Protein AF-A0A534A0D8-F1 (afdb_monomer_lite)

Foldseek 3Di:
DVVVVVVVVVVVVPPPDDAPPPPLLQLLLFQLVLLLQLLLLLLVLDDPQFWDPPQDDPVVSVVVNVVSVVLSVVLNVCSVPDPDDDNVSNVVSSLVSLVSSLVSSVVTTPDPDSSVSSLLSSQLSLLLVAFAKDKFWDWAQQPPDNPDDTKIKIKIKFADFLLRQHDQCLCPPDPLLVVDDNSVNVSCVVCVVSSRRHARFLLQLSDFDWHLWIKMFMDIPNHTLAIAIFTAQQFSLVCLQPPPCVLVSLVSSLLHVLSQVVVQLVLCVVVPPPDPQQAFEEEAEEAFAADPVQVCCCVAFHPSSSNSNVSVVSNVVSLVLVQCLLVFQADFDPDPSLCVSQHDPVRSVDRDGSVVVCVSSVNRDPDDDDDDDNRRYHYAYAYAYLDQVCVVDDDVVRLVSNQLRVLSLLLLVLVVLVVLQDDQDDPPDDPDDVSVVVSVVSRVLSVVLNVLSVVLSVVSNVSNPHGCPPCLVVNLVSLVVCVVDPSVVSDDLLRLQLSQLSNQLSQQDDDRFHPDQLSLCRSLSNLLSVSSNSVSSVHHYYYYYNSSAALVLLSVLLNSLQSVLCVSPVHGDHSPDDPSSVVSSLSSSQVSQSSLVSLVSLCSSNPSLRAHAPSVSRDRNPNDDDPVSNVVRNSSVCSSSDDNDDDDDDDPPDHDDDPVVVVVLVVVVVVLLVPPQDADALLVQCQVCQQQEAEPRHGNCVLCVNDRQPALVSVLVSCCVRAVVVPPDPLVSLVVSLVCSRAVGCSHDQPLCQVLVQVLQQVLCVVVQKHFDRWSKHWYWHADPVQRWIKIKIKTFTAWMARNPPRDIDGDPPRHGQKIKIWIKTWHWDDDPPRWTAIDIDTPDIDMDHDPSCCCAAPPPCGSRVVSRVSVVVSSVVVQVVCVVVVPDPDRIGDPVNSVVSCCSRVVPPPDDDDDDDDDDDDDDDDDDDDDD

Radius of gyration: 36.28 Å; chains: 1; bounding box: 72×111×118 Å

pLDDT: mean 77.34, std 19.15, range [25.31, 98.12]

Secondary structure (DSSP, 8-state):
-HHHHHHHHHHHGGGS---S---HHHHHHHHHHHHHHHHHHHHHH--TTTBPTT--SSHHHHHHHHHHHHHHHHHHHHHHH----SHHHHHHHHHHHHHHHHHHHHHHB--S-HHHHHHHHHHHHHHHH----EEEEEEE--SS-TTSPPEEEEEEEEE--HHHHS---TTS--HHHHTS-HHHHHHHHHHHHHHTTSPPPTT--SSSS-TT-EEEEEEETTEEEEEEEE-S-SS-GGGGGSTT-HHHHHHHHHHHHHHHHHHHHHHHHHH-SS----EEEEEEEE----SHHHHHIIIIIS-GGG-HHHHHHHHHHHHHHHHHHHH-TTSB---HHHHHHHS-TTGGGS--BHHHHHHHTTSS--SSS------EEEEEEEE----GGGGS---HHHHHHHHHHHHHHHHHHHHHHGGGPPPPPP-----SHHHHHHHHHHHHHHHHHHHHHHHHHHHHHHHHTS-GGGSHHHHHHHHHHHHHSGGGGGS-HHHHHHHHHHHHHHHSPSS---SSTTTTHHHHHHHHHHHHHHHHTT-EEEEE-SSSSHHHHHHHHHHHHHHHHHHHHSS---TT--HHHHHHHHHHHHHHHHH-HHHHHHHHTSTT--S-S-GGGTS-TTS---HHHHHHHHHHHHTTS------S-S---S----HHHHHHHHHHHHHHHHHS--TT-HHHHHHHTTTTEEETTEEHHHHTTTPPP-SHHHHHHHHHHHTSTT---HHHHHHHHHHHHHH-STTSGGGHHHHHHHHHHHHHHHTTTEEE-PPEEEEEEEEEGGGTEEEEEEEEEE-EEEETTT--EEE-GGG--SEEEEEEEEEEEEEETTTEEEEEEEEEEEEEEE-TTTHHHHHSSS-HHHHHHHHHHHHHHHHHHHHHHTT-SSS--B-HHHHHHHHHHHHS-SSS---------------------

Structure (mmCIF, N/CA/C/O backbone):
data_AF-A0A534A0D8-F1
#
_entry.id   AF-A0A534A0D8-F1
#
loop_
_atom_site.group_PDB
_atom_site.id
_atom_site.type_symbol
_atom_site.label_atom_id
_atom_site.label_alt_id
_atom_site.label_comp_id
_atom_site.label_asym_id
_atom_site.label_entity_id
_atom_site.label_seq_id
_atom_site.pdbx_PDB_ins_code
_atom_site.Cartn_x
_atom_site.Cartn_y
_atom_site.Cartn_z
_atom_site.occupancy
_atom_site.B_iso_or_equiv
_atom_site.auth_seq_id
_atom_site.auth_comp_id
_atom_site.auth_asym_id
_atom_site.auth_atom_id
_atom_site.pdbx_PDB_model_num
ATOM 1 N N . MET A 1 1 ? 26.054 -31.564 26.815 1.00 39.38 1 MET A N 1
ATOM 2 C CA . MET A 1 1 ? 25.093 -30.491 27.161 1.00 39.38 1 MET A CA 1
ATOM 3 C C . MET A 1 1 ? 25.717 -29.103 27.187 1.00 39.38 1 MET A C 1
ATOM 5 O O . MET A 1 1 ? 25.223 -28.270 26.448 1.00 39.38 1 MET A O 1
ATOM 9 N N . SER A 1 2 ? 26.823 -28.852 27.903 1.00 28.25 2 SER A N 1
ATOM 10 C CA . SER A 1 2 ? 27.455 -27.513 27.947 1.00 28.25 2 SER A CA 1
ATOM 11 C C . SER A 1 2 ? 27.821 -26.935 26.561 1.00 28.25 2 SER A C 1
ATOM 13 O O . SER A 1 2 ? 27.462 -25.807 26.255 1.00 28.25 2 SER A O 1
ATOM 15 N N . LYS A 1 3 ? 28.365 -27.749 25.639 1.00 30.78 3 LYS A N 1
ATOM 16 C CA . LYS A 1 3 ? 28.627 -27.336 24.238 1.00 30.78 3 LYS A CA 1
ATOM 17 C C . LYS A 1 3 ? 27.371 -27.070 23.391 1.00 30.78 3 LYS A C 1
ATOM 19 O O . LYS A 1 3 ? 27.446 -26.311 22.436 1.00 30.78 3 LYS A O 1
ATOM 24 N N . ILE A 1 4 ? 26.232 -27.685 23.722 1.00 39.44 4 ILE A N 1
ATOM 25 C CA . ILE A 1 4 ? 24.946 -27.450 23.035 1.00 39.44 4 ILE A CA 1
ATOM 26 C C . ILE A 1 4 ? 24.302 -26.175 23.583 1.00 39.44 4 ILE A C 1
ATOM 28 O O . ILE A 1 4 ? 23.803 -25.371 22.810 1.00 39.44 4 ILE A O 1
ATOM 32 N N . ILE A 1 5 ? 24.403 -25.940 24.893 1.00 36.00 5 ILE A N 1
ATOM 33 C CA . ILE A 1 5 ? 23.991 -24.682 25.526 1.00 36.00 5 ILE A CA 1
ATOM 34 C C . ILE A 1 5 ? 24.848 -23.522 25.006 1.00 36.00 5 ILE A C 1
ATOM 36 O O . ILE A 1 5 ? 24.305 -22.457 24.760 1.00 36.00 5 ILE A O 1
ATOM 40 N N . GLU A 1 6 ? 26.141 -23.730 24.747 1.00 28.91 6 GLU A N 1
ATOM 41 C CA . GLU A 1 6 ? 27.030 -22.723 24.153 1.00 28.91 6 GLU A CA 1
ATOM 42 C C . GLU A 1 6 ? 26.779 -22.494 22.648 1.00 28.91 6 GLU A C 1
ATOM 44 O O . GLU A 1 6 ? 26.949 -21.380 22.164 1.00 28.91 6 GLU A O 1
ATOM 49 N N . LEU A 1 7 ? 26.306 -23.505 21.907 1.00 31.11 7 LEU A N 1
ATOM 50 C CA . LEU A 1 7 ? 25.847 -23.365 20.514 1.00 31.11 7 LEU A CA 1
ATOM 51 C C . LEU A 1 7 ? 24.487 -22.658 20.418 1.00 31.11 7 LEU A C 1
ATOM 53 O O . LEU A 1 7 ? 24.299 -21.819 19.541 1.00 31.11 7 LEU A O 1
ATOM 57 N N . VAL A 1 8 ? 23.571 -22.931 21.352 1.00 36.88 8 VAL A N 1
ATOM 58 C CA . VAL A 1 8 ? 22.296 -22.209 21.476 1.00 36.88 8 VAL A CA 1
ATOM 59 C C . VAL A 1 8 ? 22.546 -20.775 21.950 1.00 36.88 8 VAL A C 1
ATOM 61 O O . VAL A 1 8 ? 21.985 -19.858 21.356 1.00 36.88 8 VAL A O 1
ATOM 64 N N . ARG A 1 9 ? 23.471 -20.550 22.899 1.00 30.42 9 ARG A N 1
ATOM 65 C CA . ARG A 1 9 ? 23.942 -19.207 23.282 1.00 30.42 9 ARG A CA 1
ATOM 66 C C . ARG A 1 9 ? 24.580 -18.477 22.108 1.00 30.42 9 ARG A C 1
ATOM 68 O O . ARG A 1 9 ? 24.180 -17.360 21.848 1.00 30.42 9 ARG A O 1
ATOM 75 N N . LYS A 1 10 ? 25.459 -19.108 21.322 1.00 30.19 10 LYS A N 1
ATOM 76 C CA . LYS A 1 10 ? 26.043 -18.480 20.119 1.00 30.19 10 LYS A CA 1
ATOM 77 C C . LYS A 1 10 ? 25.024 -18.216 19.005 1.00 30.19 10 LYS A C 1
ATOM 79 O O . LYS A 1 10 ? 25.236 -17.297 18.220 1.00 30.19 10 LYS A O 1
ATOM 84 N N . SER A 1 11 ? 23.916 -18.962 18.942 1.00 29.73 11 SER A N 1
ATOM 85 C CA . SER A 1 11 ? 22.801 -18.644 18.035 1.00 29.73 11 SER A CA 1
ATOM 86 C C . SER A 1 11 ? 21.929 -17.492 18.559 1.00 29.73 11 SER A C 1
ATOM 88 O O . SER A 1 11 ? 21.536 -16.627 17.778 1.00 29.73 11 SER A O 1
ATOM 90 N N . ALA A 1 12 ? 21.718 -17.412 19.878 1.00 29.66 12 ALA A N 1
ATOM 91 C CA . ALA A 1 12 ? 20.908 -16.388 20.543 1.00 29.66 12 ALA A CA 1
ATOM 92 C C . ALA A 1 12 ? 21.668 -15.068 20.809 1.00 29.66 12 ALA A C 1
ATOM 94 O O . ALA A 1 12 ? 21.058 -14.007 20.875 1.00 29.66 12 ALA A O 1
ATOM 95 N N . GLU A 1 13 ? 22.999 -15.101 20.896 1.00 26.62 13 GLU A N 1
ATOM 96 C CA . GLU A 1 13 ? 23.883 -13.939 21.093 1.00 26.62 13 GLU A CA 1
ATOM 97 C C . GLU A 1 13 ? 24.261 -13.252 19.762 1.00 26.62 13 GLU A C 1
ATOM 99 O O . GLU A 1 13 ? 25.001 -12.271 19.755 1.00 26.62 13 GLU A O 1
ATOM 104 N N . SER A 1 14 ? 23.720 -13.708 18.623 1.00 30.22 14 SER A N 1
ATOM 105 C CA . SER A 1 14 ? 24.013 -13.137 17.295 1.00 30.22 14 SER A CA 1
ATOM 106 C C . SER A 1 14 ? 23.203 -11.883 16.920 1.00 30.22 14 SER A C 1
ATOM 108 O O . SER A 1 14 ? 23.387 -11.341 15.831 1.00 30.22 14 SER A O 1
ATOM 110 N N . PHE A 1 15 ? 22.366 -11.360 17.821 1.00 37.50 15 PHE A N 1
ATOM 111 C CA . PHE A 1 15 ? 21.657 -10.087 17.626 1.00 37.50 15 PHE A CA 1
ATOM 112 C C . PHE A 1 15 ? 21.764 -9.163 18.848 1.00 37.50 15 PHE A C 1
ATOM 114 O O . PHE A 1 15 ? 20.787 -8.580 19.309 1.00 37.50 15 PHE A O 1
ATOM 121 N N . ILE A 1 16 ? 22.984 -8.968 19.350 1.00 31.53 16 ILE A N 1
ATOM 122 C CA . ILE A 1 16 ? 23.328 -7.722 20.047 1.00 31.53 16 ILE A CA 1
ATOM 123 C C . ILE A 1 16 ? 23.588 -6.677 18.955 1.00 31.53 16 ILE A C 1
ATOM 125 O O . ILE A 1 16 ? 24.410 -6.901 18.069 1.00 31.53 16 ILE A O 1
ATOM 129 N N . MET A 1 17 ? 22.838 -5.570 18.974 1.00 36.62 17 MET A N 1
ATOM 130 C CA . MET A 1 17 ? 22.892 -4.505 17.966 1.00 36.62 17 MET A CA 1
ATOM 131 C C . MET A 1 17 ? 24.333 -4.065 17.652 1.00 36.62 17 MET A C 1
ATOM 133 O O . MET A 1 17 ? 24.947 -3.336 18.432 1.00 36.62 17 MET A O 1
ATOM 137 N N . GLU A 1 18 ? 24.832 -4.396 16.457 1.00 31.52 18 GLU A N 1
ATOM 138 C CA . GLU A 1 18 ? 25.845 -3.554 15.822 1.00 31.52 18 GLU A CA 1
ATOM 139 C C . GLU A 1 18 ? 25.199 -2.188 15.524 1.00 31.52 18 GLU A C 1
ATOM 141 O O . GLU A 1 18 ? 24.084 -2.128 14.987 1.00 31.52 18 GLU A O 1
ATOM 146 N N . PRO A 1 19 ? 25.852 -1.069 15.875 1.00 33.41 19 PRO A N 1
ATOM 147 C CA . PRO A 1 19 ? 25.301 0.255 15.644 1.00 33.41 19 PRO A CA 1
ATOM 148 C C . PRO A 1 19 ? 25.079 0.475 14.146 1.00 33.41 19 PRO A C 1
ATOM 150 O O . PRO A 1 19 ? 26.022 0.409 13.367 1.00 33.41 19 PRO A O 1
ATOM 153 N N . GLN A 1 20 ? 23.814 0.730 13.792 1.00 42.62 20 GLN A N 1
ATOM 154 C CA . GLN A 1 20 ? 23.204 1.457 12.662 1.00 42.62 20 GLN A CA 1
ATOM 155 C C . GLN A 1 20 ? 24.074 2.076 11.529 1.00 42.62 20 GLN A C 1
ATOM 157 O O . GLN A 1 20 ? 23.692 3.077 10.932 1.00 42.62 20 GLN A O 1
ATOM 162 N N . LYS A 1 21 ? 25.179 1.464 11.106 1.00 41.19 21 LYS A N 1
ATOM 163 C CA . LYS A 1 21 ? 25.635 1.536 9.717 1.00 41.19 21 LYS A CA 1
ATOM 164 C C . LYS A 1 21 ? 24.999 0.351 9.023 1.00 41.19 21 LYS A C 1
ATOM 166 O O . LYS A 1 21 ? 25.439 -0.780 9.202 1.00 41.19 21 LYS A O 1
ATOM 171 N N . SER A 1 22 ? 23.948 0.582 8.234 1.00 52.62 22 SER A N 1
ATOM 172 C CA . SER A 1 22 ? 23.516 -0.431 7.273 1.00 52.62 22 SER A CA 1
ATOM 173 C C . SER A 1 22 ? 24.764 -0.885 6.518 1.00 52.62 22 SER A C 1
ATOM 175 O O . SER A 1 22 ? 25.420 -0.052 5.886 1.00 52.62 22 SER A O 1
ATOM 177 N N . ASN A 1 23 ? 25.145 -2.157 6.626 1.00 75.25 23 ASN A N 1
ATOM 178 C CA . ASN A 1 23 ? 26.272 -2.661 5.862 1.00 75.25 23 ASN A CA 1
ATOM 179 C C . ASN A 1 23 ? 25.825 -2.685 4.394 1.00 75.25 23 ASN A C 1
ATOM 181 O O . ASN A 1 23 ? 25.207 -3.645 3.932 1.00 75.25 23 ASN A O 1
ATOM 185 N N . LEU A 1 24 ? 26.061 -1.569 3.699 1.00 84.88 24 LEU A N 1
ATOM 186 C CA . LEU A 1 24 ? 25.725 -1.343 2.297 1.00 84.88 24 LEU A CA 1
ATOM 187 C C . LEU A 1 24 ? 26.158 -2.547 1.453 1.00 84.88 24 LEU A C 1
ATOM 189 O O . LEU A 1 24 ? 25.366 -3.065 0.670 1.00 84.88 24 LEU A O 1
ATOM 193 N N . HIS A 1 25 ? 27.356 -3.080 1.706 1.00 86.81 25 HIS A N 1
ATOM 194 C CA . HIS A 1 25 ? 27.867 -4.263 1.016 1.00 86.81 25 HIS A CA 1
ATOM 195 C C . HIS A 1 25 ? 26.980 -5.490 1.229 1.00 86.81 25 HIS A C 1
ATOM 197 O O . HIS A 1 25 ? 26.666 -6.181 0.261 1.00 86.81 25 HIS A O 1
ATOM 203 N N . LYS A 1 26 ? 26.527 -5.754 2.462 1.00 88.56 26 LYS A N 1
ATOM 204 C CA . LYS A 1 26 ? 25.621 -6.877 2.757 1.00 88.56 26 LYS A CA 1
ATOM 205 C C . LYS A 1 26 ? 24.303 -6.739 1.993 1.00 88.56 26 LYS A C 1
ATOM 207 O O . LYS A 1 26 ? 23.870 -7.695 1.354 1.00 88.56 26 LYS A O 1
ATOM 212 N N . ASN A 1 27 ? 23.702 -5.550 2.006 1.00 91.25 27 ASN A N 1
ATOM 213 C CA . ASN A 1 27 ? 22.439 -5.289 1.310 1.00 91.25 27 ASN A CA 1
ATOM 214 C C . ASN A 1 27 ? 22.569 -5.476 -0.209 1.00 91.25 27 ASN A C 1
ATOM 216 O O . ASN A 1 27 ? 21.775 -6.193 -0.814 1.00 91.25 27 ASN A O 1
ATOM 220 N N . PHE A 1 28 ? 23.601 -4.899 -0.826 1.00 93.00 28 PHE A N 1
ATOM 221 C CA . PHE A 1 28 ? 23.830 -5.044 -2.264 1.00 93.00 28 PHE A CA 1
ATOM 222 C C . PHE A 1 28 ? 24.240 -6.466 -2.665 1.00 93.00 28 PHE A C 1
ATOM 224 O O . PHE A 1 28 ? 23.829 -6.935 -3.724 1.00 93.00 28 PHE A O 1
ATOM 231 N N . THR A 1 29 ? 24.970 -7.189 -1.809 1.00 92.88 29 THR A N 1
ATOM 232 C CA . THR A 1 29 ? 25.296 -8.607 -2.036 1.00 92.88 29 THR A CA 1
ATOM 233 C C . THR A 1 29 ? 24.027 -9.454 -2.093 1.00 92.88 29 THR A C 1
ATOM 235 O O . THR A 1 29 ? 23.842 -10.187 -3.064 1.00 92.88 29 THR A O 1
ATOM 238 N N . LEU A 1 30 ? 23.130 -9.301 -1.109 1.00 93.69 30 LEU A N 1
ATOM 239 C CA . LEU A 1 30 ? 21.838 -9.998 -1.075 1.00 93.69 30 LEU A CA 1
ATOM 240 C C . LEU A 1 30 ? 20.967 -9.637 -2.283 1.00 93.69 30 LEU A C 1
ATOM 242 O O . LEU A 1 30 ? 20.348 -10.515 -2.883 1.00 93.69 30 LEU A O 1
ATOM 246 N N . ARG A 1 31 ? 20.941 -8.355 -2.676 1.00 94.31 31 ARG A N 1
ATOM 247 C CA . ARG A 1 31 ? 20.148 -7.917 -3.830 1.00 94.31 31 ARG A CA 1
ATOM 248 C C . ARG A 1 31 ? 20.688 -8.476 -5.145 1.00 94.31 31 ARG A C 1
ATOM 250 O O . ARG A 1 31 ? 19.906 -8.939 -5.971 1.00 94.31 31 ARG A O 1
ATOM 257 N N . GLY A 1 32 ? 22.007 -8.458 -5.340 1.00 95.44 32 GLY A N 1
ATOM 258 C CA . GLY A 1 32 ? 22.646 -9.043 -6.519 1.00 95.44 32 GLY A CA 1
ATOM 259 C C . GLY A 1 32 ? 22.448 -10.556 -6.605 1.00 95.44 32 GLY A C 1
ATOM 260 O O . GLY A 1 32 ? 22.181 -11.071 -7.688 1.00 95.44 32 GLY A O 1
ATOM 261 N N . GLU A 1 33 ? 22.517 -11.258 -5.470 1.00 96.50 33 GLU A N 1
ATOM 262 C CA . GLU A 1 33 ? 22.271 -12.703 -5.392 1.00 96.50 33 GLU A CA 1
ATOM 263 C C . GLU A 1 33 ? 20.824 -13.044 -5.759 1.00 96.50 33 GLU A C 1
ATOM 265 O O . GLU A 1 33 ? 20.584 -13.887 -6.617 1.00 96.50 33 GLU A O 1
ATOM 270 N N . SER A 1 34 ? 19.867 -12.296 -5.215 1.00 96.19 34 SER A N 1
ATOM 271 C CA . SER A 1 34 ? 18.444 -12.434 -5.530 1.00 96.19 34 SER A CA 1
ATOM 272 C C . SER A 1 34 ? 18.142 -12.252 -7.029 1.00 96.19 34 SER A C 1
ATOM 274 O O . SER A 1 34 ? 17.408 -13.051 -7.613 1.00 96.19 34 SER A O 1
ATOM 276 N N . PHE A 1 35 ? 18.760 -11.270 -7.699 1.00 96.50 35 PHE A N 1
ATOM 277 C CA . PHE A 1 35 ? 18.620 -11.109 -9.154 1.00 96.50 35 PHE A CA 1
ATOM 278 C C . PHE A 1 35 ? 19.354 -12.178 -9.966 1.00 96.50 35 PHE A C 1
ATOM 280 O O . PHE A 1 35 ? 18.884 -12.546 -11.042 1.00 96.50 35 PHE A O 1
ATOM 287 N N . LYS A 1 36 ? 20.498 -12.675 -9.483 1.00 97.38 36 LYS A N 1
ATOM 288 C CA . LYS A 1 36 ? 21.206 -13.806 -10.096 1.00 97.38 36 LYS A CA 1
ATOM 289 C C . LYS A 1 36 ? 20.313 -15.049 -10.081 1.00 97.38 36 LYS A C 1
ATOM 291 O O . LYS A 1 36 ? 20.108 -15.652 -11.132 1.00 97.38 36 LYS A O 1
ATOM 296 N N . ASP A 1 37 ? 19.727 -15.377 -8.933 1.00 96.56 37 ASP A N 1
ATOM 297 C CA . ASP A 1 37 ? 18.821 -16.520 -8.787 1.00 96.56 37 ASP A CA 1
ATOM 298 C C . ASP A 1 37 ? 17.574 -16.360 -9.670 1.00 96.56 37 ASP A C 1
ATOM 300 O O . ASP A 1 37 ? 17.189 -17.295 -10.372 1.00 96.56 37 ASP A O 1
ATOM 304 N N . GLY A 1 38 ? 16.996 -15.153 -9.723 1.00 96.38 38 GLY A N 1
ATOM 305 C CA . GLY A 1 38 ? 15.892 -14.828 -10.630 1.00 96.38 38 GLY A CA 1
ATOM 306 C C . GLY A 1 38 ? 16.247 -15.004 -12.110 1.00 96.38 38 GLY A C 1
ATOM 307 O O . GLY A 1 38 ? 15.472 -15.575 -12.872 1.00 96.38 38 GLY A O 1
ATOM 308 N N . MET A 1 39 ? 17.438 -14.572 -12.528 1.00 96.38 39 MET A N 1
ATOM 309 C CA . MET A 1 39 ? 17.913 -14.729 -13.906 1.00 96.38 39 MET A CA 1
ATOM 310 C C . MET A 1 39 ? 18.114 -16.206 -14.281 1.00 96.38 39 MET A C 1
ATOM 312 O O . MET A 1 39 ? 17.720 -16.628 -15.369 1.00 96.38 39 MET A O 1
ATOM 316 N N . LEU A 1 40 ? 18.689 -17.007 -13.379 1.00 95.81 40 LEU A N 1
ATOM 317 C CA . LEU A 1 40 ? 18.849 -18.452 -13.575 1.00 95.81 40 LEU A CA 1
ATOM 318 C C . LEU A 1 40 ? 17.493 -19.169 -13.637 1.00 95.81 40 LEU A C 1
ATOM 320 O O . LEU A 1 40 ? 17.299 -20.037 -14.490 1.00 95.81 40 LEU A O 1
ATOM 324 N N . LEU A 1 41 ? 16.544 -18.775 -12.781 1.00 95.69 41 LEU A N 1
ATOM 325 C CA . LEU A 1 41 ? 15.168 -19.269 -12.808 1.00 95.69 41 LEU A CA 1
ATOM 326 C C . LEU A 1 41 ? 14.497 -18.941 -14.141 1.00 95.69 41 LEU A C 1
ATOM 328 O O . LEU A 1 41 ? 13.895 -19.831 -14.737 1.00 95.69 41 LEU A O 1
ATOM 332 N N . LEU A 1 42 ? 14.625 -17.704 -14.628 1.00 95.00 42 LEU A N 1
ATOM 333 C CA . LEU A 1 42 ? 14.047 -17.290 -15.904 1.00 95.00 42 LEU A CA 1
ATOM 334 C C . LEU A 1 42 ? 14.592 -18.145 -17.051 1.00 95.00 42 LEU A C 1
ATOM 336 O O . LEU A 1 42 ? 13.810 -18.794 -17.733 1.00 95.00 42 LEU A O 1
ATOM 340 N N . ILE A 1 43 ? 15.921 -18.227 -17.207 1.00 91.44 43 ILE A N 1
ATOM 341 C CA . ILE A 1 43 ? 16.571 -19.023 -18.268 1.00 91.44 43 ILE A CA 1
ATOM 342 C C . ILE A 1 43 ? 16.080 -20.476 -18.270 1.00 91.44 43 ILE A C 1
ATOM 344 O O . ILE A 1 43 ? 15.907 -21.051 -19.342 1.00 91.44 43 ILE A O 1
ATOM 348 N N . LYS A 1 44 ? 15.853 -21.064 -17.088 1.00 90.38 44 LYS A N 1
ATOM 349 C CA . LYS A 1 44 ? 15.395 -22.451 -16.952 1.00 90.38 44 LYS A CA 1
ATOM 350 C C . LYS A 1 44 ? 13.984 -22.682 -17.518 1.00 90.38 44 LYS A C 1
ATOM 352 O O . LYS A 1 44 ? 13.738 -23.773 -18.020 1.00 90.38 44 LYS A O 1
ATOM 357 N N . HIS A 1 45 ? 13.079 -21.705 -17.420 1.00 91.25 45 HIS A N 1
ATOM 358 C CA . HIS A 1 45 ? 11.652 -21.894 -17.734 1.00 91.25 45 HIS A CA 1
ATOM 359 C C . HIS A 1 45 ? 11.191 -21.198 -19.028 1.00 91.25 45 HIS A C 1
ATOM 361 O O . HIS A 1 45 ? 10.006 -21.260 -19.344 1.00 91.25 45 HIS A O 1
ATOM 367 N N . LEU A 1 46 ? 12.082 -20.533 -19.775 1.00 88.31 46 LEU A N 1
ATOM 368 C CA . LEU A 1 46 ? 11.752 -19.989 -21.102 1.00 88.31 46 LEU A CA 1
ATOM 369 C C . LEU A 1 46 ? 11.519 -21.122 -22.110 1.00 88.31 46 LEU A C 1
ATOM 371 O O . LEU A 1 46 ? 12.347 -22.031 -22.224 1.00 88.31 46 LEU A O 1
ATOM 375 N N . ASP A 1 47 ? 10.426 -21.037 -22.867 1.00 80.19 47 ASP A N 1
ATOM 376 C CA . ASP A 1 47 ? 10.078 -22.022 -23.895 1.00 80.19 47 ASP A CA 1
ATOM 377 C C . ASP A 1 47 ? 10.727 -21.710 -25.257 1.00 80.19 47 ASP A C 1
ATOM 379 O O . ASP A 1 47 ? 11.408 -20.700 -25.424 1.00 80.19 47 ASP A O 1
ATOM 383 N N . GLU A 1 48 ? 10.549 -22.581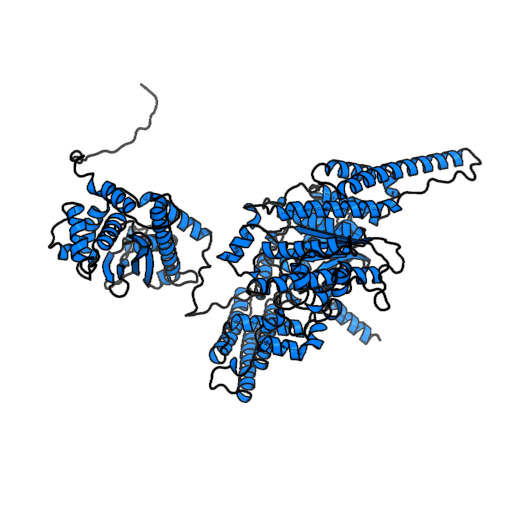 -26.257 1.00 74.25 48 GLU A N 1
ATOM 384 C CA . GLU A 1 48 ? 11.139 -22.385 -27.592 1.00 74.25 48 GLU A CA 1
ATOM 385 C C . GLU A 1 48 ? 10.705 -21.079 -28.283 1.00 74.25 48 GLU A C 1
ATOM 387 O O . GLU A 1 48 ? 11.475 -20.538 -29.077 1.00 74.25 48 GLU A O 1
ATOM 392 N N . GLN A 1 49 ? 9.503 -20.567 -27.996 1.00 77.75 49 GLN A N 1
ATOM 393 C CA . GLN A 1 49 ? 8.952 -19.355 -28.615 1.00 77.75 49 GLN A CA 1
ATOM 394 C C . GLN A 1 49 ? 9.536 -18.084 -27.988 1.00 77.75 49 GLN A C 1
ATOM 396 O O . GLN A 1 49 ? 9.668 -17.055 -28.661 1.00 77.75 49 GLN A O 1
ATOM 401 N N . ASP A 1 50 ? 9.930 -18.173 -26.718 1.00 82.44 50 ASP A N 1
ATOM 402 C CA . ASP A 1 50 ? 10.617 -17.115 -25.986 1.00 82.44 50 ASP A CA 1
ATOM 403 C C . ASP A 1 50 ? 12.081 -16.918 -26.441 1.00 82.44 50 ASP A C 1
ATOM 405 O O . ASP A 1 50 ? 12.697 -15.899 -26.119 1.00 82.44 50 ASP A O 1
ATOM 409 N N . TRP A 1 51 ? 12.671 -17.849 -27.202 1.00 76.81 51 TRP A N 1
ATOM 410 C CA . TRP A 1 51 ? 14.032 -17.723 -27.743 1.00 76.81 51 TRP A CA 1
ATOM 411 C C . TRP A 1 51 ? 14.035 -17.199 -29.187 1.00 76.81 51 TRP A C 1
ATOM 413 O O . TRP A 1 51 ? 13.205 -17.560 -30.017 1.00 76.81 51 TRP A O 1
ATOM 423 N N . LYS A 1 52 ? 15.022 -16.364 -29.545 1.00 76.56 52 LYS A N 1
ATOM 424 C CA . LYS A 1 52 ? 15.202 -15.928 -30.945 1.00 76.56 52 LYS A CA 1
ATOM 425 C C . LYS A 1 52 ? 15.582 -17.118 -31.849 1.00 76.56 52 LYS A C 1
ATOM 427 O O . LYS A 1 52 ? 16.442 -17.923 -31.483 1.00 76.56 52 LYS A O 1
ATOM 432 N N . LEU A 1 53 ? 14.982 -17.198 -33.047 1.00 52.34 53 LEU A N 1
ATOM 433 C CA . LEU A 1 53 ? 15.264 -18.216 -34.077 1.00 52.34 53 LEU A CA 1
ATOM 434 C C . LEU A 1 53 ? 16.782 -18.357 -34.320 1.00 52.34 53 LEU A C 1
ATOM 436 O O . LEU A 1 53 ? 17.464 -17.373 -34.592 1.00 52.34 53 LEU A O 1
ATOM 440 N N . GLY A 1 54 ? 17.311 -19.583 -34.197 1.00 52.06 54 GLY A N 1
ATOM 441 C CA . GLY A 1 54 ? 18.751 -19.889 -34.286 1.00 52.06 54 GLY A CA 1
ATOM 442 C C . GLY A 1 54 ? 19.456 -20.173 -32.946 1.00 52.06 54 GLY A C 1
ATOM 443 O O . GLY A 1 54 ? 20.658 -20.452 -32.944 1.00 52.06 54 GLY A O 1
ATOM 444 N N . ASN A 1 55 ? 18.731 -20.148 -31.815 1.00 51.25 55 ASN A N 1
ATOM 445 C CA . ASN A 1 55 ? 19.248 -20.332 -30.445 1.00 51.25 55 ASN A CA 1
ATOM 446 C C . ASN A 1 55 ? 18.804 -21.627 -29.699 1.00 51.25 55 ASN A C 1
ATOM 448 O O . ASN A 1 55 ? 18.586 -21.575 -28.495 1.00 51.25 55 ASN A O 1
ATOM 452 N N . LYS A 1 56 ? 18.715 -22.807 -30.342 1.00 45.22 56 LYS A N 1
ATOM 453 C CA . LYS A 1 56 ? 18.408 -24.103 -29.659 1.00 45.22 56 LYS A CA 1
ATOM 454 C C . LYS A 1 56 ? 19.497 -24.532 -28.645 1.00 45.22 56 LYS A C 1
ATOM 456 O O . LYS A 1 56 ? 20.677 -24.403 -28.958 1.00 45.22 56 LYS A O 1
ATOM 461 N N . PHE A 1 57 ? 19.260 -25.214 -27.511 1.00 52.12 57 PHE A N 1
ATOM 462 C CA . PHE A 1 57 ? 18.267 -25.085 -26.415 1.00 52.12 57 PHE A CA 1
ATOM 463 C C . PHE A 1 57 ? 18.936 -25.560 -25.086 1.00 52.12 57 PHE A C 1
ATOM 465 O O . PHE A 1 57 ? 18.768 -24.927 -24.054 1.00 52.12 57 PHE A O 1
ATOM 472 N N . SER A 1 58 ? 19.821 -26.576 -25.093 1.00 49.12 58 SER A N 1
ATOM 473 C CA . SER A 1 58 ? 20.493 -27.084 -23.866 1.00 49.12 58 SER A CA 1
ATOM 474 C C . SER A 1 58 ? 21.966 -26.667 -23.687 1.00 49.12 58 SER A C 1
ATOM 476 O O . SER A 1 58 ? 22.382 -26.275 -22.600 1.00 49.12 58 SER A O 1
ATOM 478 N N . ALA A 1 59 ? 22.785 -26.691 -24.745 1.00 47.97 59 ALA A N 1
ATOM 479 C CA . ALA A 1 59 ? 24.200 -26.298 -24.644 1.00 47.97 59 ALA A CA 1
ATOM 480 C C . ALA A 1 59 ? 24.381 -24.785 -24.386 1.00 47.97 59 ALA A C 1
ATOM 482 O O . ALA A 1 59 ? 25.344 -24.363 -23.743 1.00 47.97 59 ALA A O 1
ATOM 483 N N . ARG A 1 60 ? 23.435 -23.960 -24.861 1.00 61.00 60 ARG A N 1
ATOM 484 C CA . ARG A 1 60 ? 23.443 -22.502 -24.667 1.00 61.00 60 ARG A CA 1
ATOM 485 C C . ARG A 1 60 ? 22.851 -22.068 -23.326 1.00 61.00 60 ARG A C 1
ATOM 487 O O . ARG A 1 60 ? 23.364 -21.098 -22.785 1.00 61.00 60 ARG A O 1
ATOM 494 N N . SER A 1 61 ? 21.871 -22.771 -22.748 1.00 68.81 61 SER A N 1
ATOM 495 C CA . SER A 1 61 ? 21.360 -22.437 -21.406 1.00 68.81 61 SER A CA 1
ATOM 496 C C . SER A 1 61 ? 22.458 -22.592 -20.352 1.00 68.81 61 SER A C 1
ATOM 498 O O . SER A 1 61 ? 22.726 -21.643 -19.626 1.00 68.81 61 SER A O 1
ATOM 500 N N . ASN A 1 62 ? 23.214 -23.696 -20.382 1.00 73.88 62 ASN A N 1
ATOM 501 C CA . ASN A 1 62 ? 24.397 -23.892 -19.534 1.00 73.88 62 ASN A CA 1
ATOM 502 C C . ASN A 1 62 ? 25.451 -22.783 -19.719 1.00 73.88 62 ASN A C 1
ATOM 504 O O . ASN A 1 62 ? 26.023 -22.287 -18.746 1.00 73.88 62 ASN A O 1
ATOM 508 N N . LEU A 1 63 ? 25.697 -22.357 -20.965 1.00 77.81 63 LEU A N 1
ATOM 509 C CA . LEU A 1 63 ? 26.616 -21.255 -21.264 1.00 77.81 63 LEU A CA 1
ATOM 510 C C . LEU A 1 63 ? 26.107 -19.915 -20.709 1.00 77.81 63 LEU A C 1
ATOM 512 O O . LEU A 1 63 ? 26.892 -19.156 -20.142 1.00 77.81 63 LEU A O 1
ATOM 516 N N . LEU A 1 64 ? 24.816 -19.614 -20.866 1.00 81.94 64 LEU A N 1
ATOM 517 C CA . LEU A 1 64 ? 24.197 -18.392 -20.352 1.00 81.94 64 LEU A CA 1
ATOM 518 C C . LEU A 1 64 ? 24.171 -18.382 -18.823 1.00 81.94 64 LEU A C 1
ATOM 520 O O . LEU A 1 64 ? 24.558 -17.379 -18.233 1.00 81.94 64 LEU A O 1
ATOM 524 N N . SER A 1 65 ? 23.829 -19.499 -18.181 1.00 87.38 65 SER A N 1
ATOM 525 C CA . SER A 1 65 ? 23.920 -19.656 -16.727 1.00 87.38 65 SER A CA 1
ATOM 526 C C . SER A 1 65 ? 25.347 -19.420 -16.229 1.00 87.38 65 SER A C 1
ATOM 528 O O . SER A 1 65 ? 25.546 -18.681 -15.268 1.00 87.38 65 SER A O 1
ATOM 530 N N . LYS A 1 66 ? 26.364 -19.944 -16.930 1.00 88.81 66 LYS A N 1
ATOM 531 C CA . LYS A 1 66 ? 27.771 -19.664 -16.607 1.00 88.81 66 LYS A CA 1
ATOM 532 C C . LYS A 1 66 ? 28.117 -18.178 -16.762 1.00 88.81 66 LYS A C 1
ATOM 534 O O . LYS A 1 66 ? 28.826 -17.646 -15.916 1.00 88.81 66 LYS A O 1
ATOM 539 N N . LYS A 1 67 ? 27.611 -17.495 -17.799 1.00 88.00 67 LYS A N 1
ATOM 540 C CA . LYS A 1 67 ? 27.795 -16.038 -17.972 1.00 88.00 67 LYS A CA 1
ATOM 541 C C . LYS A 1 67 ? 27.132 -15.230 -16.854 1.00 88.00 67 LYS A C 1
ATOM 543 O O . LYS A 1 67 ? 27.738 -14.283 -16.365 1.00 88.00 67 LYS A O 1
ATOM 548 N N . VAL A 1 68 ? 25.924 -15.610 -16.435 1.00 94.06 68 VAL A N 1
ATOM 549 C CA . VAL A 1 68 ? 25.212 -14.995 -15.302 1.00 94.06 68 VAL A CA 1
ATOM 550 C C . VAL A 1 68 ? 26.045 -15.110 -14.024 1.00 94.06 68 VAL A C 1
ATOM 552 O O . VAL A 1 68 ? 26.296 -14.104 -13.364 1.00 94.06 68 VAL A O 1
ATOM 555 N N . GLU A 1 69 ? 26.560 -16.305 -13.730 1.00 96.62 69 GLU A N 1
ATOM 556 C CA . GLU A 1 69 ? 27.456 -16.543 -12.591 1.00 96.62 69 GLU A CA 1
ATOM 557 C C . GLU A 1 69 ? 28.758 -15.730 -12.680 1.00 96.62 69 GLU A C 1
ATOM 559 O O . GLU A 1 69 ? 29.209 -15.175 -11.678 1.00 96.62 69 GLU A O 1
ATOM 564 N N . THR A 1 70 ? 29.360 -15.614 -13.868 1.00 94.88 70 THR A N 1
ATOM 565 C CA . THR A 1 70 ? 30.550 -14.774 -14.081 1.00 94.88 70 THR A CA 1
ATOM 566 C C . THR A 1 70 ? 30.263 -13.307 -13.765 1.00 94.88 70 THR A C 1
ATOM 568 O O . THR A 1 70 ? 30.985 -12.720 -12.962 1.00 94.88 70 THR A O 1
ATOM 571 N N . HIS A 1 71 ? 29.187 -12.730 -14.309 1.00 95.25 71 HIS A N 1
ATOM 572 C CA . HIS A 1 71 ? 28.830 -11.334 -14.037 1.00 95.25 71 HIS A CA 1
ATOM 573 C C . HIS A 1 71 ? 28.507 -11.085 -12.560 1.00 95.25 71 HIS A C 1
ATOM 575 O O . HIS A 1 71 ? 28.905 -10.060 -12.008 1.00 95.25 71 HIS A O 1
ATOM 581 N N . TYR A 1 72 ? 27.841 -12.028 -11.884 1.00 97.25 72 TYR A N 1
ATOM 582 C CA . TYR A 1 72 ? 27.624 -11.920 -10.441 1.00 97.25 72 TYR A CA 1
ATOM 583 C C . TYR A 1 72 ? 28.939 -11.973 -9.648 1.00 97.25 72 TYR A C 1
ATOM 585 O O . TYR A 1 72 ? 29.119 -11.195 -8.712 1.00 97.25 72 TYR A O 1
ATOM 593 N N . LYS A 1 73 ? 29.884 -12.848 -10.020 1.00 96.06 73 LYS A N 1
ATOM 594 C CA . LYS A 1 73 ? 31.213 -12.909 -9.386 1.00 96.06 73 LYS A CA 1
ATOM 595 C C . LYS A 1 73 ? 32.002 -11.619 -9.592 1.00 96.06 73 LYS A C 1
ATOM 597 O O . LYS A 1 73 ? 32.585 -11.124 -8.633 1.00 96.06 73 LYS A O 1
ATOM 602 N N . GLU A 1 74 ? 31.987 -11.053 -10.797 1.00 93.50 74 GLU A N 1
ATOM 603 C CA . GLU A 1 74 ? 32.589 -9.745 -11.094 1.00 93.50 74 GLU A CA 1
ATOM 604 C C . GLU A 1 74 ? 31.971 -8.647 -10.224 1.00 93.50 74 GLU A C 1
ATOM 606 O O . GLU A 1 74 ? 32.691 -7.907 -9.556 1.00 93.50 74 GLU A O 1
ATOM 611 N N . PHE A 1 75 ? 30.639 -8.590 -10.151 1.00 94.31 75 PHE A N 1
ATOM 612 C CA . PHE A 1 75 ? 29.915 -7.677 -9.269 1.00 94.31 75 PHE A CA 1
ATOM 613 C C . PHE A 1 75 ? 30.327 -7.838 -7.799 1.00 94.31 75 PHE A C 1
ATOM 615 O O . PHE A 1 75 ? 30.657 -6.854 -7.139 1.00 94.31 75 PHE A O 1
ATOM 622 N N . LYS A 1 76 ? 30.354 -9.072 -7.286 1.00 92.38 76 LYS A N 1
ATOM 623 C CA . LYS A 1 76 ? 30.723 -9.364 -5.897 1.00 92.38 76 LYS A CA 1
ATOM 624 C C . LYS A 1 76 ? 32.177 -8.984 -5.603 1.00 92.38 76 LYS A C 1
ATOM 626 O O . LYS A 1 76 ? 32.446 -8.393 -4.562 1.00 92.38 76 LYS A O 1
ATOM 631 N N . ASN A 1 77 ? 33.100 -9.267 -6.520 1.00 89.94 77 ASN A N 1
ATOM 632 C CA . ASN A 1 77 ? 34.505 -8.881 -6.394 1.00 89.94 77 ASN A CA 1
ATOM 633 C C . ASN A 1 77 ? 34.678 -7.357 -6.416 1.00 89.94 77 ASN A C 1
ATOM 635 O O . ASN A 1 77 ? 35.434 -6.829 -5.604 1.00 89.94 77 ASN A O 1
ATOM 639 N N . ASN A 1 78 ? 33.939 -6.654 -7.281 1.00 88.00 78 ASN A N 1
ATOM 640 C CA . ASN A 1 78 ? 33.906 -5.191 -7.313 1.00 88.00 78 ASN A CA 1
ATOM 641 C C . ASN A 1 78 ? 33.373 -4.614 -5.998 1.00 88.00 78 ASN A C 1
ATOM 643 O O . ASN A 1 78 ? 33.939 -3.663 -5.471 1.00 88.00 78 ASN A O 1
ATOM 647 N N . LEU A 1 79 ? 32.325 -5.211 -5.423 1.00 87.00 79 LEU A N 1
ATOM 648 C CA . LEU A 1 79 ? 31.844 -4.804 -4.105 1.00 87.00 79 LEU A CA 1
ATOM 649 C C . LEU A 1 79 ? 32.893 -5.037 -3.012 1.00 87.00 79 LEU A C 1
ATOM 651 O O . LEU A 1 79 ? 33.027 -4.194 -2.139 1.00 87.00 79 LEU A O 1
ATOM 655 N N . ILE A 1 80 ? 33.623 -6.156 -3.021 1.00 83.56 80 ILE A N 1
ATOM 656 C CA . ILE A 1 80 ? 34.642 -6.454 -1.996 1.00 83.56 80 ILE A CA 1
ATOM 657 C C . ILE A 1 80 ? 35.852 -5.516 -2.112 1.00 83.56 80 ILE A C 1
ATOM 659 O O . ILE A 1 80 ? 36.399 -5.095 -1.095 1.00 83.56 80 ILE A O 1
ATOM 663 N N . SER A 1 81 ? 36.278 -5.184 -3.333 1.00 79.31 81 SER A N 1
ATOM 664 C CA . SER A 1 81 ? 37.447 -4.328 -3.573 1.00 79.31 81 SER A CA 1
ATOM 665 C C . SER A 1 81 ? 37.184 -2.845 -3.290 1.00 79.31 81 SER A C 1
ATOM 667 O O . SER A 1 81 ? 38.123 -2.073 -3.081 1.00 79.31 81 SER A O 1
ATOM 669 N N . MET A 1 82 ? 35.916 -2.432 -3.238 1.00 77.94 82 MET A N 1
ATOM 670 C CA . MET A 1 82 ? 35.522 -1.072 -2.898 1.00 77.94 82 MET A CA 1
ATOM 671 C C . MET A 1 82 ? 35.645 -0.799 -1.392 1.00 77.94 82 MET A C 1
ATOM 673 O O . MET A 1 82 ? 34.960 -1.404 -0.575 1.00 77.94 82 MET A O 1
ATOM 677 N N . LYS A 1 83 ? 36.416 0.229 -1.014 1.00 65.38 83 LYS A N 1
ATOM 678 C CA . LYS A 1 83 ? 36.300 0.888 0.303 1.00 65.38 83 LYS A CA 1
ATOM 679 C C . LYS A 1 83 ? 35.100 1.850 0.303 1.00 65.38 83 LYS A C 1
ATOM 681 O O . LYS A 1 83 ? 35.275 3.054 0.483 1.00 65.38 83 LYS A O 1
ATOM 686 N N . ALA A 1 84 ? 33.903 1.367 -0.030 1.00 60.78 84 ALA A N 1
ATOM 687 C CA . ALA A 1 84 ? 32.774 2.252 -0.307 1.00 60.78 84 ALA A CA 1
ATOM 688 C C . ALA A 1 84 ? 32.249 2.945 0.961 1.00 60.78 84 ALA A C 1
ATOM 690 O O . ALA A 1 84 ? 31.969 2.305 1.973 1.00 60.78 84 ALA A O 1
ATOM 691 N N . SER A 1 85 ? 32.074 4.266 0.876 1.00 65.94 85 SER A N 1
ATOM 692 C CA . SER A 1 85 ? 31.514 5.109 1.940 1.00 65.94 85 SER A CA 1
ATOM 693 C C . SER A 1 85 ? 30.111 5.652 1.630 1.00 65.94 85 SER A C 1
ATOM 695 O O . SER A 1 85 ? 29.496 6.227 2.526 1.00 65.94 85 SER A O 1
ATOM 697 N N . SER A 1 86 ? 29.590 5.472 0.405 1.00 82.94 86 SER A N 1
ATOM 698 C CA . SER A 1 86 ? 28.292 6.021 -0.030 1.00 82.94 86 SER A CA 1
ATOM 699 C C . SER A 1 86 ? 27.433 5.015 -0.807 1.00 82.94 86 SER A C 1
ATOM 701 O O . SER A 1 86 ? 27.945 4.048 -1.378 1.00 82.94 86 SER A O 1
ATOM 703 N N . PHE A 1 87 ? 26.117 5.256 -0.835 1.00 86.94 87 PHE A N 1
ATOM 704 C CA . PHE A 1 87 ? 25.139 4.438 -1.558 1.00 86.94 87 PHE A CA 1
ATOM 705 C C . PHE A 1 87 ? 25.382 4.459 -3.074 1.00 86.94 87 PHE A C 1
ATOM 707 O O . PHE A 1 87 ? 25.337 3.418 -3.724 1.00 86.94 87 PHE A O 1
ATOM 714 N N . GLU A 1 88 ? 25.689 5.619 -3.654 1.00 86.50 88 GLU A N 1
ATOM 715 C CA . GLU A 1 88 ? 25.900 5.776 -5.097 1.00 86.50 88 GLU A CA 1
ATOM 716 C C . GLU A 1 88 ? 27.075 4.935 -5.597 1.00 86.50 88 GLU A C 1
ATOM 718 O O . GLU A 1 88 ? 26.989 4.329 -6.668 1.00 86.50 88 GLU A O 1
ATOM 723 N N . ALA A 1 89 ? 28.147 4.866 -4.803 1.00 84.75 89 ALA A N 1
ATOM 724 C CA . ALA A 1 89 ? 29.340 4.102 -5.139 1.00 84.75 89 ALA A CA 1
ATOM 725 C C . ALA A 1 89 ? 29.042 2.599 -5.262 1.00 84.75 89 ALA A C 1
ATOM 727 O O . ALA A 1 89 ? 29.483 1.973 -6.222 1.00 84.75 89 ALA A O 1
ATOM 728 N N . VAL A 1 90 ? 28.258 2.028 -4.338 1.00 87.12 90 VAL A N 1
ATOM 729 C CA . VAL A 1 90 ? 27.865 0.604 -4.377 1.00 87.12 90 VAL A CA 1
ATOM 730 C C . VAL A 1 90 ? 26.700 0.321 -5.330 1.00 87.12 90 VAL A C 1
ATOM 732 O O . VAL A 1 90 ? 26.590 -0.791 -5.848 1.00 87.12 90 VAL A O 1
ATOM 735 N N . ASN A 1 91 ? 25.854 1.316 -5.612 1.00 89.75 91 ASN A N 1
ATOM 736 C CA . ASN A 1 91 ? 24.732 1.166 -6.535 1.00 89.75 91 ASN A CA 1
ATOM 737 C C . ASN A 1 91 ? 25.186 1.061 -7.995 1.00 89.75 91 ASN A C 1
ATOM 739 O O . ASN A 1 91 ? 24.562 0.349 -8.775 1.00 89.75 91 ASN A O 1
ATOM 743 N N . LEU A 1 92 ? 26.285 1.718 -8.373 1.00 88.38 92 LEU A N 1
ATOM 744 C CA . LEU A 1 92 ? 26.794 1.675 -9.745 1.00 88.38 92 LEU A CA 1
ATOM 745 C C . LEU A 1 92 ? 27.175 0.248 -10.211 1.00 88.38 92 LEU A C 1
ATOM 747 O O . LEU A 1 92 ? 26.679 -0.176 -11.258 1.00 88.38 92 LEU A O 1
ATOM 751 N N . PRO A 1 93 ? 27.981 -0.542 -9.468 1.00 90.25 93 PRO A N 1
ATOM 752 C CA . PRO A 1 93 ? 28.220 -1.948 -9.798 1.00 90.25 93 PRO A CA 1
ATOM 753 C C . PRO A 1 93 ? 26.937 -2.777 -9.907 1.00 90.25 93 PRO A C 1
ATOM 755 O O . PRO A 1 93 ? 26.851 -3.668 -10.751 1.00 90.25 93 PRO A O 1
ATOM 758 N N . PHE A 1 94 ? 25.939 -2.491 -9.069 1.00 92.38 94 PHE A N 1
ATOM 759 C CA . PHE A 1 94 ? 24.663 -3.197 -9.096 1.00 92.38 94 PHE A CA 1
ATOM 760 C C . PHE A 1 94 ? 23.843 -2.859 -10.346 1.00 92.38 94 PHE A C 1
ATOM 762 O O . PHE A 1 94 ? 23.374 -3.768 -11.026 1.00 92.38 94 PHE A O 1
ATOM 769 N N . ASP A 1 95 ? 23.740 -1.582 -10.716 1.00 90.88 95 ASP A N 1
ATOM 770 C CA . ASP A 1 95 ? 23.092 -1.165 -11.965 1.00 90.88 95 ASP A CA 1
ATOM 771 C C . ASP A 1 95 ? 23.773 -1.813 -13.186 1.00 90.88 95 ASP A C 1
ATOM 773 O O . ASP A 1 95 ? 23.088 -2.279 -14.099 1.00 90.88 95 ASP A O 1
ATOM 777 N N . ASN A 1 96 ? 25.108 -1.930 -13.173 1.00 91.12 96 ASN A N 1
ATOM 778 C CA . ASN A 1 96 ? 25.873 -2.620 -14.217 1.00 91.12 96 ASN A CA 1
ATOM 779 C C . ASN A 1 96 ? 25.562 -4.127 -14.283 1.00 91.12 96 ASN A C 1
ATOM 781 O O . ASN A 1 96 ? 25.456 -4.682 -15.381 1.00 91.12 96 ASN A O 1
ATOM 785 N N . LEU A 1 97 ? 25.377 -4.791 -13.135 1.00 94.44 97 LEU A N 1
ATOM 786 C CA . LEU A 1 97 ? 24.950 -6.193 -13.081 1.00 94.44 97 LEU A CA 1
ATOM 787 C C . LEU A 1 97 ? 23.580 -6.371 -13.749 1.00 94.44 97 LEU A C 1
ATOM 789 O O . LEU A 1 97 ? 23.427 -7.215 -14.634 1.00 94.44 97 LEU A O 1
ATOM 793 N N . ILE A 1 98 ? 22.594 -5.546 -13.375 1.00 94.12 98 ILE A N 1
ATOM 794 C CA . ILE A 1 98 ? 21.243 -5.627 -13.950 1.00 94.12 98 ILE A CA 1
ATOM 795 C C . ILE A 1 98 ? 21.269 -5.310 -15.451 1.00 94.12 98 ILE A C 1
ATOM 797 O O . ILE A 1 98 ? 20.637 -6.017 -16.237 1.00 94.12 98 ILE A O 1
ATOM 801 N N . ALA A 1 99 ? 22.031 -4.298 -15.878 1.00 89.50 99 ALA A N 1
ATOM 802 C CA . ALA A 1 99 ? 22.206 -3.976 -17.294 1.00 89.50 99 ALA A CA 1
ATOM 803 C C . ALA A 1 99 ? 22.814 -5.148 -18.086 1.00 89.50 99 ALA A C 1
ATOM 805 O O . ALA A 1 99 ? 22.365 -5.440 -19.197 1.00 89.50 99 ALA A O 1
ATOM 806 N N . SER A 1 100 ? 23.778 -5.864 -17.501 1.00 90.88 100 SER A N 1
ATOM 807 C CA . SER A 1 100 ? 24.388 -7.052 -18.113 1.00 90.88 100 SER A CA 1
ATOM 808 C C . SER A 1 100 ? 23.373 -8.187 -18.281 1.00 90.88 100 SER A C 1
ATOM 810 O O . SER A 1 100 ? 23.293 -8.790 -19.352 1.00 90.88 100 SER A O 1
ATOM 812 N N . TYR A 1 101 ? 22.524 -8.436 -17.278 1.00 94.31 101 TYR A N 1
ATOM 813 C CA . TYR A 1 101 ? 21.447 -9.428 -17.385 1.00 94.31 101 TYR A CA 1
ATOM 814 C C . TYR A 1 101 ? 20.406 -9.054 -18.442 1.00 94.31 101 TYR A C 1
ATOM 816 O O . TYR A 1 101 ? 20.026 -9.896 -19.254 1.00 94.31 101 TYR A O 1
ATOM 824 N N . ILE A 1 102 ? 19.989 -7.787 -18.496 1.00 89.75 102 ILE A N 1
ATOM 825 C CA . ILE A 1 102 ? 19.072 -7.299 -19.535 1.00 89.75 102 ILE A CA 1
ATOM 826 C C . ILE A 1 102 ? 19.691 -7.449 -20.927 1.00 89.75 102 ILE A C 1
ATOM 828 O O . ILE A 1 102 ? 19.000 -7.860 -21.854 1.00 89.75 102 ILE A O 1
ATOM 832 N N . SER A 1 103 ? 20.984 -7.149 -21.086 1.00 85.25 103 SER A N 1
ATOM 833 C CA . SER A 1 103 ? 21.706 -7.340 -22.349 1.00 85.25 103 SER A CA 1
ATOM 834 C C . SER A 1 103 ? 21.691 -8.806 -22.792 1.00 85.25 103 SER A C 1
ATOM 836 O O . SER A 1 103 ? 21.388 -9.099 -23.949 1.00 85.25 103 SER A O 1
ATOM 838 N N . ILE A 1 104 ? 21.925 -9.744 -21.865 1.00 84.94 104 ILE A N 1
ATOM 839 C CA . ILE A 1 104 ? 21.802 -11.184 -22.136 1.00 84.94 104 ILE A CA 1
ATOM 840 C C . ILE A 1 104 ? 20.391 -11.519 -22.636 1.00 84.94 104 ILE A C 1
ATOM 842 O O . ILE A 1 104 ? 20.255 -12.143 -23.688 1.00 84.94 104 ILE A O 1
ATOM 846 N N . LEU A 1 105 ? 19.344 -11.085 -21.928 1.00 87.38 105 LEU A N 1
ATOM 847 C CA . LEU A 1 105 ? 17.964 -11.360 -22.334 1.00 87.38 105 LEU A CA 1
ATOM 848 C C . LEU A 1 105 ? 17.661 -10.766 -23.717 1.00 87.38 105 LEU A C 1
ATOM 850 O O . LEU A 1 105 ? 17.267 -11.499 -24.615 1.00 87.38 105 LEU A O 1
ATOM 854 N N . ASN A 1 106 ? 17.957 -9.484 -23.942 1.00 84.44 106 ASN A N 1
ATOM 855 C CA . ASN A 1 106 ? 17.750 -8.812 -25.229 1.00 84.44 106 ASN A CA 1
ATOM 856 C C . ASN A 1 106 ? 18.435 -9.519 -26.403 1.00 84.44 106 ASN A C 1
ATOM 858 O O . ASN A 1 106 ? 17.887 -9.576 -27.504 1.00 84.44 106 ASN A O 1
ATOM 862 N N . ASN A 1 107 ? 19.641 -10.047 -26.202 1.00 80.25 107 ASN A N 1
ATOM 863 C CA . ASN A 1 107 ? 20.397 -10.687 -27.275 1.00 80.25 107 ASN A CA 1
ATOM 864 C C . ASN A 1 107 ? 19.876 -12.086 -27.613 1.00 80.25 107 ASN A C 1
ATOM 866 O O . ASN A 1 107 ? 19.991 -12.513 -28.763 1.00 80.25 107 ASN A O 1
ATOM 870 N N . HIS A 1 108 ? 19.288 -12.791 -26.646 1.00 80.38 108 HIS A N 1
ATOM 871 C CA . HIS A 1 108 ? 18.966 -14.207 -26.800 1.00 80.38 108 HIS A CA 1
ATOM 872 C C . HIS A 1 108 ? 17.462 -14.518 -26.858 1.00 80.38 108 HIS A C 1
ATOM 874 O O . HIS A 1 108 ? 17.093 -15.509 -27.494 1.00 80.38 108 HIS A O 1
ATOM 880 N N . THR A 1 109 ? 16.600 -13.677 -26.284 1.00 82.94 109 THR A N 1
ATOM 881 C CA . THR A 1 109 ? 15.159 -13.936 -26.124 1.00 82.94 109 THR A CA 1
ATOM 882 C C . THR A 1 109 ? 14.287 -12.982 -26.947 1.00 82.94 109 THR A C 1
ATOM 884 O O . THR A 1 109 ? 14.749 -11.958 -27.451 1.00 82.94 109 THR A O 1
ATOM 887 N N . THR A 1 110 ? 13.013 -13.330 -27.114 1.00 83.12 110 THR A N 1
ATOM 888 C CA . THR A 1 110 ? 11.949 -12.530 -27.746 1.00 83.12 110 THR A CA 1
ATOM 889 C C . THR A 1 110 ? 11.052 -11.847 -26.702 1.00 83.12 110 THR A C 1
ATOM 891 O O . THR A 1 110 ? 9.991 -11.318 -27.042 1.00 83.12 110 THR A O 1
ATOM 894 N N . LEU A 1 111 ? 11.478 -11.828 -25.429 1.00 83.38 111 LEU A N 1
ATOM 895 C CA . LEU A 1 111 ? 10.726 -11.237 -24.323 1.00 83.38 111 LEU A CA 1
ATOM 896 C C . LEU A 1 111 ? 10.400 -9.769 -24.609 1.00 83.38 111 LEU A C 1
ATOM 898 O O . LEU A 1 111 ? 11.283 -8.952 -24.858 1.00 83.38 111 LEU A O 1
ATOM 902 N N . LYS A 1 112 ? 9.114 -9.424 -24.510 1.00 84.50 112 LYS A N 1
ATOM 903 C CA . LYS A 1 112 ? 8.617 -8.071 -24.795 1.00 84.50 112 LYS A CA 1
ATOM 904 C C . LYS A 1 112 ? 9.166 -7.002 -23.844 1.00 84.50 112 LYS A C 1
ATOM 906 O O . LYS A 1 112 ? 9.323 -5.859 -24.250 1.00 84.50 112 LYS A O 1
ATOM 911 N N . ASP A 1 113 ? 9.382 -7.365 -22.582 1.00 87.94 113 ASP A N 1
ATOM 912 C CA . ASP A 1 113 ? 9.959 -6.496 -21.551 1.00 87.94 113 ASP A CA 1
ATOM 913 C C . ASP A 1 113 ? 10.921 -7.331 -20.687 1.00 87.94 113 ASP A C 1
ATOM 915 O O . ASP A 1 113 ? 10.499 -7.983 -19.720 1.00 87.94 113 ASP A O 1
ATOM 919 N N . PRO A 1 114 ? 12.212 -7.389 -21.060 1.00 89.56 114 PRO A N 1
ATOM 920 C CA . PRO A 1 114 ? 13.205 -8.183 -20.343 1.00 89.56 114 PRO A CA 1
ATOM 921 C C . PRO A 1 114 ? 13.428 -7.739 -18.899 1.00 89.56 114 PRO A C 1
ATOM 923 O O . PRO A 1 114 ? 13.654 -8.581 -18.033 1.00 89.56 114 PRO A O 1
ATOM 926 N N . LEU A 1 115 ? 13.336 -6.436 -18.612 1.00 90.38 115 LEU A N 1
ATOM 927 C CA . LEU A 1 115 ? 13.505 -5.918 -17.254 1.00 90.38 115 LEU A CA 1
ATOM 928 C C . LEU A 1 115 ? 12.344 -6.345 -16.359 1.00 90.38 115 LEU A C 1
ATOM 930 O O . LEU A 1 115 ? 12.570 -6.780 -15.228 1.00 90.38 115 LEU A O 1
ATOM 934 N N . GLN A 1 116 ? 11.107 -6.230 -16.844 1.00 89.00 116 GLN A N 1
ATOM 935 C CA . GLN A 1 116 ? 9.950 -6.691 -16.085 1.00 89.00 116 GLN A CA 1
ATOM 936 C C . GLN A 1 116 ? 9.975 -8.213 -15.908 1.00 89.00 116 GLN A C 1
ATOM 938 O O . GLN A 1 116 ? 9.753 -8.683 -14.797 1.00 89.00 116 GLN A O 1
ATOM 943 N N . SER A 1 117 ? 10.347 -8.968 -16.946 1.00 92.56 117 SER A N 1
ATOM 944 C CA . SER A 1 117 ? 10.480 -10.431 -16.858 1.00 92.56 117 SER A CA 1
ATOM 945 C C . SER A 1 117 ? 11.533 -10.849 -15.826 1.00 92.56 117 SER A C 1
ATOM 947 O O . SER A 1 117 ? 11.283 -11.740 -15.019 1.00 92.56 117 SER A O 1
ATOM 949 N N . LEU A 1 118 ? 12.683 -10.164 -15.789 1.00 94.44 118 LEU A N 1
ATOM 950 C CA . LEU A 1 118 ? 13.731 -10.395 -14.791 1.00 94.44 118 LEU A CA 1
ATOM 951 C C . LEU A 1 118 ? 13.253 -10.084 -13.364 1.00 94.44 118 LEU A C 1
ATOM 953 O O . LEU A 1 118 ? 13.531 -10.850 -12.445 1.00 94.44 118 LEU A O 1
ATOM 957 N N . ARG A 1 119 ? 12.525 -8.978 -13.162 1.00 92.50 119 ARG A N 1
ATOM 958 C CA . ARG A 1 119 ? 11.949 -8.630 -11.849 1.00 92.50 119 ARG A CA 1
ATOM 959 C C . ARG A 1 119 ? 10.926 -9.657 -11.388 1.00 92.50 119 ARG A C 1
ATOM 961 O O . ARG A 1 119 ? 10.934 -10.038 -10.222 1.00 92.50 119 ARG A O 1
ATOM 968 N N . ASP A 1 120 ? 10.059 -10.105 -12.288 1.00 92.69 120 ASP A N 1
ATOM 969 C CA . ASP A 1 120 ? 9.063 -11.108 -11.939 1.00 92.69 120 ASP A CA 1
ATOM 970 C C . ASP A 1 120 ? 9.722 -12.461 -11.627 1.00 92.69 120 ASP A C 1
ATOM 972 O O . ASP A 1 120 ? 9.276 -13.169 -10.727 1.00 92.69 120 ASP A O 1
ATOM 976 N N . ALA A 1 121 ? 10.804 -12.814 -12.327 1.00 95.44 121 ALA A N 1
ATOM 977 C CA . ALA A 1 121 ? 11.556 -14.038 -12.064 1.00 95.44 121 ALA A CA 1
ATOM 978 C C . ALA A 1 121 ? 12.315 -13.975 -10.730 1.00 95.44 121 ALA A C 1
ATOM 980 O O . ALA A 1 121 ? 12.335 -14.955 -9.988 1.00 95.44 121 ALA A O 1
ATOM 981 N N . GLU A 1 122 ? 12.875 -12.814 -10.379 1.00 96.00 122 GLU A N 1
ATOM 982 C CA . GLU A 1 122 ? 13.422 -12.563 -9.041 1.00 96.00 122 GLU A CA 1
ATOM 983 C C . GLU A 1 122 ? 12.349 -12.744 -7.962 1.00 96.00 122 GLU A C 1
ATOM 985 O O . GLU A 1 122 ? 12.569 -13.463 -6.990 1.00 96.00 122 GLU A O 1
ATOM 990 N N . CYS A 1 123 ? 11.153 -12.193 -8.173 1.00 94.25 123 CYS A N 1
ATOM 991 C CA . CYS A 1 123 ? 10.019 -12.383 -7.272 1.00 94.25 123 CYS A CA 1
ATOM 992 C C . CYS A 1 123 ? 9.605 -13.859 -7.131 1.00 94.25 123 CYS A C 1
ATOM 994 O O . CYS A 1 123 ? 9.320 -14.306 -6.020 1.00 94.25 123 CYS A O 1
ATOM 996 N N . CYS A 1 124 ? 9.611 -14.627 -8.227 1.00 95.25 124 CYS A N 1
ATOM 997 C CA . CYS A 1 124 ? 9.371 -16.074 -8.207 1.00 95.25 124 CYS A CA 1
ATOM 998 C C . CYS A 1 124 ? 10.436 -16.814 -7.382 1.00 95.25 124 CYS A C 1
ATOM 1000 O O . CYS A 1 124 ? 10.101 -17.698 -6.594 1.00 95.25 124 CYS A O 1
ATOM 1002 N N . GLY A 1 125 ? 11.708 -16.425 -7.516 1.00 95.25 125 GLY A N 1
ATOM 1003 C CA . GLY A 1 125 ? 12.807 -16.973 -6.718 1.00 95.25 125 GLY A CA 1
ATOM 1004 C C . GLY A 1 125 ? 12.648 -16.679 -5.224 1.00 95.25 125 GLY A C 1
ATOM 1005 O O . GLY A 1 125 ? 12.791 -17.581 -4.397 1.00 95.25 125 GLY A O 1
ATOM 1006 N N . VAL A 1 126 ? 12.273 -15.445 -4.872 1.00 95.00 126 VAL A N 1
ATOM 1007 C CA . VAL A 1 126 ? 11.982 -15.056 -3.480 1.00 95.00 126 VAL A CA 1
ATOM 1008 C C . VAL A 1 126 ? 10.781 -15.825 -2.930 1.00 95.00 126 VAL A C 1
ATOM 1010 O O . VAL A 1 126 ? 10.845 -16.315 -1.805 1.00 95.00 126 VAL A O 1
ATOM 1013 N N . TRP A 1 127 ? 9.712 -15.994 -3.713 1.00 94.25 127 TRP A N 1
ATOM 1014 C CA . TRP A 1 127 ? 8.555 -16.790 -3.297 1.00 94.25 127 TRP A CA 1
ATOM 1015 C C . TRP A 1 127 ? 8.936 -18.249 -3.042 1.00 94.25 127 TRP A C 1
ATOM 1017 O O . TRP A 1 127 ? 8.594 -18.786 -1.994 1.00 94.25 127 TRP A O 1
ATOM 1027 N N . LYS A 1 128 ? 9.719 -18.865 -3.935 1.00 94.00 128 LYS A N 1
ATOM 1028 C CA . LYS A 1 128 ? 10.209 -20.236 -3.749 1.00 94.00 128 LYS A CA 1
ATOM 1029 C C . LYS A 1 128 ? 11.033 -20.395 -2.469 1.00 94.00 128 LYS A C 1
ATOM 1031 O O . LYS A 1 128 ? 10.884 -21.386 -1.756 1.00 94.00 128 LYS A O 1
ATOM 1036 N N . LYS A 1 129 ? 11.877 -19.411 -2.147 1.00 93.31 129 LYS A N 1
ATOM 1037 C CA . LYS A 1 129 ? 12.633 -19.401 -0.888 1.00 93.31 129 LYS A CA 1
ATOM 1038 C C . LYS A 1 129 ? 11.693 -19.304 0.322 1.00 93.31 129 LYS A C 1
ATOM 1040 O O . LYS A 1 129 ? 11.818 -20.089 1.265 1.00 93.31 129 LYS A O 1
ATOM 1045 N N . GLY A 1 130 ? 10.709 -18.410 0.241 1.00 91.94 130 GLY A N 1
ATOM 1046 C CA . GLY A 1 130 ? 9.820 -18.043 1.338 1.00 91.94 130 GLY A CA 1
ATOM 1047 C C . GLY A 1 130 ? 10.464 -17.036 2.293 1.00 91.94 130 GLY A C 1
ATOM 1048 O O . GLY A 1 130 ? 11.591 -16.589 2.087 1.00 91.94 130 GLY A O 1
ATOM 1049 N N . ARG A 1 131 ? 9.717 -16.683 3.341 1.00 92.88 131 ARG A N 1
ATOM 1050 C CA . ARG A 1 131 ? 10.171 -15.834 4.452 1.00 92.88 131 ARG A CA 1
ATOM 1051 C C . ARG A 1 131 ? 10.189 -16.660 5.724 1.00 92.88 131 ARG A C 1
ATOM 1053 O O . ARG A 1 131 ? 9.339 -17.540 5.873 1.00 92.88 131 ARG A O 1
ATOM 1060 N N . GLU A 1 132 ? 11.104 -16.341 6.624 1.00 90.31 132 GLU A N 1
ATOM 1061 C CA . GLU A 1 132 ? 11.255 -17.043 7.898 1.00 90.31 132 GLU A CA 1
ATOM 1062 C C . GLU A 1 132 ? 10.715 -16.206 9.060 1.00 90.31 132 GLU A C 1
ATOM 1064 O O . GLU A 1 132 ? 10.562 -14.985 8.961 1.00 90.31 132 GLU A O 1
ATOM 1069 N N . HIS A 1 133 ? 10.388 -16.884 10.160 1.00 95.00 133 HIS A N 1
ATOM 1070 C CA . HIS A 1 133 ? 10.098 -16.214 11.420 1.00 95.00 133 HIS A CA 1
ATOM 1071 C C . HIS A 1 133 ? 11.370 -15.551 11.959 1.00 95.00 133 HIS A C 1
ATOM 1073 O O . HIS A 1 133 ? 12.458 -16.120 11.858 1.00 95.00 133 HIS A O 1
ATOM 1079 N N . PHE A 1 134 ? 11.236 -14.365 12.549 1.00 96.12 134 PHE A N 1
ATOM 1080 C CA . PHE A 1 134 ? 12.349 -13.701 13.217 1.00 96.12 134 PHE A CA 1
ATOM 1081 C C . PHE A 1 134 ? 11.881 -12.829 14.382 1.00 96.12 134 PHE A C 1
ATOM 1083 O O . PHE A 1 134 ? 10.787 -12.259 14.354 1.00 96.12 134 PHE A O 1
ATOM 1090 N N . ASP A 1 135 ? 12.788 -12.663 15.344 1.00 96.19 135 ASP A N 1
ATOM 1091 C CA . ASP A 1 135 ? 12.619 -11.802 16.506 1.00 96.19 135 ASP A CA 1
ATOM 1092 C C . ASP A 1 135 ? 13.592 -10.620 16.470 1.00 96.19 135 ASP A C 1
ATOM 1094 O O . ASP A 1 135 ? 14.691 -10.680 15.915 1.00 96.19 135 ASP A O 1
ATOM 1098 N N . THR A 1 136 ? 13.205 -9.512 17.090 1.00 96.62 136 THR A N 1
ATOM 1099 C CA . THR A 1 136 ? 14.086 -8.374 17.363 1.00 96.62 136 THR A CA 1
ATOM 1100 C C . THR A 1 136 ? 13.942 -7.979 18.820 1.00 96.62 136 THR A C 1
ATOM 1102 O O . THR A 1 136 ? 12.845 -7.643 19.262 1.00 96.62 136 THR A O 1
ATOM 1105 N N . GLN A 1 137 ? 15.051 -8.014 19.557 1.00 95.62 137 GLN A N 1
ATOM 1106 C CA . GLN A 1 137 ? 15.082 -7.710 20.985 1.00 95.62 137 GLN A CA 1
ATOM 1107 C C . GLN A 1 137 ? 15.854 -6.419 21.249 1.00 95.62 137 GLN A C 1
ATOM 1109 O O . GLN A 1 137 ? 16.916 -6.198 20.666 1.00 95.62 137 GLN A O 1
ATOM 1114 N N . PHE A 1 138 ? 15.323 -5.559 22.116 1.00 94.19 138 PHE A N 1
ATOM 1115 C CA . PHE A 1 138 ? 15.990 -4.327 22.548 1.00 94.19 138 PHE A CA 1
ATOM 1116 C C . PHE A 1 138 ? 15.414 -3.822 23.880 1.00 94.19 138 PHE A C 1
ATOM 1118 O O . PHE A 1 138 ? 14.386 -4.307 24.350 1.00 94.19 138 PHE A O 1
ATOM 1125 N N . LEU A 1 139 ? 16.086 -2.844 24.495 1.00 92.94 139 LEU A N 1
ATOM 1126 C CA . LEU A 1 139 ? 15.700 -2.265 25.786 1.00 92.94 139 LEU A CA 1
ATOM 1127 C C . LEU A 1 139 ? 15.109 -0.856 25.631 1.00 92.94 139 LEU A C 1
ATOM 1129 O O . LEU A 1 139 ? 15.635 -0.011 24.892 1.00 92.94 139 LEU A O 1
ATOM 1133 N N . VAL A 1 140 ? 14.041 -0.579 26.376 1.00 89.62 140 VAL A N 1
ATOM 1134 C CA . VAL A 1 140 ? 13.434 0.755 26.513 1.00 89.62 140 VAL A CA 1
ATOM 1135 C C . VAL A 1 140 ? 13.637 1.241 27.948 1.00 89.62 140 VAL A C 1
ATOM 1137 O O . VAL A 1 140 ? 13.431 0.485 28.889 1.00 89.62 140 VAL A O 1
ATOM 1140 N N . ASP A 1 141 ? 14.082 2.490 28.116 1.00 85.06 141 ASP A N 1
ATOM 1141 C CA . ASP A 1 141 ? 14.412 3.006 29.453 1.00 85.06 141 ASP A CA 1
ATOM 1142 C C . ASP A 1 141 ? 13.123 3.489 30.115 1.00 85.06 141 ASP A C 1
ATOM 1144 O O . ASP A 1 141 ? 12.297 4.108 29.438 1.00 85.06 141 ASP A O 1
ATOM 1148 N N . ASN A 1 142 ? 12.975 3.270 31.422 1.00 72.06 142 ASN A N 1
ATOM 1149 C CA . ASN A 1 142 ? 11.845 3.814 32.164 1.00 72.06 142 ASN A CA 1
ATOM 1150 C C . ASN A 1 142 ? 11.992 5.334 32.312 1.00 72.06 142 ASN A C 1
ATOM 1152 O O . ASN A 1 142 ? 12.940 5.845 32.906 1.00 72.06 142 ASN A O 1
ATOM 1156 N N . SER A 1 143 ? 11.040 6.068 31.747 1.00 62.53 143 SER A N 1
ATOM 1157 C CA . SER A 1 143 ? 11.037 7.534 31.710 1.00 62.53 143 SER A CA 1
ATOM 1158 C C . SER A 1 143 ? 10.706 8.189 33.046 1.00 62.53 143 SER A C 1
ATOM 1160 O O . SER A 1 143 ? 11.124 9.324 33.278 1.00 62.53 143 SER A O 1
ATOM 1162 N N . ASN A 1 144 ? 9.998 7.469 33.922 1.00 57.75 144 ASN A N 1
ATOM 1163 C CA . ASN A 1 144 ? 9.459 8.004 35.172 1.00 57.75 144 ASN A CA 1
ATOM 1164 C C . ASN A 1 144 ? 10.344 7.735 36.399 1.00 57.75 144 ASN A C 1
ATOM 1166 O O . ASN A 1 144 ? 10.178 8.419 37.405 1.00 57.75 144 ASN A O 1
ATOM 1170 N N . ASP A 1 145 ? 11.297 6.799 36.329 1.00 58.66 145 ASP A N 1
ATOM 1171 C CA . ASP A 1 145 ? 12.248 6.541 37.416 1.00 58.66 145 ASP A CA 1
ATOM 1172 C C . ASP A 1 145 ? 13.522 5.868 36.882 1.00 58.66 145 ASP A C 1
ATOM 1174 O O . ASP A 1 145 ? 13.474 4.770 36.327 1.00 58.66 145 ASP A O 1
ATOM 1178 N N . ARG A 1 146 ? 14.681 6.516 37.069 1.00 59.41 146 ARG A N 1
ATOM 1179 C CA . ARG A 1 146 ? 15.989 5.971 36.658 1.00 59.41 146 ARG A CA 1
ATOM 1180 C C . ARG A 1 146 ? 16.413 4.752 37.486 1.00 59.41 146 ARG A C 1
ATOM 1182 O O . ARG A 1 146 ? 17.395 4.111 37.124 1.00 59.41 146 ARG A O 1
ATOM 1189 N N . ASN A 1 147 ? 15.707 4.456 38.578 1.00 60.47 147 ASN A N 1
ATOM 1190 C CA . ASN A 1 147 ? 15.979 3.317 39.451 1.00 60.47 147 ASN A CA 1
ATOM 1191 C C . ASN A 1 147 ? 15.212 2.043 39.054 1.00 60.47 147 ASN A C 1
ATOM 1193 O O . ASN A 1 147 ? 15.475 0.988 39.626 1.00 60.47 147 ASN A O 1
ATOM 1197 N N . LEU A 1 148 ? 14.273 2.115 38.100 1.00 72.19 148 LEU A N 1
ATOM 1198 C CA . LEU A 1 148 ? 13.555 0.942 37.595 1.00 72.19 148 LEU A CA 1
ATOM 1199 C C . LEU A 1 148 ? 14.319 0.285 36.439 1.00 72.19 148 LEU A C 1
ATOM 1201 O O . LEU A 1 148 ? 14.828 0.973 35.552 1.00 72.19 148 LEU A O 1
ATOM 1205 N N . GLU A 1 149 ? 14.349 -1.050 36.414 1.00 81.00 149 GLU A N 1
ATOM 1206 C CA . GLU A 1 149 ? 14.996 -1.807 35.336 1.00 81.00 149 GLU A CA 1
ATOM 1207 C C . GLU A 1 149 ? 14.381 -1.480 33.960 1.00 81.00 149 GLU A C 1
ATOM 1209 O O . GLU A 1 149 ? 13.158 -1.338 33.859 1.00 81.00 149 GLU A O 1
ATOM 1214 N N . PRO A 1 150 ? 15.188 -1.357 32.887 1.00 87.69 150 PRO A N 1
ATOM 1215 C CA . PRO A 1 150 ? 14.680 -1.142 31.534 1.00 87.69 150 PRO A CA 1
ATOM 1216 C C . PRO A 1 150 ? 13.702 -2.237 31.093 1.00 87.69 150 PRO A C 1
ATOM 1218 O O . PRO A 1 150 ? 13.901 -3.418 31.372 1.00 87.69 150 PRO A O 1
ATOM 1221 N N . LEU A 1 151 ? 12.679 -1.856 30.327 1.00 91.19 151 LEU A N 1
ATOM 1222 C CA . LEU A 1 151 ? 11.731 -2.803 29.747 1.00 91.19 151 LEU A CA 1
ATOM 1223 C C . LEU A 1 151 ? 12.402 -3.601 28.624 1.00 91.19 151 LEU A C 1
ATOM 1225 O O . LEU A 1 151 ? 12.946 -3.021 27.676 1.00 91.19 151 LEU A O 1
ATOM 1229 N N . LYS A 1 152 ? 12.320 -4.933 28.701 1.00 95.12 152 LYS A N 1
ATOM 1230 C CA . LYS A 1 152 ? 12.750 -5.845 27.638 1.00 95.12 152 LYS A CA 1
ATOM 1231 C C . LYS A 1 152 ? 11.659 -5.938 26.583 1.00 95.12 152 LYS A C 1
ATOM 1233 O O . LYS A 1 152 ? 10.573 -6.440 26.862 1.00 95.12 152 LYS A O 1
ATOM 1238 N N . ILE A 1 153 ? 11.958 -5.494 25.369 1.00 97.12 153 ILE A N 1
ATOM 1239 C CA . ILE A 1 153 ? 11.028 -5.552 24.243 1.00 97.12 153 ILE A CA 1
ATOM 1240 C C . ILE A 1 153 ? 11.432 -6.684 23.308 1.00 97.12 153 ILE A C 1
ATOM 1242 O O . ILE A 1 153 ? 12.603 -6.785 22.936 1.00 97.12 153 ILE A O 1
ATOM 1246 N N . VAL A 1 154 ? 10.460 -7.501 22.904 1.00 97.94 154 VAL A N 1
ATOM 1247 C CA . VAL A 1 154 ? 10.612 -8.502 21.841 1.00 97.94 154 VAL A CA 1
ATOM 1248 C C . VAL A 1 154 ? 9.544 -8.250 20.785 1.00 97.94 154 VAL A C 1
ATOM 1250 O O . VAL A 1 154 ? 8.354 -8.264 21.090 1.00 97.94 154 VAL A O 1
ATOM 1253 N N . LEU A 1 155 ? 9.975 -7.998 19.552 1.00 98.12 155 LEU A N 1
ATOM 1254 C CA . LEU A 1 155 ? 9.103 -7.926 18.383 1.00 98.12 155 LEU A CA 1
ATOM 1255 C C . LEU A 1 155 ? 9.282 -9.187 17.551 1.00 98.12 155 LEU A C 1
ATOM 1257 O O . LEU A 1 155 ? 10.401 -9.467 17.119 1.00 98.12 155 LEU A O 1
ATOM 1261 N N . SER A 1 156 ? 8.191 -9.891 17.294 1.00 97.56 156 SER A N 1
ATOM 1262 C CA . SER A 1 156 ? 8.175 -11.160 16.573 1.00 97.56 156 SER A CA 1
ATOM 1263 C C . SER A 1 156 ? 7.369 -11.026 15.289 1.00 97.56 156 SER A C 1
ATOM 1265 O O . SER A 1 156 ? 6.275 -10.464 15.285 1.00 97.56 156 SER A O 1
ATOM 1267 N N . GLU A 1 157 ? 7.883 -11.570 14.188 1.00 96.69 157 GLU A N 1
ATOM 1268 C CA . GLU A 1 157 ? 7.196 -11.573 12.896 1.00 96.69 157 GLU A CA 1
ATOM 1269 C C . GLU A 1 157 ? 7.113 -13.007 12.366 1.00 96.69 157 GLU A C 1
ATOM 1271 O O . GLU A 1 157 ? 8.131 -13.656 12.135 1.00 96.69 157 GLU A O 1
ATOM 1276 N N . THR A 1 158 ? 5.894 -13.510 12.162 1.00 95.69 158 THR A N 1
ATOM 1277 C CA . THR A 1 158 ? 5.636 -14.891 11.725 1.00 95.69 158 THR A CA 1
ATOM 1278 C C . THR A 1 158 ? 4.900 -14.895 10.383 1.00 95.69 158 THR A C 1
ATOM 1280 O O . THR A 1 158 ? 3.705 -14.592 10.342 1.00 95.69 158 THR A O 1
ATOM 1283 N N . PRO A 1 159 ? 5.581 -15.192 9.260 1.00 94.88 159 PRO A N 1
ATOM 1284 C CA . PRO A 1 159 ? 4.951 -15.279 7.944 1.00 94.88 159 PRO A CA 1
ATOM 1285 C C . PRO A 1 159 ? 3.907 -16.394 7.864 1.00 94.88 159 PRO A C 1
ATOM 1287 O O . PRO A 1 159 ? 4.126 -17.478 8.390 1.00 94.88 159 PRO A O 1
ATOM 1290 N N . TYR A 1 160 ? 2.815 -16.142 7.139 1.00 92.31 160 TYR A N 1
ATOM 1291 C CA . TYR A 1 160 ? 1.842 -17.175 6.770 1.00 92.31 160 TYR A CA 1
ATOM 1292 C C . TYR A 1 160 ? 1.969 -17.533 5.284 1.00 92.31 160 TYR A C 1
ATOM 1294 O O . TYR A 1 160 ? 2.424 -16.726 4.463 1.00 92.31 160 TYR A O 1
ATOM 1302 N N . THR A 1 161 ? 1.568 -18.752 4.946 1.00 89.12 161 THR A N 1
ATOM 1303 C CA . THR A 1 161 ? 1.613 -19.340 3.602 1.00 89.12 161 THR A CA 1
ATOM 1304 C C . THR A 1 161 ? 0.205 -19.549 3.061 1.00 89.12 161 THR A C 1
ATOM 1306 O O . THR A 1 161 ? -0.766 -19.537 3.812 1.00 89.12 161 THR A O 1
ATOM 1309 N N . ASP A 1 162 ? 0.049 -19.783 1.760 1.00 81.06 162 ASP A N 1
ATOM 1310 C CA . ASP A 1 162 ? -1.290 -20.055 1.226 1.00 81.06 162 ASP A CA 1
ATOM 1311 C C . ASP A 1 162 ? -1.881 -21.355 1.773 1.00 81.06 162 ASP A C 1
ATOM 1313 O O . ASP A 1 162 ? -3.092 -21.445 1.907 1.00 81.06 162 ASP A O 1
ATOM 1317 N N . SER A 1 163 ? -1.057 -22.334 2.154 1.00 82.12 163 SER A N 1
ATOM 1318 C CA . SER A 1 163 ? -1.535 -23.558 2.813 1.00 82.12 163 SER A CA 1
ATOM 1319 C C . SER A 1 163 ? -2.134 -23.269 4.191 1.00 82.12 163 SER A C 1
ATOM 1321 O O . SER A 1 163 ? -3.045 -23.977 4.612 1.00 82.12 163 SER A O 1
ATOM 1323 N N . ASP A 1 164 ? -1.670 -22.212 4.863 1.00 74.88 164 ASP A N 1
ATOM 1324 C CA . ASP A 1 164 ? -2.216 -21.784 6.154 1.00 74.88 164 ASP A CA 1
ATOM 1325 C C . ASP A 1 164 ? -3.514 -20.973 5.993 1.00 74.88 164 ASP A C 1
ATOM 1327 O O . ASP A 1 164 ? -4.303 -20.865 6.926 1.00 74.88 164 ASP A O 1
ATOM 1331 N N . ILE A 1 165 ? -3.737 -20.360 4.823 1.00 73.25 165 ILE A N 1
ATOM 1332 C CA . ILE A 1 165 ? -4.721 -19.277 4.655 1.00 73.25 165 ILE A CA 1
ATOM 1333 C C . ILE A 1 165 ? -5.815 -19.598 3.623 1.00 73.25 165 ILE A C 1
ATOM 1335 O O . ILE A 1 165 ? -6.911 -19.021 3.661 1.00 73.25 165 ILE A O 1
ATOM 1339 N N . LEU A 1 166 ? -5.536 -20.466 2.652 1.00 67.06 166 LEU A N 1
ATOM 1340 C CA . LEU A 1 166 ? -6.284 -20.643 1.404 1.00 67.06 166 LEU A CA 1
ATOM 1341 C C . LEU A 1 166 ? -6.446 -22.124 1.037 1.00 67.06 166 LEU A C 1
ATOM 1343 O O . LEU A 1 166 ? -5.706 -22.996 1.476 1.00 67.06 166 LEU A O 1
ATOM 1347 N N . GLN A 1 167 ? -7.405 -22.401 0.148 1.00 64.00 167 GLN A N 1
ATOM 1348 C CA . GLN A 1 167 ? -7.254 -23.534 -0.763 1.00 64.00 167 GLN A CA 1
ATOM 1349 C C . GLN A 1 167 ? -6.366 -23.054 -1.915 1.00 64.00 167 GLN A C 1
ATOM 1351 O O . GLN A 1 167 ? -6.787 -22.131 -2.616 1.00 64.00 167 GLN A O 1
ATOM 1356 N N . PRO A 1 168 ? -5.158 -23.602 -2.110 1.00 63.41 168 PRO A N 1
ATOM 1357 C CA . PRO A 1 168 ? -4.283 -23.146 -3.180 1.00 63.41 168 PRO A CA 1
ATOM 1358 C C . PRO A 1 168 ? -4.965 -23.326 -4.545 1.00 63.41 168 PRO A C 1
ATOM 1360 O O . PRO A 1 168 ? -5.328 -24.434 -4.926 1.00 63.41 168 PRO A O 1
ATOM 1363 N N . GLU A 1 169 ? -5.130 -22.231 -5.295 1.00 70.19 169 GLU A N 1
ATOM 1364 C CA . GLU A 1 169 ? -5.723 -22.243 -6.647 1.00 70.19 169 GLU A CA 1
ATOM 1365 C C . GLU A 1 169 ? -4.689 -22.562 -7.745 1.00 70.19 169 GLU A C 1
ATOM 1367 O O . GLU A 1 169 ? -4.998 -22.506 -8.932 1.00 70.19 169 GLU A O 1
ATOM 1372 N N . TYR A 1 170 ? -3.454 -22.902 -7.366 1.00 70.50 170 TYR A N 1
ATOM 1373 C CA . TYR A 1 170 ? -2.318 -23.086 -8.280 1.00 70.50 170 TYR A CA 1
ATOM 1374 C C . TYR A 1 170 ? -2.448 -24.282 -9.227 1.00 70.50 170 TYR A C 1
ATOM 1376 O O . TYR A 1 170 ? -1.700 -24.386 -10.197 1.00 70.50 170 TYR A O 1
ATOM 1384 N N . THR A 1 171 ? -3.398 -25.176 -8.963 1.00 59.62 171 THR A N 1
ATOM 1385 C CA . THR A 1 171 ? -3.652 -26.384 -9.754 1.00 59.62 171 THR A CA 1
ATOM 1386 C C . THR A 1 171 ? -4.800 -26.221 -10.755 1.00 59.62 171 THR A C 1
ATOM 1388 O O . THR A 1 171 ? -4.978 -27.082 -11.615 1.00 59.62 171 THR A O 1
ATOM 1391 N N . VAL A 1 172 ? -5.564 -25.122 -10.689 1.00 66.00 172 VAL A N 1
ATOM 1392 C CA . VAL A 1 172 ? -6.753 -24.888 -11.524 1.00 66.00 172 VAL A CA 1
ATOM 1393 C C . VAL A 1 172 ? -6.467 -23.807 -12.571 1.00 66.00 172 VAL A C 1
ATOM 1395 O O . VAL A 1 172 ? -5.896 -22.762 -12.277 1.00 66.00 172 VAL A O 1
ATOM 1398 N N . LEU A 1 173 ? -6.896 -24.037 -13.817 1.00 70.62 173 LEU A N 1
ATOM 1399 C CA . LEU A 1 173 ? -6.762 -23.102 -14.947 1.00 70.62 173 LEU A CA 1
ATOM 1400 C C . LEU A 1 173 ? -7.724 -21.899 -14.826 1.00 70.62 173 LEU A C 1
ATOM 1402 O O . LEU A 1 173 ? -8.675 -21.755 -15.599 1.00 70.62 173 LEU A O 1
ATOM 1406 N N . THR A 1 174 ? -7.460 -21.019 -13.864 1.00 81.69 174 THR A N 1
ATOM 1407 C CA . THR A 1 174 ? -8.219 -19.786 -13.604 1.00 81.69 174 THR A CA 1
ATOM 1408 C C . THR A 1 174 ? -7.863 -18.653 -14.575 1.00 81.69 174 THR A C 1
ATOM 1410 O O . THR A 1 174 ? -6.860 -18.689 -15.297 1.00 81.69 174 THR A O 1
ATOM 1413 N N . THR A 1 175 ? -8.692 -17.607 -14.593 1.00 86.12 175 THR A N 1
ATOM 1414 C CA . THR A 1 175 ? -8.494 -16.423 -15.442 1.00 86.12 175 THR A CA 1
ATOM 1415 C C . THR A 1 175 ? -7.217 -15.665 -15.079 1.00 86.12 175 THR A C 1
ATOM 1417 O O . THR A 1 175 ? -6.484 -15.247 -15.978 1.00 86.12 175 THR A O 1
ATOM 1420 N N . TRP A 1 176 ? -6.906 -15.520 -13.783 1.00 87.94 176 TRP A N 1
ATOM 1421 C CA . TRP A 1 176 ? -5.668 -14.858 -13.359 1.00 87.94 176 TRP A CA 1
ATOM 1422 C C . TRP A 1 176 ? -4.431 -15.622 -13.838 1.00 87.94 176 TRP A C 1
ATOM 1424 O O . TRP A 1 176 ? -3.507 -15.009 -14.374 1.00 87.94 176 TRP A O 1
ATOM 1434 N N . PHE A 1 177 ? -4.444 -16.954 -13.735 1.00 89.50 177 PHE A N 1
ATOM 1435 C CA . PHE A 1 177 ? -3.318 -17.804 -14.106 1.00 89.50 177 PHE A CA 1
ATOM 1436 C C . PHE A 1 177 ? -3.030 -17.731 -15.610 1.00 89.50 177 PHE A C 1
ATOM 1438 O O . PHE A 1 177 ? -1.890 -17.528 -16.025 1.00 89.50 177 PHE A O 1
ATOM 1445 N N . LYS A 1 178 ? -4.084 -17.767 -16.439 1.00 88.88 178 LYS A N 1
ATOM 1446 C CA . LYS A 1 178 ? -3.988 -17.593 -17.901 1.00 88.88 178 LYS A CA 1
ATOM 1447 C C . LYS A 1 178 ? -3.456 -16.216 -18.320 1.00 88.88 178 LYS A C 1
ATOM 1449 O O . LYS A 1 178 ? -3.003 -16.057 -19.450 1.00 88.88 178 LYS A O 1
ATOM 1454 N N . SER A 1 179 ? -3.516 -15.215 -17.439 1.00 87.19 179 SER A N 1
ATOM 1455 C CA . SER A 1 179 ? -3.040 -13.854 -17.724 1.00 87.19 179 SER A CA 1
ATOM 1456 C C . SER A 1 179 ? -1.520 -13.672 -17.571 1.00 87.19 179 SER A C 1
ATOM 1458 O O . SER A 1 179 ? -0.985 -12.615 -17.952 1.00 87.19 179 SER A O 1
ATOM 1460 N N . LEU A 1 180 ? -0.836 -14.675 -17.008 1.00 88.75 180 LEU A N 1
ATOM 1461 C CA . LEU A 1 180 ? 0.611 -14.698 -16.800 1.00 88.75 180 LEU A CA 1
ATOM 1462 C C . LEU A 1 180 ? 1.360 -15.159 -18.067 1.00 88.75 180 LEU A C 1
ATOM 1464 O O . LEU A 1 180 ? 0.834 -15.981 -18.816 1.00 88.75 180 LEU A O 1
ATOM 1468 N N . PRO A 1 181 ? 2.588 -14.671 -18.321 1.00 89.50 181 PRO A N 1
ATOM 1469 C CA . PRO A 1 181 ? 3.525 -15.272 -19.269 1.00 89.50 181 PRO A CA 1
ATOM 1470 C C . PRO A 1 181 ? 3.654 -16.793 -19.134 1.00 89.50 181 PRO A C 1
ATOM 1472 O O . PRO A 1 181 ? 3.595 -17.338 -18.032 1.00 89.50 181 PRO A O 1
ATOM 1475 N N . LYS A 1 182 ? 3.890 -17.474 -20.259 1.00 90.00 182 LYS A N 1
ATOM 1476 C CA . LYS A 1 182 ? 3.962 -18.938 -20.328 1.00 90.00 182 LYS A CA 1
ATOM 1477 C C . LYS A 1 182 ? 5.018 -19.526 -19.382 1.00 90.00 182 LYS A C 1
ATOM 1479 O O . LYS A 1 182 ? 4.675 -20.391 -18.580 1.00 90.00 182 LYS A O 1
ATOM 1484 N N . TRP A 1 183 ? 6.228 -18.963 -19.360 1.00 91.81 183 TRP A N 1
ATOM 1485 C CA . TRP A 1 183 ? 7.292 -19.380 -18.437 1.00 91.81 183 TRP A CA 1
ATOM 1486 C C . TRP A 1 183 ? 6.893 -19.280 -16.949 1.00 91.81 183 TRP A C 1
ATOM 1488 O O . TRP A 1 183 ? 7.283 -20.124 -16.145 1.00 91.81 183 TRP A O 1
ATOM 1498 N N . GLN A 1 184 ? 6.083 -18.282 -16.561 1.00 92.62 184 GLN A N 1
ATOM 1499 C CA . GLN A 1 184 ? 5.579 -18.158 -15.183 1.00 92.62 184 GLN A CA 1
ATOM 1500 C C . GLN A 1 184 ? 4.539 -19.223 -14.875 1.00 92.62 184 GLN A C 1
ATOM 1502 O O . GLN A 1 184 ? 4.554 -19.796 -13.788 1.00 92.62 184 GLN A O 1
ATOM 1507 N N . GLN A 1 185 ? 3.634 -19.486 -15.822 1.00 91.75 185 GLN A N 1
ATOM 1508 C CA . GLN A 1 185 ? 2.650 -20.554 -15.673 1.00 91.75 185 GLN A CA 1
ATOM 1509 C C . GLN A 1 185 ? 3.347 -21.903 -15.482 1.00 91.75 185 GLN A C 1
ATOM 1511 O O . GLN A 1 185 ? 2.936 -22.686 -14.630 1.00 91.75 185 GLN A O 1
ATOM 1516 N N . ASP A 1 186 ? 4.405 -22.167 -16.248 1.00 90.56 186 ASP A N 1
ATOM 1517 C CA . ASP A 1 186 ? 5.144 -23.424 -16.169 1.00 90.56 186 ASP A CA 1
ATOM 1518 C C . ASP A 1 186 ? 5.927 -23.531 -14.852 1.00 90.56 186 ASP A C 1
ATOM 1520 O O . ASP A 1 186 ? 5.787 -24.537 -14.158 1.00 90.56 186 ASP A O 1
ATOM 1524 N N . PHE A 1 187 ? 6.599 -22.459 -14.409 1.00 93.25 187 PHE A N 1
ATOM 1525 C CA . PHE A 1 187 ? 7.205 -22.399 -13.073 1.00 93.25 187 PHE A CA 1
ATOM 1526 C C . PHE A 1 187 ? 6.191 -22.684 -11.951 1.00 93.25 187 PHE A C 1
ATOM 1528 O O . PHE A 1 187 ? 6.444 -23.523 -11.086 1.00 93.25 187 PHE A O 1
ATOM 1535 N N . ILE A 1 188 ? 5.033 -22.015 -11.955 1.00 92.19 188 ILE A N 1
ATOM 1536 C CA . ILE A 1 188 ? 4.012 -22.205 -10.915 1.00 92.19 188 ILE A CA 1
ATOM 1537 C C . ILE A 1 188 ? 3.441 -23.626 -10.971 1.00 92.19 188 ILE A C 1
ATOM 1539 O O . ILE A 1 188 ? 3.246 -24.233 -9.923 1.00 92.19 188 ILE A O 1
ATOM 1543 N N . ARG A 1 189 ? 3.212 -24.191 -12.164 1.00 89.88 189 ARG A N 1
ATOM 1544 C CA . ARG A 1 189 ? 2.696 -25.561 -12.313 1.00 89.88 189 ARG A CA 1
ATOM 1545 C C . ARG A 1 189 ? 3.685 -26.600 -11.785 1.00 89.88 189 ARG A C 1
ATOM 1547 O O . ARG A 1 189 ? 3.269 -27.522 -11.094 1.00 89.88 189 ARG A O 1
ATOM 1554 N N . GLU A 1 190 ? 4.973 -26.441 -12.081 1.00 91.38 190 GLU A N 1
ATOM 1555 C CA . GLU A 1 190 ? 6.030 -27.350 -11.617 1.00 91.38 190 GLU A CA 1
ATOM 1556 C C . GLU A 1 190 ? 6.257 -27.285 -10.102 1.00 91.38 190 GLU A C 1
ATOM 1558 O O . GLU A 1 190 ? 6.663 -28.276 -9.503 1.00 91.38 190 GLU A O 1
ATOM 1563 N N . ASN A 1 191 ? 6.013 -26.127 -9.479 1.00 91.31 191 ASN A N 1
ATOM 1564 C CA . ASN A 1 191 ? 6.358 -25.882 -8.076 1.00 91.31 191 ASN A CA 1
ATOM 1565 C C . ASN A 1 191 ? 5.125 -25.646 -7.182 1.00 91.31 191 ASN A C 1
ATOM 1567 O O . ASN A 1 191 ? 5.287 -25.277 -6.026 1.00 91.31 191 ASN A O 1
ATOM 1571 N N . GLY A 1 192 ? 3.897 -25.841 -7.674 1.00 88.44 192 GLY A N 1
ATOM 1572 C CA . GLY A 1 192 ? 2.671 -25.368 -7.012 1.00 88.44 192 GLY A CA 1
ATOM 1573 C C . GLY A 1 192 ? 2.479 -25.855 -5.570 1.00 88.44 192 GLY A C 1
ATOM 1574 O O . GLY A 1 192 ? 2.083 -25.069 -4.713 1.00 88.44 192 GLY A O 1
ATOM 1575 N N . GLU A 1 193 ? 2.809 -27.119 -5.284 1.00 87.56 193 GLU A N 1
ATOM 1576 C CA . GLU A 1 193 ? 2.730 -27.687 -3.926 1.00 87.56 193 GLU A CA 1
ATOM 1577 C C . GLU A 1 193 ? 3.815 -27.134 -2.985 1.00 87.56 193 GLU A C 1
ATOM 1579 O O . GLU A 1 193 ? 3.586 -26.950 -1.791 1.00 87.56 193 GLU A O 1
ATOM 1584 N N . GLU A 1 194 ? 5.013 -26.859 -3.509 1.00 90.69 194 GLU A N 1
ATOM 1585 C CA . GLU A 1 194 ? 6.085 -26.224 -2.739 1.00 90.69 194 GLU A CA 1
ATOM 1586 C C . GLU A 1 194 ? 5.716 -24.764 -2.454 1.00 90.69 194 GLU A C 1
ATOM 1588 O O . GLU A 1 194 ? 5.774 -24.320 -1.311 1.00 90.69 194 GLU A O 1
ATOM 1593 N N . LEU A 1 195 ? 5.269 -24.040 -3.483 1.00 91.25 195 LEU A N 1
ATOM 1594 C CA . LEU A 1 195 ? 4.905 -22.627 -3.418 1.00 91.25 195 LEU A CA 1
ATOM 1595 C C . LEU A 1 195 ? 3.738 -22.364 -2.466 1.00 91.25 195 LEU A C 1
ATOM 1597 O O . LEU A 1 195 ? 3.761 -21.359 -1.759 1.00 91.25 195 LEU A O 1
ATOM 1601 N N . SER A 1 196 ? 2.760 -23.273 -2.369 1.00 89.19 196 SER A N 1
ATOM 1602 C CA . SER A 1 196 ? 1.665 -23.121 -1.405 1.00 89.19 196 SER A CA 1
ATOM 1603 C C . SER A 1 196 ? 2.147 -23.161 0.046 1.00 89.19 196 SER A C 1
ATOM 1605 O O . SER A 1 196 ? 1.461 -22.648 0.925 1.00 89.19 196 SER A O 1
ATOM 1607 N N . LYS A 1 197 ? 3.312 -23.758 0.323 1.00 91.19 197 LYS A N 1
ATOM 1608 C CA . LYS A 1 197 ? 3.947 -23.823 1.652 1.00 91.19 197 LYS A CA 1
ATOM 1609 C C . LYS A 1 197 ? 4.950 -22.683 1.863 1.00 91.19 197 LYS A C 1
ATOM 1611 O O . LYS A 1 197 ? 5.761 -22.727 2.787 1.00 91.19 197 LYS A O 1
ATOM 1616 N N . LYS A 1 198 ? 4.939 -21.668 0.994 1.00 92.81 198 LYS A N 1
ATOM 1617 C CA . LYS A 1 198 ? 5.821 -20.502 1.058 1.00 92.81 198 LYS A CA 1
ATOM 1618 C C . LYS A 1 198 ? 5.003 -19.221 1.054 1.00 92.81 198 LYS A C 1
ATOM 1620 O O . LYS A 1 198 ? 3.946 -19.133 0.438 1.00 92.81 198 LYS A O 1
ATOM 1625 N N . SER A 1 199 ? 5.500 -18.203 1.748 1.00 92.25 199 SER A N 1
ATOM 1626 C CA . SER A 1 199 ? 4.814 -16.915 1.795 1.00 92.25 199 SER A CA 1
ATOM 1627 C C . SER A 1 199 ? 5.086 -16.092 0.532 1.00 92.25 199 SER A C 1
ATOM 1629 O O . SER A 1 199 ? 6.224 -15.984 0.072 1.00 92.25 199 SER A O 1
ATOM 1631 N N . ILE A 1 200 ? 4.036 -15.485 -0.025 1.00 92.62 200 ILE A N 1
ATOM 1632 C CA . ILE A 1 200 ? 4.135 -14.667 -1.240 1.00 92.62 200 ILE A CA 1
ATOM 1633 C C . ILE A 1 200 ? 4.807 -13.320 -0.901 1.00 92.62 200 ILE A C 1
ATOM 1635 O O . ILE A 1 200 ? 4.347 -12.624 0.015 1.00 92.62 200 ILE A O 1
ATOM 1639 N N . PRO A 1 201 ? 5.856 -12.883 -1.623 1.00 92.94 201 PRO A N 1
ATOM 1640 C CA . PRO A 1 201 ? 6.490 -11.590 -1.381 1.00 92.94 201 PRO A CA 1
ATOM 1641 C C . PRO A 1 201 ? 5.621 -10.421 -1.872 1.00 92.94 201 PRO A C 1
ATOM 1643 O O . PRO A 1 201 ? 4.975 -10.480 -2.913 1.00 92.94 201 PRO A O 1
ATOM 1646 N N . SER A 1 202 ? 5.654 -9.289 -1.161 1.00 91.12 202 SER A N 1
ATOM 1647 C CA . SER A 1 202 ? 4.906 -8.054 -1.501 1.00 91.12 202 SER A CA 1
ATOM 1648 C C . SER A 1 202 ? 5.152 -7.490 -2.904 1.00 91.12 202 SER A C 1
ATOM 1650 O O . SER A 1 202 ? 4.374 -6.652 -3.369 1.00 91.12 202 SER A O 1
ATOM 1652 N N . SER A 1 203 ? 6.265 -7.840 -3.546 1.00 84.44 203 SER A N 1
ATOM 1653 C CA . SER A 1 203 ? 6.593 -7.433 -4.913 1.00 84.44 203 SER A CA 1
ATOM 1654 C C . SER A 1 203 ? 5.849 -8.257 -5.966 1.00 84.44 203 SER A C 1
ATOM 1656 O O . SER A 1 203 ? 5.670 -7.747 -7.069 1.00 84.44 203 SER A O 1
ATOM 1658 N N . PHE A 1 204 ? 5.352 -9.449 -5.620 1.00 87.00 204 PHE A N 1
ATOM 1659 C CA . PHE A 1 204 ? 4.686 -10.375 -6.533 1.00 87.00 204 PHE A CA 1
ATOM 1660 C C . PHE A 1 204 ? 3.165 -10.345 -6.359 1.00 87.00 204 PHE A C 1
ATOM 1662 O O . PHE A 1 204 ? 2.579 -11.180 -5.678 1.00 87.00 204 PHE A O 1
ATOM 1669 N N . ARG A 1 205 ? 2.499 -9.343 -6.949 1.00 83.81 205 ARG A N 1
ATOM 1670 C CA . ARG A 1 205 ? 1.047 -9.118 -6.777 1.00 83.81 205 ARG A CA 1
ATOM 1671 C C . ARG A 1 205 ? 0.267 -9.319 -8.074 1.00 83.81 205 ARG A C 1
ATOM 1673 O O . ARG A 1 205 ? -0.723 -8.630 -8.320 1.00 83.81 205 ARG A O 1
ATOM 1680 N N . GLY A 1 206 ? 0.729 -10.264 -8.890 1.00 86.00 206 GLY A N 1
ATOM 1681 C CA . GLY A 1 206 ? 0.029 -10.787 -10.067 1.00 86.00 206 GLY A CA 1
ATOM 1682 C C . GLY A 1 206 ? -0.570 -12.183 -9.862 1.00 86.00 206 GLY A C 1
ATOM 1683 O O . GLY A 1 206 ? -1.200 -12.699 -10.779 1.00 86.00 206 GLY A O 1
ATOM 1684 N N . VAL A 1 207 ? -0.374 -12.789 -8.686 1.00 87.94 207 VAL A N 1
ATOM 1685 C CA . VAL A 1 207 ? -0.847 -14.141 -8.351 1.00 87.94 207 VAL A CA 1
ATOM 1686 C C . VAL A 1 207 ? -2.011 -14.103 -7.363 1.00 87.94 207 VAL A C 1
ATOM 1688 O O . VAL A 1 207 ? -2.212 -13.100 -6.672 1.00 87.94 207 VAL A O 1
ATOM 1691 N N . ALA A 1 208 ? -2.790 -15.185 -7.311 1.00 87.69 208 ALA A N 1
ATOM 1692 C CA . ALA A 1 208 ? -3.782 -15.372 -6.257 1.00 87.69 208 ALA A CA 1
ATOM 1693 C C . ALA A 1 208 ? -3.100 -15.553 -4.897 1.00 87.69 208 ALA A C 1
ATOM 1695 O O . ALA A 1 208 ? -2.034 -16.150 -4.818 1.00 87.69 208 ALA A O 1
ATOM 1696 N N . GLY A 1 209 ? -3.740 -15.047 -3.844 1.00 86.56 209 GLY A N 1
ATOM 1697 C CA . GLY A 1 209 ? -3.260 -15.144 -2.470 1.00 86.56 209 GLY A CA 1
ATOM 1698 C C . GLY A 1 209 ? -2.925 -13.799 -1.832 1.00 86.56 209 GLY A C 1
ATOM 1699 O O . GLY A 1 209 ? -2.908 -12.747 -2.488 1.00 86.56 209 GLY A O 1
ATOM 1700 N N . LEU A 1 210 ? -2.716 -13.820 -0.514 1.00 89.06 210 LEU A N 1
ATOM 1701 C CA . LEU A 1 210 ? -2.474 -12.618 0.278 1.00 89.06 210 LEU A CA 1
ATOM 1702 C C . LEU A 1 210 ? -0.968 -12.391 0.436 1.00 89.06 210 LEU A C 1
ATOM 1704 O O . LEU A 1 210 ? -0.308 -12.983 1.286 1.00 89.06 210 LEU A O 1
ATOM 1708 N N . ALA A 1 211 ? -0.412 -11.502 -0.386 1.00 93.12 211 ALA A N 1
ATOM 1709 C CA . ALA A 1 211 ? 1.016 -11.211 -0.356 1.00 93.12 211 ALA A CA 1
ATOM 1710 C C . ALA A 1 211 ? 1.459 -10.533 0.949 1.00 93.12 211 ALA A C 1
ATOM 1712 O O . ALA A 1 211 ? 0.736 -9.724 1.534 1.00 93.12 211 ALA A O 1
ATOM 1713 N N . ASN A 1 212 ? 2.699 -10.806 1.362 1.00 94.75 212 ASN A N 1
ATOM 1714 C CA . ASN A 1 212 ? 3.355 -10.220 2.532 1.00 94.75 212 ASN A CA 1
ATOM 1715 C C . ASN A 1 212 ? 2.584 -10.408 3.849 1.00 94.75 212 ASN A C 1
ATOM 1717 O O . ASN A 1 212 ? 2.709 -9.597 4.761 1.00 94.75 212 ASN A O 1
ATOM 1721 N N . VAL A 1 213 ? 1.776 -11.461 3.937 1.00 94.69 213 VAL A N 1
ATOM 1722 C CA . VAL A 1 213 ? 0.993 -11.770 5.129 1.00 94.69 213 VAL A CA 1
ATOM 1723 C C . VAL A 1 213 ? 1.877 -12.308 6.252 1.00 94.69 213 VAL A C 1
ATOM 1725 O O . VAL A 1 213 ? 2.720 -13.184 6.032 1.00 94.69 213 VAL A O 1
ATOM 1728 N N . SER A 1 214 ? 1.724 -11.761 7.447 1.00 95.38 214 SER A N 1
ATOM 1729 C CA . SER A 1 214 ? 2.415 -12.224 8.646 1.00 95.38 214 SER A CA 1
ATOM 1730 C C . SER A 1 214 ? 1.657 -11.807 9.904 1.00 95.38 214 SER A C 1
ATOM 1732 O O . SER A 1 214 ? 0.923 -10.818 9.893 1.00 95.38 214 SER A O 1
ATOM 1734 N N . HIS A 1 215 ? 1.811 -12.588 10.970 1.00 96.00 215 HIS A N 1
ATOM 1735 C CA . HIS A 1 215 ? 1.373 -12.230 12.314 1.00 96.00 215 HIS A CA 1
ATOM 1736 C C . HIS A 1 215 ? 2.529 -11.563 13.048 1.00 96.00 215 HIS A C 1
ATOM 1738 O O . HIS A 1 215 ? 3.616 -12.138 13.155 1.00 96.00 215 HIS A O 1
ATOM 1744 N N . HIS A 1 216 ? 2.274 -10.355 13.523 1.00 97.62 216 HIS A N 1
ATOM 1745 C CA . HIS A 1 216 ? 3.189 -9.559 14.310 1.00 97.62 216 HIS A CA 1
ATOM 1746 C C . HIS A 1 216 ? 2.760 -9.593 15.778 1.00 97.62 216 HIS A C 1
ATOM 1748 O O . HIS A 1 216 ? 1.576 -9.442 16.087 1.00 97.62 216 HIS A O 1
ATOM 1754 N N . GLU A 1 217 ? 3.725 -9.761 16.676 1.00 97.25 217 GLU A N 1
ATOM 1755 C CA . GLU A 1 217 ? 3.514 -9.788 18.122 1.00 97.25 217 GLU A CA 1
ATOM 1756 C C . GLU A 1 217 ? 4.562 -8.913 18.820 1.00 97.25 217 GLU A C 1
ATOM 1758 O O . GLU A 1 217 ? 5.756 -9.005 18.532 1.00 97.25 217 GLU A O 1
ATOM 1763 N N . CYS A 1 218 ? 4.112 -8.083 19.760 1.00 98.00 218 CYS A N 1
ATOM 1764 C CA . CYS A 1 218 ? 4.968 -7.283 20.626 1.00 98.00 218 CYS A CA 1
ATOM 1765 C C . CYS A 1 218 ? 4.859 -7.799 22.065 1.00 98.00 218 CYS A C 1
ATOM 1767 O O . CYS A 1 218 ? 3.758 -7.894 22.621 1.00 98.00 218 CYS A O 1
ATOM 1769 N N . LYS A 1 219 ? 6.009 -8.108 22.677 1.00 98.00 219 LYS A N 1
ATOM 1770 C CA . LYS A 1 219 ? 6.122 -8.505 24.084 1.00 98.00 219 LYS A CA 1
ATOM 1771 C C . LYS A 1 219 ? 6.907 -7.481 24.881 1.00 98.00 219 LYS A C 1
ATOM 1773 O O . LYS A 1 219 ? 7.953 -7.009 24.433 1.00 98.00 219 LYS A O 1
ATOM 1778 N N . VAL A 1 220 ? 6.433 -7.217 26.093 1.00 95.81 220 VAL A N 1
ATOM 1779 C CA . VAL A 1 220 ? 7.134 -6.437 27.115 1.00 95.81 220 VAL A CA 1
ATOM 1780 C C . VAL A 1 220 ? 7.424 -7.376 28.276 1.00 95.81 220 VAL A C 1
ATOM 1782 O O . VAL A 1 220 ? 6.507 -7.979 28.821 1.00 95.81 220 VAL A O 1
ATOM 1785 N N . ASN A 1 221 ? 8.699 -7.532 28.632 1.00 94.69 221 ASN A N 1
ATOM 1786 C CA . ASN A 1 221 ? 9.159 -8.463 29.667 1.00 94.69 221 ASN A CA 1
ATOM 1787 C C . ASN A 1 221 ? 8.602 -9.885 29.462 1.00 94.69 221 ASN A C 1
ATOM 1789 O O . ASN A 1 221 ? 8.101 -10.512 30.388 1.00 94.69 221 ASN A O 1
ATOM 1793 N N . ASP A 1 222 ? 8.665 -10.360 28.212 1.00 93.44 222 ASP A N 1
ATOM 1794 C CA . ASP A 1 222 ? 8.177 -11.671 27.757 1.00 93.44 222 ASP A CA 1
ATOM 1795 C C . ASP A 1 222 ? 6.645 -11.880 27.847 1.00 93.44 222 ASP A C 1
ATOM 1797 O O . ASP A 1 222 ? 6.150 -12.955 27.506 1.00 93.44 222 ASP A O 1
ATOM 1801 N N . VAL A 1 223 ? 5.877 -10.840 28.195 1.00 94.19 223 VAL A N 1
ATOM 1802 C CA . VAL A 1 223 ? 4.406 -10.847 28.190 1.00 94.19 223 VAL A CA 1
ATOM 1803 C C . VAL A 1 223 ? 3.880 -10.241 26.882 1.00 94.19 223 VAL A C 1
ATOM 1805 O O . VAL A 1 223 ? 4.257 -9.111 26.563 1.00 94.19 223 VAL A O 1
ATOM 1808 N N . PRO A 1 224 ? 3.015 -10.933 26.113 1.00 93.25 224 PRO A N 1
ATOM 1809 C CA . PRO A 1 224 ? 2.349 -10.355 24.945 1.00 93.25 224 PRO A CA 1
ATOM 1810 C C . PRO A 1 224 ? 1.457 -9.176 25.337 1.00 93.25 224 PRO A C 1
ATOM 1812 O O . PRO A 1 224 ? 0.564 -9.316 26.170 1.00 93.25 224 PRO A O 1
ATOM 1815 N N . VAL A 1 225 ? 1.686 -8.014 24.724 1.00 94.62 225 VAL A N 1
ATOM 1816 C CA . VAL A 1 225 ? 0.922 -6.782 25.012 1.00 94.62 225 VAL A CA 1
ATOM 1817 C C . VAL A 1 225 ? 0.084 -6.305 23.831 1.00 94.62 225 VAL A C 1
ATOM 1819 O O . VAL A 1 225 ? -0.785 -5.439 24.001 1.00 94.62 225 VAL A O 1
ATOM 1822 N N . LEU A 1 226 ? 0.381 -6.832 22.641 1.00 95.56 226 LEU A N 1
ATOM 1823 C CA . LEU A 1 226 ? -0.210 -6.448 21.368 1.00 95.56 226 LEU A CA 1
ATOM 1824 C C . LEU A 1 226 ? 0.083 -7.515 20.306 1.00 95.56 226 LEU A C 1
ATOM 1826 O O . LEU A 1 226 ? 1.228 -7.952 20.165 1.00 95.56 226 LEU A O 1
ATOM 1830 N N . SER A 1 227 ? -0.920 -7.844 19.495 1.00 95.75 227 SER A N 1
ATOM 1831 C CA . SER A 1 227 ? -0.732 -8.600 18.258 1.00 95.75 227 SER A CA 1
ATOM 1832 C C . SER A 1 227 ? -1.628 -8.092 17.125 1.00 95.75 227 SER A C 1
ATOM 1834 O O . SER A 1 227 ? -2.661 -7.444 17.334 1.00 95.75 227 SER A O 1
ATOM 1836 N N . TYR A 1 228 ? -1.189 -8.312 15.886 1.00 97.06 228 TYR A N 1
ATOM 1837 C CA . TYR A 1 228 ? -1.951 -7.989 14.679 1.00 97.06 228 TYR A CA 1
ATOM 1838 C C . TYR A 1 228 ? -1.384 -8.707 13.455 1.00 97.06 228 TYR A C 1
ATOM 1840 O O . TYR A 1 228 ? -0.216 -9.077 13.391 1.00 97.06 228 TYR A O 1
ATOM 1848 N N . PHE A 1 229 ? -2.206 -8.850 12.424 1.00 96.88 229 PHE A N 1
ATOM 1849 C CA . PHE A 1 229 ? -1.771 -9.306 11.114 1.00 96.88 229 PHE A CA 1
ATOM 1850 C C . PHE A 1 229 ? -1.375 -8.118 10.244 1.00 96.88 229 PHE A C 1
ATOM 1852 O O . PHE A 1 229 ? -2.093 -7.121 10.149 1.00 96.88 229 PHE A O 1
ATOM 1859 N N . ARG A 1 230 ? -0.272 -8.240 9.516 1.00 95.12 230 ARG A N 1
ATOM 1860 C CA . ARG A 1 230 ? 0.115 -7.292 8.468 1.00 95.12 230 ARG A CA 1
ATOM 1861 C C . ARG A 1 230 ? 0.138 -7.986 7.119 1.00 95.12 230 ARG A C 1
ATOM 1863 O O . ARG A 1 230 ? 0.408 -9.178 7.038 1.00 95.12 230 ARG A O 1
ATOM 1870 N N . HIS A 1 231 ? -0.166 -7.247 6.058 1.00 95.50 231 HIS A N 1
ATOM 1871 C CA . HIS A 1 231 ? -0.218 -7.796 4.703 1.00 95.50 231 HIS A CA 1
ATOM 1872 C C . HIS A 1 231 ? -0.083 -6.704 3.630 1.00 95.50 231 HIS A C 1
ATOM 1874 O O . HIS A 1 231 ? -0.189 -5.507 3.909 1.00 95.50 231 HIS A O 1
ATOM 1880 N N . ALA A 1 232 ? 0.158 -7.094 2.376 1.00 94.50 232 ALA A N 1
ATOM 1881 C CA . ALA A 1 232 ? -0.087 -6.230 1.223 1.00 94.50 232 ALA A CA 1
ATOM 1882 C C . ALA A 1 232 ? -1.593 -6.147 0.946 1.00 94.50 232 ALA A C 1
ATOM 1884 O O . ALA A 1 232 ? -2.340 -7.046 1.315 1.00 94.50 232 ALA A O 1
ATOM 1885 N N . THR A 1 233 ? -2.056 -5.078 0.295 1.00 93.94 233 THR A N 1
ATOM 1886 C CA . THR A 1 233 ? -3.492 -4.906 0.011 1.00 93.94 233 THR A CA 1
ATOM 1887 C C . THR A 1 233 ? -4.127 -6.150 -0.629 1.00 93.94 233 THR A C 1
ATOM 1889 O O . THR A 1 233 ? -3.492 -6.833 -1.427 1.00 93.94 233 THR A O 1
ATOM 1892 N N . GLN A 1 234 ? -5.383 -6.432 -0.271 1.00 92.88 234 GLN A N 1
ATOM 1893 C CA . GLN A 1 234 ? -6.102 -7.651 -0.652 1.00 92.88 234 GLN A CA 1
ATOM 1894 C C . GLN A 1 234 ? -6.294 -7.804 -2.161 1.00 92.88 234 GLN A C 1
ATOM 1896 O O . GLN A 1 234 ? -6.531 -8.909 -2.632 1.00 92.88 234 GLN A O 1
ATOM 1901 N N . LEU A 1 235 ? -6.194 -6.718 -2.923 1.00 92.19 235 LEU A N 1
ATOM 1902 C CA . LEU A 1 235 ? -6.204 -6.774 -4.376 1.00 92.19 235 LEU A CA 1
ATOM 1903 C C . LEU A 1 235 ? -4.803 -7.133 -4.906 1.00 92.19 235 LEU A C 1
ATOM 1905 O O . LEU A 1 235 ? -3.861 -6.378 -4.641 1.00 92.19 235 LEU A O 1
ATOM 1909 N N . PRO A 1 236 ? -4.650 -8.177 -5.743 1.00 90.00 236 PRO A N 1
ATOM 1910 C CA . PRO A 1 236 ? -3.436 -8.389 -6.531 1.00 90.00 236 PRO A CA 1
ATOM 1911 C C . PRO A 1 236 ? -3.260 -7.251 -7.550 1.00 90.00 236 PRO A C 1
ATOM 1913 O O . PRO A 1 236 ? -3.778 -7.274 -8.666 1.00 90.00 236 PRO A O 1
ATOM 1916 N N . ILE A 1 237 ? -2.590 -6.177 -7.129 1.00 88.62 237 ILE A N 1
ATOM 1917 C CA . ILE A 1 237 ? -2.633 -4.889 -7.834 1.00 88.62 237 ILE A CA 1
ATOM 1918 C C . ILE A 1 237 ? -2.028 -4.919 -9.238 1.00 88.62 237 ILE A C 1
ATOM 1920 O O . ILE A 1 237 ? -2.333 -4.030 -10.032 1.00 88.62 237 ILE A O 1
ATOM 1924 N N . ASP A 1 238 ? -1.178 -5.895 -9.563 1.00 87.25 238 ASP A N 1
ATOM 1925 C CA . ASP A 1 238 ? -0.576 -5.987 -10.895 1.00 87.25 238 ASP A CA 1
ATOM 1926 C C . ASP A 1 238 ? -1.613 -6.456 -11.938 1.00 87.25 238 ASP A C 1
ATOM 1928 O O . ASP A 1 238 ? -1.474 -6.173 -13.131 1.00 87.25 238 ASP A O 1
ATOM 1932 N N . LEU A 1 239 ? -2.734 -7.036 -11.484 1.00 86.62 239 LEU A N 1
ATOM 1933 C CA . LEU A 1 239 ? -3.893 -7.356 -12.318 1.00 86.62 239 LEU A CA 1
ATOM 1934 C C . LEU A 1 239 ? -4.697 -6.118 -12.745 1.00 86.62 239 LEU A C 1
ATOM 1936 O O . LEU A 1 239 ? -5.405 -6.189 -13.747 1.00 86.62 239 LEU A O 1
ATOM 1940 N N . LEU A 1 240 ? -4.558 -4.963 -12.074 1.00 85.19 240 LEU A N 1
ATOM 1941 C CA . LEU A 1 240 ? -5.265 -3.723 -12.453 1.00 85.19 240 LEU A CA 1
ATOM 1942 C C . LEU A 1 240 ? -4.901 -3.219 -13.857 1.00 85.19 240 LEU A C 1
ATOM 1944 O O . LEU A 1 240 ? -5.670 -2.475 -14.463 1.00 85.19 240 LEU A O 1
ATOM 1948 N N . GLY A 1 241 ? -3.720 -3.582 -14.366 1.00 73.94 241 GLY A N 1
ATOM 1949 C CA . GLY A 1 241 ? -3.264 -3.205 -15.707 1.00 73.94 241 GLY A CA 1
ATOM 1950 C C . GLY A 1 241 ? -3.779 -4.105 -16.832 1.00 73.94 241 GLY A C 1
ATOM 1951 O O . GLY A 1 241 ? -3.537 -3.804 -18.002 1.00 73.94 241 GLY A O 1
ATOM 1952 N N . LYS A 1 242 ? -4.456 -5.209 -16.505 1.00 81.06 242 LYS A N 1
ATOM 1953 C CA . LYS A 1 242 ? -4.919 -6.214 -17.465 1.00 81.06 242 LYS A CA 1
ATOM 1954 C C . LYS A 1 242 ? -6.391 -5.953 -17.802 1.00 81.06 242 LYS A C 1
ATOM 1956 O O . LYS A 1 242 ? -7.209 -5.748 -16.911 1.00 81.06 242 LYS A O 1
ATOM 1961 N N . LYS A 1 243 ? -6.718 -5.941 -19.096 1.00 78.44 243 LYS A N 1
ATOM 1962 C CA . LYS A 1 243 ? -8.092 -5.744 -19.586 1.00 78.44 243 LYS A CA 1
ATOM 1963 C C . LYS A 1 243 ? -8.873 -7.057 -19.531 1.00 78.44 243 LYS A C 1
ATOM 1965 O O . LYS A 1 243 ? -8.296 -8.094 -19.848 1.00 78.44 243 LYS A O 1
ATOM 1970 N N . GLY A 1 244 ? -10.168 -6.993 -19.218 1.00 82.44 244 GLY A N 1
ATOM 1971 C CA . GLY A 1 244 ? -11.073 -8.145 -19.305 1.00 82.44 244 GLY A CA 1
ATOM 1972 C C . GLY A 1 244 ? -10.943 -9.141 -18.152 1.00 82.44 244 GLY A C 1
ATOM 1973 O O . GLY A 1 244 ? -11.361 -10.286 -18.291 1.00 82.44 244 GLY A O 1
ATOM 1974 N N . ILE A 1 245 ? -10.338 -8.727 -17.035 1.00 86.88 245 ILE A N 1
ATOM 1975 C CA . ILE A 1 245 ? -10.206 -9.544 -15.819 1.00 86.88 245 ILE A CA 1
ATOM 1976 C C . ILE A 1 245 ? -10.747 -8.820 -14.576 1.00 86.88 245 ILE A C 1
ATOM 1978 O O . ILE A 1 245 ? -10.351 -9.111 -13.453 1.00 86.88 245 ILE A O 1
ATOM 1982 N N . GLU A 1 246 ? -11.637 -7.845 -14.757 1.00 89.62 246 GLU A N 1
ATOM 1983 C CA . GLU A 1 246 ? -12.211 -7.034 -13.678 1.00 89.62 246 GLU A CA 1
ATOM 1984 C C . GLU A 1 246 ? -13.016 -7.879 -12.680 1.00 89.62 246 GLU A C 1
ATOM 1986 O O . GLU A 1 246 ? -12.919 -7.669 -11.471 1.00 89.62 246 GLU A O 1
ATOM 1991 N N . ASP A 1 247 ? -13.770 -8.860 -13.175 1.00 91.75 247 ASP A N 1
ATOM 1992 C CA . ASP A 1 247 ? -14.515 -9.798 -12.331 1.00 91.75 247 ASP A CA 1
ATOM 1993 C C . ASP A 1 247 ? -13.553 -10.700 -11.533 1.00 91.75 247 ASP A C 1
ATOM 1995 O O . ASP A 1 247 ? -13.771 -10.949 -10.348 1.00 91.75 247 ASP A O 1
ATOM 1999 N N . GLU A 1 248 ? -12.419 -11.085 -12.127 1.00 91.19 248 GLU A N 1
ATOM 2000 C CA . GLU A 1 248 ? -11.371 -11.857 -11.449 1.00 91.19 248 GLU A CA 1
ATOM 2001 C C . GLU A 1 248 ? -10.638 -11.032 -10.380 1.00 91.19 248 GLU A C 1
ATOM 2003 O O . GLU A 1 248 ? -10.343 -11.538 -9.299 1.00 91.19 248 GLU A O 1
ATOM 2008 N N . GLN A 1 249 ? -10.392 -9.739 -10.630 1.00 92.75 249 GLN A N 1
ATOM 2009 C CA . GLN A 1 249 ? -9.848 -8.815 -9.624 1.00 92.75 249 GLN A CA 1
ATOM 2010 C C . GLN A 1 249 ? -10.751 -8.770 -8.382 1.00 92.75 249 GLN A C 1
ATOM 2012 O O . GLN A 1 249 ? -10.261 -8.825 -7.249 1.00 92.75 249 GLN A O 1
ATOM 2017 N N . PHE A 1 250 ? -12.069 -8.686 -8.590 1.00 94.56 250 PHE A N 1
ATOM 2018 C CA . PHE A 1 250 ? -13.038 -8.685 -7.499 1.00 94.56 250 PHE A CA 1
ATOM 2019 C C . PHE A 1 250 ? -13.083 -10.042 -6.785 1.00 94.56 250 PHE A C 1
ATOM 2021 O O . PHE A 1 250 ? -12.974 -10.085 -5.560 1.00 94.56 250 PHE A O 1
ATOM 2028 N N . ARG A 1 251 ? -13.128 -11.150 -7.538 1.00 93.25 251 ARG A N 1
ATOM 2029 C CA . ARG A 1 251 ? -13.126 -12.514 -6.991 1.00 93.25 251 ARG A CA 1
ATOM 2030 C C . ARG A 1 251 ? -11.911 -12.784 -6.103 1.00 93.25 251 ARG A C 1
ATOM 2032 O O . ARG A 1 251 ? -12.073 -13.280 -4.991 1.00 93.25 251 ARG A O 1
ATOM 2039 N N . LEU A 1 252 ? -10.711 -12.418 -6.557 1.00 91.94 252 LEU A N 1
ATOM 2040 C CA . LEU A 1 252 ? -9.473 -12.582 -5.786 1.00 91.94 252 LEU A CA 1
ATOM 2041 C C . LEU A 1 252 ? -9.413 -11.663 -4.562 1.00 91.94 252 LEU A C 1
ATOM 2043 O O . LEU A 1 252 ? -8.896 -12.058 -3.520 1.00 91.94 252 LEU A O 1
ATOM 2047 N N . THR A 1 253 ? -9.990 -10.462 -4.648 1.00 94.62 253 THR A N 1
ATOM 2048 C CA . THR A 1 253 ? -10.148 -9.602 -3.467 1.00 94.62 253 THR A CA 1
ATOM 2049 C C . THR A 1 253 ? -11.057 -10.279 -2.436 1.00 94.62 253 THR A C 1
ATOM 2051 O O . THR A 1 253 ? -10.722 -10.299 -1.253 1.00 94.62 253 THR A O 1
ATOM 2054 N N . CYS A 1 254 ? -12.162 -10.901 -2.865 1.00 94.50 254 CYS A N 1
ATOM 2055 C CA . CYS A 1 254 ? -13.033 -11.675 -1.980 1.00 94.50 254 CYS A CA 1
ATOM 2056 C C . CYS A 1 254 ? -12.336 -12.907 -1.385 1.00 94.50 254 CYS A C 1
ATOM 2058 O O . CYS A 1 254 ? -12.469 -13.140 -0.186 1.00 94.50 254 CYS A O 1
ATOM 2060 N N . LEU A 1 255 ? -11.555 -13.645 -2.181 1.00 91.50 255 LEU A N 1
ATOM 2061 C CA . LEU A 1 255 ? -10.730 -14.763 -1.709 1.00 91.50 255 LEU A CA 1
ATOM 2062 C C . LEU A 1 255 ? -9.809 -14.319 -0.562 1.00 91.50 255 LEU A C 1
ATOM 2064 O O . LEU A 1 255 ? -9.788 -14.940 0.501 1.00 91.50 255 LEU A O 1
ATOM 2068 N N . ASN A 1 256 ? -9.113 -13.198 -0.757 1.00 92.56 256 ASN A N 1
ATOM 2069 C CA . ASN A 1 256 ? -8.185 -12.642 0.219 1.00 92.56 256 ASN A CA 1
ATOM 2070 C C . ASN A 1 256 ? -8.887 -12.100 1.476 1.00 92.56 256 ASN A C 1
ATOM 2072 O O . ASN A 1 256 ? -8.345 -12.235 2.568 1.00 92.56 256 ASN A O 1
ATOM 2076 N N . ILE A 1 257 ? -10.099 -11.542 1.372 1.00 94.44 257 ILE A N 1
ATOM 2077 C CA . ILE A 1 257 ? -10.900 -11.154 2.548 1.00 94.44 257 ILE A CA 1
ATOM 2078 C C . ILE A 1 257 ? -11.410 -12.386 3.306 1.00 94.44 257 ILE A C 1
ATOM 2080 O O . ILE A 1 257 ? -11.303 -12.432 4.529 1.00 94.44 257 ILE A O 1
ATOM 2084 N N . ALA A 1 258 ? -11.898 -13.415 2.611 1.00 91.94 258 ALA A N 1
ATOM 2085 C CA . ALA A 1 258 ? -12.310 -14.665 3.250 1.00 91.94 258 ALA A CA 1
ATOM 2086 C C . ALA A 1 258 ? -11.161 -15.321 4.026 1.00 91.94 258 ALA A C 1
ATOM 2088 O O . ALA A 1 258 ? -11.355 -15.836 5.124 1.00 91.94 258 ALA A O 1
ATOM 2089 N N . SER A 1 259 ? -9.956 -15.259 3.470 1.00 89.88 259 SER A N 1
ATOM 2090 C CA . SER A 1 259 ? -8.719 -15.660 4.130 1.00 89.88 259 SER A CA 1
ATOM 2091 C C . SER A 1 259 ? -8.447 -14.926 5.438 1.00 89.88 259 SER A C 1
ATOM 2093 O O . SER A 1 259 ? -8.086 -15.569 6.421 1.00 89.88 259 SER A O 1
ATOM 2095 N N . GLN A 1 260 ? -8.672 -13.608 5.480 1.00 92.94 260 GLN A N 1
ATOM 2096 C CA . GLN A 1 260 ? -8.558 -12.840 6.724 1.00 92.94 260 GLN A CA 1
ATOM 2097 C C . GLN A 1 260 ? -9.556 -13.330 7.770 1.00 92.94 260 GLN A C 1
ATOM 2099 O O . GLN A 1 260 ? -9.202 -13.488 8.937 1.00 92.94 260 GLN A O 1
ATOM 2104 N N . ILE A 1 261 ? -10.793 -13.612 7.353 1.00 91.56 261 ILE A N 1
ATOM 2105 C CA . ILE A 1 261 ? -11.838 -14.109 8.252 1.00 91.56 261 ILE A CA 1
ATOM 2106 C C . ILE A 1 261 ? -11.450 -15.476 8.828 1.00 91.56 261 ILE A C 1
ATOM 2108 O O . ILE A 1 261 ? -11.501 -15.644 10.043 1.00 91.56 261 ILE A O 1
ATOM 2112 N N . ARG A 1 262 ? -11.006 -16.421 7.988 1.00 87.94 262 ARG A N 1
ATOM 2113 C CA . ARG A 1 262 ? -10.579 -17.763 8.430 1.00 87.94 262 ARG A CA 1
ATOM 2114 C C . ARG A 1 262 ? -9.423 -17.703 9.422 1.00 87.94 262 ARG A C 1
ATOM 2116 O O . ARG A 1 262 ? -9.559 -18.217 10.524 1.00 87.94 262 ARG A O 1
ATOM 2123 N N . LEU A 1 263 ? -8.342 -16.999 9.081 1.00 88.19 263 LEU A N 1
ATOM 2124 C CA . LEU A 1 263 ? -7.204 -16.864 9.993 1.00 88.19 263 LEU A CA 1
ATOM 2125 C C . LEU A 1 263 ? -7.589 -16.194 11.317 1.00 88.19 263 LEU A C 1
ATOM 2127 O O . LEU A 1 263 ? -7.103 -16.597 12.367 1.00 88.19 263 LEU A O 1
ATOM 2131 N N . SER A 1 264 ? -8.479 -15.198 11.287 1.00 90.38 264 SER A N 1
ATOM 2132 C CA . SER A 1 264 ? -8.958 -14.540 12.511 1.00 90.38 264 SER A CA 1
ATOM 2133 C C . SER A 1 264 ? -9.754 -15.496 13.403 1.00 90.38 264 SER A C 1
ATOM 2135 O O . SER A 1 264 ? -9.654 -15.438 14.627 1.00 90.38 264 SER A O 1
ATOM 2137 N N . LEU A 1 265 ? -10.560 -16.370 12.797 1.00 85.25 265 LEU A N 1
ATOM 2138 C CA . LEU A 1 265 ? -11.314 -17.389 13.518 1.00 85.25 265 LEU A CA 1
ATOM 2139 C C . LEU A 1 265 ? -10.392 -18.461 14.113 1.00 85.25 265 LEU A C 1
ATOM 2141 O O . LEU A 1 265 ? -10.569 -18.831 15.272 1.00 85.25 265 LEU A O 1
ATOM 2145 N N . ASP A 1 266 ? -9.401 -18.926 13.352 1.00 81.19 266 ASP A N 1
ATOM 2146 C CA . ASP A 1 266 ? -8.421 -19.914 13.816 1.00 81.19 266 ASP A CA 1
ATOM 2147 C C . ASP A 1 266 ? -7.571 -19.354 14.964 1.00 81.19 266 ASP A C 1
ATOM 2149 O O . ASP A 1 266 ? -7.332 -20.036 15.963 1.00 81.19 266 ASP A O 1
ATOM 2153 N N . GLU A 1 267 ? -7.187 -18.079 14.876 1.00 80.88 267 GLU A N 1
ATOM 2154 C CA . GLU A 1 267 ? -6.485 -17.383 15.949 1.00 80.88 267 GLU A CA 1
ATOM 2155 C C . GLU A 1 267 ? -7.325 -17.285 17.219 1.00 80.88 267 GLU A C 1
ATOM 2157 O O . GLU A 1 267 ? -6.835 -17.604 18.308 1.00 80.88 267 GLU A O 1
ATOM 2162 N N . LYS A 1 268 ? -8.613 -16.937 17.080 1.00 78.44 268 LYS A N 1
ATOM 2163 C CA . LYS A 1 268 ? -9.550 -16.941 18.204 1.00 78.44 268 LYS A CA 1
ATOM 2164 C C . LYS A 1 268 ? -9.608 -18.326 18.844 1.00 78.44 268 LYS A C 1
ATOM 2166 O O . LYS A 1 268 ? -9.467 -18.418 20.060 1.00 78.44 268 LYS A O 1
ATOM 2171 N N . LEU A 1 269 ? -9.761 -19.400 18.065 1.00 72.25 269 LEU A N 1
ATOM 2172 C CA . LEU A 1 269 ? -9.838 -20.769 18.596 1.00 72.25 269 LEU A CA 1
ATOM 2173 C C . LEU A 1 269 ? -8.581 -21.181 19.376 1.00 72.25 269 LEU A C 1
ATOM 2175 O O . LEU A 1 269 ? -8.709 -21.803 20.429 1.00 72.25 269 LEU A O 1
ATOM 2179 N N . ARG A 1 270 ? -7.384 -20.801 18.908 1.00 68.88 270 ARG A N 1
ATOM 2180 C CA . ARG A 1 270 ? -6.119 -21.084 19.614 1.00 68.88 270 ARG A CA 1
ATOM 2181 C C . ARG A 1 270 ? -6.030 -20.392 20.978 1.00 68.88 270 ARG A C 1
ATOM 2183 O O . ARG A 1 270 ? -5.480 -20.971 21.909 1.00 68.88 270 ARG A O 1
ATOM 2190 N N . HIS A 1 271 ? -6.602 -19.195 21.107 1.00 65.38 271 HIS A N 1
ATOM 2191 C CA . HIS A 1 271 ? -6.519 -18.375 22.323 1.00 65.38 271 HIS A CA 1
ATOM 2192 C C . HIS A 1 271 ? -7.713 -18.539 23.280 1.00 65.38 271 HIS A C 1
ATOM 2194 O O . HIS A 1 271 ? -7.619 -18.162 24.445 1.00 65.38 271 HIS A O 1
ATOM 2200 N N . SER A 1 272 ? -8.840 -19.101 22.826 1.00 57.72 272 SER A N 1
ATOM 2201 C CA . SER A 1 272 ? -10.099 -19.163 23.591 1.00 57.72 272 SER A CA 1
ATOM 2202 C C . SER A 1 272 ? -10.541 -20.583 23.963 1.00 57.72 272 SER A C 1
ATOM 2204 O O . SER A 1 272 ? -11.721 -20.920 23.893 1.00 57.72 272 SER A O 1
ATOM 2206 N N . ALA A 1 273 ? -9.618 -21.402 24.480 1.00 44.50 273 ALA A N 1
ATOM 2207 C CA . ALA A 1 273 ? -9.975 -22.659 25.152 1.00 44.50 273 ALA A CA 1
ATOM 2208 C C . ALA A 1 273 ? -10.889 -22.453 26.389 1.00 44.50 273 ALA A C 1
ATOM 2210 O O . ALA A 1 273 ? -11.474 -23.416 26.882 1.00 44.50 273 ALA A O 1
ATOM 2211 N N . SER A 1 274 ? -11.045 -21.213 26.880 1.00 43.88 274 SER A N 1
ATOM 2212 C CA . SER A 1 274 ? -11.774 -20.893 28.117 1.00 43.88 274 SER A CA 1
ATOM 2213 C C . SER A 1 274 ? -12.729 -19.685 28.070 1.00 43.88 274 SER A C 1
ATOM 2215 O O . SER A 1 274 ? -13.388 -19.437 29.078 1.00 43.88 274 SER A O 1
ATOM 2217 N N . SER A 1 275 ? -12.869 -18.936 26.961 1.00 47.00 275 SER A N 1
ATOM 2218 C CA . SER A 1 275 ? -13.694 -17.707 26.949 1.00 47.00 275 SER A CA 1
ATOM 2219 C C . SER A 1 275 ? -15.019 -17.852 26.186 1.00 47.00 275 SER A C 1
ATOM 2221 O O . SER A 1 275 ? -15.081 -18.251 25.024 1.00 47.00 275 SER A O 1
ATOM 2223 N N . SER A 1 276 ? -16.116 -17.488 26.852 1.00 52.00 276 SER A N 1
ATOM 2224 C CA . SER A 1 276 ? -17.495 -17.455 26.346 1.00 52.00 276 SER A CA 1
ATOM 2225 C C . SER A 1 276 ? -17.784 -16.261 25.419 1.00 52.00 276 SER A C 1
ATOM 2227 O O . SER A 1 276 ? -18.909 -15.768 25.382 1.00 52.00 276 SER A O 1
ATOM 2229 N N . GLN A 1 277 ? -16.790 -15.744 24.684 1.00 60.59 277 GLN A N 1
ATOM 2230 C CA . GLN A 1 277 ? -16.986 -14.552 23.851 1.00 60.59 277 GLN A CA 1
ATOM 2231 C C . GLN A 1 277 ? -17.891 -14.838 22.643 1.00 60.59 277 GLN A C 1
ATOM 2233 O O . GLN A 1 277 ? -17.465 -15.447 21.655 1.00 60.59 277 GLN A O 1
ATOM 2238 N N . GLU A 1 278 ? -19.113 -14.308 22.707 1.00 72.44 278 GLU A N 1
ATOM 2239 C CA . GLU A 1 278 ? -20.171 -14.453 21.698 1.00 72.44 278 GLU A CA 1
ATOM 2240 C C . GLU A 1 278 ? -19.868 -13.743 20.365 1.00 72.44 278 GLU A C 1
ATOM 2242 O O . GLU A 1 278 ? -20.442 -14.104 19.340 1.00 72.44 278 GLU A O 1
ATOM 2247 N N . GLU A 1 279 ? -18.949 -12.768 20.336 1.00 84.88 279 GLU A N 1
ATOM 2248 C CA . GLU A 1 279 ? -18.608 -11.977 19.143 1.00 84.88 279 GLU A CA 1
ATOM 2249 C C . GLU A 1 279 ? -17.096 -12.005 18.848 1.00 84.88 279 GLU A C 1
ATOM 2251 O O . GLU A 1 279 ? -16.267 -12.085 19.755 1.00 84.88 279 GLU A O 1
ATOM 2256 N N . LEU A 1 280 ? -16.721 -11.987 17.568 1.00 89.75 280 LEU A N 1
ATOM 2257 C CA . LEU A 1 280 ? -15.363 -11.730 17.084 1.00 89.75 280 LEU A CA 1
ATOM 2258 C C . LEU A 1 280 ? -15.405 -10.506 16.167 1.00 89.75 280 LEU A C 1
ATOM 2260 O O . LEU A 1 280 ? -16.080 -10.507 15.134 1.00 89.75 280 LEU A O 1
ATOM 2264 N N . VAL A 1 281 ? -14.662 -9.467 16.544 1.00 93.19 281 VAL A N 1
ATOM 2265 C CA . VAL A 1 281 ? -14.518 -8.248 15.745 1.00 93.19 281 VAL A CA 1
ATOM 2266 C C . VAL A 1 281 ? -13.246 -8.353 14.913 1.00 93.19 281 VAL A C 1
ATOM 2268 O O . VAL A 1 281 ? -12.166 -8.584 15.456 1.00 93.19 281 VAL A O 1
ATOM 2271 N N . ILE A 1 282 ? -13.370 -8.183 13.598 1.00 96.19 282 ILE A N 1
ATOM 2272 C CA . ILE A 1 282 ? -12.252 -8.247 12.653 1.00 96.19 282 ILE A CA 1
ATOM 2273 C C . ILE A 1 282 ? -12.092 -6.876 12.003 1.00 96.19 282 ILE A C 1
ATOM 2275 O O . ILE A 1 282 ? -12.968 -6.423 11.264 1.00 96.19 282 ILE A O 1
ATOM 2279 N N . LEU A 1 283 ? -10.964 -6.219 12.263 1.00 97.62 283 LEU A N 1
ATOM 2280 C CA . LEU A 1 283 ? -10.608 -4.935 11.669 1.00 97.62 283 LEU A CA 1
ATOM 2281 C C . LEU A 1 283 ? -9.736 -5.146 10.430 1.00 97.62 283 LEU A C 1
ATOM 2283 O O . LEU A 1 283 ? -8.632 -5.660 10.542 1.00 97.62 283 LEU A O 1
ATOM 2287 N N . SER A 1 284 ? -10.192 -4.680 9.267 1.00 97.00 284 SER A N 1
ATOM 2288 C CA . SER A 1 284 ? -9.431 -4.621 8.015 1.00 97.00 284 SER A CA 1
ATOM 2289 C C . SER A 1 284 ? -9.035 -3.178 7.693 1.00 97.00 284 SER A C 1
ATOM 2291 O O . SER A 1 284 ? -9.741 -2.432 7.001 1.00 97.00 284 SER A O 1
ATOM 2293 N N . GLN A 1 285 ? -7.892 -2.761 8.230 1.00 95.69 285 GLN A N 1
ATOM 2294 C CA . GLN A 1 285 ? -7.398 -1.395 8.147 1.00 95.69 285 GLN A CA 1
ATOM 2295 C C . GLN A 1 285 ? -6.478 -1.193 6.938 1.00 95.69 285 GLN A C 1
ATOM 2297 O O . GLN A 1 285 ? -5.527 -1.939 6.696 1.00 95.69 285 GLN A O 1
ATOM 2302 N N . SER A 1 286 ? -6.734 -0.131 6.173 1.00 94.62 286 SER A N 1
ATOM 2303 C CA . SER A 1 286 ? -5.931 0.241 5.007 1.00 94.62 286 SER A CA 1
ATOM 2304 C C . SER A 1 286 ? -5.214 1.579 5.165 1.00 94.62 286 SER A C 1
ATOM 2306 O O . SER A 1 286 ? -5.704 2.500 5.807 1.00 94.62 286 SER A O 1
ATOM 2308 N N . ILE A 1 287 ? -4.051 1.706 4.530 1.00 91.06 287 ILE A N 1
ATOM 2309 C CA . ILE A 1 287 ? -3.231 2.928 4.530 1.00 91.06 287 ILE A CA 1
ATOM 2310 C C . ILE A 1 287 ? -2.966 3.377 3.085 1.00 91.06 287 ILE A C 1
ATOM 2312 O O . ILE A 1 287 ? -1.829 3.614 2.645 1.00 91.06 287 ILE A O 1
ATOM 2316 N N . VAL A 1 288 ? -4.044 3.442 2.300 1.00 89.06 288 VAL A N 1
ATOM 2317 C CA . VAL A 1 288 ? -4.041 3.903 0.904 1.00 89.06 288 VAL A CA 1
ATOM 2318 C C . VAL A 1 288 ? -4.646 5.298 0.793 1.00 89.06 288 VAL A C 1
ATOM 2320 O O . VAL A 1 288 ? -5.294 5.800 1.712 1.00 89.06 288 VAL A O 1
ATOM 2323 N N . SER A 1 289 ? -4.385 5.979 -0.318 1.00 85.25 289 SER A N 1
ATOM 2324 C CA . SER A 1 289 ? -4.770 7.379 -0.517 1.00 85.25 289 SER A CA 1
ATOM 2325 C C . SER A 1 289 ? -5.730 7.536 -1.695 1.00 85.25 289 SER A C 1
ATOM 2327 O O . SER A 1 289 ? -5.334 8.110 -2.709 1.00 85.25 289 SER A O 1
ATOM 2329 N N . PRO A 1 290 ? -6.981 7.046 -1.577 1.00 85.31 290 PRO A N 1
ATOM 2330 C CA . PRO A 1 290 ? -7.971 7.170 -2.639 1.00 85.31 290 PRO A CA 1
ATOM 2331 C C . PRO A 1 290 ? -8.326 8.643 -2.878 1.00 85.31 290 PRO A C 1
ATOM 2333 O O . PRO A 1 290 ? -8.174 9.475 -1.977 1.00 85.31 290 PRO A O 1
ATOM 2336 N N . GLY A 1 291 ? -8.782 8.962 -4.084 1.00 78.06 291 GLY A N 1
ATOM 2337 C CA . GLY A 1 291 ? -9.166 10.307 -4.508 1.00 78.06 291 GLY A CA 1
ATOM 2338 C C . GLY A 1 291 ? -8.909 10.562 -5.993 1.00 78.06 291 GLY A C 1
ATOM 2339 O O . GLY A 1 291 ? -8.317 9.738 -6.697 1.00 78.06 291 GLY A O 1
ATOM 2340 N N . VAL A 1 292 ? -9.318 11.740 -6.471 1.00 66.38 292 VAL A N 1
ATOM 2341 C CA . VAL A 1 292 ? -9.129 12.156 -7.872 1.00 66.38 292 VAL A CA 1
ATOM 2342 C C . VAL A 1 292 ? -7.657 12.074 -8.275 1.00 66.38 292 VAL A C 1
ATOM 2344 O O . VAL A 1 292 ? -7.334 11.550 -9.338 1.00 66.38 292 VAL A O 1
ATOM 2347 N N . ILE A 1 293 ? -6.742 12.472 -7.389 1.00 64.00 293 ILE A N 1
ATOM 2348 C CA . ILE A 1 293 ? -5.305 12.424 -7.674 1.00 64.00 293 ILE A CA 1
ATOM 2349 C C . ILE A 1 293 ? -4.775 11.009 -7.838 1.00 64.00 293 ILE A C 1
ATOM 2351 O O . ILE A 1 293 ? -3.900 10.802 -8.669 1.00 64.00 293 ILE A O 1
ATOM 2355 N N . ALA A 1 294 ? -5.284 10.020 -7.106 1.00 69.81 294 ALA A N 1
ATOM 2356 C CA . ALA A 1 294 ? -4.856 8.640 -7.318 1.00 69.81 294 ALA A CA 1
ATOM 2357 C C . ALA A 1 294 ? -5.275 8.137 -8.711 1.00 69.81 294 ALA A C 1
ATOM 2359 O O . ALA A 1 294 ? -4.476 7.496 -9.396 1.00 69.81 294 ALA A O 1
ATOM 2360 N N . ASN A 1 295 ? -6.472 8.518 -9.175 1.00 69.50 295 ASN A N 1
ATOM 2361 C CA . ASN A 1 295 ? -6.936 8.228 -10.534 1.00 69.50 295 ASN A CA 1
ATOM 2362 C C . ASN A 1 295 ? -6.088 8.947 -11.592 1.00 69.50 295 ASN A C 1
ATOM 2364 O O . ASN A 1 295 ? -5.648 8.328 -12.559 1.00 69.50 295 ASN A O 1
ATOM 2368 N N . VAL A 1 296 ? -5.814 10.240 -11.394 1.00 60.00 296 VAL A N 1
ATOM 2369 C CA . VAL A 1 296 ? -4.958 11.045 -12.282 1.00 60.00 296 VAL A CA 1
ATOM 2370 C C . VAL A 1 296 ? -3.543 10.474 -12.321 1.00 60.00 296 VAL A C 1
ATOM 2372 O O . VAL A 1 296 ? -2.997 10.262 -13.402 1.00 60.00 296 VAL A O 1
ATOM 2375 N N . LYS A 1 297 ? -2.966 10.145 -11.162 1.00 56.34 297 LYS A N 1
ATOM 2376 C CA . LYS A 1 297 ? -1.639 9.542 -11.048 1.00 56.34 297 LYS A CA 1
ATOM 2377 C C . LYS A 1 297 ? -1.578 8.233 -11.829 1.00 56.34 297 LYS A C 1
ATOM 2379 O O . LYS A 1 297 ? -0.708 8.099 -12.677 1.00 56.34 297 LYS A O 1
ATOM 2384 N N . ALA A 1 298 ? -2.521 7.317 -11.631 1.00 61.06 298 ALA A N 1
ATOM 2385 C CA . ALA A 1 298 ? -2.541 6.045 -12.353 1.00 61.06 298 ALA A CA 1
ATOM 2386 C C . ALA A 1 298 ? -2.796 6.202 -13.865 1.00 61.06 298 ALA A C 1
ATOM 2388 O O . ALA A 1 298 ? -2.270 5.438 -14.671 1.00 61.06 298 ALA A O 1
ATOM 2389 N N . ARG A 1 299 ? -3.597 7.193 -14.272 1.00 57.81 299 ARG A N 1
ATOM 2390 C CA . ARG A 1 299 ? -3.925 7.425 -15.686 1.00 57.81 299 ARG A CA 1
ATOM 2391 C C . ARG A 1 299 ? -2.786 8.111 -16.437 1.00 57.81 299 ARG A C 1
ATOM 2393 O O . ARG A 1 299 ? -2.474 7.735 -17.565 1.00 57.81 299 ARG A O 1
ATOM 2400 N N . PHE A 1 300 ? -2.150 9.098 -15.819 1.00 44.59 300 PHE A N 1
ATOM 2401 C CA . PHE A 1 300 ? -1.251 10.019 -16.512 1.00 44.59 300 PHE A CA 1
ATOM 2402 C C . PHE A 1 300 ? 0.205 9.928 -16.047 1.00 44.59 300 PHE A C 1
ATOM 2404 O O . PHE A 1 300 ? 1.094 10.079 -16.879 1.00 44.59 300 PHE A O 1
ATOM 2411 N N . ILE A 1 301 ? 0.474 9.597 -14.780 1.00 41.28 301 ILE A N 1
ATOM 2412 C CA . ILE A 1 301 ? 1.812 9.711 -14.161 1.00 41.28 301 ILE A CA 1
ATOM 2413 C C . ILE A 1 301 ? 2.492 8.346 -13.962 1.00 41.28 301 ILE A C 1
ATOM 2415 O O . ILE A 1 301 ? 3.705 8.228 -14.105 1.00 41.28 301 ILE A O 1
ATOM 2419 N N . SER A 1 302 ? 1.740 7.292 -13.652 1.00 55.50 302 SER A N 1
ATOM 2420 C CA . SER A 1 302 ? 2.274 5.962 -13.347 1.00 55.50 302 SER A CA 1
ATOM 2421 C C . SER A 1 302 ? 1.381 4.830 -13.872 1.00 55.50 302 SER A C 1
ATOM 2423 O O . SER A 1 302 ? 0.577 5.028 -14.779 1.00 55.50 302 SER A O 1
ATOM 2425 N N . VAL A 1 303 ? 1.619 3.589 -13.453 1.00 66.50 303 VAL A N 1
ATOM 2426 C CA . VAL A 1 303 ? 0.914 2.404 -13.975 1.00 66.50 303 VAL A CA 1
ATOM 2427 C C . VAL A 1 303 ? -0.435 2.196 -13.280 1.00 66.50 303 VAL A C 1
ATOM 2429 O O . VAL A 1 303 ? -0.679 2.747 -12.212 1.00 66.50 303 VAL A O 1
ATOM 2432 N N . ALA A 1 304 ? -1.315 1.373 -13.856 1.00 60.19 304 ALA A N 1
ATOM 2433 C CA . ALA A 1 304 ? -2.644 1.108 -13.292 1.00 60.19 304 ALA A CA 1
ATOM 2434 C C . ALA A 1 304 ? -2.604 0.592 -11.838 1.00 60.19 304 ALA A C 1
ATOM 2436 O O . ALA A 1 304 ? -3.485 0.928 -11.047 1.00 60.19 304 ALA A O 1
ATOM 2437 N N . SER A 1 305 ? -1.547 -0.138 -11.457 1.00 69.69 305 SER A N 1
ATOM 2438 C CA . SER A 1 305 ? -1.326 -0.622 -10.086 1.00 69.69 305 SER A CA 1
ATOM 2439 C C . SER A 1 305 ? -1.074 0.493 -9.061 1.00 69.69 305 SER A C 1
ATOM 2441 O O . SER A 1 305 ? -1.041 0.243 -7.855 1.00 69.69 305 SER A O 1
ATOM 2443 N N . ASP A 1 306 ? -0.946 1.746 -9.507 1.00 73.31 306 ASP A N 1
ATOM 2444 C CA . ASP A 1 306 ? -0.861 2.909 -8.635 1.00 73.31 306 ASP A CA 1
ATOM 2445 C C . ASP A 1 306 ? -2.204 3.544 -8.258 1.00 73.31 306 ASP A C 1
ATOM 2447 O O . ASP A 1 306 ? -2.215 4.511 -7.490 1.00 73.31 306 ASP A O 1
ATOM 2451 N N . ASN A 1 307 ? -3.320 2.988 -8.737 1.00 83.38 307 ASN A N 1
ATOM 2452 C CA . ASN A 1 307 ? -4.651 3.504 -8.454 1.00 83.38 307 ASN A CA 1
ATOM 2453 C C . ASN A 1 307 ? -5.149 3.113 -7.047 1.00 83.38 307 ASN A C 1
ATOM 2455 O O . ASN A 1 307 ? -5.913 2.164 -6.878 1.00 83.38 307 ASN A O 1
ATOM 2459 N N . ASP A 1 308 ? -4.749 3.891 -6.038 1.00 87.62 308 ASP A N 1
ATOM 2460 C CA . ASP A 1 308 ? -5.214 3.742 -4.650 1.00 87.62 308 ASP A CA 1
ATOM 2461 C C . ASP A 1 308 ? -6.746 3.854 -4.508 1.00 87.62 308 ASP A C 1
ATOM 2463 O O . ASP A 1 308 ? -7.303 3.279 -3.575 1.00 87.62 308 ASP A O 1
ATOM 2467 N N . THR A 1 309 ? -7.436 4.550 -5.424 1.00 89.50 309 THR A N 1
ATOM 2468 C CA . THR A 1 309 ? -8.906 4.640 -5.430 1.00 89.50 309 THR A CA 1
ATOM 2469 C C . THR A 1 309 ? -9.533 3.297 -5.752 1.00 89.50 309 THR A C 1
ATOM 2471 O O . THR A 1 309 ? -10.354 2.814 -4.980 1.00 89.50 309 THR A O 1
ATOM 2474 N N . LYS A 1 310 ? -9.092 2.644 -6.830 1.00 90.94 310 LYS A N 1
ATOM 2475 C CA . LYS A 1 310 ? -9.657 1.351 -7.228 1.00 90.94 310 LYS A CA 1
ATOM 2476 C C . LYS A 1 310 ? -9.312 0.230 -6.244 1.00 90.94 310 LYS A C 1
ATOM 2478 O O . LYS A 1 310 ? -10.143 -0.636 -5.994 1.00 90.94 310 LYS A O 1
ATOM 2483 N N . ILE A 1 311 ? -8.117 0.281 -5.645 1.00 93.06 311 ILE A N 1
ATOM 2484 C CA . ILE A 1 311 ? -7.726 -0.617 -4.546 1.00 93.06 311 ILE A CA 1
ATOM 2485 C C . ILE A 1 311 ? -8.701 -0.476 -3.368 1.00 93.06 311 ILE A C 1
ATOM 2487 O O . ILE A 1 311 ? -9.206 -1.473 -2.857 1.00 93.06 311 ILE A O 1
ATOM 2491 N N . TYR A 1 312 ? -8.978 0.764 -2.954 1.00 94.44 312 TYR A N 1
ATOM 2492 C CA . TYR A 1 312 ? -9.907 1.052 -1.866 1.00 94.44 312 TYR A CA 1
ATOM 2493 C C . TYR A 1 312 ? -11.334 0.585 -2.193 1.00 94.44 312 TYR A C 1
ATOM 2495 O O . TYR A 1 312 ? -11.927 -0.148 -1.409 1.00 94.44 312 TYR A O 1
ATOM 2503 N N . GLU A 1 313 ? -11.865 0.960 -3.359 1.00 94.56 313 GLU A N 1
ATOM 2504 C CA . GLU A 1 313 ? -13.236 0.634 -3.774 1.00 94.56 313 GLU A CA 1
ATOM 2505 C C . GLU A 1 313 ? -13.488 -0.879 -3.825 1.00 94.56 313 GLU A C 1
ATOM 2507 O O . GLU A 1 313 ? -14.493 -1.339 -3.288 1.00 94.56 313 GLU A O 1
ATOM 2512 N N . LEU A 1 314 ? -12.568 -1.665 -4.397 1.00 95.06 314 LEU A N 1
ATOM 2513 C CA . LEU A 1 314 ? -12.710 -3.125 -4.472 1.00 95.06 314 LEU A CA 1
ATOM 2514 C C . LEU A 1 314 ? -12.678 -3.787 -3.088 1.00 95.06 314 LEU A C 1
ATOM 2516 O O . LEU A 1 314 ? -13.467 -4.696 -2.828 1.00 95.06 314 LEU A O 1
ATOM 2520 N N . LYS A 1 315 ? -11.814 -3.309 -2.180 1.00 95.94 315 LYS A N 1
ATOM 2521 C CA . LYS A 1 315 ? -11.787 -3.788 -0.790 1.00 95.94 315 LYS A CA 1
ATOM 2522 C C . LYS A 1 315 ? -13.123 -3.524 -0.095 1.00 95.94 315 LYS A C 1
ATOM 2524 O O . LYS A 1 315 ? -13.683 -4.429 0.517 1.00 95.94 315 LYS A O 1
ATOM 2529 N N . GLU A 1 316 ? -13.637 -2.298 -0.188 1.00 96.19 316 GLU A N 1
ATOM 2530 C CA . GLU A 1 316 ? -14.901 -1.933 0.462 1.00 96.19 316 GLU A CA 1
ATOM 2531 C C . GLU A 1 316 ? -16.091 -2.703 -0.119 1.00 96.19 316 GLU A C 1
ATOM 2533 O O . GLU A 1 316 ? -16.943 -3.150 0.644 1.00 96.19 316 GLU A O 1
ATOM 2538 N N . GLN A 1 317 ? -16.131 -2.922 -1.437 1.00 95.94 317 GLN A N 1
ATOM 2539 C CA . GLN A 1 317 ? -17.152 -3.763 -2.074 1.00 95.94 317 GLN A CA 1
ATOM 2540 C C . GLN A 1 317 ? -17.117 -5.200 -1.535 1.00 95.94 317 GLN A C 1
ATOM 2542 O O . GLN A 1 317 ? -18.161 -5.755 -1.196 1.00 95.94 317 GLN A O 1
ATOM 2547 N N . ALA A 1 318 ? -15.925 -5.793 -1.404 1.00 96.62 318 ALA A N 1
ATOM 2548 C CA . ALA A 1 318 ? -15.776 -7.141 -0.864 1.00 96.62 318 ALA A CA 1
ATOM 2549 C C . ALA A 1 318 ? -16.206 -7.217 0.613 1.00 96.62 318 ALA A C 1
ATOM 2551 O O . ALA A 1 318 ? -16.963 -8.114 0.981 1.00 96.62 318 ALA A O 1
ATOM 2552 N N . ILE A 1 319 ? -15.785 -6.260 1.452 1.00 95.69 319 ILE A N 1
ATOM 2553 C CA . ILE A 1 319 ? -16.198 -6.187 2.864 1.00 95.69 319 ILE A CA 1
ATOM 2554 C C . ILE A 1 319 ? -17.720 -6.065 2.986 1.00 95.69 319 ILE A C 1
ATOM 2556 O O . ILE A 1 319 ? -18.318 -6.779 3.786 1.00 95.69 319 ILE A O 1
ATOM 2560 N N . GLN A 1 320 ? -18.354 -5.200 2.190 1.00 94.50 320 GLN A N 1
ATOM 2561 C CA . GLN A 1 320 ? -19.808 -5.021 2.214 1.00 94.50 320 GLN A CA 1
ATOM 2562 C C . GLN A 1 320 ? -20.550 -6.308 1.847 1.00 94.50 320 GLN A C 1
ATOM 2564 O O . GLN A 1 320 ? -21.521 -6.655 2.519 1.00 94.50 320 GLN A O 1
ATOM 2569 N N . LEU A 1 321 ? -20.066 -7.039 0.836 1.00 95.75 321 LEU A N 1
ATOM 2570 C CA . LEU A 1 321 ? -20.625 -8.331 0.444 1.00 95.75 321 LEU A CA 1
ATOM 2571 C C . LEU A 1 321 ? -20.533 -9.355 1.583 1.00 95.75 321 LEU A C 1
ATOM 2573 O O . LEU A 1 321 ? -21.543 -9.960 1.935 1.00 95.75 321 LEU A O 1
ATOM 2577 N N . PHE A 1 322 ? -19.357 -9.520 2.200 1.00 94.62 322 PHE A N 1
ATOM 2578 C CA . PHE A 1 322 ? -19.196 -10.444 3.329 1.00 94.62 322 PHE A CA 1
ATOM 2579 C C . PHE A 1 322 ? -20.025 -10.029 4.540 1.00 94.62 322 PHE A C 1
ATOM 2581 O O . PHE A 1 322 ? -20.661 -10.875 5.159 1.00 94.62 322 PHE A O 1
ATOM 2588 N N . GLN A 1 323 ? -20.060 -8.739 4.870 1.00 90.56 323 GLN A N 1
ATOM 2589 C CA . GLN A 1 323 ? -20.827 -8.243 6.006 1.00 90.56 323 GLN A CA 1
ATOM 2590 C C . GLN A 1 323 ? -22.333 -8.464 5.813 1.00 90.56 323 GLN A C 1
ATOM 2592 O O . GLN A 1 323 ? -23.013 -8.874 6.751 1.00 90.56 323 GLN A O 1
ATOM 2597 N N . HIS A 1 324 ? -22.850 -8.250 4.599 1.00 91.19 324 HIS A N 1
ATOM 2598 C CA . HIS A 1 324 ? -24.242 -8.549 4.276 1.00 91.19 324 HIS A CA 1
ATOM 2599 C C . HIS A 1 324 ? -24.533 -10.054 4.327 1.00 91.19 324 HIS A C 1
ATOM 2601 O O . HIS A 1 324 ? -25.526 -10.453 4.933 1.00 91.19 324 HIS A O 1
ATOM 2607 N N . ALA A 1 325 ? -23.649 -10.878 3.752 1.00 90.75 325 ALA A N 1
ATOM 2608 C CA . ALA A 1 325 ? -23.802 -12.330 3.721 1.00 90.75 325 ALA A CA 1
ATOM 2609 C C . ALA A 1 325 ? -23.777 -12.957 5.125 1.00 90.75 325 ALA A C 1
ATOM 2611 O O . ALA A 1 325 ? -24.578 -13.839 5.418 1.00 90.75 325 ALA A O 1
ATOM 2612 N N . LEU A 1 326 ? -22.887 -12.481 6.004 1.00 87.44 326 LEU A N 1
ATOM 2613 C CA . LEU A 1 326 ? -22.792 -12.923 7.399 1.00 87.44 326 LEU A CA 1
ATOM 2614 C C . LEU A 1 326 ? -24.018 -12.513 8.224 1.00 87.44 326 LEU A C 1
ATOM 2616 O O . LEU A 1 326 ? -24.445 -13.266 9.093 1.00 87.44 326 LEU A O 1
ATOM 2620 N N . ALA A 1 327 ? -24.586 -11.334 7.957 1.00 84.69 327 ALA A N 1
ATOM 2621 C CA . ALA A 1 327 ? -25.771 -10.852 8.662 1.00 84.69 327 ALA A CA 1
ATOM 2622 C C . ALA A 1 327 ? -27.075 -11.508 8.172 1.00 84.69 327 ALA A C 1
ATOM 2624 O O . ALA A 1 327 ? -28.015 -11.628 8.954 1.00 84.69 327 ALA A O 1
ATOM 2625 N N . ASN A 1 328 ? -27.142 -11.926 6.901 1.00 87.69 328 ASN A N 1
ATOM 2626 C CA . ASN A 1 328 ? -28.362 -12.431 6.261 1.00 87.69 328 ASN A CA 1
ATOM 2627 C C . ASN A 1 328 ? -28.119 -13.755 5.502 1.00 87.69 328 ASN A C 1
ATOM 2629 O O . ASN A 1 328 ? -28.371 -13.820 4.298 1.00 87.69 328 ASN A O 1
ATOM 2633 N N . PRO A 1 329 ? -27.643 -14.828 6.162 1.00 88.56 329 PRO A N 1
ATOM 2634 C CA . PRO A 1 329 ? -27.253 -16.067 5.479 1.00 88.56 329 PRO A CA 1
ATOM 2635 C C . PRO A 1 329 ? -28.412 -16.758 4.738 1.00 88.56 329 PRO A C 1
ATOM 2637 O O . PRO A 1 329 ? -28.187 -17.424 3.730 1.00 88.56 329 PRO A O 1
ATOM 2640 N N . GLU A 1 330 ? -29.647 -16.582 5.210 1.00 89.88 330 GLU A N 1
ATOM 2641 C CA . GLU A 1 330 ? -30.853 -17.179 4.618 1.00 89.88 330 GLU A CA 1
ATOM 2642 C C . GLU A 1 330 ? -31.513 -16.297 3.542 1.00 89.88 330 GLU A C 1
ATOM 2644 O O . GLU A 1 330 ? -32.516 -16.695 2.954 1.00 89.88 330 GLU A O 1
ATOM 2649 N N . ALA A 1 331 ? -30.979 -15.101 3.265 1.00 91.88 331 ALA A N 1
ATOM 2650 C CA . ALA A 1 331 ? -31.505 -14.241 2.208 1.00 91.88 331 ALA A CA 1
ATOM 2651 C C . ALA A 1 331 ? -31.071 -14.732 0.816 1.00 91.88 331 ALA A C 1
ATOM 2653 O O . ALA A 1 331 ? -29.954 -15.234 0.638 1.00 91.88 331 ALA A O 1
ATOM 2654 N N . LYS A 1 332 ? -31.959 -14.559 -0.172 1.00 94.06 332 LYS A N 1
ATOM 2655 C CA . LYS A 1 332 ? -31.683 -14.853 -1.583 1.00 94.06 332 LYS A CA 1
ATOM 2656 C C . LYS A 1 332 ? -30.625 -13.905 -2.143 1.00 94.06 332 LYS A C 1
ATOM 2658 O O . LYS A 1 332 ? -30.593 -12.722 -1.809 1.00 94.06 332 LYS A O 1
ATOM 2663 N N . ILE A 1 333 ? -29.759 -14.436 -3.002 1.00 93.50 333 ILE A N 1
ATOM 2664 C CA . ILE A 1 333 ? -28.837 -13.629 -3.799 1.00 93.50 333 ILE A CA 1
ATOM 2665 C C . ILE A 1 333 ? -29.608 -13.161 -5.035 1.00 93.50 333 ILE A C 1
ATOM 2667 O O . ILE A 1 333 ? -29.870 -13.960 -5.929 1.00 93.50 333 ILE A O 1
ATOM 2671 N N . ASP A 1 334 ? -29.949 -11.877 -5.111 1.00 90.12 334 ASP A N 1
ATOM 2672 C CA . ASP A 1 334 ? -30.640 -11.302 -6.281 1.00 90.12 334 ASP A CA 1
ATOM 2673 C C . ASP A 1 334 ? -29.673 -10.653 -7.288 1.00 90.12 334 ASP A C 1
ATOM 2675 O O . ASP A 1 334 ? -30.047 -10.355 -8.417 1.00 90.12 334 ASP A O 1
ATOM 2679 N N . ASP A 1 335 ? -28.408 -10.457 -6.906 1.00 90.81 335 ASP A N 1
ATOM 2680 C CA . ASP A 1 335 ? -27.393 -9.850 -7.768 1.00 90.81 335 ASP A CA 1
ATOM 2681 C C . ASP A 1 335 ? -26.819 -10.875 -8.769 1.00 90.81 335 ASP A C 1
ATOM 2683 O O . ASP A 1 335 ? -25.990 -11.728 -8.425 1.00 90.81 335 ASP A O 1
ATOM 2687 N N . ASP A 1 336 ? -27.234 -10.761 -10.033 1.00 89.38 336 ASP A N 1
ATOM 2688 C CA . ASP A 1 336 ? -26.776 -11.608 -11.143 1.00 89.38 336 ASP A CA 1
ATOM 2689 C C . ASP A 1 336 ? -25.259 -11.561 -11.360 1.00 89.38 336 ASP A C 1
ATOM 2691 O O . ASP A 1 336 ? -24.650 -12.543 -11.798 1.00 89.38 336 ASP A O 1
ATOM 2695 N N . LYS A 1 337 ? -24.607 -10.438 -11.037 1.00 91.00 337 LYS A N 1
ATOM 2696 C CA . LYS A 1 337 ? -23.151 -10.330 -11.139 1.00 91.00 337 LYS A CA 1
ATOM 2697 C C . LYS A 1 337 ? -22.480 -11.193 -10.075 1.00 91.00 337 LYS A C 1
ATOM 2699 O O . LYS A 1 337 ? -21.513 -11.883 -10.389 1.00 91.00 337 LYS A O 1
ATOM 2704 N N . ILE A 1 338 ? -22.987 -11.194 -8.842 1.00 91.81 338 ILE A N 1
ATOM 2705 C CA . ILE A 1 338 ? -22.475 -12.062 -7.769 1.00 91.81 338 ILE A CA 1
ATOM 2706 C C . ILE A 1 338 ? -22.655 -13.535 -8.147 1.00 91.81 338 ILE A C 1
ATOM 2708 O O . ILE A 1 338 ? -21.700 -14.306 -8.041 1.00 91.81 338 ILE A O 1
ATOM 2712 N N . LYS A 1 339 ? -23.832 -13.910 -8.663 1.00 91.56 339 LYS A N 1
ATOM 2713 C CA . LYS A 1 339 ? -24.096 -15.264 -9.178 1.00 91.56 339 LYS A CA 1
ATOM 2714 C C . LYS A 1 339 ? -23.065 -15.689 -10.222 1.00 91.56 339 LYS A C 1
ATOM 2716 O O . LYS A 1 339 ? -22.371 -16.684 -10.041 1.00 91.56 339 LYS A O 1
ATOM 2721 N N . ARG A 1 340 ? -22.880 -14.874 -11.266 1.00 90.69 340 ARG A N 1
ATOM 2722 C CA . ARG A 1 340 ? -21.938 -15.151 -12.362 1.00 90.69 340 ARG A CA 1
ATOM 2723 C C . ARG A 1 340 ? -20.481 -15.276 -11.906 1.00 90.69 340 ARG A C 1
ATOM 2725 O O . ARG A 1 340 ? -19.734 -16.055 -12.484 1.00 90.69 340 ARG A O 1
ATOM 2732 N N . ILE A 1 341 ? -20.052 -14.483 -10.923 1.00 91.25 341 ILE A N 1
ATOM 2733 C CA . ILE A 1 341 ? -18.646 -14.460 -10.488 1.00 91.25 341 ILE A CA 1
ATOM 2734 C C . ILE A 1 341 ? -18.293 -15.672 -9.618 1.00 91.25 341 ILE A C 1
ATOM 2736 O O . ILE A 1 341 ? -17.171 -16.174 -9.706 1.00 91.25 341 ILE A O 1
ATOM 2740 N N . PHE A 1 342 ? -19.206 -16.116 -8.750 1.00 90.81 342 PHE A N 1
ATOM 2741 C CA . PHE A 1 342 ? -18.882 -17.082 -7.690 1.00 90.81 342 PHE A CA 1
ATOM 2742 C C . PHE A 1 342 ? -19.502 -18.470 -7.870 1.00 90.81 342 PHE A C 1
ATOM 2744 O O . PHE A 1 342 ? -19.110 -19.398 -7.156 1.00 90.81 342 PHE A O 1
ATOM 2751 N N . PHE A 1 343 ? -20.439 -18.632 -8.802 1.00 90.56 343 PHE A N 1
ATOM 2752 C CA . PHE A 1 343 ? -21.171 -19.876 -9.014 1.00 90.56 343 PHE A CA 1
ATOM 2753 C C . PHE A 1 343 ? -21.115 -20.307 -10.480 1.00 90.56 343 PHE A C 1
ATOM 2755 O O . PHE A 1 343 ? -21.079 -19.481 -11.393 1.00 90.56 343 PHE A O 1
ATOM 2762 N N . LEU A 1 344 ? -21.091 -21.622 -10.695 1.00 86.94 344 LEU A N 1
ATOM 2763 C CA . LEU A 1 344 ? -21.155 -22.226 -12.023 1.00 86.94 344 LEU A CA 1
ATOM 2764 C C . LEU A 1 344 ? -22.549 -22.019 -12.636 1.00 86.94 344 LEU A C 1
ATOM 2766 O O . LEU A 1 344 ? -23.535 -21.865 -11.916 1.00 86.94 344 LEU A O 1
ATOM 2770 N N . GLU A 1 345 ? -22.655 -22.069 -13.966 1.00 82.31 345 GLU A N 1
ATOM 2771 C CA . GLU A 1 345 ? -23.945 -21.921 -14.665 1.00 82.31 345 GLU A CA 1
ATOM 2772 C C . GLU A 1 345 ? -24.995 -22.939 -14.190 1.00 82.31 345 GLU A C 1
ATOM 2774 O O . GLU A 1 345 ? -26.159 -22.589 -14.015 1.00 82.31 345 GLU A O 1
ATOM 2779 N N . GLU A 1 346 ? -24.573 -24.169 -13.891 1.00 85.19 346 GLU A N 1
ATOM 2780 C CA . GLU A 1 346 ? -25.424 -25.236 -13.345 1.00 85.19 346 GLU A CA 1
ATOM 2781 C C . GLU A 1 346 ? -25.945 -24.918 -11.931 1.00 85.19 346 GLU A C 1
ATOM 2783 O O . GLU A 1 346 ? -27.062 -25.283 -11.568 1.00 85.19 346 GLU A O 1
ATOM 2788 N N . GLU A 1 347 ? -25.151 -24.215 -11.117 1.00 84.44 347 GLU A N 1
ATOM 2789 C CA . GLU A 1 347 ? -25.542 -23.804 -9.763 1.00 84.44 347 GLU A CA 1
ATOM 2790 C C . GLU A 1 347 ? -26.529 -22.632 -9.796 1.00 84.44 347 GLU A C 1
ATOM 2792 O O . GLU A 1 347 ? -27.417 -22.554 -8.948 1.00 84.44 347 GLU A O 1
ATOM 2797 N N . ASN A 1 348 ? -26.422 -21.764 -10.808 1.00 79.50 348 ASN A N 1
ATOM 2798 C CA . ASN A 1 348 ? -27.291 -20.599 -10.997 1.00 79.50 348 ASN A CA 1
ATOM 2799 C C . ASN A 1 348 ? -28.741 -20.957 -11.356 1.00 79.50 348 ASN A C 1
ATOM 2801 O O . ASN A 1 348 ? -29.609 -20.090 -11.307 1.00 79.50 348 ASN A O 1
ATOM 2805 N N . GLN A 1 349 ? -29.021 -22.222 -11.681 1.00 71.44 349 GLN A N 1
ATOM 2806 C CA . GLN A 1 349 ? -30.381 -22.722 -11.909 1.00 71.44 349 GLN A CA 1
ATOM 2807 C C . GLN A 1 349 ? -31.164 -22.953 -10.602 1.00 71.44 349 GLN A C 1
ATOM 2809 O O . GLN A 1 349 ? -32.357 -23.250 -10.644 1.00 71.44 349 GLN A O 1
ATOM 2814 N N . LYS A 1 350 ? -30.510 -22.834 -9.438 1.00 80.12 350 LYS A N 1
ATOM 2815 C CA . LYS A 1 350 ? -31.121 -22.981 -8.111 1.00 80.12 350 LYS A CA 1
ATOM 2816 C C . LYS A 1 350 ? -31.349 -21.618 -7.454 1.00 80.12 350 LYS A C 1
ATOM 2818 O O . LYS A 1 350 ? -30.661 -20.643 -7.750 1.00 80.12 350 LYS A O 1
ATOM 2823 N N . ASP A 1 351 ? -32.277 -21.574 -6.500 1.00 86.56 351 ASP A N 1
ATOM 2824 C CA . ASP A 1 351 ? -32.426 -20.444 -5.576 1.00 86.56 351 ASP A CA 1
ATOM 2825 C C . ASP A 1 351 ? -31.182 -20.354 -4.667 1.00 86.56 351 ASP A C 1
ATOM 2827 O O . ASP A 1 351 ? -31.108 -21.015 -3.632 1.00 86.56 351 ASP A O 1
ATOM 2831 N N . LEU A 1 352 ? -30.182 -19.566 -5.077 1.00 91.94 352 LEU A N 1
ATOM 2832 C CA . LEU A 1 352 ? -28.938 -19.370 -4.326 1.00 91.94 352 LEU A CA 1
ATOM 2833 C C . LEU A 1 352 ? -29.141 -18.409 -3.147 1.00 91.94 352 LEU A C 1
ATOM 2835 O O . LEU A 1 352 ? -29.658 -17.301 -3.315 1.00 91.94 352 LEU A O 1
ATOM 2839 N N . LEU A 1 353 ? -28.677 -18.814 -1.964 1.00 92.56 353 LEU A N 1
ATOM 2840 C CA . LEU A 1 353 ? -28.729 -18.036 -0.725 1.00 92.56 353 LEU A CA 1
ATOM 2841 C C . LEU A 1 353 ? -27.329 -17.547 -0.324 1.00 92.56 353 LEU A C 1
ATOM 2843 O O . LEU A 1 353 ? -26.307 -18.120 -0.712 1.00 92.56 353 LEU A O 1
ATOM 2847 N N . TYR A 1 354 ? -27.237 -16.507 0.508 1.00 91.06 354 TYR A N 1
ATOM 2848 C CA . TYR A 1 354 ? -25.933 -15.998 0.961 1.00 91.06 354 TYR A CA 1
ATOM 2849 C C . TYR A 1 354 ? -25.113 -17.018 1.767 1.00 91.06 354 TYR A C 1
ATOM 2851 O O . TYR A 1 354 ? -23.879 -16.976 1.736 1.00 91.06 354 TYR A O 1
ATOM 2859 N N . LYS A 1 355 ? -25.750 -17.994 2.424 1.00 89.00 355 LYS A N 1
ATOM 2860 C CA . LYS A 1 355 ? -25.050 -19.135 3.030 1.00 89.00 355 LYS A CA 1
ATOM 2861 C C . LYS A 1 355 ? -24.284 -19.981 2.012 1.00 89.00 355 LYS A C 1
ATOM 2863 O O . LYS A 1 355 ? -23.216 -20.486 2.356 1.00 89.00 355 LYS A O 1
ATOM 2868 N N . ASP A 1 356 ? -24.767 -20.086 0.773 1.00 90.44 356 ASP A N 1
ATOM 2869 C CA . ASP A 1 356 ? -24.081 -20.809 -0.302 1.00 90.44 356 ASP A CA 1
ATOM 2870 C C . ASP A 1 356 ? -22.829 -20.047 -0.749 1.00 90.44 356 ASP A C 1
ATOM 2872 O O . ASP A 1 356 ? -21.772 -20.649 -0.951 1.00 90.44 356 ASP A O 1
ATOM 2876 N N . PHE A 1 357 ? -22.900 -18.711 -0.795 1.00 91.38 357 PHE A N 1
ATOM 2877 C CA . PHE A 1 357 ? -21.727 -17.861 -1.020 1.00 91.38 357 PHE A CA 1
ATOM 2878 C C . PHE A 1 357 ? -20.690 -18.040 0.096 1.00 91.38 357 PHE A C 1
ATOM 2880 O O . PHE A 1 357 ? -19.519 -18.284 -0.185 1.00 91.38 357 PHE A O 1
ATOM 2887 N N . LEU A 1 358 ? -21.098 -17.998 1.369 1.00 89.38 358 LEU A N 1
ATOM 2888 C CA . LEU A 1 358 ? -20.187 -18.239 2.498 1.00 89.38 358 LEU A CA 1
ATOM 2889 C C . LEU A 1 358 ? -19.563 -19.645 2.447 1.00 89.38 358 LEU A C 1
ATOM 2891 O O . LEU A 1 358 ? -18.387 -19.818 2.781 1.00 89.38 358 LEU A O 1
ATOM 2895 N N . LYS A 1 359 ? -20.316 -20.646 1.977 1.00 86.25 359 LYS A N 1
ATOM 2896 C CA . LYS A 1 359 ? -19.838 -22.022 1.798 1.00 86.25 359 LYS A CA 1
ATOM 2897 C C . LYS A 1 359 ? -18.734 -22.131 0.744 1.00 86.25 359 LYS A C 1
ATOM 2899 O O . LYS A 1 359 ? -17.779 -22.870 0.986 1.00 86.25 359 LYS A O 1
ATOM 2904 N N . LYS A 1 360 ? -18.780 -21.358 -0.355 1.00 85.81 360 LYS A N 1
ATOM 2905 C CA . LYS A 1 360 ? -17.672 -21.285 -1.343 1.00 85.81 360 LYS A CA 1
ATOM 2906 C C . LYS A 1 360 ? -16.336 -20.936 -0.688 1.00 85.81 360 LYS A C 1
ATOM 2908 O O . LYS A 1 360 ? -15.285 -21.407 -1.111 1.00 85.81 360 LYS A O 1
ATOM 2913 N N . TRP A 1 361 ? -16.392 -20.171 0.396 1.00 85.69 361 TRP A N 1
ATOM 2914 C CA . TRP A 1 361 ? -15.229 -19.720 1.151 1.00 85.69 361 TRP A CA 1
ATOM 2915 C C . TRP A 1 361 ? -14.936 -20.538 2.411 1.00 85.69 361 TRP A C 1
ATOM 2917 O O . TRP A 1 361 ? -14.042 -20.163 3.171 1.00 85.69 361 TRP A O 1
ATOM 2927 N N . ARG A 1 362 ? -15.662 -21.639 2.647 1.00 80.31 362 ARG A N 1
ATOM 2928 C CA . ARG A 1 362 ? -15.597 -22.442 3.883 1.00 80.31 362 ARG A CA 1
ATOM 2929 C C . ARG A 1 362 ? -15.879 -21.633 5.159 1.00 80.31 362 ARG A C 1
ATOM 2931 O O . ARG A 1 362 ? -15.346 -21.944 6.215 1.00 80.31 362 ARG A O 1
ATOM 2938 N N . LEU A 1 363 ? -16.722 -20.605 5.067 1.00 78.38 363 LEU A N 1
ATOM 2939 C CA . LEU A 1 363 ? -17.125 -19.776 6.211 1.00 78.38 363 LEU A CA 1
ATOM 2940 C C . LEU A 1 363 ? -18.452 -20.232 6.846 1.00 78.38 363 LEU A C 1
ATOM 2942 O O . LEU A 1 363 ? -18.888 -19.637 7.823 1.00 78.38 363 LEU A O 1
ATOM 2946 N N . ASN A 1 364 ? -19.105 -21.268 6.297 1.00 61.34 364 ASN A N 1
ATOM 2947 C CA . ASN A 1 364 ? -20.388 -21.785 6.788 1.00 61.34 364 ASN A CA 1
ATOM 2948 C C . ASN A 1 364 ? -20.571 -23.294 6.505 1.00 61.34 364 ASN A C 1
ATOM 2950 O O . ASN A 1 364 ? -21.420 -23.683 5.701 1.00 61.34 364 ASN A O 1
ATOM 2954 N N . VAL A 1 365 ? -19.731 -24.158 7.091 1.00 48.19 365 VAL A N 1
ATOM 2955 C CA . VAL A 1 365 ? -19.840 -25.621 6.917 1.00 48.19 365 VAL A CA 1
ATOM 2956 C C . VAL A 1 365 ? -20.216 -26.285 8.246 1.00 48.19 365 VAL A C 1
ATOM 2958 O O . VAL A 1 365 ? -19.380 -26.333 9.147 1.00 48.19 365 VAL A O 1
ATOM 2961 N N . PRO A 1 366 ? -21.436 -26.836 8.386 1.00 42.22 366 PRO A N 1
ATOM 2962 C CA . PRO A 1 366 ? -21.721 -27.801 9.432 1.00 42.22 366 PRO A CA 1
ATOM 2963 C C . PRO A 1 366 ? -21.098 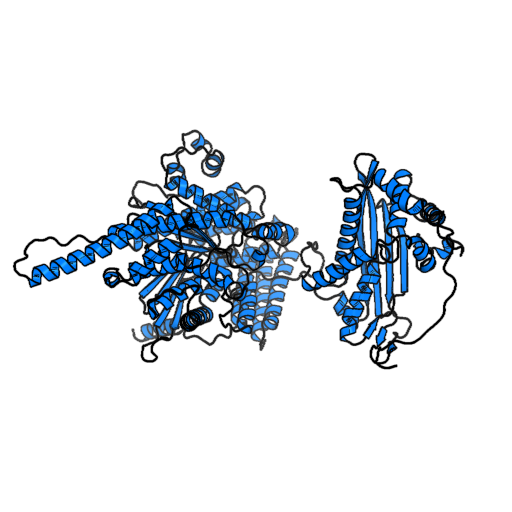-29.156 9.053 1.00 42.22 366 PRO A C 1
ATOM 2965 O O . PRO A 1 366 ? -21.315 -29.646 7.947 1.00 42.22 366 PRO A O 1
ATOM 2968 N N . HIS A 1 367 ? -20.360 -29.738 10.006 1.00 36.69 367 HIS A N 1
ATOM 2969 C CA . HIS A 1 367 ? -19.740 -31.076 10.061 1.00 36.69 367 HIS A CA 1
ATOM 2970 C C . HIS A 1 367 ? -18.203 -31.197 9.916 1.00 36.69 367 HIS A C 1
ATOM 2972 O O . HIS A 1 367 ? -17.595 -30.994 8.871 1.00 36.69 367 HIS A O 1
ATOM 2978 N N . ASN A 1 368 ? -17.633 -31.647 11.041 1.00 36.19 368 ASN A N 1
ATOM 2979 C CA . ASN A 1 368 ? -16.484 -32.532 11.271 1.00 36.19 368 ASN A CA 1
ATOM 2980 C C . ASN A 1 368 ? -15.036 -32.110 10.974 1.00 36.19 368 ASN A C 1
ATOM 2982 O O . ASN A 1 368 ? -14.153 -32.869 11.362 1.00 36.19 368 ASN A O 1
ATOM 2986 N N . THR A 1 369 ? -14.741 -30.921 10.439 1.00 38.72 369 THR A N 1
ATOM 2987 C CA . THR A 1 369 ? -13.326 -30.461 10.361 1.00 38.72 369 THR A CA 1
ATOM 2988 C C . THR A 1 369 ? -13.035 -29.060 10.900 1.00 38.72 369 THR A C 1
ATOM 2990 O O . THR A 1 369 ? -11.899 -28.811 11.281 1.00 38.72 369 THR A O 1
ATOM 2993 N N . TYR A 1 370 ? -14.028 -28.172 11.020 1.00 41.34 370 TYR A N 1
ATOM 2994 C CA . TYR A 1 370 ? -13.856 -26.843 11.631 1.00 41.34 370 TYR A CA 1
ATOM 2995 C C . TYR A 1 370 ? -15.088 -26.505 12.483 1.00 41.34 370 TYR A C 1
ATOM 2997 O O . TYR A 1 370 ? -16.102 -26.034 11.975 1.00 41.34 370 TYR A O 1
ATOM 3005 N N . GLN A 1 371 ? -15.045 -26.815 13.783 1.00 40.88 371 GLN A N 1
ATOM 3006 C CA . GLN A 1 371 ? -16.113 -26.464 14.727 1.00 40.88 371 GLN A CA 1
ATOM 3007 C C . GLN A 1 371 ? -15.986 -24.992 15.146 1.00 40.88 371 GLN A C 1
ATOM 3009 O O . GLN A 1 371 ? -15.457 -24.686 16.213 1.00 40.88 371 GLN A O 1
ATOM 3014 N N . TYR A 1 372 ? -16.500 -24.058 14.348 1.00 50.47 372 TYR A N 1
ATOM 3015 C CA . TYR A 1 372 ? -16.798 -22.729 14.881 1.00 50.47 372 TYR A CA 1
ATOM 3016 C C . TYR A 1 372 ? -18.137 -22.825 15.636 1.00 50.47 372 TYR A C 1
ATOM 3018 O O . TYR A 1 372 ? -19.174 -23.085 15.026 1.00 50.47 372 TYR A O 1
ATOM 3026 N N . LYS A 1 373 ? -18.144 -22.639 16.969 1.00 50.75 373 LYS A N 1
ATOM 3027 C CA . LYS A 1 373 ? -19.386 -22.294 17.700 1.00 50.75 373 LYS A CA 1
ATOM 3028 C C . LYS A 1 373 ? -20.031 -21.079 17.006 1.00 50.75 373 LYS A C 1
ATOM 3030 O O . LYS A 1 373 ? -19.290 -20.329 16.371 1.00 50.75 373 LYS A O 1
ATOM 3035 N N . PRO A 1 374 ? -21.353 -20.843 17.107 1.00 56.47 374 PRO A N 1
ATOM 3036 C CA . PRO A 1 374 ? -21.981 -19.663 16.510 1.00 56.47 374 PRO A CA 1
ATOM 3037 C C . PRO A 1 374 ? -21.436 -18.386 17.171 1.00 56.47 374 PRO A C 1
ATOM 3039 O O . PRO A 1 374 ? -21.981 -17.880 18.143 1.00 56.47 374 PRO A O 1
ATOM 3042 N N . VAL A 1 375 ? -20.304 -17.903 16.665 1.00 70.00 375 VAL A N 1
ATOM 3043 C CA . VAL A 1 375 ? -19.657 -16.654 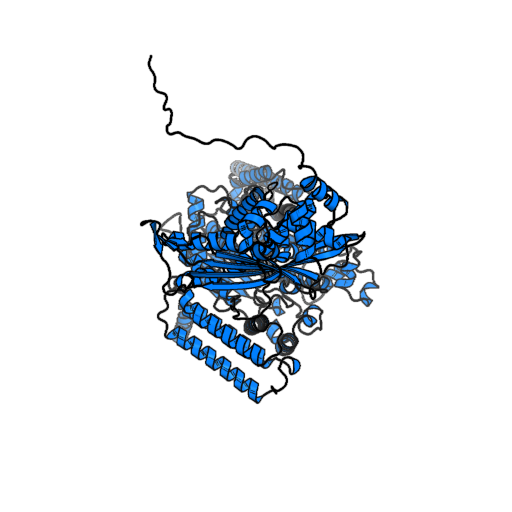17.043 1.00 70.00 375 VAL A CA 1
ATOM 3044 C C . VAL A 1 375 ? -20.175 -15.610 16.071 1.00 70.00 375 VAL A C 1
ATOM 3046 O O . VAL A 1 375 ? -20.001 -15.740 14.859 1.00 70.00 375 VAL A O 1
ATOM 3049 N N . LYS A 1 376 ? -20.803 -14.558 16.591 1.00 82.38 376 LYS A N 1
ATOM 3050 C CA . LYS A 1 376 ? -21.169 -13.391 15.793 1.00 82.38 376 LYS A CA 1
ATOM 3051 C C . LYS A 1 376 ? -19.895 -12.770 15.215 1.00 82.38 376 LYS A C 1
ATOM 3053 O O . LYS A 1 376 ? -18.961 -12.479 15.955 1.00 82.38 376 LYS A O 1
ATOM 3058 N N . LEU A 1 377 ? -19.856 -12.540 13.905 1.00 87.62 377 LEU A N 1
ATOM 3059 C CA . LEU A 1 377 ? -18.726 -11.887 13.242 1.00 87.62 377 LEU A CA 1
ATOM 3060 C C . LEU A 1 377 ? -19.076 -10.444 12.894 1.00 87.62 377 LEU A C 1
ATOM 3062 O O . LEU A 1 377 ? -20.051 -10.195 12.186 1.00 87.62 377 LEU A O 1
ATOM 3066 N N . THR A 1 378 ? -18.245 -9.506 13.342 1.00 89.38 378 THR A N 1
ATOM 3067 C CA . THR A 1 378 ? -18.375 -8.086 12.996 1.00 89.38 378 THR A CA 1
ATOM 3068 C C . THR A 1 378 ? -17.146 -7.637 12.222 1.00 89.38 378 THR A C 1
ATOM 3070 O O . THR A 1 378 ? -16.044 -7.566 12.763 1.00 89.38 378 THR A O 1
ATOM 3073 N N . LEU A 1 379 ? -17.341 -7.330 10.938 1.00 93.81 379 LEU A N 1
ATOM 3074 C CA . LEU A 1 379 ? -16.296 -6.801 10.065 1.00 93.81 379 LEU A CA 1
ATOM 3075 C C . LEU A 1 379 ? -16.273 -5.273 10.150 1.00 93.81 379 LEU A C 1
ATOM 3077 O O . LEU A 1 379 ? -17.296 -4.618 9.941 1.00 93.81 379 LEU A O 1
ATOM 3081 N N . VAL A 1 380 ? -15.098 -4.718 10.430 1.00 94.62 380 VAL A N 1
ATOM 3082 C CA . VAL A 1 380 ? -14.843 -3.277 10.488 1.00 94.62 380 VAL A CA 1
ATOM 3083 C C . VAL A 1 380 ? -13.774 -2.946 9.450 1.00 94.62 380 VAL A C 1
ATOM 3085 O O . VAL A 1 380 ? -12.680 -3.492 9.492 1.00 94.62 380 VAL A O 1
ATOM 3088 N N . SER A 1 381 ? -14.061 -2.050 8.508 1.00 95.62 381 SER A N 1
ATOM 3089 C CA . SER A 1 381 ? -13.103 -1.605 7.487 1.00 95.62 381 SER A CA 1
ATOM 3090 C C . SER A 1 381 ? -12.816 -0.116 7.613 1.00 95.62 381 SER A C 1
ATOM 3092 O O . SER A 1 381 ? -13.691 0.724 7.409 1.00 95.62 381 SER A O 1
ATOM 3094 N N . THR A 1 382 ? -11.572 0.236 7.922 1.00 94.62 382 THR A N 1
ATOM 3095 C CA . THR A 1 382 ? -11.141 1.637 8.009 1.00 94.62 382 THR A CA 1
ATOM 3096 C C . THR A 1 382 ? -10.006 1.906 7.029 1.00 94.62 382 THR A C 1
ATOM 3098 O O . THR A 1 382 ? -9.293 1.003 6.584 1.00 94.62 382 THR A O 1
ATOM 3101 N N . ASN A 1 383 ? -9.852 3.163 6.615 1.00 93.12 383 ASN A N 1
ATOM 3102 C CA . ASN A 1 383 ? -8.707 3.597 5.822 1.00 93.12 383 ASN A CA 1
ATOM 3103 C C . ASN A 1 383 ? -8.139 4.921 6.333 1.00 93.12 383 ASN A C 1
ATOM 3105 O O . ASN A 1 383 ? -8.872 5.907 6.427 1.00 93.12 383 ASN A O 1
ATOM 3109 N N . HIS A 1 384 ? -6.829 4.977 6.558 1.00 88.62 384 HIS A N 1
ATOM 3110 C CA . HIS A 1 384 ? -6.121 6.136 7.105 1.00 88.62 384 HIS A CA 1
ATOM 3111 C C . HIS A 1 384 ? -5.009 6.577 6.141 1.00 88.62 384 HIS A C 1
ATOM 3113 O O . HIS A 1 384 ? -3.965 5.939 6.061 1.00 88.62 384 HIS A O 1
ATOM 3119 N N . PRO A 1 385 ? -5.210 7.634 5.338 1.00 79.38 385 PRO A N 1
ATOM 3120 C CA . PRO A 1 385 ? -4.264 8.016 4.300 1.00 79.38 385 PRO A CA 1
ATOM 3121 C C . PRO A 1 385 ? -3.087 8.791 4.901 1.00 79.38 385 PRO A C 1
ATOM 3123 O O . PRO A 1 385 ? -3.274 9.847 5.492 1.00 79.38 385 PRO A O 1
ATOM 3126 N N . LEU A 1 386 ? -1.865 8.311 4.667 1.00 73.06 386 LEU A N 1
ATOM 3127 C CA . LEU A 1 386 ? -0.619 8.976 5.079 1.00 73.06 386 LEU A CA 1
ATOM 3128 C C . LEU A 1 386 ? 0.109 9.591 3.863 1.00 73.06 386 LEU A C 1
ATOM 3130 O O . LEU A 1 386 ? 1.254 9.245 3.575 1.00 73.06 386 LEU A O 1
ATOM 3134 N N . ASN A 1 387 ? -0.579 10.408 3.052 1.00 62.25 387 ASN A N 1
ATOM 3135 C CA . ASN A 1 387 ? -0.031 10.948 1.796 1.00 62.25 387 ASN A CA 1
ATOM 3136 C C . ASN A 1 387 ? -0.157 12.467 1.692 1.00 62.25 387 ASN A C 1
ATOM 3138 O O . ASN A 1 387 ? -1.236 13.022 1.873 1.00 62.25 387 ASN A O 1
ATOM 3142 N N . THR A 1 388 ? 0.941 13.094 1.276 1.00 47.62 388 THR A N 1
ATOM 3143 C CA . THR A 1 388 ? 1.080 14.526 1.010 1.00 47.62 388 THR A CA 1
ATOM 3144 C C . THR A 1 388 ? 0.126 15.021 -0.082 1.00 47.62 388 THR A C 1
ATOM 3146 O O . THR A 1 388 ? -0.387 16.126 -0.004 1.00 47.62 388 THR A O 1
ATOM 3149 N N . LEU A 1 389 ? -0.205 14.189 -1.074 1.00 44.56 389 LEU A N 1
ATOM 3150 C CA . LEU A 1 389 ? -1.075 14.575 -2.195 1.00 44.56 389 LEU A CA 1
ATOM 3151 C C . LEU A 1 389 ? -2.568 14.721 -1.828 1.00 44.56 389 LEU A C 1
ATOM 3153 O O . LEU A 1 389 ? -3.394 14.948 -2.703 1.00 44.56 389 LEU A O 1
ATOM 3157 N N . ARG A 1 390 ? -2.944 14.586 -0.552 1.00 50.62 390 ARG A N 1
ATOM 3158 C CA . ARG A 1 390 ? -4.315 14.821 -0.061 1.00 50.62 390 ARG A CA 1
ATOM 3159 C C . ARG A 1 390 ? -4.694 16.297 0.068 1.00 50.62 390 ARG A C 1
ATOM 3161 O O . ARG A 1 390 ? -5.871 16.570 0.266 1.00 50.62 390 ARG A O 1
ATOM 3168 N N . HIS A 1 391 ? -3.743 17.224 -0.082 1.00 46.00 391 HIS A N 1
ATOM 3169 C CA . HIS A 1 391 ? -4.005 18.672 -0.045 1.00 46.00 391 HIS A CA 1
ATOM 3170 C C . HIS A 1 391 ? -5.068 19.147 -1.032 1.00 46.00 391 HIS A C 1
ATOM 3172 O O . HIS A 1 391 ? -5.690 20.176 -0.801 1.00 46.00 391 HIS A O 1
ATOM 3178 N N . PHE A 1 392 ? -5.262 18.414 -2.123 1.00 42.94 392 PHE A N 1
ATOM 3179 C CA . PHE A 1 392 ? -6.123 18.863 -3.204 1.00 42.94 392 PHE A CA 1
ATOM 3180 C C . PHE A 1 392 ? -7.589 18.473 -3.003 1.00 42.94 392 PHE A C 1
ATOM 3182 O O . PHE A 1 392 ? -8.460 19.236 -3.397 1.00 42.94 392 PHE A O 1
ATOM 3189 N N . GLU A 1 393 ? -7.881 17.310 -2.400 1.00 57.31 393 GLU A N 1
ATOM 3190 C CA . GLU A 1 393 ? -9.263 16.904 -2.111 1.00 57.31 393 GLU A CA 1
ATOM 3191 C C . GLU A 1 393 ? -9.345 15.691 -1.167 1.00 57.31 393 GLU A C 1
ATOM 3193 O O . GLU A 1 393 ? -8.592 14.717 -1.291 1.00 57.31 393 GLU A O 1
ATOM 3198 N N . ALA A 1 394 ? -10.317 15.706 -0.250 1.00 67.56 394 ALA A N 1
ATOM 3199 C CA . ALA A 1 394 ? -10.657 14.547 0.566 1.00 67.56 394 ALA A CA 1
ATOM 3200 C C . ALA A 1 394 ? -11.644 13.621 -0.164 1.00 67.56 394 ALA A C 1
ATOM 3202 O O . ALA A 1 394 ? -12.669 14.060 -0.680 1.00 67.56 394 ALA A O 1
ATOM 3203 N N . TYR A 1 395 ? -11.383 12.313 -0.152 1.00 82.12 395 TYR A N 1
ATOM 3204 C CA . TYR A 1 395 ? -12.255 11.342 -0.813 1.00 82.12 395 TYR A CA 1
ATOM 3205 C C . TYR A 1 395 ? -13.468 10.992 0.068 1.00 82.12 395 TYR A C 1
ATOM 3207 O O . TYR A 1 395 ? -13.367 10.223 1.027 1.00 82.12 395 TYR A O 1
ATOM 3215 N N . GLN A 1 396 ? -14.623 11.579 -0.257 1.00 84.31 396 GLN A N 1
ATOM 3216 C CA . GLN A 1 396 ? -15.851 11.512 0.549 1.00 84.31 396 GLN A CA 1
ATOM 3217 C C . GLN A 1 396 ? -16.358 10.092 0.868 1.00 84.31 396 GLN A C 1
ATOM 3219 O O . GLN A 1 396 ? -16.733 9.868 2.023 1.00 84.31 396 GLN A O 1
ATOM 3224 N N . PRO A 1 397 ? -16.358 9.113 -0.065 1.00 88.88 397 PRO A N 1
ATOM 3225 C CA . PRO A 1 397 ? -16.806 7.752 0.245 1.00 88.88 397 PRO A CA 1
ATOM 3226 C C . PRO A 1 397 ? -16.027 7.121 1.401 1.00 88.88 397 PRO A C 1
ATOM 3228 O O . PRO A 1 397 ? -16.608 6.500 2.284 1.00 88.88 397 PRO A O 1
ATOM 3231 N N . GLN A 1 398 ? -14.720 7.373 1.461 1.00 89.00 398 GLN A N 1
ATOM 3232 C CA . GLN A 1 398 ? -13.870 6.864 2.529 1.00 89.00 398 GLN A CA 1
ATOM 3233 C C . GLN A 1 398 ? -14.134 7.530 3.880 1.00 89.00 398 GLN A C 1
ATOM 3235 O O . GLN A 1 398 ? -14.100 6.849 4.900 1.00 89.00 398 GLN A O 1
ATOM 3240 N N . ILE A 1 399 ? -14.433 8.832 3.916 1.00 84.81 399 ILE A N 1
ATOM 3241 C CA . ILE A 1 399 ? -14.838 9.495 5.167 1.00 84.81 399 ILE A CA 1
ATOM 3242 C C . ILE A 1 399 ? -16.124 8.858 5.701 1.00 84.81 399 ILE A C 1
ATOM 3244 O O . ILE A 1 399 ? -16.166 8.457 6.862 1.00 84.81 399 ILE A O 1
ATOM 3248 N N . LYS A 1 400 ? -17.140 8.713 4.841 1.00 87.94 400 LYS A N 1
ATOM 3249 C CA . LYS A 1 400 ? -18.434 8.119 5.206 1.00 87.94 400 LYS A CA 1
ATOM 3250 C C . LYS A 1 400 ? -18.281 6.680 5.703 1.00 87.94 400 LYS A C 1
ATOM 3252 O O . LYS A 1 400 ? -18.851 6.326 6.732 1.00 87.94 400 LYS A O 1
ATOM 3257 N N . ASN A 1 401 ? -17.486 5.869 5.006 1.00 90.12 401 ASN A N 1
ATOM 3258 C CA . ASN A 1 401 ? -17.236 4.485 5.400 1.00 90.12 401 ASN A CA 1
ATOM 3259 C C . ASN A 1 401 ? -16.462 4.400 6.718 1.00 90.12 401 ASN A C 1
ATOM 3261 O O . ASN A 1 401 ? -16.842 3.605 7.569 1.00 90.12 401 ASN A O 1
ATOM 3265 N N . ASN A 1 402 ? -15.440 5.232 6.940 1.00 90.19 402 ASN A N 1
ATOM 3266 C CA . ASN A 1 402 ? -14.750 5.266 8.232 1.00 90.19 402 ASN A CA 1
ATOM 3267 C C . ASN A 1 402 ? -15.714 5.625 9.369 1.00 90.19 402 ASN A C 1
ATOM 3269 O O . ASN A 1 402 ? -15.703 4.954 10.391 1.00 90.19 402 ASN A O 1
ATOM 3273 N N . GLU A 1 403 ? -16.571 6.639 9.199 1.00 87.69 403 GLU A N 1
ATOM 3274 C CA . GLU A 1 403 ? -17.564 6.999 10.221 1.00 87.69 403 GLU A CA 1
ATOM 3275 C C . GLU A 1 403 ? -18.534 5.848 10.507 1.00 87.69 403 GLU A C 1
ATOM 3277 O O . GLU A 1 403 ? -18.779 5.540 11.669 1.00 87.69 403 GLU A O 1
ATOM 3282 N N . LYS A 1 404 ? -19.037 5.166 9.473 1.00 89.44 404 LYS A N 1
ATOM 3283 C CA . LYS A 1 404 ? -19.886 3.978 9.643 1.00 89.44 404 LYS A CA 1
ATOM 3284 C C . LYS A 1 404 ? -19.159 2.865 10.409 1.00 89.44 404 LYS A C 1
ATOM 3286 O O . LYS A 1 404 ? -19.725 2.263 11.314 1.00 89.44 404 LYS A O 1
ATOM 3291 N N . ASN A 1 405 ? -17.904 2.599 10.063 1.00 91.50 405 ASN A N 1
ATOM 3292 C CA . ASN A 1 405 ? -17.117 1.526 10.667 1.00 91.50 405 ASN A CA 1
ATOM 3293 C C . ASN A 1 405 ? -16.695 1.841 12.106 1.00 91.50 405 ASN A C 1
ATOM 3295 O O . ASN A 1 405 ? -16.730 0.954 12.954 1.00 91.50 405 ASN A O 1
ATOM 3299 N N . THR A 1 406 ? -16.400 3.103 12.429 1.00 90.31 406 THR A N 1
ATOM 3300 C CA . THR A 1 406 ? -16.238 3.511 13.827 1.00 90.31 406 THR A CA 1
ATOM 3301 C C . THR A 1 406 ? -17.541 3.285 14.605 1.00 90.31 406 THR A C 1
ATOM 3303 O O . THR A 1 406 ? -17.474 2.829 15.735 1.00 90.31 406 THR A O 1
ATOM 3306 N N . ALA A 1 407 ? -18.722 3.530 14.022 1.00 89.94 407 ALA A N 1
ATOM 3307 C CA . ALA A 1 407 ? -20.011 3.328 14.702 1.00 89.94 407 ALA A CA 1
ATOM 3308 C C . ALA A 1 407 ? -20.256 1.849 15.019 1.00 89.94 407 ALA A C 1
ATOM 3310 O O . ALA A 1 407 ? -20.634 1.512 16.140 1.00 89.94 407 ALA A O 1
ATOM 3311 N N . LEU A 1 408 ? -19.965 0.973 14.056 1.00 90.56 408 LEU A N 1
ATOM 3312 C CA . LEU A 1 408 ? -19.997 -0.477 14.250 1.00 90.56 408 LEU A CA 1
ATOM 3313 C C . LEU A 1 408 ? -19.043 -0.923 15.367 1.00 90.56 408 LEU A C 1
ATOM 3315 O O . LEU A 1 408 ? -19.422 -1.733 16.211 1.00 90.56 408 LEU A O 1
ATOM 3319 N N . LEU A 1 409 ? -17.832 -0.354 15.414 1.00 92.81 409 LEU A N 1
ATOM 3320 C CA . LEU A 1 409 ? -16.872 -0.627 16.483 1.00 92.81 409 LEU A CA 1
ATOM 3321 C C . LEU A 1 409 ? -17.404 -0.188 17.857 1.00 92.81 409 LEU A C 1
ATOM 3323 O O . LEU A 1 409 ? -17.278 -0.943 18.816 1.00 92.81 409 LEU A O 1
ATOM 3327 N N . LEU A 1 410 ? -18.047 0.983 17.961 1.00 92.44 410 LEU A N 1
ATOM 3328 C CA . LEU A 1 410 ? -18.674 1.442 19.211 1.00 92.44 410 LEU A CA 1
ATOM 3329 C C . LEU A 1 410 ? -19.773 0.484 19.693 1.00 92.44 410 LEU A C 1
ATOM 3331 O O . LEU A 1 410 ? -19.836 0.187 20.884 1.00 92.44 410 LEU A O 1
ATOM 3335 N N . GLY A 1 411 ? -20.603 -0.032 18.781 1.00 91.38 411 GLY A N 1
ATOM 3336 C CA . GLY A 1 411 ? -21.622 -1.033 19.110 1.00 91.38 411 GLY A CA 1
ATOM 3337 C C . GLY A 1 411 ? -21.021 -2.340 19.635 1.00 91.38 411 GLY A C 1
ATOM 3338 O O . GLY A 1 411 ? -21.521 -2.910 20.606 1.00 91.38 411 GLY A O 1
ATOM 3339 N N . ALA A 1 412 ? -19.907 -2.791 19.048 1.00 91.06 412 ALA A N 1
ATOM 3340 C CA . ALA A 1 412 ? -19.177 -3.959 19.539 1.00 91.06 412 ALA A CA 1
ATOM 3341 C C . ALA A 1 412 ? -18.574 -3.725 20.935 1.00 91.06 412 ALA A C 1
ATOM 3343 O O . ALA A 1 412 ? -18.671 -4.596 21.798 1.00 91.06 412 ALA A O 1
ATOM 3344 N N . VAL A 1 413 ? -18.032 -2.528 21.200 1.00 93.62 413 VAL A N 1
ATOM 3345 C CA . VAL A 1 413 ? -17.576 -2.151 22.548 1.00 93.62 413 VAL A CA 1
ATOM 3346 C C . VAL A 1 413 ? -18.735 -2.180 23.545 1.00 93.62 413 VAL A C 1
ATOM 3348 O O . VAL A 1 413 ? -18.586 -2.739 24.625 1.00 93.62 413 VAL A O 1
ATOM 3351 N N . ALA A 1 414 ? -19.907 -1.649 23.188 1.00 92.25 414 ALA A N 1
ATOM 3352 C CA . ALA A 1 414 ? -21.072 -1.661 24.073 1.00 92.25 414 ALA A CA 1
ATOM 3353 C C . ALA A 1 414 ? -21.467 -3.088 24.493 1.00 92.25 414 ALA A C 1
ATOM 3355 O O . ALA A 1 414 ? -21.691 -3.356 25.674 1.00 92.25 414 ALA A O 1
ATOM 3356 N N . ARG A 1 415 ? -21.478 -4.023 23.534 1.00 89.56 415 ARG A N 1
ATOM 3357 C CA . ARG A 1 415 ? -21.746 -5.444 23.799 1.00 89.56 415 ARG A CA 1
ATOM 3358 C C . ARG A 1 415 ? -20.675 -6.095 24.665 1.00 89.56 415 ARG A C 1
ATOM 3360 O O . ARG A 1 415 ? -21.023 -6.902 25.517 1.00 89.56 415 ARG A O 1
ATOM 3367 N N . HIS A 1 416 ? -19.410 -5.722 24.488 1.00 89.81 416 HIS A N 1
ATOM 3368 C CA . HIS A 1 416 ? -18.311 -6.199 25.328 1.00 89.81 416 HIS A CA 1
ATOM 3369 C C . HIS A 1 416 ? -18.408 -5.698 26.776 1.00 89.81 416 HIS A C 1
ATOM 3371 O O . HIS A 1 416 ? -18.062 -6.426 27.698 1.00 89.81 416 HIS A O 1
ATOM 3377 N N . LEU A 1 417 ? -18.908 -4.479 26.988 1.00 90.56 417 LEU A N 1
ATOM 3378 C CA . LEU A 1 417 ? -19.072 -3.901 28.324 1.00 90.56 417 LEU A CA 1
ATOM 3379 C C . LEU A 1 417 ? -20.281 -4.457 29.086 1.00 90.56 417 LEU A C 1
ATOM 3381 O O . LEU A 1 417 ? -20.284 -4.458 30.313 1.00 90.56 417 LEU A O 1
ATOM 3385 N N . LYS A 1 418 ? -21.318 -4.923 28.385 1.00 89.44 418 LYS A N 1
ATOM 3386 C CA . LYS A 1 418 ? -22.584 -5.356 28.997 1.00 89.44 418 LYS A CA 1
ATOM 3387 C C . LYS A 1 418 ? -22.435 -6.465 30.057 1.00 89.44 418 LYS A C 1
ATOM 3389 O O . LYS A 1 418 ? -23.067 -6.337 31.104 1.00 89.44 418 LYS A O 1
ATOM 3394 N N . PRO A 1 419 ? -21.598 -7.505 29.870 1.00 87.50 419 PRO A N 1
ATOM 3395 C CA . PRO A 1 419 ? -21.356 -8.519 30.898 1.00 87.50 419 PRO A CA 1
ATOM 3396 C C . PRO A 1 419 ? -20.641 -8.009 32.159 1.00 87.50 419 PRO A C 1
ATOM 3398 O O . PRO A 1 419 ? -20.627 -8.725 33.155 1.00 87.50 419 PRO A O 1
ATOM 3401 N N . LEU A 1 420 ? -20.056 -6.804 32.144 1.00 87.00 420 LEU A N 1
ATOM 3402 C CA . LEU A 1 420 ? -19.328 -6.239 33.289 1.00 87.00 420 LEU A CA 1
ATOM 3403 C C . LEU A 1 420 ? -20.249 -5.626 34.356 1.00 87.00 420 LEU A C 1
ATOM 3405 O O . LEU A 1 420 ? -19.768 -5.189 35.401 1.00 87.00 420 LEU A O 1
ATOM 3409 N N . MET A 1 421 ? -21.564 -5.571 34.118 1.00 85.38 421 MET A N 1
ATOM 3410 C CA . MET A 1 421 ? -22.515 -5.098 35.125 1.00 85.38 421 MET A CA 1
ATOM 3411 C C . MET A 1 421 ? -22.461 -5.986 36.375 1.00 85.38 421 MET A C 1
ATOM 3413 O O . MET A 1 421 ? -22.642 -7.202 36.310 1.00 85.38 421 MET A O 1
ATOM 3417 N N . MET A 1 422 ? -22.237 -5.370 37.534 1.00 82.62 422 MET A N 1
ATOM 3418 C CA . MET A 1 422 ? -22.054 -6.088 38.792 1.00 82.62 422 MET A CA 1
ATOM 3419 C C . MET A 1 422 ? -23.397 -6.495 39.402 1.00 82.62 422 MET A C 1
ATOM 3421 O O . MET A 1 422 ? -24.345 -5.705 39.450 1.00 82.62 422 MET A O 1
ATOM 3425 N N . ALA A 1 423 ? -23.464 -7.712 39.945 1.00 79.81 423 ALA A N 1
ATOM 3426 C CA . ALA A 1 423 ? -24.606 -8.138 40.743 1.00 79.81 423 ALA A CA 1
ATOM 3427 C C . ALA A 1 423 ? -24.690 -7.310 42.034 1.00 79.81 423 ALA A C 1
ATOM 3429 O O . ALA A 1 423 ? -23.695 -7.118 42.736 1.00 79.81 423 ALA A O 1
ATOM 3430 N N . LYS A 1 424 ? -25.895 -6.837 42.366 1.00 77.06 424 LYS A N 1
ATOM 3431 C CA . LYS A 1 424 ? -26.132 -6.149 43.639 1.00 77.06 424 LYS A CA 1
ATOM 3432 C C . LYS A 1 424 ? -25.886 -7.119 44.807 1.00 77.06 424 LYS A C 1
ATOM 3434 O O . LYS A 1 424 ? -26.266 -8.290 44.698 1.00 77.06 424 LYS A O 1
ATOM 3439 N N . PRO A 1 425 ? -25.255 -6.667 45.908 1.00 74.44 425 PRO A N 1
ATOM 3440 C CA . PRO A 1 425 ? -25.003 -7.519 47.063 1.00 74.44 425 PRO A CA 1
ATOM 3441 C C . PRO A 1 425 ? -26.335 -8.030 47.628 1.00 74.44 425 PRO A C 1
ATOM 3443 O O . PRO A 1 425 ? -27.314 -7.288 47.688 1.00 74.44 425 PRO A O 1
ATOM 3446 N N . LYS A 1 426 ? -26.386 -9.312 48.005 1.00 74.12 426 LYS A N 1
ATOM 3447 C CA . LYS A 1 426 ? -27.568 -9.913 48.638 1.00 74.12 426 LYS A CA 1
ATOM 3448 C C . LYS A 1 426 ? -27.595 -9.527 50.117 1.00 74.12 426 LYS A C 1
ATOM 3450 O O . LYS A 1 426 ? -26.557 -9.554 50.764 1.00 74.12 426 LYS A O 1
ATOM 3455 N N . ALA A 1 427 ? -28.773 -9.210 50.644 1.00 68.38 427 ALA A N 1
ATOM 3456 C CA . ALA A 1 427 ? -28.964 -8.735 52.018 1.00 68.38 427 ALA A CA 1
ATOM 3457 C C . ALA A 1 427 ? -28.953 -9.849 53.090 1.00 68.38 427 ALA A C 1
ATOM 3459 O O . ALA A 1 427 ? -29.493 -9.655 54.174 1.00 68.38 427 ALA A O 1
ATOM 3460 N N . HIS A 1 428 ? -28.427 -11.039 52.788 1.00 57.56 428 HIS A N 1
ATOM 3461 C CA . HIS A 1 428 ? -28.490 -12.165 53.720 1.00 57.56 428 HIS A CA 1
ATOM 3462 C C . HIS A 1 428 ? -27.369 -12.039 54.761 1.00 57.56 428 HIS A C 1
ATOM 3464 O O . HIS A 1 428 ? -26.205 -12.039 54.377 1.00 57.56 428 HIS A O 1
ATOM 3470 N N . GLU A 1 429 ? -27.770 -11.928 56.036 1.00 53.22 429 GLU A N 1
ATOM 3471 C CA . GLU A 1 429 ? -26.938 -11.796 57.252 1.00 53.22 429 GLU A CA 1
ATOM 3472 C C . GLU A 1 429 ? -26.376 -10.382 57.501 1.00 53.22 429 GLU A C 1
ATOM 3474 O O . GLU A 1 429 ? -25.186 -10.108 57.357 1.00 53.22 429 GLU A O 1
ATOM 3479 N N . ILE A 1 430 ? -27.265 -9.456 57.884 1.00 70.88 430 ILE A N 1
ATOM 3480 C CA . ILE A 1 430 ? -26.900 -8.160 58.475 1.00 70.88 430 ILE A CA 1
ATOM 3481 C C . ILE A 1 430 ? -27.304 -8.210 59.952 1.00 70.88 430 ILE A C 1
ATOM 3483 O O . ILE A 1 430 ? -28.469 -7.982 60.273 1.00 70.88 430 ILE A O 1
ATOM 3487 N N . ASP A 1 431 ? -26.346 -8.481 60.838 1.00 69.19 431 ASP A N 1
ATOM 3488 C CA . ASP A 1 431 ? -26.617 -8.705 62.266 1.00 69.19 431 ASP A CA 1
ATOM 3489 C C . ASP A 1 431 ? -26.160 -7.531 63.154 1.00 69.19 431 ASP A C 1
ATOM 3491 O O . ASP A 1 431 ? -26.492 -7.472 64.339 1.00 69.19 431 ASP A O 1
ATOM 3495 N N . ASN A 1 432 ? -25.403 -6.566 62.610 1.00 81.62 432 ASN A N 1
ATOM 3496 C CA . ASN A 1 432 ? -24.963 -5.370 63.336 1.00 81.62 432 ASN A CA 1
ATOM 3497 C C . ASN A 1 432 ? -24.786 -4.119 62.448 1.00 81.62 432 ASN A C 1
ATOM 3499 O O . ASN A 1 432 ? -24.766 -4.183 61.218 1.00 81.62 432 ASN A O 1
ATOM 3503 N N . TRP A 1 433 ? -24.656 -2.952 63.094 1.00 77.62 433 TRP A N 1
ATOM 3504 C CA . TRP A 1 433 ? -24.546 -1.648 62.424 1.00 77.62 433 TRP A CA 1
ATOM 3505 C C . TRP A 1 433 ? -23.320 -1.514 61.494 1.00 77.62 433 TRP A C 1
ATOM 3507 O O . TRP A 1 433 ? -23.507 -1.086 60.355 1.00 77.62 433 TRP A O 1
ATOM 3517 N N . PRO A 1 434 ? -22.097 -1.941 61.880 1.00 82.75 434 PRO A N 1
ATOM 3518 C CA . PRO A 1 434 ? -20.946 -1.923 60.970 1.00 82.75 434 PRO A CA 1
ATOM 3519 C C . PRO A 1 434 ? -21.141 -2.758 59.693 1.00 82.75 434 PRO A C 1
ATOM 3521 O O . PRO A 1 434 ? -20.702 -2.361 58.613 1.00 82.75 434 PRO A O 1
ATOM 3524 N N . GLN A 1 435 ? -21.818 -3.909 59.787 1.00 79.25 435 GLN A N 1
ATOM 3525 C CA . GLN A 1 435 ? -22.149 -4.734 58.620 1.00 79.25 435 GLN A CA 1
ATOM 3526 C C . GLN A 1 435 ? -23.162 -4.041 57.700 1.00 79.25 435 GLN A C 1
ATOM 3528 O O . GLN A 1 435 ? -22.998 -4.090 56.479 1.00 79.25 435 GLN A O 1
ATOM 3533 N N . LEU A 1 436 ? -24.164 -3.353 58.262 1.00 79.19 436 LEU A N 1
ATOM 3534 C CA . LEU A 1 436 ? -25.128 -2.563 57.491 1.00 79.19 436 LEU A CA 1
ATOM 3535 C C . LEU A 1 436 ? -24.451 -1.395 56.763 1.00 79.19 436 LEU A C 1
ATOM 3537 O O . LEU A 1 436 ? -24.717 -1.176 55.584 1.00 79.19 436 LEU A O 1
ATOM 3541 N N . GLU A 1 437 ? -23.556 -0.668 57.434 1.00 80.81 437 GLU A N 1
ATOM 3542 C CA . GLU A 1 437 ? -22.813 0.449 56.843 1.00 80.81 437 GLU A CA 1
ATOM 3543 C C . GLU A 1 437 ? -21.918 -0.019 55.685 1.00 80.81 437 GLU A C 1
ATOM 3545 O O . GLU A 1 437 ? -21.936 0.564 54.598 1.00 80.81 437 GLU A O 1
ATOM 3550 N N . ASN A 1 438 ? -21.209 -1.138 55.862 1.00 81.38 438 ASN A N 1
ATOM 3551 C CA . ASN A 1 438 ? -20.404 -1.742 54.802 1.00 81.38 438 ASN A CA 1
ATOM 3552 C C . ASN A 1 438 ? -21.273 -2.238 53.626 1.00 81.38 438 ASN A C 1
ATOM 3554 O O . ASN A 1 438 ? -20.937 -2.017 52.460 1.00 81.38 438 ASN A O 1
ATOM 3558 N N . TYR A 1 439 ? -22.427 -2.851 53.914 1.00 83.56 439 TYR A N 1
ATOM 3559 C CA . TYR A 1 439 ? -23.397 -3.256 52.895 1.00 83.56 439 TYR A CA 1
ATOM 3560 C C . TYR A 1 439 ? -23.929 -2.054 52.100 1.00 83.56 439 TYR A C 1
ATOM 3562 O O . TYR A 1 439 ? -23.914 -2.094 50.869 1.00 83.56 439 TYR A O 1
ATOM 3570 N N . LEU A 1 440 ? -24.361 -0.981 52.773 1.00 83.88 440 LEU A N 1
ATOM 3571 C CA . LEU A 1 440 ? -24.891 0.230 52.137 1.00 83.88 440 LEU A CA 1
ATOM 3572 C C . LEU A 1 440 ? -23.828 0.930 51.288 1.00 83.88 440 LEU A C 1
ATOM 3574 O O . LEU A 1 440 ? -24.111 1.301 50.148 1.00 83.88 440 LEU A O 1
ATOM 3578 N N . ASN A 1 441 ? -22.593 1.036 51.785 1.00 83.88 441 ASN A N 1
ATOM 3579 C CA . ASN A 1 441 ? -21.475 1.585 51.018 1.00 83.88 441 ASN A CA 1
ATOM 3580 C C . ASN A 1 441 ? -21.206 0.754 49.757 1.00 83.88 441 ASN A C 1
ATOM 3582 O O . ASN A 1 441 ? -21.158 1.300 48.653 1.00 83.88 441 ASN A O 1
ATOM 3586 N N . LYS A 1 442 ? -21.126 -0.576 49.882 1.00 82.19 442 LYS A N 1
ATOM 3587 C CA . LYS A 1 442 ? -20.926 -1.477 48.737 1.00 82.19 442 LYS A CA 1
ATOM 3588 C C . LYS A 1 442 ? -22.092 -1.427 47.743 1.00 82.19 442 LYS A C 1
ATOM 3590 O O . LYS A 1 442 ? -21.866 -1.433 46.534 1.00 82.19 442 LYS A O 1
ATOM 3595 N N . TYR A 1 443 ? -23.331 -1.347 48.228 1.00 86.12 443 TYR A N 1
ATOM 3596 C CA . TYR A 1 443 ? -24.531 -1.221 47.399 1.00 86.12 443 TYR A CA 1
ATOM 3597 C C . TYR A 1 443 ? -24.549 0.098 46.615 1.00 86.12 443 TYR A C 1
ATOM 3599 O O . TYR A 1 443 ? -24.821 0.088 45.411 1.00 86.12 443 TYR A O 1
ATOM 3607 N N . ASN A 1 444 ? -24.237 1.220 47.272 1.00 85.56 444 ASN A N 1
ATOM 3608 C CA . ASN A 1 444 ? -24.192 2.544 46.649 1.00 85.56 444 ASN A CA 1
ATOM 3609 C C . ASN A 1 444 ? -23.111 2.610 45.568 1.00 85.56 444 ASN A C 1
ATOM 3611 O O . ASN A 1 444 ? -23.398 3.034 44.451 1.00 85.56 444 ASN A O 1
ATOM 3615 N N . ILE A 1 445 ? -21.916 2.095 45.863 1.00 85.38 445 ILE A N 1
ATOM 3616 C CA . ILE A 1 445 ? -20.801 2.032 44.915 1.00 85.38 445 ILE A CA 1
ATOM 3617 C C . ILE A 1 445 ? -21.156 1.188 43.681 1.00 85.38 445 ILE A C 1
ATOM 3619 O O . ILE A 1 445 ? -20.980 1.642 42.551 1.00 85.38 445 ILE A O 1
ATOM 3623 N N . ILE A 1 446 ? -21.701 -0.021 43.876 1.00 85.50 446 ILE A N 1
ATOM 3624 C CA . ILE A 1 446 ? -22.120 -0.897 42.768 1.00 85.50 446 ILE A CA 1
ATOM 3625 C C . ILE A 1 446 ? -23.234 -0.245 41.941 1.00 85.50 446 ILE A C 1
ATOM 3627 O O . ILE A 1 446 ? -23.250 -0.355 40.716 1.00 85.50 446 ILE A O 1
ATOM 3631 N N . THR A 1 447 ? -24.164 0.452 42.595 1.00 87.38 447 THR A N 1
ATOM 3632 C CA . THR A 1 447 ? -25.254 1.157 41.913 1.00 87.38 447 THR A CA 1
ATOM 3633 C C . THR A 1 447 ? -24.726 2.324 41.083 1.00 87.38 447 THR A C 1
ATOM 3635 O O . THR A 1 447 ? -25.108 2.457 39.923 1.00 87.38 447 THR A O 1
ATOM 3638 N N . GLU A 1 448 ? -23.818 3.137 41.626 1.00 88.62 448 GLU A N 1
ATOM 3639 C CA . GLU A 1 448 ? -23.172 4.222 40.884 1.00 88.62 448 GLU A CA 1
ATOM 3640 C C . GLU A 1 448 ? -22.386 3.685 39.680 1.00 88.62 448 GLU A C 1
ATOM 3642 O O . GLU A 1 448 ? -22.534 4.201 38.568 1.00 88.62 448 GLU A O 1
ATOM 3647 N N . PHE A 1 449 ? -21.607 2.617 39.882 1.00 89.25 449 PHE A N 1
ATOM 3648 C CA . PHE A 1 449 ? -20.854 1.951 38.823 1.00 89.25 449 PHE A CA 1
ATOM 3649 C C . PHE A 1 449 ? -21.759 1.463 37.694 1.00 89.25 449 PHE A C 1
ATOM 3651 O O . PHE A 1 449 ? -21.575 1.863 36.541 1.00 89.25 449 PHE A O 1
ATOM 3658 N N . ASN A 1 450 ? -22.779 0.670 38.027 1.00 90.56 450 ASN A N 1
ATOM 3659 C CA . ASN A 1 450 ? -23.720 0.147 37.043 1.00 90.56 450 ASN A CA 1
ATOM 3660 C C . ASN A 1 450 ? -24.460 1.274 36.312 1.00 90.56 450 ASN A C 1
ATOM 3662 O O . ASN A 1 450 ? -24.605 1.191 35.099 1.00 90.56 450 ASN A O 1
ATOM 3666 N N . ASN A 1 451 ? -24.859 2.350 37.000 1.00 90.94 451 ASN A N 1
ATOM 3667 C CA . ASN A 1 451 ? -25.537 3.487 36.369 1.00 90.94 451 ASN A CA 1
ATOM 3668 C C . ASN A 1 451 ? -24.640 4.203 35.345 1.00 90.94 451 ASN A C 1
ATOM 3670 O O . ASN A 1 451 ? -25.085 4.496 34.233 1.00 90.94 451 ASN A O 1
ATOM 3674 N N . LYS A 1 452 ? -23.374 4.488 35.687 1.00 90.88 452 LYS A N 1
ATOM 3675 C CA . LYS A 1 452 ? -22.438 5.130 34.745 1.00 90.88 452 LYS A CA 1
ATOM 3676 C C . LYS A 1 452 ? -22.124 4.221 33.559 1.00 90.88 452 LYS A C 1
ATOM 3678 O O . LYS A 1 452 ? -22.130 4.688 32.418 1.00 90.88 452 LYS A O 1
ATOM 3683 N N . LEU A 1 453 ? -21.894 2.933 33.818 1.00 91.06 453 LEU A N 1
ATOM 3684 C CA . LEU A 1 453 ? -21.620 1.945 32.780 1.00 91.06 453 LEU A CA 1
ATOM 3685 C C . LEU A 1 453 ? -22.824 1.760 31.845 1.00 91.06 453 LEU A C 1
ATOM 3687 O O . LEU A 1 453 ? -22.663 1.793 30.628 1.00 91.06 453 LEU A O 1
ATOM 3691 N N . GLU A 1 454 ? -24.036 1.643 32.389 1.00 92.75 454 GLU A N 1
ATOM 3692 C CA . GLU A 1 454 ? -25.272 1.509 31.614 1.00 92.75 454 GLU A CA 1
ATOM 3693 C C . GLU A 1 454 ? -25.534 2.749 30.747 1.00 92.75 454 GLU A C 1
ATOM 3695 O O . GLU A 1 454 ? -25.907 2.619 29.579 1.00 92.75 454 GLU A O 1
ATOM 3700 N N . ASN A 1 455 ? -25.283 3.953 31.272 1.00 92.75 455 ASN A N 1
ATOM 3701 C CA . ASN A 1 455 ? -25.383 5.189 30.494 1.00 92.75 455 ASN A CA 1
ATOM 3702 C C . ASN A 1 455 ? -24.403 5.200 29.314 1.00 92.75 455 ASN A C 1
ATOM 3704 O O . ASN A 1 455 ? -24.793 5.545 28.196 1.00 92.75 455 ASN A O 1
ATOM 3708 N N . LEU A 1 456 ? -23.150 4.790 29.537 1.00 92.56 456 LEU A N 1
ATOM 3709 C CA . LEU A 1 456 ? -22.166 4.661 28.464 1.00 92.56 456 LEU A CA 1
ATOM 3710 C C . LEU A 1 456 ? -22.615 3.625 27.423 1.00 92.56 456 LEU A C 1
ATOM 3712 O O . LEU A 1 456 ? -22.639 3.944 26.235 1.00 92.56 456 LEU A O 1
ATOM 3716 N N . ILE A 1 457 ? -23.029 2.429 27.855 1.00 92.75 457 ILE A N 1
ATOM 3717 C CA . ILE A 1 457 ? -23.514 1.353 26.975 1.00 92.75 457 ILE A CA 1
ATOM 3718 C C . ILE A 1 457 ? -24.670 1.847 26.103 1.00 92.75 457 ILE A C 1
ATOM 3720 O O . ILE A 1 457 ? -24.590 1.732 24.882 1.00 92.75 457 ILE A O 1
ATOM 3724 N N . LYS A 1 458 ? -25.698 2.473 26.692 1.00 91.44 458 LYS A N 1
ATOM 3725 C CA . LYS A 1 458 ? -26.853 3.010 25.951 1.00 91.44 458 LYS A CA 1
ATOM 3726 C C . LYS A 1 458 ? -26.426 3.999 24.873 1.00 91.44 458 LYS A C 1
ATOM 3728 O O . LYS A 1 458 ? -26.896 3.924 23.738 1.00 91.44 458 LYS A O 1
ATOM 3733 N N . VAL A 1 459 ? -25.523 4.925 25.202 1.00 90.81 459 VAL A N 1
ATOM 3734 C CA . VAL A 1 459 ? -25.039 5.910 24.227 1.00 90.81 459 VAL A CA 1
ATOM 3735 C C . VAL A 1 459 ? -24.248 5.233 23.111 1.00 90.81 459 VAL A C 1
ATOM 3737 O O . VAL A 1 459 ? -24.412 5.628 21.960 1.00 90.81 459 VAL A O 1
ATOM 3740 N N . LEU A 1 460 ? -23.423 4.228 23.413 1.00 91.19 460 LEU A N 1
ATOM 3741 C CA . LEU A 1 460 ? -22.658 3.484 22.410 1.00 91.19 460 LEU A CA 1
ATOM 3742 C C . LEU A 1 460 ? -23.565 2.647 21.488 1.00 91.19 460 LEU A C 1
ATOM 3744 O O . LEU A 1 460 ? -23.406 2.722 20.270 1.00 91.19 460 LEU A O 1
ATOM 3748 N N . GLU A 1 461 ? -24.549 1.922 22.034 1.00 88.44 461 GLU A N 1
ATOM 3749 C CA . GLU A 1 461 ? -25.520 1.118 21.266 1.00 88.44 461 GLU A CA 1
ATOM 3750 C C . GLU A 1 461 ? -26.337 1.981 20.296 1.00 88.44 461 GLU A C 1
ATOM 3752 O O . GLU A 1 461 ? -26.520 1.615 19.133 1.00 88.44 461 GLU A O 1
ATOM 3757 N N . LEU A 1 462 ? -26.771 3.169 20.734 1.00 85.12 462 LEU A N 1
ATOM 3758 C CA . LEU A 1 462 ? -27.471 4.122 19.868 1.00 85.12 462 LEU A CA 1
ATOM 3759 C C . LEU A 1 462 ? -26.628 4.523 18.645 1.00 85.12 462 LEU A C 1
ATOM 3761 O O . LEU A 1 462 ? -27.181 4.785 17.579 1.00 85.12 462 LEU A O 1
ATOM 3765 N N . ARG A 1 463 ? -25.290 4.553 18.757 1.00 82.38 463 ARG A N 1
ATOM 3766 C CA . ARG A 1 463 ? -24.412 4.950 17.642 1.00 82.38 463 ARG A CA 1
ATOM 3767 C C . ARG A 1 463 ? -24.175 3.870 16.613 1.00 82.38 463 ARG A C 1
ATOM 3769 O O . ARG A 1 463 ? -23.826 4.229 15.498 1.00 82.38 463 ARG A O 1
ATOM 3776 N N . GLU A 1 464 ? -24.405 2.599 16.919 1.00 80.44 464 GLU A N 1
ATOM 3777 C CA . GLU A 1 464 ? -24.275 1.538 15.913 1.00 80.44 464 GLU A CA 1
ATOM 3778 C C . GLU A 1 464 ? -25.240 1.751 14.731 1.00 80.44 464 GLU A C 1
ATOM 3780 O O . GLU A 1 464 ? -24.936 1.370 13.600 1.00 80.44 464 GLU A O 1
ATOM 3785 N N . LYS A 1 465 ? -26.380 2.413 14.981 1.00 72.06 465 LYS A N 1
ATOM 3786 C CA . LYS A 1 465 ? -27.429 2.693 13.989 1.00 72.06 465 LYS A CA 1
ATOM 3787 C C . LYS A 1 465 ? -27.379 4.113 13.396 1.00 72.06 465 LYS A C 1
ATOM 3789 O O . LYS A 1 465 ? -28.066 4.365 12.411 1.00 72.06 465 LYS A O 1
ATOM 3794 N N . ASP A 1 466 ? -26.545 5.006 13.940 1.00 66.75 466 ASP A N 1
ATOM 3795 C CA . ASP A 1 466 ? -26.534 6.449 13.648 1.00 66.75 466 ASP A CA 1
ATOM 3796 C C . ASP A 1 466 ? -25.149 6.990 13.235 1.00 66.75 466 ASP A C 1
ATOM 3798 O O . ASP A 1 466 ? -24.113 6.340 13.354 1.00 66.75 466 ASP A O 1
ATOM 3802 N N . LYS A 1 467 ? -25.093 8.251 12.778 1.00 63.25 467 LYS A N 1
ATOM 3803 C CA . LYS A 1 467 ? -23.822 8.957 12.524 1.00 63.25 467 LYS A CA 1
ATOM 3804 C C . LYS A 1 467 ? -23.157 9.399 13.836 1.00 63.25 467 LYS A C 1
ATOM 3806 O O . LYS A 1 467 ? -23.756 10.109 14.642 1.00 63.25 467 LYS A O 1
ATOM 3811 N N . ILE A 1 468 ? -21.869 9.085 14.010 1.00 65.50 468 ILE A N 1
ATOM 3812 C CA . ILE A 1 468 ? -21.094 9.430 15.225 1.00 65.50 468 ILE A CA 1
ATOM 3813 C C . ILE A 1 468 ? -20.848 10.934 15.380 1.00 65.50 468 ILE A C 1
ATOM 3815 O O . ILE A 1 468 ? -20.672 11.429 16.495 1.00 65.50 468 ILE A O 1
ATOM 3819 N N . SER A 1 469 ? -20.778 11.670 14.268 1.00 59.50 469 SER A N 1
ATOM 3820 C CA . SER A 1 469 ? -20.188 13.010 14.221 1.00 59.50 469 SER A CA 1
ATOM 3821 C C . SER A 1 469 ? -20.850 14.031 15.159 1.00 59.50 469 SER A C 1
ATOM 3823 O O . SER A 1 469 ? -20.188 14.993 15.534 1.00 59.50 469 SER A O 1
ATOM 3825 N N . VAL A 1 470 ? -22.084 13.818 15.612 1.00 53.28 470 VAL A N 1
ATOM 3826 C CA . VAL A 1 470 ? -22.809 14.756 16.487 1.00 53.28 470 VAL A CA 1
ATOM 3827 C C . VAL A 1 470 ? -22.524 14.539 17.988 1.00 53.28 470 VAL A C 1
ATOM 3829 O O . VAL A 1 470 ? -22.777 15.438 18.774 1.00 53.28 470 VAL A O 1
ATOM 3832 N N . ASN A 1 471 ? -21.946 13.402 18.415 1.00 71.94 471 ASN A N 1
ATOM 3833 C CA . ASN A 1 471 ? -21.951 13.008 19.841 1.00 71.94 471 ASN A CA 1
ATOM 3834 C C . ASN A 1 471 ? -20.615 12.496 20.419 1.00 71.94 471 ASN A C 1
ATOM 3836 O O . ASN A 1 471 ? -20.598 11.896 21.495 1.00 71.94 471 ASN A O 1
ATOM 3840 N N . ARG A 1 472 ? -19.480 12.735 19.745 1.00 83.25 472 ARG A N 1
ATOM 3841 C CA . ARG A 1 472 ? -18.151 12.321 20.253 1.00 83.25 472 ARG A CA 1
ATOM 3842 C C . ARG A 1 472 ? -17.829 12.908 21.629 1.00 83.25 472 ARG A C 1
ATOM 3844 O O . ARG A 1 472 ? -17.308 12.203 22.484 1.00 83.25 472 ARG A O 1
ATOM 3851 N N . GLU A 1 473 ? -18.159 14.178 21.841 1.00 83.56 473 GLU A N 1
ATOM 3852 C CA . GLU A 1 473 ? -17.888 14.885 23.098 1.00 83.56 473 GLU A CA 1
ATOM 3853 C C . GLU A 1 473 ? -18.677 14.301 24.272 1.00 83.56 473 GLU A C 1
ATOM 3855 O O . GLU A 1 473 ? -18.114 14.112 25.347 1.00 83.56 473 GLU A O 1
ATOM 3860 N N . ALA A 1 474 ? -19.943 13.934 24.050 1.00 87.19 474 ALA A N 1
ATOM 3861 C CA . ALA A 1 474 ? -20.780 13.301 25.066 1.00 87.19 474 ALA A CA 1
ATOM 3862 C C . ALA A 1 474 ? -20.217 11.938 25.500 1.00 87.19 474 ALA A C 1
ATOM 3864 O O . ALA A 1 474 ? -20.108 11.671 26.694 1.00 87.19 474 ALA A O 1
ATOM 3865 N N . ILE A 1 475 ? -19.788 11.103 24.545 1.00 90.19 475 ILE A N 1
ATOM 3866 C CA . ILE A 1 475 ? -19.156 9.810 24.852 1.00 90.19 475 ILE A CA 1
ATOM 3867 C C . ILE A 1 475 ? -17.837 10.025 25.604 1.00 90.19 475 ILE A C 1
ATOM 3869 O O . ILE A 1 475 ? -17.607 9.398 26.634 1.00 90.19 475 ILE A O 1
ATOM 3873 N N . ASN A 1 476 ? -16.994 10.951 25.138 1.00 90.69 476 ASN A N 1
ATOM 3874 C CA . ASN A 1 476 ? -15.737 11.285 25.810 1.00 90.69 476 ASN A CA 1
ATOM 3875 C C . ASN A 1 476 ? -15.950 11.756 27.250 1.00 90.69 476 ASN A C 1
ATOM 3877 O O . ASN A 1 476 ? -15.163 11.401 28.125 1.00 90.69 476 ASN A O 1
ATOM 3881 N N . LYS A 1 477 ? -17.001 12.543 27.504 1.00 91.50 477 LYS A N 1
ATOM 3882 C CA . LYS A 1 477 ? -17.363 12.991 28.850 1.00 91.50 477 LYS A CA 1
ATOM 3883 C C . LYS A 1 477 ? -17.701 11.804 29.757 1.00 91.50 477 LYS A C 1
ATOM 3885 O O . LYS A 1 477 ? -17.112 11.697 30.826 1.00 91.50 477 LYS A O 1
ATOM 3890 N N . LEU A 1 478 ? -18.549 10.882 29.298 1.00 92.50 478 LEU A N 1
ATOM 3891 C CA . LEU A 1 478 ? -18.919 9.683 30.062 1.00 92.50 478 LEU A CA 1
ATOM 3892 C C . LEU A 1 478 ? -17.708 8.790 30.369 1.00 92.50 478 LEU A C 1
ATOM 3894 O O . LEU A 1 478 ? -17.553 8.322 31.494 1.00 92.50 478 LEU A O 1
ATOM 3898 N N . ILE A 1 479 ? -16.811 8.595 29.395 1.00 92.88 479 ILE A N 1
ATOM 3899 C CA . ILE A 1 479 ? -15.584 7.813 29.609 1.00 92.88 479 ILE A CA 1
ATOM 3900 C C . ILE A 1 479 ? -14.681 8.495 30.648 1.00 92.88 479 ILE A C 1
ATOM 3902 O O . ILE A 1 479 ? -14.175 7.831 31.549 1.00 92.88 479 ILE A O 1
ATOM 3906 N N . LYS A 1 480 ? -14.499 9.821 30.566 1.00 90.88 480 LYS A N 1
ATOM 3907 C CA . LYS A 1 480 ? -13.719 10.577 31.559 1.00 90.88 480 LYS A CA 1
ATOM 3908 C C . LYS A 1 480 ? -14.304 10.466 32.961 1.00 90.88 480 LYS A C 1
ATOM 3910 O O . LYS A 1 480 ? -13.547 10.266 33.901 1.00 90.88 480 LYS A O 1
ATOM 3915 N N . GLU A 1 481 ? -15.619 10.601 33.101 1.00 89.50 481 GLU A N 1
ATOM 3916 C CA . GLU A 1 481 ? -16.306 10.490 34.392 1.00 89.50 481 GLU A CA 1
ATOM 3917 C C . GLU A 1 481 ? -16.103 9.108 35.020 1.00 89.50 481 GLU A C 1
ATOM 3919 O O . GLU A 1 481 ? -15.863 9.014 36.224 1.00 89.50 481 GLU A O 1
ATOM 3924 N N . LEU A 1 482 ? -16.131 8.045 34.208 1.00 88.00 482 LEU A N 1
ATOM 3925 C CA . LEU A 1 482 ? -15.835 6.689 34.664 1.00 88.00 482 LEU A CA 1
ATOM 3926 C C . LEU A 1 482 ? -14.363 6.555 35.101 1.00 88.00 482 LEU A C 1
ATOM 3928 O O . LEU A 1 482 ? -14.090 6.077 36.199 1.00 88.00 482 LEU A O 1
ATOM 3932 N N . LEU A 1 483 ? -13.417 7.047 34.292 1.00 87.81 483 LEU A N 1
ATOM 3933 C CA . LEU A 1 483 ? -11.973 6.960 34.563 1.00 87.81 483 LEU A CA 1
ATOM 3934 C C . LEU A 1 483 ? -11.485 7.857 35.717 1.00 87.81 483 LEU A C 1
ATOM 3936 O O . LEU A 1 483 ? -10.448 7.566 36.314 1.00 87.81 483 LEU A O 1
ATOM 3940 N N . ALA A 1 484 ? -12.189 8.950 36.018 1.00 84.94 484 ALA A N 1
ATOM 3941 C CA . ALA A 1 484 ? -11.836 9.887 37.089 1.00 84.94 484 ALA A CA 1
ATOM 3942 C C . ALA A 1 484 ? -12.413 9.496 38.457 1.00 84.94 484 ALA A C 1
ATOM 3944 O O . ALA A 1 484 ? -11.976 10.022 39.474 1.00 84.94 484 ALA A O 1
ATOM 3945 N N . SER A 1 485 ? -13.398 8.599 38.483 1.00 79.12 485 SER A N 1
ATOM 3946 C CA . SER A 1 485 ? -14.108 8.218 39.702 1.00 79.12 485 SER A CA 1
ATOM 3947 C C . SER A 1 485 ? -13.398 7.130 40.511 1.00 79.12 485 SER A C 1
ATOM 3949 O O . SER A 1 485 ? -12.676 6.301 39.952 1.00 79.12 485 SER A O 1
ATOM 3951 N N . ASP A 1 486 ? -13.666 7.080 41.818 1.00 80.50 486 ASP A N 1
ATOM 3952 C CA . ASP A 1 486 ? -13.127 6.045 42.715 1.00 80.50 486 ASP A CA 1
ATOM 3953 C C . ASP A 1 486 ? -13.582 4.635 42.317 1.00 80.50 486 ASP A C 1
ATOM 3955 O O . ASP A 1 486 ? -12.900 3.652 42.585 1.00 80.50 486 ASP A O 1
ATOM 3959 N N . ILE A 1 487 ? -14.692 4.528 41.580 1.00 80.38 487 ILE A N 1
ATOM 3960 C CA . ILE A 1 487 ? -15.217 3.261 41.060 1.00 80.38 487 ILE A CA 1
ATOM 3961 C C . ILE A 1 487 ? -14.421 2.695 39.871 1.00 80.38 487 ILE A C 1
ATOM 3963 O O . ILE A 1 487 ? -14.694 1.579 39.435 1.00 80.38 487 ILE A O 1
ATOM 3967 N N . LYS A 1 488 ? -13.406 3.397 39.348 1.00 82.31 488 LYS A N 1
ATOM 3968 C CA . LYS A 1 488 ? -12.527 2.845 38.299 1.00 82.31 488 LYS A CA 1
ATOM 3969 C C . LYS A 1 488 ? -11.781 1.584 38.751 1.00 82.31 488 LYS A C 1
ATOM 3971 O O . LYS A 1 488 ? -11.382 0.790 37.911 1.00 82.31 488 LYS A O 1
ATOM 3976 N N . VAL A 1 489 ? -11.606 1.400 40.065 1.00 82.88 489 VAL A N 1
ATOM 3977 C CA . VAL A 1 489 ? -10.954 0.224 40.668 1.00 82.88 489 VAL A CA 1
ATOM 3978 C C . VAL A 1 489 ? -11.718 -1.080 40.419 1.00 82.88 489 VAL A C 1
ATOM 3980 O O . VAL A 1 489 ? -11.153 -2.153 40.593 1.00 82.88 489 VAL A O 1
ATOM 3983 N N . TYR A 1 490 ? -12.990 -0.995 40.009 1.00 82.69 490 TYR A N 1
ATOM 3984 C CA . TYR A 1 490 ? -13.815 -2.151 39.644 1.00 82.69 490 TYR A CA 1
ATOM 3985 C C . TYR A 1 490 ? -13.656 -2.573 38.179 1.00 82.69 490 TYR A C 1
ATOM 3987 O O . TYR A 1 490 ? -14.218 -3.589 37.776 1.00 82.69 490 TYR A O 1
ATOM 3995 N N . LEU A 1 491 ? -12.909 -1.811 37.377 1.00 86.06 491 LEU A N 1
ATOM 3996 C CA . LEU A 1 491 ? -12.555 -2.190 36.015 1.00 86.06 491 LEU A CA 1
ATOM 3997 C C . LEU A 1 491 ? -11.256 -2.999 36.045 1.00 86.06 491 LEU A C 1
ATOM 3999 O O . LEU A 1 491 ? -10.268 -2.568 36.640 1.00 86.06 491 LEU A O 1
ATOM 4003 N N . ASP A 1 492 ? -11.243 -4.149 35.374 1.00 89.38 492 ASP A N 1
ATOM 4004 C CA . ASP A 1 492 ? -10.003 -4.884 35.143 1.00 89.38 492 ASP A CA 1
ATOM 4005 C C . ASP A 1 492 ? -9.042 -4.086 34.237 1.00 89.38 492 ASP A C 1
ATOM 4007 O O . ASP A 1 492 ? -9.428 -3.128 33.556 1.00 89.38 492 ASP A O 1
ATOM 4011 N N . GLU A 1 493 ? -7.769 -4.485 34.218 1.00 89.81 493 GLU A N 1
ATOM 4012 C CA . GLU A 1 493 ? -6.722 -3.778 33.475 1.00 89.81 493 GLU A CA 1
ATOM 4013 C C . GLU A 1 493 ? -7.015 -3.673 31.969 1.00 89.81 493 GLU A C 1
ATOM 4015 O O . GLU A 1 493 ? -6.750 -2.633 31.358 1.00 89.81 493 GLU A O 1
ATOM 4020 N N . ASN A 1 494 ? -7.602 -4.711 31.367 1.00 91.44 494 ASN A N 1
ATOM 4021 C CA . ASN A 1 494 ? -7.932 -4.711 29.948 1.00 91.44 494 ASN A CA 1
ATOM 4022 C C . ASN A 1 494 ? -9.122 -3.787 29.651 1.00 91.44 494 ASN A C 1
ATOM 4024 O O . ASN A 1 494 ? -9.093 -3.041 28.670 1.00 91.44 494 ASN A O 1
ATOM 4028 N N . THR A 1 495 ? -10.132 -3.757 30.519 1.00 91.88 495 THR A N 1
ATOM 4029 C CA . THR A 1 495 ? -11.257 -2.823 30.401 1.00 91.88 495 THR A CA 1
ATOM 4030 C C . THR A 1 495 ? -10.804 -1.371 30.592 1.00 91.88 495 THR A C 1
ATOM 4032 O O . THR A 1 495 ? -11.243 -0.483 29.854 1.00 91.88 495 THR A O 1
ATOM 4035 N N . LEU A 1 496 ? -9.874 -1.100 31.513 1.00 92.62 496 LEU A N 1
ATOM 4036 C CA . LEU A 1 496 ? -9.253 0.223 31.646 1.00 92.62 496 LEU A CA 1
ATOM 4037 C C . LEU A 1 496 ? -8.513 0.626 30.364 1.00 92.62 496 LEU A C 1
ATOM 4039 O O . LEU A 1 496 ? -8.737 1.726 29.847 1.00 92.62 496 LEU A O 1
ATOM 4043 N N . LYS A 1 497 ? -7.693 -0.278 29.810 1.00 94.62 497 LYS A N 1
ATOM 4044 C CA . LYS A 1 497 ? -6.988 -0.085 28.532 1.00 94.62 497 LYS A CA 1
ATOM 4045 C C . LYS A 1 497 ? -7.971 0.199 27.392 1.00 94.62 497 LYS A C 1
ATOM 4047 O O . LYS A 1 497 ? -7.759 1.143 26.630 1.00 94.62 497 LYS A O 1
ATOM 4052 N N . LEU A 1 498 ? -9.089 -0.532 27.331 1.00 95.56 498 LEU A N 1
ATOM 4053 C CA . LEU A 1 498 ? -10.167 -0.337 26.357 1.00 95.56 498 LEU A CA 1
ATOM 4054 C C . LEU A 1 498 ? -10.786 1.061 26.458 1.00 95.56 498 LEU A C 1
ATOM 4056 O O . LEU A 1 498 ? -10.934 1.741 25.442 1.00 95.56 498 LEU A O 1
ATOM 4060 N N . MET A 1 499 ? -11.127 1.514 27.669 1.00 94.31 499 MET A N 1
ATOM 4061 C CA . MET A 1 499 ? -11.709 2.844 27.892 1.00 94.31 499 MET A CA 1
ATOM 4062 C C . MET A 1 499 ? -10.739 3.957 27.502 1.00 94.31 499 MET A C 1
ATOM 4064 O O . MET A 1 499 ? -11.138 4.924 26.851 1.00 94.31 499 MET A O 1
ATOM 4068 N N . GLN A 1 500 ? -9.455 3.810 27.831 1.00 94.31 500 GLN A N 1
ATOM 4069 C CA . GLN A 1 500 ? -8.436 4.776 27.427 1.00 94.31 500 GLN A CA 1
ATOM 4070 C C . GLN A 1 500 ? -8.207 4.790 25.911 1.00 94.31 500 GLN A C 1
ATOM 4072 O O . GLN A 1 500 ? -8.118 5.868 25.323 1.00 94.31 500 GLN A O 1
ATOM 4077 N N . ALA A 1 501 ? -8.147 3.623 25.263 1.00 95.69 501 ALA A N 1
ATOM 4078 C CA . ALA A 1 501 ? -7.994 3.519 23.813 1.00 95.69 501 ALA A CA 1
ATOM 4079 C C . ALA A 1 501 ? -9.201 4.121 23.078 1.00 95.69 501 ALA A C 1
ATOM 4081 O O . ALA A 1 501 ? -9.042 4.857 22.101 1.00 95.69 501 ALA A O 1
ATOM 4082 N N . LEU A 1 502 ? -10.411 3.883 23.592 1.00 94.75 502 LEU A N 1
ATOM 4083 C CA . LEU A 1 502 ? -11.636 4.476 23.071 1.00 94.75 502 LEU A CA 1
ATOM 4084 C C . LEU A 1 502 ? -11.647 6.001 23.239 1.00 94.75 502 LEU A C 1
ATOM 4086 O O . LEU A 1 502 ? -11.968 6.728 22.295 1.00 94.75 502 LEU A O 1
ATOM 4090 N N . TYR A 1 503 ? -11.247 6.493 24.413 1.00 94.12 503 TYR A N 1
ATOM 4091 C CA . TYR A 1 503 ? -11.098 7.923 24.666 1.00 94.12 503 TYR A CA 1
ATOM 4092 C C . TYR A 1 503 ? -10.066 8.559 23.724 1.00 94.12 503 TYR A C 1
ATOM 4094 O O . TYR A 1 503 ? -10.334 9.615 23.146 1.00 94.12 503 TYR A O 1
ATOM 4102 N N . ALA A 1 504 ? -8.921 7.907 23.500 1.00 93.56 504 ALA A N 1
ATOM 4103 C CA . ALA A 1 504 ? -7.905 8.366 22.558 1.00 93.56 504 ALA A CA 1
ATOM 4104 C C . ALA A 1 504 ? -8.463 8.455 21.128 1.00 93.56 504 ALA A C 1
ATOM 4106 O O . ALA A 1 504 ? -8.341 9.502 20.491 1.00 93.56 504 ALA A O 1
ATOM 4107 N N . LEU A 1 505 ? -9.158 7.414 20.652 1.00 93.31 505 LEU A N 1
ATOM 4108 C CA . LEU A 1 505 ? -9.776 7.378 19.321 1.00 93.31 505 LEU A CA 1
ATOM 4109 C C . LEU A 1 505 ? -10.768 8.531 19.105 1.00 93.31 505 LEU A C 1
ATOM 4111 O O . LEU A 1 505 ? -10.751 9.204 18.068 1.00 93.31 505 LEU A O 1
ATOM 4115 N N . LEU A 1 506 ? -11.647 8.753 20.082 1.00 90.75 506 LEU A N 1
ATOM 4116 C CA . LEU A 1 506 ? -12.729 9.733 19.998 1.00 90.75 506 LEU A CA 1
ATOM 4117 C C . LEU A 1 506 ? -12.262 11.171 20.252 1.00 90.75 506 LEU A C 1
ATOM 4119 O O . LEU A 1 506 ? -12.915 12.106 19.785 1.00 90.75 506 LEU A O 1
ATOM 4123 N N . SER A 1 507 ? -11.142 11.357 20.954 1.00 88.81 507 SER A N 1
ATOM 4124 C CA . SER A 1 507 ? -10.531 12.669 21.209 1.00 88.81 507 SER A CA 1
ATOM 4125 C C . SER A 1 507 ? -9.788 13.240 20.003 1.00 88.81 507 SER A C 1
ATOM 4127 O O . SER A 1 507 ? -9.516 14.437 19.967 1.00 88.81 507 SER A O 1
ATOM 4129 N N . ILE A 1 508 ? -9.467 12.423 18.995 1.00 87.88 508 ILE A N 1
ATOM 4130 C CA . ILE A 1 508 ? -8.789 12.908 17.789 1.00 87.88 508 ILE A CA 1
ATOM 4131 C C . ILE A 1 508 ? -9.761 13.794 16.985 1.00 87.88 508 ILE A C 1
ATOM 4133 O O . ILE A 1 508 ? -10.820 13.302 16.556 1.00 87.88 508 ILE A O 1
ATOM 4137 N N . PRO A 1 509 ? -9.410 15.068 16.704 1.00 80.06 509 PRO A N 1
ATOM 4138 C CA . PRO A 1 509 ? -10.282 15.996 15.988 1.00 80.06 509 PRO A CA 1
ATOM 4139 C C . PRO A 1 509 ? -10.740 15.441 14.644 1.00 80.06 509 PRO A C 1
ATOM 4141 O O . PRO A 1 509 ? -10.015 14.671 14.012 1.00 80.06 509 PRO A O 1
ATOM 4144 N N . LYS A 1 510 ? -11.927 15.847 14.176 1.00 69.81 510 LYS A N 1
ATOM 4145 C CA . LYS A 1 510 ? -12.444 15.473 12.847 1.00 69.81 510 LYS A CA 1
ATOM 4146 C C . LYS A 1 510 ? -11.509 15.956 11.724 1.00 69.81 510 LYS A C 1
ATOM 4148 O O . LYS A 1 510 ? -10.661 16.819 11.921 1.00 69.81 510 LYS A O 1
ATOM 4153 N N . GLY A 1 511 ? -11.669 15.377 10.534 1.00 63.00 511 GLY A N 1
ATOM 4154 C CA . GLY A 1 511 ? -10.780 15.610 9.387 1.00 63.00 511 GLY A CA 1
ATOM 4155 C C . GLY A 1 511 ? -9.730 14.511 9.241 1.00 63.00 511 GLY A C 1
ATOM 4156 O O . GLY A 1 511 ? -9.653 13.615 10.075 1.00 63.00 511 GLY A O 1
ATOM 4157 N N . GLN A 1 512 ? -8.964 14.501 8.153 1.00 59.78 512 GLN A N 1
ATOM 4158 C CA . GLN A 1 512 ? -8.025 13.407 7.850 1.00 59.78 512 GLN A CA 1
ATOM 4159 C C . GLN A 1 512 ? -6.548 13.798 7.981 1.00 59.78 512 GLN A C 1
ATOM 4161 O O . GLN A 1 512 ? -5.695 13.048 7.524 1.00 59.78 512 GLN A O 1
ATOM 4166 N N . GLY A 1 513 ? -6.255 14.933 8.623 1.00 51.12 513 GLY A N 1
ATOM 4167 C CA . GLY A 1 513 ? -4.908 15.495 8.668 1.00 51.12 513 GLY A CA 1
ATOM 4168 C C . GLY A 1 513 ? -4.512 16.126 7.329 1.00 51.12 513 GLY A C 1
ATOM 4169 O O . GLY A 1 513 ? -4.747 15.570 6.258 1.00 51.12 513 GLY A O 1
ATOM 4170 N N . VAL A 1 514 ? -3.933 17.319 7.386 1.00 43.41 514 VAL A N 1
ATOM 4171 C CA . VAL A 1 514 ? -3.261 18.011 6.273 1.00 43.41 514 VAL A CA 1
ATOM 4172 C C . VAL A 1 514 ? -1.761 18.084 6.624 1.00 43.41 514 VAL A C 1
ATOM 4174 O O . VAL A 1 514 ? -1.415 17.847 7.771 1.00 43.41 514 VAL A O 1
ATOM 4177 N N . LEU A 1 515 ? -0.820 18.366 5.715 1.00 38.69 515 LEU A N 1
ATOM 4178 C CA . LEU A 1 515 ? 0.612 18.501 6.077 1.00 38.69 515 LEU A CA 1
ATOM 4179 C C . LEU A 1 515 ? 0.949 19.768 6.900 1.00 38.69 515 LEU A C 1
ATOM 4181 O O . LEU A 1 515 ? 1.966 20.408 6.650 1.00 38.69 515 LEU A O 1
ATOM 4185 N N . ALA A 1 516 ? 0.146 20.138 7.896 1.00 41.53 516 ALA A N 1
ATOM 4186 C CA . ALA A 1 516 ? 0.690 20.885 9.027 1.00 41.53 516 ALA A CA 1
ATOM 4187 C C . ALA A 1 516 ? 1.449 19.893 9.929 1.00 41.53 516 ALA A C 1
ATOM 4189 O O . ALA A 1 516 ? 1.140 18.696 9.948 1.00 41.53 516 ALA A O 1
ATOM 4190 N N . SER A 1 517 ? 2.484 20.352 10.632 1.00 45.62 517 SER A N 1
ATOM 4191 C CA . SER A 1 517 ? 3.455 19.482 11.314 1.00 45.62 517 SER A CA 1
ATOM 4192 C C . SER A 1 517 ? 2.823 18.441 12.248 1.00 45.62 517 SER A C 1
ATOM 4194 O O . SER A 1 517 ? 3.303 17.306 12.252 1.00 45.62 517 SER A O 1
ATOM 4196 N N . ASP A 1 518 ? 1.728 18.791 12.925 1.00 51.50 518 ASP A N 1
ATOM 4197 C CA . ASP A 1 518 ? 1.016 17.938 13.889 1.00 51.50 518 ASP A CA 1
ATOM 4198 C C . ASP A 1 518 ? -0.216 17.210 13.297 1.00 51.50 518 ASP A C 1
ATOM 4200 O O . ASP A 1 518 ? -0.639 16.140 13.731 1.00 51.50 518 ASP A O 1
ATOM 4204 N N . GLU A 1 519 ? -0.759 17.714 12.190 1.00 62.19 519 GLU A N 1
ATOM 4205 C CA . GLU A 1 519 ? -1.920 17.124 11.515 1.00 62.19 519 GLU A CA 1
ATOM 4206 C C . GLU A 1 519 ? -1.599 15.768 10.844 1.00 62.19 519 GLU A C 1
ATOM 4208 O O . GLU A 1 519 ? -2.484 14.920 10.698 1.00 62.19 519 GLU A O 1
ATOM 4213 N N . ARG A 1 520 ? -0.320 15.516 10.513 1.00 66.56 520 ARG A N 1
ATOM 4214 C CA . ARG A 1 520 ? 0.192 14.214 10.027 1.00 66.56 520 ARG A CA 1
ATOM 4215 C C . ARG A 1 520 ? 0.015 13.077 11.032 1.00 66.56 520 ARG A C 1
ATOM 4217 O O . ARG A 1 520 ? -0.048 11.917 10.634 1.00 66.56 520 ARG A O 1
ATOM 4224 N N . HIS A 1 521 ? -0.068 13.403 12.319 1.00 76.00 521 HIS A N 1
ATOM 4225 C CA . HIS A 1 521 ? -0.170 12.420 13.388 1.00 76.00 521 HIS A CA 1
ATOM 4226 C C . HIS A 1 521 ? -1.590 11.851 13.520 1.00 76.00 521 HIS A C 1
ATOM 4228 O O . HIS A 1 521 ? -1.758 10.715 13.954 1.00 76.00 521 HIS A O 1
ATOM 4234 N N . LYS A 1 522 ? -2.628 12.586 13.088 1.00 82.81 522 LYS A N 1
ATOM 4235 C CA . LYS A 1 522 ? -4.032 12.178 13.282 1.00 82.81 522 LYS A CA 1
ATOM 4236 C C . LYS A 1 522 ? -4.382 10.817 12.671 1.00 82.81 522 LYS A C 1
ATOM 4238 O O . LYS A 1 522 ? -4.997 10.017 13.376 1.00 82.81 522 LYS A O 1
ATOM 4243 N N . PRO A 1 523 ? -4.052 10.510 11.399 1.00 82.69 523 PRO A N 1
ATOM 4244 C CA . PRO A 1 523 ? -4.417 9.219 10.815 1.00 82.69 523 PRO A CA 1
ATOM 4245 C C . PRO A 1 523 ? -3.653 8.064 11.464 1.00 82.69 523 PRO A C 1
ATOM 4247 O O . PRO A 1 523 ? -4.205 6.976 11.594 1.00 82.69 523 PRO A O 1
ATOM 4250 N N . LEU A 1 524 ? -2.417 8.319 11.903 1.00 86.81 524 LEU A N 1
ATOM 4251 C CA . LEU A 1 524 ? -1.582 7.353 12.608 1.00 86.81 524 LEU A CA 1
ATOM 4252 C C . LEU A 1 524 ? -2.154 7.041 13.997 1.00 86.81 524 LEU A C 1
ATOM 4254 O O . LEU A 1 524 ? -2.403 5.883 14.297 1.00 86.81 524 LEU A O 1
ATOM 4258 N N . LEU A 1 525 ? -2.482 8.064 14.794 1.00 89.06 525 LEU A N 1
ATOM 4259 C CA . LEU A 1 525 ? -3.119 7.882 16.103 1.00 89.06 525 LEU A CA 1
ATOM 4260 C C . LEU A 1 525 ? -4.463 7.161 16.007 1.00 89.06 525 LEU A C 1
ATOM 4262 O O . LEU A 1 525 ? -4.766 6.327 16.853 1.00 89.06 525 LEU A O 1
ATOM 4266 N N . ARG A 1 526 ? -5.275 7.456 14.983 1.00 90.50 526 ARG A N 1
ATOM 4267 C CA . ARG A 1 526 ? -6.535 6.727 14.765 1.00 90.50 526 ARG A CA 1
ATOM 4268 C C . ARG A 1 526 ? -6.283 5.273 14.426 1.00 90.50 526 ARG A C 1
ATOM 4270 O O . ARG A 1 526 ? -6.936 4.407 14.994 1.00 90.50 526 ARG A O 1
ATOM 4277 N N . SER A 1 527 ? -5.342 5.035 13.513 1.00 91.88 527 SER A N 1
ATOM 4278 C CA . SER A 1 527 ? -4.937 3.694 13.114 1.00 91.88 527 SER A CA 1
ATOM 4279 C C . SER A 1 527 ? -4.528 2.872 14.336 1.00 91.88 527 SER A C 1
ATOM 4281 O O . SER A 1 527 ? -5.058 1.779 14.538 1.00 91.88 527 SER A O 1
ATOM 4283 N N . THR A 1 528 ? -3.698 3.455 15.200 1.00 94.12 528 THR A N 1
ATOM 4284 C CA . THR A 1 528 ? -3.250 2.845 16.446 1.00 94.12 528 THR A CA 1
ATOM 4285 C C . THR A 1 528 ? -4.371 2.640 17.459 1.00 94.12 528 THR A C 1
ATOM 4287 O O . THR A 1 528 ? -4.522 1.539 17.978 1.00 94.12 528 THR A O 1
ATOM 4290 N N . ALA A 1 529 ? -5.189 3.658 17.730 1.00 95.44 529 ALA A N 1
ATOM 4291 C CA . ALA A 1 529 ? -6.259 3.552 18.718 1.00 95.44 529 ALA A CA 1
ATOM 4292 C C . ALA A 1 529 ? -7.310 2.501 18.320 1.00 95.44 529 ALA A C 1
ATOM 4294 O O . ALA A 1 529 ? -7.779 1.758 19.175 1.00 95.44 529 ALA A O 1
ATOM 4295 N N . GLU A 1 530 ? -7.633 2.376 17.027 1.00 96.31 530 GLU A N 1
ATOM 4296 C CA . GLU A 1 530 ? -8.492 1.297 16.519 1.00 96.31 530 GLU A CA 1
ATOM 4297 C C . GLU A 1 530 ? -7.892 -0.088 16.795 1.00 96.31 530 GLU A C 1
ATOM 4299 O O . GLU A 1 530 ? -8.601 -0.970 17.272 1.00 96.31 530 GLU A O 1
ATOM 4304 N N . ILE A 1 531 ? -6.593 -0.282 16.545 1.00 96.81 531 ILE A N 1
ATOM 4305 C CA . ILE A 1 531 ? -5.919 -1.567 16.787 1.00 96.81 531 ILE A CA 1
ATOM 4306 C C . ILE A 1 531 ? -5.877 -1.898 18.286 1.00 96.81 531 ILE A C 1
ATOM 4308 O O . ILE A 1 531 ? -6.129 -3.045 18.656 1.00 96.81 531 ILE A O 1
ATOM 4312 N N . MET A 1 532 ? -5.632 -0.903 19.144 1.00 97.19 532 MET A N 1
ATOM 4313 C CA . MET A 1 532 ? -5.667 -1.070 20.602 1.00 97.19 532 MET A CA 1
ATOM 4314 C C . MET A 1 532 ? -7.063 -1.469 21.090 1.00 97.19 532 MET A C 1
ATOM 4316 O O . MET A 1 532 ? -7.186 -2.412 21.866 1.00 97.19 532 MET A O 1
ATOM 4320 N N . VAL A 1 533 ? -8.120 -0.811 20.593 1.00 97.06 533 VAL A N 1
ATOM 4321 C CA . VAL A 1 533 ? -9.509 -1.187 20.907 1.00 97.06 533 VAL A CA 1
ATOM 4322 C C . VAL A 1 533 ? -9.776 -2.635 20.494 1.00 97.06 533 VAL A C 1
ATOM 4324 O O . VAL A 1 533 ? -10.304 -3.400 21.290 1.00 97.06 533 VAL A O 1
ATOM 4327 N N . ILE A 1 534 ? -9.385 -3.038 19.282 1.00 96.31 534 ILE A N 1
ATOM 4328 C CA . ILE A 1 534 ? -9.601 -4.407 18.789 1.00 96.31 534 ILE A CA 1
ATOM 4329 C C . ILE A 1 534 ? -8.862 -5.444 19.638 1.00 96.31 534 ILE A C 1
ATOM 4331 O O . ILE A 1 534 ? -9.459 -6.463 19.977 1.00 96.31 534 ILE A O 1
ATOM 4335 N N . ASN A 1 535 ? -7.612 -5.175 20.023 1.00 94.44 535 ASN A N 1
ATOM 4336 C CA . ASN A 1 535 ? -6.848 -6.054 20.911 1.00 94.44 535 ASN A CA 1
ATOM 4337 C C . ASN A 1 535 ? -7.537 -6.197 22.276 1.00 94.44 535 ASN A C 1
ATOM 4339 O O . ASN A 1 535 ? -7.700 -7.311 22.763 1.00 94.44 535 ASN A O 1
ATOM 4343 N N . CYS A 1 536 ? -8.042 -5.102 22.854 1.00 93.81 536 CYS A N 1
ATOM 4344 C CA . CYS A 1 536 ? -8.791 -5.162 24.110 1.00 93.81 536 CYS A CA 1
ATOM 4345 C C . CYS A 1 536 ? -10.124 -5.916 23.996 1.00 93.81 536 CYS A C 1
ATOM 4347 O O . CYS A 1 536 ? -10.576 -6.523 24.963 1.00 93.81 536 CYS A O 1
ATOM 4349 N N . LEU A 1 537 ? -10.751 -5.917 22.817 1.00 91.81 537 LEU A N 1
ATOM 4350 C CA . LEU A 1 537 ? -11.933 -6.737 22.538 1.00 91.81 537 LEU A CA 1
ATOM 4351 C C . LEU A 1 537 ? -11.592 -8.217 22.296 1.00 91.81 537 LEU A C 1
ATOM 4353 O O . LEU A 1 537 ? -12.511 -9.012 22.089 1.00 91.81 537 LEU A O 1
ATOM 4357 N N . ASN A 1 538 ? -10.306 -8.590 22.325 1.00 89.94 538 ASN A N 1
ATOM 4358 C CA . ASN A 1 538 ? -9.802 -9.901 21.917 1.00 89.94 538 ASN A CA 1
ATOM 4359 C C . ASN A 1 538 ? -10.230 -10.245 20.470 1.00 89.94 538 ASN A C 1
ATOM 4361 O O . ASN A 1 538 ? -10.637 -11.364 20.151 1.00 89.94 538 ASN A O 1
ATOM 4365 N N . GLY A 1 539 ? -10.235 -9.219 19.611 1.00 92.56 539 GLY A N 1
ATOM 4366 C CA . GLY A 1 539 ? -10.526 -9.305 18.183 1.00 92.56 539 GLY A CA 1
ATOM 4367 C C . GLY A 1 539 ? -9.268 -9.481 17.331 1.00 92.56 539 GLY A C 1
ATOM 4368 O O . GLY A 1 539 ? -8.157 -9.564 17.844 1.00 92.56 539 GLY A O 1
ATOM 4369 N N . ALA A 1 540 ? -9.436 -9.494 16.008 1.00 94.81 540 ALA A N 1
ATOM 4370 C CA . ALA A 1 540 ? -8.329 -9.627 15.061 1.00 94.81 540 ALA A CA 1
ATOM 4371 C C . ALA A 1 540 ? -8.117 -8.331 14.269 1.00 94.81 540 ALA A C 1
ATOM 4373 O O . ALA A 1 540 ? -9.018 -7.860 13.568 1.00 94.81 540 ALA A O 1
ATOM 4374 N N . ALA A 1 541 ? -6.917 -7.759 14.351 1.00 97.00 541 ALA A N 1
ATOM 4375 C CA . ALA A 1 541 ? -6.544 -6.561 13.608 1.00 97.00 541 ALA A CA 1
ATOM 4376 C C . ALA A 1 541 ? -5.686 -6.905 12.386 1.00 97.00 541 ALA A C 1
ATOM 4378 O O . ALA A 1 541 ? -4.717 -7.649 12.496 1.00 97.00 541 ALA A O 1
ATOM 4379 N N . TRP A 1 542 ? -6.020 -6.325 11.234 1.00 97.50 542 TRP A N 1
ATOM 4380 C CA . TRP A 1 542 ? -5.298 -6.470 9.971 1.00 97.50 542 TRP A CA 1
ATOM 4381 C C . TRP A 1 542 ? -4.881 -5.100 9.448 1.00 97.50 542 TRP A C 1
ATOM 4383 O O . TRP A 1 542 ? -5.730 -4.224 9.278 1.00 97.50 542 TRP A O 1
ATOM 4393 N N . ILE A 1 543 ? -3.594 -4.914 9.154 1.00 95.69 543 ILE A N 1
ATOM 4394 C CA . ILE A 1 543 ? -3.040 -3.637 8.696 1.00 95.69 543 ILE A CA 1
ATOM 4395 C C . ILE A 1 543 ? -2.331 -3.760 7.342 1.00 95.69 543 ILE A C 1
ATOM 4397 O O . ILE A 1 543 ? -1.402 -4.551 7.156 1.00 95.69 543 ILE A O 1
ATOM 4401 N N . ALA A 1 544 ? -2.726 -2.920 6.378 1.00 94.75 544 ALA A N 1
ATOM 4402 C CA . ALA A 1 544 ? -2.121 -2.929 5.046 1.00 94.75 544 ALA A CA 1
ATOM 4403 C C . ALA A 1 544 ? -2.066 -1.574 4.342 1.00 94.75 544 ALA A C 1
ATOM 4405 O O . ALA A 1 544 ? -3.065 -0.905 4.087 1.00 94.75 544 ALA A O 1
ATOM 4406 N N . CYS A 1 545 ? -0.877 -1.210 3.880 1.00 92.44 545 CYS A N 1
ATOM 4407 C CA . CYS A 1 545 ? -0.699 -0.303 2.760 1.00 92.44 545 CYS A CA 1
ATOM 4408 C C . CYS A 1 545 ? -0.655 -1.112 1.452 1.00 92.44 545 CYS A C 1
ATOM 4410 O O . CYS A 1 545 ? -0.796 -2.335 1.441 1.00 92.44 545 CYS A O 1
ATOM 4412 N N . LYS A 1 546 ? -0.398 -0.449 0.322 1.00 90.62 546 LYS A N 1
ATOM 4413 C CA . LYS A 1 546 ? -0.298 -1.120 -0.984 1.00 90.62 546 LYS A CA 1
ATOM 4414 C C . LYS A 1 546 ? 0.675 -2.316 -0.978 1.00 90.62 546 LYS A C 1
ATOM 4416 O O . LYS A 1 546 ? 0.365 -3.349 -1.559 1.00 90.62 546 LYS A O 1
ATOM 4421 N N . SER A 1 547 ? 1.853 -2.183 -0.363 1.00 90.38 547 SER A N 1
ATOM 4422 C CA . SER A 1 547 ? 2.888 -3.235 -0.285 1.00 90.38 547 SER A CA 1
ATOM 4423 C C . SER A 1 547 ? 2.905 -3.998 1.043 1.00 90.38 547 SER A C 1
ATOM 4425 O O . SER A 1 547 ? 3.571 -5.023 1.134 1.00 90.38 547 SER A O 1
ATOM 4427 N N . GLY A 1 548 ? 2.245 -3.499 2.089 1.00 91.00 548 GLY A N 1
ATOM 4428 C CA . GLY A 1 548 ? 2.394 -4.027 3.450 1.00 91.00 548 GLY A CA 1
ATOM 4429 C C . GLY A 1 548 ? 3.748 -3.731 4.110 1.00 91.00 548 GLY A C 1
ATOM 4430 O O . GLY A 1 548 ? 4.048 -4.293 5.162 1.00 91.00 548 GLY A O 1
ATOM 4431 N N . LYS A 1 549 ? 4.587 -2.877 3.500 1.00 90.44 549 LYS A N 1
ATOM 4432 C CA . LYS A 1 549 ? 5.961 -2.589 3.958 1.00 90.44 549 LYS A CA 1
ATOM 4433 C C . LYS A 1 549 ? 6.127 -1.169 4.474 1.00 90.44 549 LYS A C 1
ATOM 4435 O O . LYS A 1 549 ? 6.353 -0.980 5.655 1.00 90.44 549 LYS A O 1
ATOM 4440 N N . ASP A 1 550 ? 5.957 -0.178 3.601 1.00 89.56 550 ASP A N 1
ATOM 4441 C CA . ASP A 1 550 ? 6.390 1.202 3.860 1.00 89.56 550 ASP A CA 1
ATOM 4442 C C . ASP A 1 550 ? 5.528 1.896 4.926 1.00 89.56 550 ASP A C 1
ATOM 4444 O O . ASP A 1 550 ? 5.895 1.990 6.093 1.00 89.56 550 ASP A O 1
ATOM 4448 N N . ARG A 1 551 ? 4.320 2.329 4.542 1.00 89.94 551 ARG A N 1
ATOM 4449 C CA . ARG A 1 551 ? 3.380 2.969 5.472 1.00 89.94 551 ARG A CA 1
ATOM 4450 C C . ARG A 1 551 ? 2.848 2.003 6.532 1.00 89.94 551 ARG A C 1
ATOM 4452 O O . ARG A 1 551 ? 2.524 2.441 7.625 1.00 89.94 551 ARG A O 1
ATOM 4459 N N . THR A 1 552 ? 2.765 0.707 6.209 1.00 93.12 552 THR A N 1
ATOM 4460 C CA . THR A 1 552 ? 2.430 -0.332 7.193 1.00 93.12 552 THR A CA 1
ATOM 4461 C C . THR A 1 552 ? 3.499 -0.416 8.265 1.00 93.12 552 THR A C 1
ATOM 4463 O O . THR A 1 552 ? 3.135 -0.433 9.426 1.00 93.12 552 THR A O 1
ATOM 4466 N N . GLY A 1 553 ? 4.788 -0.410 7.909 1.00 92.88 553 GLY A N 1
ATOM 4467 C CA . GLY A 1 553 ? 5.884 -0.403 8.876 1.00 92.88 553 GLY A CA 1
ATOM 4468 C C . GLY A 1 553 ? 5.863 0.849 9.749 1.00 92.88 553 GLY A C 1
ATOM 4469 O O . GLY A 1 553 ? 5.992 0.742 10.958 1.00 92.88 553 GLY A O 1
ATOM 4470 N N . GLY A 1 554 ? 5.591 2.022 9.167 1.00 91.69 554 GLY A N 1
ATOM 4471 C CA . GLY A 1 554 ? 5.388 3.252 9.942 1.00 91.69 554 GLY A CA 1
ATOM 4472 C C . GLY A 1 554 ? 4.226 3.176 10.936 1.00 91.69 554 GLY A C 1
ATOM 4473 O O . GLY A 1 554 ? 4.365 3.602 12.078 1.00 91.69 554 GLY A O 1
ATOM 4474 N N . ALA A 1 555 ? 3.095 2.610 10.513 1.00 92.38 555 ALA A N 1
ATOM 4475 C CA . ALA A 1 555 ? 1.954 2.392 11.394 1.00 92.38 555 ALA A CA 1
ATOM 4476 C C . ALA A 1 555 ? 2.230 1.335 12.465 1.00 92.38 555 ALA A C 1
ATOM 4478 O O . ALA A 1 555 ? 1.937 1.582 13.623 1.00 92.38 555 ALA A O 1
ATOM 4479 N N . SER A 1 556 ? 2.884 0.234 12.100 1.00 95.00 556 SER A N 1
ATOM 4480 C CA . SER A 1 556 ? 3.311 -0.835 13.014 1.00 95.00 556 SER A CA 1
ATOM 4481 C C . SER A 1 556 ? 4.174 -0.266 14.147 1.00 95.00 556 SER A C 1
ATOM 4483 O O . SER A 1 556 ? 3.806 -0.388 15.307 1.00 95.00 556 SER A O 1
ATOM 4485 N N . ILE A 1 557 ? 5.195 0.536 13.807 1.00 95.31 557 ILE A N 1
ATOM 4486 C CA . ILE A 1 557 ? 6.041 1.249 14.783 1.00 95.31 557 ILE A CA 1
ATOM 4487 C C . ILE A 1 557 ? 5.205 2.087 15.759 1.00 95.31 557 ILE A C 1
ATOM 4489 O O . ILE A 1 557 ? 5.494 2.115 16.950 1.00 95.31 557 ILE A O 1
ATOM 4493 N N . ALA A 1 558 ? 4.183 2.795 15.280 1.00 94.19 558 ALA A N 1
ATOM 4494 C CA . ALA A 1 558 ? 3.349 3.633 16.140 1.00 94.19 558 ALA A CA 1
ATOM 4495 C C . ALA A 1 558 ? 2.401 2.820 17.037 1.00 94.19 558 ALA A C 1
ATOM 4497 O O . ALA A 1 558 ? 2.097 3.243 18.156 1.00 94.19 558 ALA A O 1
ATOM 4498 N N . VAL A 1 559 ? 1.916 1.673 16.554 1.00 95.44 559 VAL A N 1
ATOM 4499 C CA . VAL A 1 559 ? 1.078 0.757 17.339 1.00 95.44 559 VAL A CA 1
ATOM 4500 C C . VAL A 1 559 ? 1.919 0.116 18.441 1.00 95.44 559 VAL A C 1
ATOM 4502 O O . VAL A 1 559 ? 1.542 0.208 19.610 1.00 95.44 559 VAL A O 1
ATOM 4505 N N . ASP A 1 560 ? 3.095 -0.412 18.100 1.00 97.25 560 ASP A N 1
ATOM 4506 C CA . ASP A 1 560 ? 4.025 -1.014 19.058 1.00 97.25 560 ASP A CA 1
ATOM 4507 C C . ASP A 1 560 ? 4.469 0.027 20.099 1.00 97.25 560 ASP A C 1
ATOM 4509 O O . ASP A 1 560 ? 4.442 -0.233 21.301 1.00 97.25 560 ASP A O 1
ATOM 4513 N N . ALA A 1 561 ? 4.775 1.258 19.664 1.00 96.06 561 ALA A N 1
ATOM 4514 C CA . ALA A 1 561 ? 5.135 2.355 20.565 1.00 96.06 561 ALA A CA 1
ATOM 4515 C C . ALA A 1 561 ? 4.019 2.667 21.562 1.00 96.06 561 ALA A C 1
ATOM 4517 O O . ALA A 1 561 ? 4.293 2.946 22.724 1.00 96.06 561 ALA A O 1
ATOM 4518 N N . THR A 1 562 ? 2.764 2.616 21.117 1.00 95.94 562 THR A N 1
ATOM 4519 C CA . THR A 1 562 ? 1.605 2.880 21.973 1.00 95.94 562 THR A CA 1
ATOM 4520 C C . THR A 1 562 ? 1.385 1.767 22.990 1.00 95.94 562 THR A C 1
ATOM 4522 O O . THR A 1 562 ? 1.091 2.067 24.147 1.00 95.94 562 THR A O 1
ATOM 4525 N N . ALA A 1 563 ? 1.560 0.503 22.600 1.00 96.00 563 ALA A N 1
ATOM 4526 C CA . ALA A 1 563 ? 1.468 -0.620 23.529 1.00 96.00 563 ALA A CA 1
ATOM 4527 C C . ALA A 1 563 ? 2.565 -0.553 24.605 1.00 96.00 563 ALA A C 1
ATOM 4529 O O . ALA A 1 563 ? 2.257 -0.637 25.791 1.00 96.00 563 ALA A O 1
ATOM 4530 N N . ILE A 1 564 ? 3.817 -0.300 24.210 1.00 95.88 564 ILE A N 1
ATOM 4531 C CA . ILE A 1 564 ? 4.943 -0.152 25.147 1.00 95.88 564 ILE A CA 1
ATOM 4532 C C . ILE A 1 564 ? 4.741 1.067 26.056 1.00 95.88 564 ILE A C 1
ATOM 4534 O O . ILE A 1 564 ? 4.927 0.976 27.268 1.00 95.88 564 ILE A O 1
ATOM 4538 N N . TYR A 1 565 ? 4.312 2.201 25.493 1.00 94.88 565 TYR A N 1
ATOM 4539 C CA . TYR A 1 565 ? 4.030 3.409 26.268 1.00 94.88 565 TYR A CA 1
ATOM 4540 C C . TYR A 1 565 ? 2.925 3.175 27.305 1.00 94.88 565 TYR A C 1
ATOM 4542 O O . TYR A 1 565 ? 3.044 3.661 28.431 1.00 94.88 565 TYR A O 1
ATOM 4550 N N . TYR A 1 566 ? 1.886 2.403 26.959 1.00 93.88 566 TYR A N 1
ATOM 4551 C CA . TYR A 1 566 ? 0.850 2.007 27.911 1.00 93.88 566 TYR A CA 1
ATOM 4552 C C . TYR A 1 566 ? 1.416 1.149 29.039 1.00 93.88 566 TYR A C 1
ATOM 4554 O O . TYR A 1 566 ? 1.102 1.418 30.191 1.00 93.88 566 TYR A O 1
ATOM 4562 N N . GLU A 1 567 ? 2.271 0.165 28.759 1.00 92.12 567 GLU A N 1
ATOM 4563 C CA . GLU A 1 567 ? 2.847 -0.645 29.839 1.00 92.12 567 GLU A CA 1
ATOM 4564 C C . GLU A 1 567 ? 3.721 0.169 30.795 1.00 92.12 567 GLU A C 1
ATOM 4566 O O . GLU A 1 567 ? 3.688 -0.057 32.003 1.00 92.12 567 GLU A O 1
ATOM 4571 N N . GLN A 1 568 ? 4.432 1.165 30.270 1.00 89.44 568 GLN A N 1
ATOM 4572 C CA . GLN A 1 568 ? 5.307 2.033 31.052 1.00 89.44 568 GLN A CA 1
ATOM 4573 C C . GLN A 1 568 ? 4.550 3.094 31.868 1.00 89.44 568 GLN A C 1
ATOM 4575 O O . GLN A 1 568 ? 4.942 3.416 32.988 1.00 89.44 568 GLN A O 1
ATOM 4580 N N . ASN A 1 569 ? 3.476 3.663 31.312 1.00 88.62 569 ASN A N 1
ATOM 4581 C CA . ASN A 1 569 ? 2.804 4.841 31.876 1.00 88.62 569 ASN A CA 1
ATOM 4582 C C . ASN A 1 569 ? 1.355 4.586 32.319 1.00 88.62 569 ASN A C 1
ATOM 4584 O O . ASN A 1 569 ? 0.709 5.491 32.847 1.00 88.62 569 ASN A O 1
ATOM 4588 N N . LYS A 1 570 ? 0.810 3.392 32.046 1.00 89.00 570 LYS A N 1
ATOM 4589 C CA . LYS A 1 570 ? -0.614 3.025 32.200 1.00 89.00 570 LYS A CA 1
ATOM 4590 C C . LYS A 1 570 ? -1.562 4.067 31.591 1.00 89.00 570 LYS A C 1
ATOM 4592 O O . LYS A 1 570 ? -2.661 4.330 32.089 1.00 89.00 570 LYS A O 1
ATOM 4597 N N . LYS A 1 571 ? -1.100 4.661 30.483 1.00 89.81 571 LYS A N 1
ATOM 4598 C CA . LYS A 1 571 ? -1.751 5.730 29.727 1.00 89.81 571 LYS A CA 1
ATOM 4599 C C . LYS A 1 571 ? -1.577 5.510 28.223 1.00 89.81 571 LYS A C 1
ATOM 4601 O O . LYS A 1 571 ? -0.478 5.225 27.767 1.00 89.81 571 LYS A O 1
ATOM 4606 N N . ILE A 1 572 ? -2.642 5.695 27.444 1.00 92.62 572 ILE A N 1
ATOM 4607 C CA . ILE A 1 572 ? -2.581 5.754 25.972 1.00 92.62 572 ILE A CA 1
ATOM 4608 C C . ILE A 1 572 ? -2.181 7.174 25.518 1.00 92.62 572 ILE A C 1
ATOM 4610 O O . ILE A 1 572 ? -2.740 8.142 26.045 1.00 92.62 572 ILE A O 1
ATOM 4614 N N . PRO A 1 573 ? -1.257 7.333 24.545 1.00 91.62 573 PRO A N 1
ATOM 4615 C CA . PRO A 1 573 ? -0.887 8.640 24.014 1.00 91.62 573 PRO A CA 1
ATOM 4616 C C . PRO A 1 573 ? -2.089 9.330 23.354 1.00 91.62 573 PRO A C 1
ATOM 4618 O O . PRO A 1 573 ? -2.849 8.728 22.591 1.00 91.62 573 PRO A O 1
ATOM 4621 N N . LEU A 1 574 ? -2.259 10.617 23.644 1.00 90.00 574 LEU A N 1
ATOM 4622 C CA . LEU A 1 574 ? -3.362 11.447 23.168 1.00 90.00 574 LEU A CA 1
ATOM 4623 C C . LEU A 1 574 ? -2.886 12.453 22.121 1.00 90.00 574 LEU A C 1
ATOM 4625 O O . LEU A 1 574 ? -1.753 12.927 22.142 1.00 90.00 574 LEU A O 1
ATOM 4629 N N . PHE A 1 575 ? -3.801 12.861 21.238 1.00 85.19 575 PHE A N 1
ATOM 4630 C CA . PHE A 1 575 ? -3.522 13.916 20.257 1.00 85.19 575 PHE A CA 1
ATOM 4631 C C . PHE A 1 575 ? -3.163 15.260 20.918 1.00 85.19 575 PHE A C 1
ATOM 4633 O O . PHE A 1 575 ? -2.334 15.992 20.398 1.00 85.19 575 PHE A O 1
ATOM 4640 N N . HIS A 1 576 ? -3.759 15.565 22.073 1.00 85.31 576 HIS A N 1
ATOM 4641 C CA . HIS A 1 576 ? -3.523 16.797 22.836 1.00 85.31 576 HIS A CA 1
ATOM 4642 C C . HIS A 1 576 ? -2.663 16.556 24.086 1.00 85.31 576 HIS A C 1
ATOM 4644 O O . HIS A 1 576 ? -2.882 17.191 25.118 1.00 85.31 576 HIS A O 1
ATOM 4650 N N . ASP A 1 577 ? -1.745 15.588 24.041 1.00 87.62 577 ASP A N 1
ATOM 4651 C CA . ASP A 1 577 ? -0.828 15.371 25.157 1.00 87.62 577 ASP A CA 1
ATOM 4652 C C . ASP A 1 577 ? 0.059 16.595 25.408 1.00 87.62 577 ASP A C 1
ATOM 4654 O O . ASP A 1 577 ? 0.431 17.329 24.493 1.00 87.62 577 ASP A O 1
ATOM 4658 N N . ASN A 1 578 ? 0.413 16.805 26.677 1.00 88.19 578 ASN A N 1
ATOM 4659 C CA . ASN A 1 578 ? 1.403 17.812 27.034 1.00 88.19 578 ASN A CA 1
ATOM 4660 C C . ASN A 1 578 ? 2.781 17.451 26.448 1.00 88.19 578 ASN A C 1
ATOM 4662 O O . ASN A 1 578 ? 3.045 16.306 26.071 1.00 88.19 578 ASN A O 1
ATOM 4666 N N . GLN A 1 579 ? 3.676 18.437 26.410 1.00 87.44 579 GLN A N 1
ATOM 4667 C CA . GLN A 1 579 ? 5.007 18.274 25.829 1.00 87.44 579 GLN A CA 1
ATOM 4668 C C . GLN A 1 579 ? 5.781 17.094 26.440 1.00 87.44 579 GLN A C 1
ATOM 4670 O O . GLN A 1 579 ? 6.398 16.332 25.704 1.00 87.44 579 GLN A O 1
ATOM 4675 N N . PHE A 1 580 ? 5.702 16.898 27.759 1.00 88.00 580 PHE A N 1
ATOM 4676 C CA . PHE A 1 580 ? 6.416 15.822 28.450 1.00 88.00 580 PHE A CA 1
ATOM 4677 C C . PHE A 1 580 ? 5.970 14.423 27.989 1.00 88.00 580 PHE A C 1
ATOM 4679 O O . PHE A 1 580 ? 6.793 13.631 27.534 1.00 88.00 580 PHE A O 1
ATOM 4686 N N . ASN A 1 581 ? 4.663 14.139 28.032 1.00 89.31 581 ASN A N 1
ATOM 4687 C CA . ASN A 1 581 ? 4.108 12.852 27.597 1.00 89.31 581 ASN A CA 1
ATOM 4688 C C . ASN A 1 581 ? 4.383 12.603 26.110 1.00 89.31 581 ASN A C 1
ATOM 4690 O O . ASN A 1 581 ? 4.709 11.488 25.700 1.00 89.31 581 ASN A O 1
ATOM 4694 N N . ARG A 1 582 ? 4.285 13.666 25.305 1.00 90.56 582 ARG A N 1
ATOM 4695 C CA . ARG A 1 582 ? 4.553 13.625 23.872 1.00 90.56 582 ARG A CA 1
ATOM 4696 C C . ARG A 1 582 ? 6.008 13.268 23.574 1.00 90.56 582 ARG A C 1
ATOM 4698 O O . ARG A 1 582 ? 6.258 12.394 22.745 1.00 90.56 582 ARG A O 1
ATOM 4705 N N . GLU A 1 583 ? 6.955 13.923 24.239 1.00 90.75 583 GLU A N 1
ATOM 4706 C CA . GLU A 1 583 ? 8.385 13.641 24.097 1.00 90.75 583 GLU A CA 1
ATOM 4707 C C . GLU A 1 583 ? 8.725 12.212 24.522 1.00 90.75 583 GLU A C 1
ATOM 4709 O O . GLU A 1 583 ? 9.530 11.557 23.860 1.00 90.75 583 GLU A O 1
ATOM 4714 N N . ASP A 1 584 ? 8.094 11.711 25.583 1.00 90.19 584 ASP A N 1
ATOM 4715 C CA . ASP A 1 584 ? 8.327 10.354 26.063 1.00 90.19 584 ASP A CA 1
ATOM 4716 C C . ASP A 1 584 ? 7.851 9.285 25.064 1.00 90.19 584 ASP A C 1
ATOM 4718 O O . ASP A 1 584 ? 8.621 8.421 24.639 1.00 90.19 584 ASP A O 1
ATOM 4722 N N . TYR A 1 585 ? 6.624 9.421 24.554 1.00 93.00 585 TYR A N 1
ATOM 4723 C CA . TYR A 1 585 ? 6.113 8.563 23.481 1.00 93.00 585 TYR A CA 1
ATOM 4724 C C . TYR A 1 585 ? 6.998 8.602 22.217 1.00 93.00 585 TYR A C 1
ATOM 4726 O O . TYR A 1 585 ? 7.271 7.572 21.587 1.00 93.00 585 TYR A O 1
ATOM 4734 N N . LEU A 1 586 ? 7.497 9.785 21.840 1.00 92.62 586 LEU A N 1
ATOM 4735 C CA . LEU A 1 586 ? 8.380 9.938 20.681 1.00 92.62 586 LEU A CA 1
ATOM 4736 C C . LEU A 1 586 ? 9.751 9.276 20.881 1.00 92.62 586 LEU A C 1
ATOM 4738 O O . LEU A 1 586 ? 10.314 8.777 19.905 1.00 92.62 586 LEU A O 1
ATOM 4742 N N . LYS A 1 587 ? 10.281 9.211 22.110 1.00 92.81 587 LYS A N 1
ATOM 4743 C CA . LYS A 1 587 ? 11.518 8.463 22.408 1.00 92.81 587 LYS A CA 1
ATOM 4744 C C . LYS A 1 587 ? 11.336 6.966 22.164 1.00 92.81 587 LYS A C 1
ATOM 4746 O O . LYS A 1 587 ? 12.191 6.356 21.521 1.00 92.81 587 LYS A O 1
ATOM 4751 N N . ILE A 1 588 ? 10.216 6.390 22.605 1.00 94.44 588 ILE A N 1
ATOM 4752 C CA . ILE A 1 588 ? 9.881 4.976 22.353 1.00 94.44 588 ILE A CA 1
ATOM 4753 C C . ILE A 1 588 ? 9.738 4.730 20.847 1.00 94.44 588 ILE A C 1
ATOM 4755 O O . ILE A 1 588 ? 10.370 3.827 20.298 1.00 94.44 588 ILE A O 1
ATOM 4759 N N . THR A 1 589 ? 8.995 5.600 20.157 1.00 94.19 589 THR A N 1
ATOM 4760 C CA . THR A 1 589 ? 8.828 5.558 18.694 1.00 94.19 589 THR A CA 1
ATOM 4761 C C . THR A 1 589 ? 10.184 5.588 17.972 1.00 94.19 589 THR A C 1
ATOM 4763 O O . THR A 1 589 ? 10.421 4.824 17.035 1.00 94.19 589 THR A O 1
ATOM 4766 N N . GLN A 1 590 ? 11.112 6.441 18.422 1.00 93.25 590 GLN A N 1
ATOM 4767 C CA . GLN A 1 590 ? 12.458 6.534 17.860 1.00 93.25 590 GLN A CA 1
ATOM 4768 C C . GLN A 1 590 ? 13.276 5.254 18.099 1.00 93.25 590 GLN A C 1
ATOM 4770 O O . GLN A 1 590 ? 13.962 4.803 17.180 1.00 93.25 590 GLN A O 1
ATOM 4775 N N . LYS A 1 591 ? 13.214 4.657 19.301 1.00 93.38 591 LYS A N 1
ATOM 4776 C CA . LYS A 1 591 ? 13.890 3.382 19.608 1.00 93.38 591 LYS A CA 1
ATOM 4777 C C . LYS A 1 591 ? 13.371 2.249 18.716 1.00 93.38 591 LYS A C 1
ATOM 4779 O O . LYS A 1 591 ? 14.176 1.542 18.113 1.00 93.38 591 LYS A O 1
ATOM 4784 N N . LEU A 1 592 ? 12.053 2.146 18.543 1.00 94.69 592 LEU A N 1
ATOM 4785 C CA . LEU A 1 592 ? 11.423 1.169 17.650 1.00 94.69 592 LEU A CA 1
ATOM 4786 C C . LEU A 1 592 ? 11.866 1.333 16.197 1.00 94.69 592 LEU A C 1
ATOM 4788 O O . LEU A 1 592 ? 12.271 0.358 15.568 1.00 94.69 592 LEU A O 1
ATOM 4792 N N . TYR A 1 593 ? 11.874 2.561 15.676 1.00 92.56 593 TYR A N 1
ATOM 4793 C CA . TYR A 1 593 ? 12.389 2.829 14.333 1.00 92.56 593 TYR A CA 1
ATOM 4794 C C . TYR A 1 593 ? 13.859 2.402 14.186 1.00 92.56 593 TYR A C 1
ATOM 4796 O O . TYR A 1 593 ? 14.232 1.788 13.183 1.00 92.56 593 TYR A O 1
ATOM 4804 N N . LYS A 1 594 ? 14.690 2.690 15.198 1.00 90.88 594 LYS A N 1
ATOM 4805 C CA . LYS A 1 594 ? 16.123 2.361 15.198 1.00 90.88 594 LYS A CA 1
ATOM 4806 C C . LYS A 1 594 ? 16.425 0.871 15.364 1.00 90.88 594 LYS A C 1
ATOM 4808 O O . LYS A 1 594 ? 17.494 0.443 14.932 1.00 90.88 594 LYS A O 1
ATOM 4813 N N . SER A 1 595 ? 15.497 0.085 15.916 1.00 92.44 595 SER A N 1
ATOM 4814 C CA . SER A 1 595 ? 15.629 -1.378 16.020 1.00 92.44 595 SER A CA 1
ATOM 4815 C C . SER A 1 595 ? 15.810 -2.052 14.652 1.00 92.44 595 SER A C 1
ATOM 4817 O O . SER A 1 595 ? 16.408 -3.120 14.547 1.00 92.44 595 SER A O 1
ATOM 4819 N N . GLY A 1 596 ? 15.308 -1.430 13.578 1.00 91.94 596 GLY A N 1
ATOM 4820 C CA . GLY A 1 596 ? 15.399 -1.977 12.230 1.00 91.94 596 GLY A CA 1
ATOM 4821 C C . GLY A 1 596 ? 14.450 -3.151 11.960 1.00 91.94 596 GLY A C 1
ATOM 4822 O O . GLY A 1 596 ? 14.582 -3.765 10.897 1.00 91.94 596 GLY A O 1
ATOM 4823 N N . HIS A 1 597 ? 13.528 -3.475 12.880 1.00 95.44 597 HIS A N 1
ATOM 4824 C CA . HIS A 1 597 ? 12.618 -4.623 12.778 1.00 95.44 597 HIS A CA 1
ATOM 4825 C C . HIS A 1 597 ? 11.764 -4.563 11.501 1.00 95.44 597 HIS A C 1
ATOM 4827 O O . HIS A 1 597 ? 11.828 -5.449 10.645 1.00 95.44 597 HIS A O 1
ATOM 4833 N N . HIS A 1 598 ? 11.028 -3.467 11.287 1.00 94.56 598 HIS A N 1
ATOM 4834 C CA . HIS A 1 598 ? 10.162 -3.346 10.107 1.00 94.56 598 HIS A CA 1
ATOM 4835 C C . HIS A 1 598 ? 10.947 -3.102 8.806 1.00 94.56 598 HIS A C 1
ATOM 4837 O O . HIS A 1 598 ? 10.464 -3.459 7.730 1.00 94.56 598 HIS A O 1
ATOM 4843 N N . GLN A 1 599 ? 12.166 -2.555 8.875 1.00 93.50 599 GLN A N 1
ATOM 4844 C CA . GLN A 1 599 ? 13.090 -2.476 7.739 1.00 93.50 599 GLN A CA 1
ATOM 4845 C C . GLN A 1 599 ? 13.579 -3.871 7.333 1.00 93.50 599 GLN A C 1
ATOM 4847 O O . GLN A 1 599 ? 13.674 -4.170 6.142 1.00 93.50 599 GLN A O 1
ATOM 4852 N N . TYR A 1 600 ? 13.891 -4.733 8.306 1.00 94.12 600 TYR A N 1
ATOM 4853 C CA . TYR A 1 600 ? 14.272 -6.121 8.053 1.00 94.12 600 TYR A CA 1
ATOM 4854 C C . TYR A 1 600 ? 13.110 -6.904 7.439 1.00 94.12 600 TYR A C 1
ATOM 4856 O O . TYR A 1 600 ? 13.286 -7.525 6.393 1.00 94.12 600 TYR A O 1
ATOM 4864 N N . GLN A 1 601 ? 11.897 -6.742 7.976 1.00 93.38 601 GLN A N 1
ATOM 4865 C CA . GLN A 1 601 ? 10.682 -7.301 7.377 1.00 93.38 601 GLN A CA 1
ATOM 4866 C C . GLN A 1 601 ? 10.510 -6.895 5.902 1.00 93.38 601 GLN A C 1
ATOM 4868 O O . GLN A 1 601 ? 10.112 -7.701 5.053 1.00 93.38 601 GLN A O 1
ATOM 4873 N N . ALA A 1 602 ? 10.838 -5.643 5.566 1.00 92.31 602 ALA A N 1
ATOM 4874 C CA . ALA A 1 602 ? 10.773 -5.171 4.190 1.00 92.31 602 ALA A CA 1
ATOM 4875 C C . ALA A 1 602 ? 11.818 -5.842 3.276 1.00 92.31 602 ALA A C 1
ATOM 4877 O O . ALA A 1 602 ? 11.521 -6.076 2.098 1.00 92.31 602 ALA A O 1
ATOM 4878 N N . SER A 1 603 ? 12.990 -6.186 3.823 1.00 92.44 603 SER A N 1
ATOM 4879 C CA . SER A 1 603 ? 14.060 -6.932 3.145 1.00 92.44 603 SER A CA 1
ATOM 4880 C C . SER A 1 603 ? 13.711 -8.405 2.929 1.00 92.44 603 SER A C 1
ATOM 4882 O O . SER A 1 603 ? 14.052 -8.939 1.882 1.00 92.44 603 SER A O 1
ATOM 4884 N N . GLU A 1 604 ? 12.984 -9.056 3.839 1.00 92.12 604 GLU A N 1
ATOM 4885 C CA . GLU A 1 604 ? 12.498 -10.440 3.642 1.00 92.12 604 GLU A CA 1
ATOM 4886 C C . GLU A 1 604 ? 11.628 -10.573 2.378 1.00 92.12 604 GLU A C 1
ATOM 4888 O O . GLU A 1 604 ? 11.559 -11.612 1.734 1.00 92.12 604 GLU A O 1
ATOM 4893 N N . ASN A 1 605 ? 10.974 -9.484 1.981 1.00 91.75 605 ASN A N 1
ATOM 4894 C CA . ASN A 1 605 ? 10.156 -9.426 0.774 1.00 91.75 605 ASN A CA 1
ATOM 4895 C C . ASN A 1 605 ? 10.931 -9.095 -0.511 1.00 91.75 605 ASN A C 1
ATOM 4897 O O . ASN A 1 605 ? 10.367 -9.199 -1.597 1.00 91.75 605 ASN A O 1
ATOM 4901 N N . ALA A 1 606 ? 12.137 -8.551 -0.385 1.00 92.44 606 ALA A N 1
ATOM 4902 C CA . ALA A 1 606 ? 13.006 -8.142 -1.484 1.00 92.44 606 ALA A CA 1
ATOM 4903 C C . ALA A 1 606 ? 14.438 -8.083 -0.922 1.00 92.44 606 ALA A C 1
ATOM 4905 O O . ALA A 1 606 ? 14.832 -7.032 -0.399 1.00 92.44 606 ALA A O 1
ATOM 4906 N N . PRO A 1 607 ? 15.193 -9.198 -0.964 1.00 93.25 607 PRO A N 1
ATOM 4907 C CA . PRO A 1 607 ? 16.462 -9.328 -0.253 1.00 93.25 607 PRO A CA 1
ATOM 4908 C C . PRO A 1 607 ? 17.413 -8.161 -0.529 1.00 93.25 607 PRO A C 1
ATOM 4910 O O . PRO A 1 607 ? 17.675 -7.821 -1.681 1.00 93.25 607 PRO A O 1
ATOM 4913 N N . GLY A 1 608 ? 17.905 -7.519 0.533 1.00 90.50 608 GLY A N 1
ATOM 4914 C CA . GLY A 1 608 ? 18.800 -6.362 0.444 1.00 90.50 608 GLY A CA 1
ATOM 4915 C C . GLY A 1 608 ? 18.103 -4.997 0.408 1.00 90.50 608 GLY A C 1
ATOM 4916 O O . GLY A 1 608 ? 18.755 -3.981 0.642 1.00 90.50 608 GLY A O 1
ATOM 4917 N N . ALA A 1 609 ? 16.783 -4.935 0.209 1.00 91.69 609 ALA A N 1
ATOM 4918 C CA . ALA A 1 609 ? 16.008 -3.690 0.262 1.00 91.69 609 ALA A CA 1
ATOM 4919 C C . ALA A 1 609 ? 15.584 -3.323 1.702 1.00 91.69 609 ALA A C 1
ATOM 4921 O O . ALA A 1 609 ? 14.408 -3.072 1.976 1.00 91.69 609 ALA A O 1
ATOM 4922 N N . LYS A 1 610 ? 16.542 -3.326 2.641 1.00 92.38 610 LYS A N 1
ATOM 4923 C CA . LYS A 1 610 ? 16.317 -3.086 4.078 1.00 92.38 610 LYS A CA 1
ATOM 4924 C C . LYS A 1 610 ? 16.111 -1.595 4.376 1.00 92.38 610 LYS A C 1
ATOM 4926 O O . LYS A 1 610 ? 17.057 -0.900 4.736 1.00 92.38 610 LYS A O 1
ATOM 4931 N N . GLY A 1 611 ? 14.881 -1.107 4.234 1.00 91.56 611 GLY A N 1
ATOM 4932 C CA . GLY A 1 611 ? 14.514 0.276 4.552 1.00 91.56 611 GLY A CA 1
ATOM 4933 C C . GLY A 1 611 ? 13.023 0.568 4.370 1.00 91.56 611 GLY A C 1
ATOM 4934 O O . GLY A 1 611 ? 12.285 -0.255 3.826 1.00 91.56 611 GLY A O 1
ATOM 4935 N N . LEU A 1 612 ? 12.587 1.757 4.796 1.00 90.25 612 LEU A N 1
ATOM 4936 C CA . LEU A 1 612 ? 11.233 2.275 4.562 1.00 90.25 612 LEU A CA 1
ATOM 4937 C C . LEU A 1 612 ? 11.277 3.494 3.630 1.00 90.25 612 LEU A C 1
ATOM 4939 O O . LEU A 1 612 ? 12.114 4.382 3.784 1.00 90.25 612 LEU A O 1
ATOM 4943 N N . ILE A 1 613 ? 10.355 3.586 2.667 1.00 86.75 613 ILE A N 1
ATOM 4944 C CA . ILE A 1 613 ? 10.313 4.737 1.752 1.00 86.75 613 ILE A CA 1
ATOM 4945 C C . ILE A 1 613 ? 9.754 5.979 2.456 1.00 86.75 613 ILE A C 1
ATOM 4947 O O . ILE A 1 613 ? 8.564 6.027 2.758 1.00 86.75 613 ILE A O 1
ATOM 4951 N N . LYS A 1 614 ? 10.568 7.039 2.571 1.00 79.81 614 LYS A N 1
ATOM 4952 C CA . LYS A 1 614 ? 10.163 8.381 3.043 1.00 79.81 614 LYS A CA 1
ATOM 4953 C C . LYS A 1 614 ? 9.419 8.379 4.399 1.00 79.81 614 LYS A C 1
ATOM 4955 O O . LYS A 1 614 ? 8.301 8.897 4.470 1.00 79.81 614 LYS A O 1
ATOM 4960 N N . PRO A 1 615 ? 10.022 7.862 5.484 1.00 80.69 615 PRO A N 1
ATOM 4961 C CA . PRO A 1 615 ? 9.408 7.840 6.816 1.00 80.69 615 PRO A CA 1
ATOM 4962 C C . PRO A 1 615 ? 8.938 9.216 7.318 1.00 80.69 615 PRO A C 1
ATOM 4964 O O . PRO A 1 615 ? 7.883 9.330 7.937 1.00 80.69 615 PRO A O 1
ATOM 4967 N N . THR A 1 616 ? 9.630 10.294 6.946 1.00 78.25 616 THR A N 1
ATOM 4968 C CA . THR A 1 616 ? 9.247 11.685 7.264 1.00 78.25 616 THR A CA 1
ATOM 4969 C C . THR A 1 616 ? 7.903 12.131 6.670 1.00 78.25 616 THR A C 1
ATOM 4971 O O . THR A 1 616 ? 7.341 13.144 7.094 1.00 78.25 616 THR A O 1
ATOM 4974 N N . CYS A 1 617 ? 7.358 11.398 5.692 1.00 73.81 617 CYS A N 1
ATOM 4975 C CA . CYS A 1 617 ? 6.040 11.676 5.124 1.00 73.81 617 CYS A CA 1
ATOM 4976 C C . CYS A 1 617 ? 4.882 11.108 5.954 1.00 73.81 617 CYS A C 1
ATOM 4978 O O . CYS A 1 617 ? 3.744 11.509 5.715 1.00 73.81 617 CYS A O 1
ATOM 4980 N N . PHE A 1 618 ? 5.140 10.176 6.873 1.00 77.06 618 PHE A N 1
ATOM 4981 C CA . PHE A 1 618 ? 4.088 9.507 7.642 1.00 77.06 618 PHE A CA 1
ATOM 4982 C C . PHE A 1 618 ? 4.337 9.442 9.150 1.00 77.06 618 PHE A C 1
ATOM 4984 O O . PHE A 1 618 ? 3.400 9.143 9.885 1.00 77.06 618 PHE A O 1
ATOM 4991 N N . PHE A 1 619 ? 5.541 9.767 9.623 1.00 84.12 619 PHE A N 1
ATOM 4992 C CA . PHE A 1 619 ? 5.768 10.059 11.034 1.00 84.12 619 PHE A CA 1
ATOM 4993 C C . PHE A 1 619 ? 5.431 11.513 11.384 1.00 84.12 619 PHE A C 1
ATOM 4995 O O . PHE A 1 619 ? 5.425 12.386 10.505 1.00 84.12 619 PHE A O 1
ATOM 5002 N N . PRO A 1 620 ? 5.161 11.790 12.669 1.00 80.56 620 PRO A N 1
ATOM 5003 C CA . PRO A 1 620 ? 4.973 13.150 13.147 1.00 80.56 620 PRO A CA 1
ATOM 5004 C C . PRO A 1 620 ? 6.190 14.047 12.897 1.00 80.56 620 PRO A C 1
ATOM 5006 O O . PRO A 1 620 ? 7.329 13.584 12.922 1.00 80.56 620 PRO A O 1
ATOM 5009 N N . GLY A 1 621 ? 5.956 15.341 12.653 1.00 78.44 621 GLY A N 1
ATOM 5010 C CA . GLY A 1 621 ? 7.030 16.286 12.317 1.00 78.44 621 GLY A CA 1
ATOM 5011 C C . GLY A 1 621 ? 8.007 16.590 13.454 1.00 78.44 621 GLY A C 1
ATOM 5012 O O . GLY A 1 621 ? 9.117 17.038 13.194 1.00 78.44 621 GLY A O 1
ATOM 5013 N N . ASP A 1 622 ? 7.586 16.352 14.690 1.00 84.69 622 ASP A N 1
ATOM 5014 C CA . ASP A 1 622 ? 8.352 16.510 15.926 1.00 84.69 622 ASP A CA 1
ATOM 5015 C C . ASP A 1 622 ? 9.172 15.254 16.293 1.00 84.69 622 ASP A C 1
ATOM 5017 O O . ASP A 1 622 ? 9.995 15.303 17.211 1.00 84.69 622 ASP A O 1
ATOM 5021 N N . LEU A 1 623 ? 9.027 14.143 15.554 1.00 87.31 623 LEU A N 1
ATOM 5022 C CA . LEU A 1 623 ? 9.903 12.979 15.693 1.00 87.31 623 LEU A CA 1
ATOM 5023 C C . LEU A 1 623 ? 11.291 13.294 15.115 1.00 87.31 623 LEU A C 1
ATOM 5025 O O . LEU A 1 623 ? 11.479 13.398 13.902 1.00 87.31 623 LEU A O 1
ATOM 5029 N N . LYS A 1 624 ? 12.294 13.390 15.990 1.00 85.81 624 LYS A N 1
ATOM 5030 C CA . LYS A 1 624 ? 13.686 13.648 15.600 1.00 85.81 624 LYS A CA 1
ATOM 5031 C C . LYS A 1 624 ? 14.325 12.383 15.015 1.00 85.81 624 LYS A C 1
ATOM 5033 O O . LYS A 1 624 ? 14.806 11.525 15.754 1.00 85.81 624 LYS A O 1
ATOM 5038 N N . LEU A 1 625 ? 14.346 12.265 13.690 1.00 85.12 625 LEU A N 1
ATOM 5039 C CA . LEU A 1 625 ? 15.105 11.238 12.968 1.00 85.12 625 LEU A CA 1
ATOM 5040 C C . LEU A 1 625 ? 16.341 11.852 12.306 1.00 85.12 625 LEU A C 1
ATOM 5042 O O . LEU A 1 625 ? 16.309 13.000 11.868 1.00 85.12 625 LEU A O 1
ATOM 5046 N N . ASP A 1 626 ? 17.420 11.076 12.210 1.00 84.31 626 ASP A N 1
ATOM 5047 C CA . ASP A 1 626 ? 18.608 11.480 11.459 1.00 84.31 626 ASP A CA 1
ATOM 5048 C C . ASP A 1 626 ? 18.285 11.498 9.956 1.00 84.31 626 ASP A C 1
ATOM 5050 O O . ASP A 1 626 ? 17.899 10.480 9.373 1.00 84.31 626 ASP A O 1
ATOM 5054 N N . ALA A 1 627 ? 18.428 12.666 9.326 1.00 82.88 627 ALA A N 1
ATOM 5055 C CA . ALA A 1 627 ? 18.085 12.862 7.921 1.00 82.88 627 ALA A CA 1
ATOM 5056 C C . ALA A 1 627 ? 18.934 12.000 6.971 1.00 82.88 627 ALA A C 1
ATOM 5058 O O . ALA A 1 627 ? 18.420 11.540 5.949 1.00 82.88 627 ALA A O 1
ATOM 5059 N N . SER A 1 628 ? 20.203 11.750 7.309 1.00 82.06 628 SER A N 1
ATOM 5060 C CA . SER A 1 628 ? 21.107 10.927 6.501 1.00 82.06 628 SER A CA 1
ATOM 5061 C C . SER A 1 628 ? 20.712 9.450 6.551 1.00 82.06 628 SER A C 1
ATOM 5063 O O . SER A 1 628 ? 20.650 8.798 5.509 1.00 82.06 628 SER A O 1
ATOM 5065 N N . ILE A 1 629 ? 20.324 8.949 7.731 1.00 83.38 629 ILE A N 1
ATOM 5066 C CA . ILE A 1 629 ? 19.808 7.582 7.905 1.00 83.38 629 ILE A CA 1
ATOM 5067 C C . ILE A 1 629 ? 18.491 7.414 7.140 1.00 83.38 629 ILE A C 1
ATOM 5069 O O . ILE A 1 629 ? 18.316 6.442 6.409 1.00 83.38 629 ILE A O 1
ATOM 5073 N N . VAL A 1 630 ? 17.579 8.384 7.249 1.00 85.19 630 VAL A N 1
ATOM 5074 C CA . VAL A 1 630 ? 16.293 8.362 6.532 1.00 85.19 630 VAL A CA 1
ATOM 5075 C C . VAL A 1 630 ? 16.480 8.351 5.011 1.00 85.19 630 VAL A C 1
ATOM 5077 O O . VAL A 1 630 ? 15.757 7.637 4.303 1.00 85.19 630 VAL A O 1
ATOM 5080 N N . LEU A 1 631 ? 17.422 9.148 4.496 1.00 85.69 631 LEU A N 1
ATOM 5081 C CA . LEU A 1 631 ? 17.747 9.178 3.072 1.00 85.69 631 LEU A CA 1
ATOM 5082 C C . LEU A 1 631 ? 18.283 7.816 2.618 1.00 85.69 631 LEU A C 1
ATOM 5084 O O . LEU A 1 631 ? 17.725 7.231 1.690 1.00 85.69 631 LEU A O 1
ATOM 5088 N N . LEU A 1 632 ? 19.273 7.283 3.334 1.00 85.94 632 LEU A N 1
ATOM 5089 C CA . LEU A 1 632 ? 19.887 5.989 3.051 1.00 85.94 632 LEU A CA 1
ATOM 5090 C C . LEU A 1 632 ? 18.872 4.835 3.085 1.00 85.94 632 LEU A C 1
ATOM 5092 O O . LEU A 1 632 ? 18.829 4.013 2.172 1.00 85.94 632 LEU A O 1
ATOM 5096 N N . GLU A 1 633 ? 18.002 4.780 4.095 1.00 88.06 633 GLU A N 1
ATOM 5097 C CA . GLU A 1 633 ? 16.930 3.778 4.166 1.00 88.06 633 GLU A CA 1
ATOM 5098 C C . GLU A 1 633 ? 15.941 3.910 3.005 1.00 88.06 633 GLU A C 1
ATOM 5100 O O . GLU A 1 633 ? 15.499 2.907 2.442 1.00 88.06 633 GLU A O 1
ATOM 5105 N N . THR A 1 634 ? 15.611 5.142 2.608 1.00 88.88 634 THR A N 1
ATOM 5106 C CA . THR A 1 634 ? 14.738 5.383 1.454 1.00 88.88 634 THR A CA 1
ATOM 5107 C C . THR A 1 634 ? 15.386 4.895 0.157 1.00 88.88 634 THR A C 1
ATOM 5109 O O . THR A 1 634 ? 14.687 4.390 -0.725 1.00 88.88 634 THR A O 1
ATOM 5112 N N . GLU A 1 635 ? 16.700 5.044 0.014 1.00 90.06 635 GLU A N 1
ATOM 5113 C CA . GLU A 1 635 ? 17.465 4.552 -1.132 1.00 90.06 635 GLU A CA 1
ATOM 5114 C C . GLU A 1 635 ? 17.541 3.024 -1.153 1.00 90.06 635 GLU A C 1
ATOM 5116 O O . GLU A 1 635 ? 17.204 2.412 -2.170 1.00 90.06 635 GLU A O 1
ATOM 5121 N N . LEU A 1 636 ? 17.841 2.398 -0.013 1.00 90.31 636 LEU A N 1
ATOM 5122 C CA . LEU A 1 636 ? 17.813 0.942 0.146 1.00 90.31 636 LEU A CA 1
ATOM 5123 C C . LEU A 1 636 ? 16.430 0.362 -0.172 1.00 90.31 636 LEU A C 1
ATOM 5125 O O . LEU A 1 636 ? 16.320 -0.588 -0.944 1.00 90.31 636 LEU A O 1
ATOM 5129 N N . ALA A 1 637 ? 15.353 0.962 0.337 1.00 89.38 637 ALA A N 1
ATOM 5130 C CA . ALA A 1 637 ? 13.990 0.513 0.057 1.00 89.38 637 ALA A CA 1
ATOM 5131 C C . ALA A 1 637 ? 13.642 0.568 -1.447 1.00 89.38 637 ALA A C 1
ATOM 5133 O O . ALA A 1 637 ? 12.859 -0.243 -1.955 1.00 89.38 637 ALA A O 1
ATOM 5134 N N . ARG A 1 638 ? 14.241 1.507 -2.196 1.00 88.06 638 ARG A N 1
ATOM 5135 C CA . ARG A 1 638 ? 14.045 1.641 -3.650 1.00 88.06 638 ARG A CA 1
ATOM 5136 C C . ARG A 1 638 ? 14.746 0.554 -4.464 1.00 88.06 638 ARG A C 1
ATOM 5138 O O . ARG A 1 638 ? 14.329 0.336 -5.604 1.00 88.06 638 ARG A O 1
ATOM 5145 N N . LEU A 1 639 ? 15.701 -0.185 -3.892 1.00 87.69 639 LEU A N 1
ATOM 5146 C CA . LEU A 1 639 ? 16.343 -1.334 -4.552 1.00 87.69 639 LEU A CA 1
ATOM 5147 C C . LEU A 1 639 ? 15.356 -2.453 -4.916 1.00 87.69 639 LEU A C 1
ATOM 5149 O O . LEU A 1 639 ? 15.636 -3.258 -5.802 1.00 87.69 639 LEU A O 1
ATOM 5153 N N . ASN A 1 640 ? 14.170 -2.482 -4.297 1.00 81.88 640 ASN A N 1
ATOM 5154 C CA . ASN A 1 640 ? 13.069 -3.372 -4.677 1.00 81.88 640 ASN A CA 1
ATOM 5155 C C . ASN A 1 640 ? 12.625 -3.171 -6.147 1.00 81.88 640 ASN A C 1
ATOM 5157 O O . ASN A 1 640 ? 12.159 -4.101 -6.794 1.00 81.88 640 ASN A O 1
ATOM 5161 N N . LYS A 1 641 ? 12.776 -1.965 -6.716 1.00 77.69 641 LYS A N 1
ATOM 5162 C CA . LYS A 1 641 ? 12.406 -1.662 -8.112 1.00 77.69 641 LYS A CA 1
ATOM 5163 C C . LYS A 1 641 ? 13.542 -0.916 -8.828 1.00 77.69 641 LYS A C 1
ATOM 5165 O O . LYS A 1 641 ? 13.394 0.281 -9.096 1.00 77.69 641 LYS A O 1
ATOM 5170 N N . PRO A 1 642 ? 14.662 -1.592 -9.149 1.00 67.69 642 PRO A N 1
ATOM 5171 C CA . PRO A 1 642 ? 15.838 -0.931 -9.706 1.00 67.69 642 PRO A CA 1
ATOM 5172 C C . PRO A 1 642 ? 15.527 -0.385 -11.096 1.00 67.69 642 PRO A C 1
ATOM 5174 O O . PRO A 1 642 ? 14.968 -1.090 -11.936 1.00 67.69 642 PRO A O 1
ATOM 5177 N N . LYS A 1 643 ? 15.835 0.889 -11.338 1.00 66.50 643 LYS A N 1
ATOM 5178 C CA . LYS A 1 643 ? 15.600 1.536 -12.632 1.00 66.50 643 LYS A CA 1
ATOM 5179 C C . LYS A 1 643 ? 16.842 1.352 -13.494 1.00 66.50 643 LYS A C 1
ATOM 5181 O O . LYS A 1 643 ? 17.846 1.997 -13.222 1.00 66.50 643 LYS A O 1
ATOM 5186 N N . VAL A 1 644 ? 16.763 0.547 -14.549 1.00 51.81 644 VAL A N 1
ATOM 5187 C CA . VAL A 1 644 ? 17.830 0.543 -15.555 1.00 51.81 644 VAL A CA 1
ATOM 5188 C C . VAL A 1 644 ? 17.600 1.709 -16.505 1.00 51.81 644 VAL A C 1
ATOM 5190 O O . VAL A 1 644 ? 16.536 1.834 -17.111 1.00 51.81 644 VAL A O 1
ATOM 5193 N N . TYR A 1 645 ? 18.586 2.599 -16.594 1.00 41.59 645 TYR A N 1
ATOM 5194 C CA . TYR A 1 645 ? 18.634 3.608 -17.645 1.00 41.59 645 TYR A CA 1
ATOM 5195 C C . TYR A 1 645 ? 18.974 2.893 -18.956 1.00 41.59 645 TYR A C 1
ATOM 5197 O O . TYR A 1 645 ? 20.115 2.488 -19.158 1.00 41.59 645 TYR A O 1
ATOM 5205 N N . HIS A 1 646 ? 17.992 2.717 -19.839 1.00 35.53 646 HIS A N 1
ATOM 5206 C CA . HIS A 1 646 ? 18.264 2.269 -21.201 1.00 35.53 646 HIS A CA 1
ATOM 5207 C C . HIS A 1 646 ? 19.004 3.372 -21.964 1.00 35.53 646 HIS A C 1
ATOM 5209 O O . HIS A 1 646 ? 18.494 4.483 -22.120 1.00 35.53 646 HIS A O 1
ATOM 5215 N N . SER A 1 647 ? 20.202 3.061 -22.457 1.00 31.23 647 SER A N 1
ATOM 5216 C CA . SER A 1 647 ? 20.816 3.803 -23.551 1.00 31.23 647 SER A CA 1
ATOM 5217 C C . SER A 1 647 ? 20.213 3.315 -24.878 1.00 31.23 647 SER A C 1
ATOM 5219 O O . SER A 1 647 ? 20.283 2.138 -25.206 1.00 31.23 647 SER A O 1
ATOM 5221 N N . LYS A 1 648 ? 19.632 4.263 -25.629 1.00 36.78 648 LYS A N 1
ATOM 5222 C CA . LYS A 1 648 ? 19.190 4.203 -27.040 1.00 36.78 648 LYS A CA 1
ATOM 5223 C C . LYS A 1 648 ? 17.991 3.280 -27.388 1.00 36.78 648 LYS A C 1
ATOM 5225 O O . LYS A 1 648 ? 18.066 2.062 -27.329 1.00 36.78 648 LYS A O 1
ATOM 5230 N N . ASN A 1 649 ? 16.933 3.923 -27.906 1.00 30.09 649 ASN A N 1
ATOM 5231 C CA . ASN A 1 649 ? 15.844 3.385 -28.746 1.00 30.09 649 ASN A CA 1
ATOM 5232 C C . ASN A 1 649 ? 14.689 2.570 -28.128 1.00 30.09 649 ASN A C 1
ATOM 5234 O O . ASN A 1 649 ? 14.189 1.645 -28.762 1.00 30.09 649 ASN A O 1
ATOM 5238 N N . GLU A 1 650 ? 14.116 3.011 -27.005 1.00 27.50 650 GLU A N 1
ATOM 5239 C CA . GLU A 1 650 ? 12.731 2.640 -26.672 1.00 27.50 650 GLU A CA 1
ATOM 5240 C C . GLU A 1 650 ? 11.835 3.858 -26.462 1.00 27.50 650 GLU A C 1
ATOM 5242 O O . GLU A 1 650 ? 12.226 4.866 -25.876 1.00 27.50 650 GLU A O 1
ATOM 5247 N N . ARG A 1 651 ? 10.616 3.737 -27.002 1.00 29.27 651 ARG A N 1
ATOM 5248 C CA . ARG A 1 651 ? 9.528 4.719 -27.011 1.00 29.27 651 ARG A CA 1
ATOM 5249 C C . ARG A 1 651 ? 9.484 5.523 -25.714 1.00 29.27 651 ARG A C 1
ATOM 5251 O O . ARG A 1 651 ? 9.030 5.041 -24.676 1.00 29.27 651 ARG A O 1
ATOM 5258 N N . PHE A 1 652 ? 9.899 6.778 -25.824 1.00 27.38 652 PHE A N 1
ATOM 5259 C CA . PHE A 1 652 ? 9.878 7.758 -24.753 1.00 27.38 652 PHE A CA 1
ATOM 5260 C C . PHE A 1 652 ? 8.425 8.050 -24.337 1.00 27.38 652 PHE A C 1
ATOM 5262 O O . PHE A 1 652 ? 7.738 8.916 -24.878 1.00 27.38 652 PHE A O 1
ATOM 5269 N N . ASN A 1 653 ? 7.913 7.282 -23.377 1.00 28.16 653 ASN A N 1
ATOM 5270 C CA . ASN A 1 653 ? 6.644 7.555 -22.716 1.00 28.16 653 ASN A CA 1
ATOM 5271 C C . ASN A 1 653 ? 6.807 8.758 -21.768 1.00 28.16 653 ASN A C 1
ATOM 5273 O O . ASN A 1 653 ? 7.163 8.585 -20.608 1.00 28.16 653 ASN A O 1
ATOM 5277 N N . ARG A 1 654 ? 6.527 9.967 -22.275 1.00 30.81 654 ARG A N 1
ATOM 5278 C CA . ARG A 1 654 ? 5.690 11.055 -21.697 1.00 30.81 654 ARG A CA 1
ATOM 5279 C C . ARG A 1 654 ? 5.651 11.358 -20.171 1.00 30.81 654 ARG A C 1
ATOM 5281 O O . ARG A 1 654 ? 4.735 12.060 -19.758 1.00 30.81 654 ARG A O 1
ATOM 5288 N N . ARG A 1 655 ? 6.545 10.882 -19.296 1.00 28.98 655 ARG A N 1
ATOM 5289 C CA . ARG A 1 655 ? 6.287 10.885 -17.828 1.00 28.98 655 ARG A CA 1
ATOM 5290 C C . ARG A 1 655 ? 7.320 11.519 -16.902 1.00 28.98 655 ARG A C 1
ATOM 5292 O O . ARG A 1 655 ? 7.221 11.326 -15.692 1.00 28.98 655 ARG A O 1
ATOM 5299 N N . VAL A 1 656 ? 8.275 12.298 -17.397 1.00 29.05 656 VAL A N 1
ATOM 5300 C CA . VAL A 1 656 ? 9.259 12.937 -16.509 1.00 29.05 656 VAL A CA 1
ATOM 5301 C C . VAL A 1 656 ? 9.427 14.408 -16.860 1.00 29.05 656 VAL A C 1
ATOM 5303 O O . VAL A 1 656 ? 10.236 14.769 -17.699 1.00 29.05 656 VAL A O 1
ATOM 5306 N N . LEU A 1 657 ? 8.659 15.244 -16.174 1.00 32.09 657 LEU A N 1
ATOM 5307 C CA . LEU A 1 657 ? 8.915 16.668 -15.998 1.00 32.09 657 LEU A CA 1
ATOM 5308 C C . LEU A 1 657 ? 8.912 16.907 -14.473 1.00 32.09 657 LEU A C 1
ATOM 5310 O O . LEU A 1 657 ? 8.019 16.413 -13.781 1.00 32.09 657 LEU A O 1
ATOM 5314 N N . LYS A 1 658 ? 9.949 17.551 -13.921 1.00 33.03 658 LYS A N 1
ATOM 5315 C CA . LYS A 1 658 ? 10.075 17.888 -12.483 1.00 33.03 658 LYS A CA 1
ATOM 5316 C C . LYS A 1 658 ? 9.402 19.240 -12.201 1.00 33.03 658 LYS A C 1
ATOM 5318 O O . LYS A 1 658 ? 9.570 20.141 -13.008 1.00 33.03 658 LYS A O 1
ATOM 5323 N N . SER A 1 659 ? 8.716 19.381 -11.061 1.00 37.88 659 SER A N 1
ATOM 5324 C CA . SER A 1 659 ? 7.918 20.563 -10.672 1.00 37.88 659 SER A CA 1
ATOM 5325 C C . SER A 1 659 ? 8.677 21.883 -10.713 1.00 37.88 659 SER A C 1
ATOM 5327 O O . SER A 1 659 ? 8.183 22.822 -11.303 1.00 37.88 659 SER A O 1
ATOM 5329 N N . ASP A 1 660 ? 9.897 21.944 -10.194 1.00 35.94 660 ASP A N 1
ATOM 5330 C CA . ASP A 1 660 ? 10.536 23.250 -9.969 1.00 35.94 660 ASP A CA 1
ATOM 5331 C C . ASP A 1 660 ? 11.014 23.889 -11.289 1.00 35.94 660 ASP A C 1
ATOM 5333 O O . ASP A 1 660 ? 11.056 25.100 -11.426 1.00 35.94 660 ASP A O 1
ATOM 5337 N N . PHE A 1 661 ? 11.292 23.062 -12.303 1.00 36.31 661 PHE A N 1
ATOM 5338 C CA . PHE A 1 661 ? 11.604 23.507 -13.666 1.00 36.31 661 PHE A CA 1
ATOM 5339 C C . PHE A 1 661 ? 10.334 23.672 -14.520 1.00 36.31 661 PHE A C 1
ATOM 5341 O O . PHE A 1 661 ? 10.322 24.429 -15.482 1.00 36.31 661 PHE A O 1
ATOM 5348 N N . ILE A 1 662 ? 9.254 22.956 -14.171 1.00 42.31 662 ILE A N 1
ATOM 5349 C CA . ILE A 1 662 ? 7.919 23.183 -14.730 1.00 42.31 662 ILE A CA 1
ATOM 5350 C C . ILE A 1 662 ? 7.376 24.522 -14.248 1.00 42.31 662 ILE A C 1
ATOM 5352 O O . ILE A 1 662 ? 6.730 25.163 -15.048 1.00 42.31 662 ILE A O 1
ATOM 5356 N N . ASP A 1 663 ? 7.614 24.955 -13.013 1.00 41.94 663 ASP A N 1
ATOM 5357 C CA . ASP A 1 663 ? 7.089 26.222 -12.497 1.00 41.94 663 ASP A CA 1
ATOM 5358 C C . ASP A 1 663 ? 7.784 27.420 -13.167 1.00 41.94 663 ASP A C 1
ATOM 5360 O O . ASP A 1 663 ? 7.088 28.313 -13.639 1.00 41.94 663 ASP A O 1
ATOM 5364 N N . ASP A 1 664 ? 9.106 27.365 -13.381 1.00 39.03 664 ASP A N 1
ATOM 5365 C CA . ASP A 1 664 ? 9.838 28.352 -14.197 1.00 39.03 664 ASP A CA 1
ATOM 5366 C C . ASP A 1 664 ? 9.386 28.324 -15.674 1.00 39.03 664 ASP A C 1
ATOM 5368 O O . ASP A 1 664 ? 9.187 29.362 -16.305 1.00 39.03 664 ASP A O 1
ATOM 5372 N N . LEU A 1 665 ? 9.154 27.132 -16.245 1.00 38.75 665 LEU A N 1
ATOM 5373 C CA . LEU A 1 665 ? 8.626 26.980 -17.608 1.00 38.75 665 LEU A CA 1
ATOM 5374 C C . LEU A 1 665 ? 7.144 27.342 -17.728 1.00 38.75 665 LEU A C 1
ATOM 5376 O O . LEU A 1 665 ? 6.724 27.744 -18.805 1.00 38.75 665 LEU A O 1
ATOM 5380 N N . LEU A 1 666 ? 6.345 27.178 -16.674 1.00 45.12 666 LEU A N 1
ATOM 5381 C CA . LEU A 1 666 ? 4.944 27.581 -16.583 1.00 45.12 666 LEU A CA 1
ATOM 5382 C C . LEU A 1 666 ? 4.874 29.090 -16.409 1.00 45.12 666 LEU A C 1
ATOM 5384 O O . LEU A 1 666 ? 4.016 29.695 -17.028 1.00 45.12 666 LEU A O 1
ATOM 5388 N N . GLU A 1 667 ? 5.809 29.703 -15.688 1.00 42.00 667 GLU A N 1
ATOM 5389 C CA . GLU A 1 667 ? 5.965 31.150 -15.606 1.00 42.00 667 GLU A CA 1
ATOM 5390 C C . GLU A 1 667 ? 6.412 31.733 -16.957 1.00 42.00 667 GLU A C 1
ATOM 5392 O O . GLU A 1 667 ? 5.824 32.710 -17.416 1.00 42.00 667 GLU A O 1
ATOM 5397 N N . ILE A 1 668 ? 7.359 31.103 -17.667 1.00 37.59 668 ILE A N 1
ATOM 5398 C CA . ILE A 1 668 ? 7.720 31.468 -19.051 1.00 37.59 668 ILE A CA 1
ATOM 5399 C C . ILE A 1 668 ? 6.548 31.201 -20.005 1.00 37.59 668 ILE A C 1
ATOM 5401 O O . ILE A 1 668 ? 6.286 32.025 -20.877 1.00 37.59 668 ILE A O 1
ATOM 5405 N N . LYS A 1 669 ? 5.801 30.099 -19.849 1.00 42.16 669 LYS A N 1
ATOM 5406 C CA . LYS A 1 669 ? 4.593 29.776 -20.631 1.00 42.16 669 LYS A CA 1
ATOM 5407 C C . LYS A 1 669 ? 3.511 30.827 -20.393 1.00 42.16 669 LYS A C 1
ATOM 5409 O O . LYS A 1 669 ? 2.964 31.338 -21.360 1.00 42.16 669 LYS A O 1
ATOM 5414 N N . ASP A 1 670 ? 3.246 31.198 -19.148 1.00 41.94 670 ASP A N 1
ATOM 5415 C CA . ASP A 1 670 ? 2.194 32.134 -18.759 1.00 41.94 670 ASP A CA 1
ATOM 5416 C C . ASP A 1 670 ? 2.580 33.583 -19.123 1.00 41.94 670 ASP A C 1
ATOM 5418 O O . ASP A 1 670 ? 1.731 34.307 -19.645 1.00 41.94 670 ASP A O 1
ATOM 5422 N N . LYS A 1 671 ? 3.865 33.977 -19.005 1.00 37.66 671 LYS A N 1
ATOM 5423 C CA . LYS A 1 671 ? 4.423 35.255 -19.513 1.00 37.66 671 LYS A CA 1
ATOM 5424 C C . LYS A 1 671 ? 4.502 35.314 -21.041 1.00 37.66 671 LYS A C 1
ATOM 5426 O O . LYS A 1 671 ? 4.296 36.370 -21.636 1.00 37.66 671 LYS A O 1
ATOM 5431 N N . THR A 1 672 ? 4.791 34.198 -21.714 1.00 35.34 672 THR A N 1
ATOM 5432 C CA . THR A 1 672 ? 4.824 34.126 -23.186 1.00 35.34 672 THR A CA 1
ATOM 5433 C C . THR A 1 672 ? 3.404 34.171 -23.744 1.00 35.34 672 THR A C 1
ATOM 5435 O O . THR A 1 672 ? 3.158 34.950 -24.656 1.00 35.34 672 THR A O 1
ATOM 5438 N N . ILE A 1 673 ? 2.445 33.456 -23.144 1.00 40.12 673 ILE A N 1
ATOM 5439 C CA . ILE A 1 673 ? 1.013 33.510 -23.494 1.00 40.12 673 ILE A CA 1
ATOM 5440 C C . ILE A 1 673 ? 0.443 34.929 -23.327 1.00 40.12 673 ILE A C 1
ATOM 5442 O O . ILE A 1 673 ? -0.363 35.351 -24.152 1.00 40.12 673 ILE A O 1
ATOM 5446 N N . THR A 1 674 ? 0.882 35.690 -22.317 1.00 36.66 674 THR A N 1
ATOM 5447 C CA . THR A 1 674 ? 0.458 37.094 -22.138 1.00 36.66 674 THR A CA 1
ATOM 5448 C C . THR A 1 674 ? 1.195 38.099 -23.032 1.00 36.66 674 THR A C 1
ATOM 5450 O O . THR A 1 674 ? 0.624 39.146 -23.322 1.00 36.66 674 THR A O 1
ATOM 5453 N N . SER A 1 675 ? 2.414 37.807 -23.510 1.00 34.09 675 SER A N 1
ATOM 5454 C CA . SER A 1 675 ? 3.222 38.740 -24.327 1.00 34.09 675 SER A CA 1
ATOM 5455 C C . SER A 1 675 ? 3.185 38.506 -25.844 1.00 34.09 675 SER A C 1
ATOM 5457 O O . SER A 1 675 ? 3.569 39.403 -26.590 1.00 34.09 675 SER A O 1
ATOM 5459 N N . THR A 1 676 ? 2.748 37.338 -26.337 1.00 41.41 676 THR A N 1
ATOM 5460 C CA . THR A 1 676 ? 2.923 36.964 -27.763 1.00 41.41 676 THR A CA 1
ATOM 5461 C C . THR A 1 676 ? 1.718 37.166 -28.673 1.00 41.41 676 THR A C 1
ATOM 5463 O O . THR A 1 676 ? 1.894 37.128 -29.883 1.00 41.41 676 THR A O 1
ATOM 5466 N N . LEU A 1 677 ? 0.525 37.463 -28.162 1.00 46.09 677 LEU A N 1
ATOM 5467 C CA . LEU A 1 677 ? -0.652 37.723 -29.007 1.00 46.09 677 LEU A CA 1
ATOM 5468 C C . LEU A 1 677 ? -0.947 39.224 -29.123 1.00 46.09 677 LEU A C 1
ATOM 5470 O O . LEU A 1 677 ? -2.058 39.683 -28.863 1.00 46.09 677 LEU A O 1
ATOM 5474 N N . GLY A 1 678 ? 0.089 39.981 -29.491 1.00 39.25 678 GLY A N 1
ATOM 5475 C CA . GLY A 1 678 ? 0.012 41.410 -29.784 1.00 39.25 678 GLY A CA 1
ATOM 5476 C C . GLY A 1 678 ? -0.498 41.682 -31.200 1.00 39.25 678 GLY A C 1
ATOM 5477 O O . GLY A 1 678 ? -0.126 41.013 -32.161 1.00 39.25 678 GLY A O 1
ATOM 5478 N N . THR A 1 679 ? -1.350 42.693 -31.332 1.00 47.12 679 THR A N 1
ATOM 5479 C CA . THR A 1 679 ? -1.805 43.252 -32.609 1.00 47.12 679 THR A CA 1
ATOM 5480 C C . THR A 1 679 ? -0.627 43.842 -33.413 1.00 47.12 679 THR A C 1
ATOM 5482 O O . THR A 1 679 ? 0.114 44.660 -32.875 1.00 47.12 679 THR A O 1
ATOM 5485 N N . ASN A 1 680 ? -0.506 43.474 -34.699 1.00 50.66 680 ASN A N 1
ATOM 5486 C CA . ASN A 1 680 ? 0.272 44.130 -35.779 1.00 50.66 680 ASN A CA 1
ATOM 5487 C C . ASN A 1 680 ? 1.816 43.973 -35.848 1.00 50.66 680 ASN A C 1
ATOM 5489 O O . ASN A 1 680 ? 2.486 44.880 -36.344 1.00 50.66 680 ASN A O 1
ATOM 5493 N N . VAL A 1 681 ? 2.419 42.847 -35.431 1.00 63.06 681 VAL A N 1
ATOM 5494 C CA . VAL A 1 681 ? 3.900 42.684 -35.510 1.00 63.06 681 VAL A CA 1
ATOM 5495 C C . VAL A 1 681 ? 4.388 41.789 -36.664 1.00 63.06 681 VAL A C 1
ATOM 5497 O O . VAL A 1 681 ? 5.515 41.961 -37.120 1.00 63.06 681 VAL A O 1
ATOM 5500 N N . THR A 1 682 ? 3.554 40.897 -37.221 1.00 71.50 682 THR A N 1
ATOM 5501 C CA . THR A 1 682 ? 3.994 39.907 -38.231 1.00 71.50 682 THR A CA 1
ATOM 5502 C C . THR A 1 682 ? 4.617 40.543 -39.479 1.00 71.50 682 THR A C 1
ATOM 5504 O O . THR A 1 682 ? 5.679 40.102 -39.908 1.00 71.50 682 THR A O 1
ATOM 5507 N N . LEU A 1 683 ? 4.019 41.604 -40.039 1.00 80.12 683 LEU A N 1
ATOM 5508 C CA . LEU A 1 683 ? 4.573 42.313 -41.203 1.00 80.12 683 LEU A CA 1
ATOM 5509 C C . LEU A 1 683 ? 5.967 42.887 -40.915 1.00 80.12 683 LEU A C 1
ATOM 5511 O O . LEU A 1 683 ? 6.911 42.649 -41.669 1.00 80.12 683 LEU A O 1
ATOM 5515 N N . ARG A 1 684 ? 6.098 43.599 -39.788 1.00 79.12 684 ARG A N 1
ATOM 5516 C CA . ARG A 1 684 ? 7.362 44.202 -39.349 1.00 79.12 684 ARG A CA 1
ATOM 5517 C C . ARG A 1 684 ? 8.419 43.138 -39.068 1.00 79.12 684 ARG A C 1
ATOM 5519 O O . ARG A 1 684 ? 9.574 43.342 -39.420 1.00 79.12 684 ARG A O 1
ATOM 5526 N N . ASP A 1 685 ? 8.039 41.996 -38.501 1.00 80.56 685 ASP A N 1
ATOM 5527 C CA . ASP A 1 685 ? 8.963 40.893 -38.230 1.00 80.56 685 ASP A CA 1
ATOM 5528 C C . ASP A 1 685 ? 9.441 40.208 -39.509 1.00 80.56 685 ASP A C 1
ATOM 5530 O O . ASP A 1 685 ? 10.630 39.919 -39.631 1.00 80.56 685 ASP A O 1
ATOM 5534 N N . TRP A 1 686 ? 8.560 39.984 -40.485 1.00 86.81 686 TRP A N 1
ATOM 5535 C CA . TRP A 1 686 ? 8.960 39.448 -41.788 1.00 86.81 686 TRP A CA 1
ATOM 5536 C C . TRP A 1 686 ? 9.896 40.398 -42.529 1.00 86.81 686 TRP A C 1
ATOM 5538 O O . TRP A 1 686 ? 10.843 39.940 -43.156 1.00 86.81 686 TRP A O 1
ATOM 5548 N N . GLN A 1 687 ? 9.672 41.707 -42.421 1.00 85.38 687 GLN A N 1
ATOM 5549 C CA . GLN A 1 687 ? 10.526 42.720 -43.035 1.00 85.38 687 GLN A CA 1
ATOM 5550 C C . GLN A 1 687 ? 11.866 42.886 -42.304 1.00 85.38 687 GLN A C 1
ATOM 5552 O O . GLN A 1 687 ? 12.906 42.988 -42.941 1.00 85.38 687 GLN A O 1
ATOM 5557 N N . ARG A 1 688 ? 11.870 42.854 -40.967 1.00 83.50 688 ARG A N 1
ATOM 5558 C CA . ARG A 1 688 ? 13.089 42.933 -40.148 1.00 83.50 688 ARG A CA 1
ATOM 5559 C C . ARG A 1 688 ? 13.978 41.700 -40.309 1.00 83.50 688 ARG A C 1
ATOM 5561 O O . ARG A 1 688 ? 15.194 41.828 -40.254 1.00 83.50 688 ARG A O 1
ATOM 5568 N N . ASN A 1 689 ? 13.379 40.525 -40.507 1.00 84.88 689 ASN A N 1
ATOM 5569 C CA . ASN A 1 689 ? 14.094 39.252 -40.618 1.00 84.88 689 ASN A CA 1
ATOM 5570 C C . ASN A 1 689 ? 14.162 38.725 -42.059 1.00 84.88 689 ASN A C 1
ATOM 5572 O O . ASN A 1 689 ? 14.486 37.563 -42.261 1.00 84.88 689 ASN A O 1
ATOM 5576 N N . TRP A 1 690 ? 13.868 39.535 -43.078 1.00 88.25 690 TRP A N 1
ATOM 5577 C CA . TRP A 1 690 ? 13.796 39.085 -44.477 1.00 88.25 690 TRP A CA 1
ATOM 5578 C C . TRP A 1 690 ? 15.100 38.515 -45.070 1.00 88.25 690 TRP A C 1
ATOM 5580 O O . TRP A 1 690 ? 15.059 37.842 -46.098 1.00 88.25 690 TRP A O 1
ATOM 5590 N N . GLU A 1 691 ? 16.249 38.769 -44.443 1.00 84.44 691 GLU A N 1
ATOM 5591 C CA . GLU A 1 691 ? 17.546 38.173 -44.799 1.00 84.44 691 GLU A CA 1
ATOM 5592 C C . GLU A 1 691 ? 17.726 36.800 -44.142 1.00 84.44 691 GLU A C 1
ATOM 5594 O O . GLU A 1 691 ? 18.228 35.870 -44.764 1.00 84.44 691 GLU A O 1
ATOM 5599 N N . SER A 1 692 ? 17.242 36.667 -42.908 1.00 82.88 692 SER A N 1
ATOM 5600 C CA . SER A 1 692 ? 17.267 35.453 -42.090 1.00 82.88 692 SER A CA 1
ATOM 5601 C C . SER A 1 692 ? 16.146 34.467 -42.426 1.00 82.88 692 SER A C 1
ATOM 5603 O O . SER A 1 692 ? 16.258 33.269 -42.165 1.00 82.88 692 SER A O 1
ATOM 5605 N N . TYR A 1 693 ? 15.035 34.956 -42.975 1.00 91.19 693 TYR A N 1
ATOM 5606 C CA . TYR A 1 693 ? 13.888 34.151 -43.372 1.00 91.19 693 TYR A CA 1
ATOM 5607 C C . TYR A 1 693 ? 14.063 33.690 -44.807 1.00 91.19 693 TYR A C 1
ATOM 5609 O O . TYR A 1 693 ? 14.270 34.492 -45.713 1.00 91.19 693 TYR A O 1
ATOM 5617 N N . ASN A 1 694 ? 13.892 32.396 -45.015 1.00 88.81 694 ASN A N 1
ATOM 5618 C CA . ASN A 1 694 ? 14.000 31.721 -46.288 1.00 88.81 694 ASN A CA 1
ATOM 5619 C C . ASN A 1 694 ? 12.687 31.009 -46.600 1.00 88.81 694 ASN A C 1
ATOM 5621 O O . ASN A 1 694 ? 12.026 30.480 -45.707 1.00 88.81 694 ASN A O 1
ATOM 5625 N N . ILE A 1 695 ? 12.312 30.971 -47.874 1.00 88.44 695 ILE A N 1
ATOM 5626 C CA . ILE A 1 695 ? 11.247 30.105 -48.372 1.00 88.44 695 ILE A CA 1
ATOM 5627 C C . ILE A 1 695 ? 11.863 29.164 -49.397 1.00 88.44 695 ILE A C 1
ATOM 5629 O O . ILE A 1 695 ? 12.429 29.608 -50.396 1.00 88.44 695 ILE A O 1
ATOM 5633 N N . ASN A 1 696 ? 11.761 27.859 -49.142 1.00 80.00 696 ASN A N 1
ATOM 5634 C CA . ASN A 1 696 ? 12.363 26.812 -49.969 1.00 80.00 696 ASN A CA 1
ATOM 5635 C C . ASN A 1 696 ? 13.864 27.063 -50.244 1.00 80.00 696 ASN A C 1
ATOM 5637 O O . ASN A 1 696 ? 14.340 26.856 -51.359 1.00 80.00 696 ASN A O 1
ATOM 5641 N N . GLY A 1 697 ? 14.597 27.532 -49.227 1.00 75.44 697 GLY A N 1
ATOM 5642 C CA . GLY A 1 697 ? 16.042 27.769 -49.291 1.00 75.44 697 GLY A CA 1
ATOM 5643 C C . GLY A 1 697 ? 16.493 29.081 -49.947 1.00 75.44 697 GLY A C 1
ATOM 5644 O O . GLY A 1 697 ? 17.694 29.267 -50.108 1.00 75.44 697 GLY A O 1
ATOM 5645 N N . ARG A 1 698 ? 15.578 29.989 -50.322 1.00 83.44 698 ARG A N 1
ATOM 5646 C CA . ARG A 1 698 ? 15.914 31.340 -50.823 1.00 83.44 698 ARG A CA 1
ATOM 5647 C C . ARG A 1 698 ? 15.420 32.409 -49.861 1.00 83.44 698 ARG A C 1
ATOM 5649 O O . ARG A 1 698 ? 14.288 32.304 -49.387 1.00 83.44 698 ARG A O 1
ATOM 5656 N N . SER A 1 699 ? 16.224 33.442 -49.612 1.00 88.06 699 SER A N 1
ATOM 5657 C CA . SER A 1 699 ? 15.868 34.482 -48.637 1.00 88.06 699 SER A CA 1
ATOM 5658 C C . SER A 1 699 ? 14.652 35.289 -49.091 1.00 88.06 699 SER A C 1
ATOM 5660 O O . SER A 1 699 ? 14.431 35.508 -50.285 1.00 88.06 699 SER A O 1
ATOM 5662 N N . VAL A 1 700 ? 13.851 35.771 -48.144 1.00 91.12 700 VAL A N 1
ATOM 5663 C CA . VAL A 1 700 ? 12.690 36.618 -48.435 1.00 91.12 700 VAL A CA 1
ATOM 5664 C C . VAL A 1 700 ? 13.132 37.893 -49.153 1.00 91.12 700 VAL A C 1
ATOM 5666 O O . VAL A 1 700 ? 12.472 38.292 -50.108 1.00 91.12 700 VAL A O 1
ATOM 5669 N N . LYS A 1 701 ? 14.275 38.483 -48.778 1.00 91.81 701 LYS A N 1
ATOM 5670 C CA . LYS A 1 701 ? 14.878 39.640 -49.458 1.00 91.81 701 LYS A CA 1
ATOM 5671 C C . LYS A 1 701 ? 15.177 39.356 -50.934 1.00 91.81 701 LYS A C 1
ATOM 5673 O O . LYS A 1 701 ? 14.848 40.179 -51.789 1.00 91.81 701 LYS A O 1
ATOM 5678 N N . GLU A 1 702 ? 15.739 38.188 -51.248 1.00 90.12 702 GLU A N 1
ATOM 5679 C CA . GLU A 1 702 ? 15.992 37.755 -52.630 1.00 90.12 702 GLU A CA 1
ATOM 5680 C C . GLU A 1 702 ? 14.680 37.544 -53.399 1.00 90.12 702 GLU A C 1
ATOM 5682 O O . GLU A 1 702 ? 14.508 38.074 -54.499 1.00 90.12 702 GLU A O 1
ATOM 5687 N N . LEU A 1 703 ? 13.722 36.828 -52.804 1.00 90.12 703 LEU A N 1
ATOM 5688 C CA . LEU A 1 703 ? 12.411 36.560 -53.407 1.00 90.12 703 LEU A CA 1
ATOM 5689 C C . LEU A 1 703 ? 11.597 37.843 -53.634 1.00 90.12 703 LEU A C 1
ATOM 5691 O O . LEU A 1 703 ? 10.793 37.914 -54.565 1.00 90.12 703 LEU A O 1
ATOM 5695 N N . ARG A 1 704 ? 11.830 38.865 -52.807 1.00 91.50 704 ARG A N 1
ATOM 5696 C CA . ARG A 1 704 ? 11.265 40.214 -52.918 1.00 91.50 704 ARG A CA 1
ATOM 5697 C C . ARG A 1 704 ? 12.097 41.171 -53.765 1.00 91.50 704 ARG A C 1
ATOM 5699 O O . ARG A 1 704 ? 11.700 42.319 -53.915 1.00 91.50 704 ARG A O 1
ATOM 5706 N N . LYS A 1 705 ? 13.237 40.740 -54.314 1.00 90.00 705 LYS A N 1
ATOM 5707 C CA . LYS A 1 705 ? 14.148 41.595 -55.096 1.00 90.00 705 LYS A CA 1
ATOM 5708 C C . LYS A 1 705 ? 14.541 42.889 -54.361 1.00 90.00 705 LYS A C 1
ATOM 5710 O O . LYS A 1 705 ? 14.681 43.935 -54.985 1.00 90.00 705 LYS A O 1
ATOM 5715 N N . ASN A 1 706 ? 14.750 42.806 -53.046 1.00 87.12 706 ASN A N 1
ATOM 5716 C CA . ASN A 1 706 ? 15.054 43.933 -52.152 1.00 87.12 706 ASN A CA 1
ATOM 5717 C C . ASN A 1 706 ? 13.916 44.956 -51.952 1.00 87.12 706 ASN A C 1
ATOM 5719 O O . ASN A 1 706 ? 14.168 46.048 -51.445 1.00 87.12 706 ASN A O 1
ATOM 5723 N N . GLU A 1 707 ? 12.670 44.624 -52.301 1.00 88.81 707 GLU A N 1
ATOM 5724 C CA . GLU A 1 707 ? 11.513 45.492 -52.056 1.00 88.81 707 GLU A CA 1
ATOM 5725 C C . GLU A 1 707 ? 10.783 45.126 -50.754 1.00 88.81 707 GLU A C 1
ATOM 5727 O O . GLU A 1 707 ? 10.321 43.999 -50.557 1.00 88.81 707 GLU A O 1
ATOM 5732 N N . ASN A 1 708 ? 10.635 46.101 -49.859 1.00 85.94 708 ASN A N 1
ATOM 5733 C CA . ASN A 1 708 ? 9.895 45.952 -48.604 1.00 85.94 708 ASN A CA 1
ATOM 5734 C C . ASN A 1 708 ? 8.410 45.651 -48.837 1.00 85.94 708 ASN A C 1
ATOM 5736 O O . ASN A 1 708 ? 7.848 46.061 -49.853 1.00 85.94 708 ASN A O 1
ATOM 5740 N N . PHE A 1 709 ? 7.760 44.958 -47.900 1.00 87.81 709 PHE A N 1
ATOM 5741 C CA . PHE A 1 709 ? 6.313 44.736 -47.955 1.00 87.81 709 PHE A CA 1
ATOM 5742 C C . PHE A 1 709 ? 5.555 46.054 -47.769 1.00 87.81 709 PHE A C 1
ATOM 5744 O O . PHE A 1 709 ? 5.873 46.830 -46.870 1.00 87.81 709 PHE A O 1
ATOM 5751 N N . LYS A 1 710 ? 4.556 46.306 -48.619 1.00 85.31 710 LYS A N 1
ATOM 5752 C CA . LYS A 1 710 ? 3.752 47.540 -48.561 1.00 85.31 710 LYS A CA 1
ATOM 5753 C C . LYS A 1 710 ? 2.740 47.510 -47.420 1.00 85.31 710 LYS A C 1
ATOM 5755 O O . LYS A 1 710 ? 2.555 48.502 -46.726 1.00 85.31 710 LYS A O 1
ATOM 5760 N N . ASP A 1 711 ? 2.100 46.362 -47.241 1.00 81.31 711 ASP A N 1
ATOM 5761 C CA . ASP A 1 711 ? 1.072 46.115 -46.240 1.00 81.31 711 ASP A CA 1
ATOM 5762 C C . ASP A 1 711 ? 0.905 44.599 -46.008 1.00 81.31 711 ASP A C 1
ATOM 5764 O O . ASP A 1 711 ? 1.606 43.760 -46.586 1.00 81.31 711 ASP A O 1
ATOM 5768 N N . GLU A 1 712 ? -0.030 44.226 -45.137 1.00 75.81 712 GLU A N 1
ATOM 5769 C CA . GLU A 1 712 ? -0.328 42.824 -44.838 1.00 75.81 712 GLU A CA 1
ATOM 5770 C C . GLU A 1 712 ? -0.972 42.070 -46.012 1.00 75.81 712 GLU A C 1
ATOM 5772 O O . GLU A 1 712 ? -0.886 40.840 -46.060 1.00 75.81 712 GLU A O 1
ATOM 5777 N N . GLN A 1 713 ? -1.592 42.768 -46.971 1.00 81.44 713 GLN A N 1
ATOM 5778 C CA . GLN A 1 713 ? -2.142 42.140 -48.174 1.00 81.44 713 GLN A CA 1
ATOM 5779 C C . GLN A 1 713 ? -1.016 41.739 -49.133 1.00 81.44 713 GLN A C 1
ATOM 5781 O O . GLN A 1 713 ? -1.038 40.622 -49.650 1.00 81.44 713 GLN A O 1
ATOM 5786 N N . ASP A 1 714 ? -0.005 42.595 -49.300 1.00 86.25 714 ASP A N 1
ATOM 5787 C CA . ASP A 1 714 ? 1.225 42.307 -50.048 1.00 86.25 714 ASP A CA 1
ATOM 5788 C C . ASP A 1 714 ? 1.969 41.112 -49.427 1.00 86.25 714 ASP A C 1
ATOM 5790 O O . ASP A 1 714 ? 2.313 40.159 -50.130 1.00 86.25 714 ASP A O 1
ATOM 5794 N N . LEU A 1 715 ? 2.116 41.075 -48.094 1.00 87.38 715 LEU A N 1
ATOM 5795 C CA . LEU A 1 715 ? 2.670 39.904 -47.401 1.00 87.38 715 LEU A CA 1
ATOM 5796 C C . LEU A 1 715 ? 1.806 38.650 -47.613 1.00 87.38 715 LEU A C 1
ATOM 5798 O O . LEU A 1 715 ? 2.334 37.582 -47.917 1.00 87.38 715 LEU A O 1
ATOM 5802 N N . SER A 1 716 ? 0.481 38.755 -47.491 1.00 85.44 716 SER A N 1
ATOM 5803 C CA . SER A 1 716 ? -0.430 37.622 -47.698 1.00 85.44 716 SER A CA 1
ATOM 5804 C C . SER A 1 716 ? -0.313 37.033 -49.108 1.00 85.44 716 SER A C 1
ATOM 5806 O O . SER A 1 716 ? -0.202 35.813 -49.260 1.00 85.44 716 SER A O 1
ATOM 5808 N N . ALA A 1 717 ? -0.281 37.893 -50.132 1.00 88.50 717 ALA A N 1
ATOM 5809 C CA . ALA A 1 717 ? -0.108 37.497 -51.525 1.00 88.50 717 ALA A CA 1
ATOM 5810 C C . ALA A 1 717 ? 1.266 36.855 -51.760 1.00 88.50 717 ALA A C 1
ATOM 5812 O O . ALA A 1 717 ? 1.369 35.822 -52.423 1.00 88.50 717 ALA A O 1
ATOM 5813 N N . PHE A 1 718 ? 2.318 37.414 -51.160 1.00 93.38 718 PHE A N 1
ATOM 5814 C CA . PHE A 1 718 ? 3.660 36.847 -51.215 1.00 93.38 718 PHE A CA 1
ATOM 5815 C C . PHE A 1 718 ? 3.718 35.429 -50.624 1.00 93.38 718 PHE A C 1
ATOM 5817 O O . PHE A 1 718 ? 4.246 34.526 -51.272 1.00 93.38 718 PHE A O 1
ATOM 5824 N N . ILE A 1 719 ? 3.129 35.198 -49.444 1.00 91.56 719 ILE A N 1
ATOM 5825 C CA . ILE A 1 719 ? 3.048 33.860 -48.829 1.00 91.56 719 ILE A CA 1
ATOM 5826 C C . ILE A 1 719 ? 2.273 32.888 -49.720 1.00 91.56 719 ILE A C 1
ATOM 5828 O O . ILE A 1 719 ? 2.670 31.730 -49.870 1.00 91.56 719 ILE A O 1
ATOM 5832 N N . GLU A 1 720 ? 1.185 33.351 -50.337 1.00 90.88 720 GLU A N 1
ATOM 5833 C CA . GLU A 1 720 ? 0.401 32.531 -51.256 1.00 90.88 720 GLU A CA 1
ATOM 5834 C C . GLU A 1 720 ? 1.240 32.028 -52.434 1.00 90.88 720 GLU A C 1
ATOM 5836 O O . GLU A 1 720 ? 1.210 30.839 -52.754 1.00 90.88 720 GLU A O 1
ATOM 5841 N N . ILE A 1 721 ? 2.007 32.932 -53.046 1.00 91.56 721 ILE A N 1
ATOM 5842 C CA . ILE A 1 721 ? 2.798 32.664 -54.249 1.00 91.56 721 ILE A CA 1
ATOM 5843 C C . ILE A 1 721 ? 4.062 31.866 -53.924 1.00 91.56 721 ILE A C 1
ATOM 5845 O O . ILE A 1 721 ? 4.421 30.967 -54.676 1.00 91.56 721 ILE A O 1
ATOM 5849 N N . GLN A 1 722 ? 4.758 32.187 -52.834 1.00 92.94 722 GLN A N 1
ATOM 5850 C CA . GLN A 1 722 ? 6.084 31.621 -52.569 1.00 92.94 722 GLN A CA 1
ATOM 5851 C C . GLN A 1 722 ? 6.039 30.363 -51.697 1.00 92.94 722 GLN A C 1
ATOM 5853 O O . GLN A 1 722 ? 6.790 29.421 -51.944 1.00 92.94 722 GLN A O 1
ATOM 5858 N N . LEU A 1 723 ? 5.157 30.314 -50.691 1.00 90.62 723 LEU A N 1
ATOM 5859 C CA . LEU A 1 723 ? 5.102 29.204 -49.731 1.00 90.62 723 LEU A CA 1
ATOM 5860 C C . LEU A 1 723 ? 3.967 28.219 -50.034 1.00 90.62 723 LEU A C 1
ATOM 5862 O O . LEU A 1 723 ? 4.140 27.015 -49.863 1.00 90.62 723 LEU A O 1
ATOM 5866 N N . LEU A 1 724 ? 2.807 28.709 -50.486 1.00 91.69 724 LEU A N 1
ATOM 5867 C CA . LEU A 1 724 ? 1.586 27.902 -50.624 1.00 91.69 724 LEU A CA 1
ATOM 5868 C C . LEU A 1 724 ? 1.170 27.619 -52.075 1.00 91.69 724 LEU A C 1
ATOM 5870 O O . LEU A 1 724 ? 0.071 27.105 -52.297 1.00 91.69 724 LEU A O 1
ATOM 5874 N N . ALA A 1 725 ? 2.034 27.889 -53.059 1.00 88.44 725 ALA A N 1
ATOM 5875 C CA . ALA A 1 725 ? 1.728 27.687 -54.480 1.00 88.44 725 ALA A CA 1
ATOM 5876 C C . ALA A 1 725 ? 1.253 26.263 -54.809 1.00 88.44 725 ALA A C 1
ATOM 5878 O O . ALA A 1 725 ? 0.423 26.068 -55.696 1.00 88.44 725 ALA A O 1
ATOM 5879 N N . GLN A 1 726 ? 1.756 25.267 -54.078 1.00 83.81 726 GLN A N 1
ATOM 5880 C CA . GLN A 1 726 ? 1.450 23.853 -54.308 1.00 83.81 726 GLN A CA 1
ATOM 5881 C C . GLN A 1 726 ? 0.081 23.432 -53.727 1.00 83.81 726 GLN A C 1
ATOM 5883 O O . GLN A 1 726 ? -0.481 22.401 -54.106 1.00 83.81 726 GLN A O 1
ATOM 5888 N N . VAL A 1 727 ? -0.528 24.254 -52.863 1.00 87.75 727 VAL A N 1
ATOM 5889 C CA . VAL A 1 727 ? -1.838 23.976 -52.258 1.00 87.75 727 VAL A CA 1
ATOM 5890 C C . VAL A 1 727 ? -2.954 24.241 -53.273 1.00 87.75 727 VAL A C 1
ATOM 5892 O O . VAL A 1 727 ? -3.351 25.378 -53.503 1.00 87.75 727 VAL A O 1
ATOM 5895 N N . LYS A 1 728 ? -3.516 23.186 -53.873 1.00 85.38 728 LYS A N 1
ATOM 5896 C CA . LYS A 1 728 ? -4.582 23.325 -54.891 1.00 85.38 728 LYS A CA 1
ATOM 5897 C C . LYS A 1 728 ? -5.946 23.736 -54.324 1.00 85.38 728 LYS A C 1
ATOM 5899 O O . LYS A 1 728 ? -6.716 24.405 -55.003 1.00 85.38 728 LYS A O 1
ATOM 5904 N N . ASN A 1 729 ? -6.269 23.325 -53.097 1.00 86.50 729 ASN A N 1
ATOM 5905 C CA . ASN A 1 729 ? -7.553 23.647 -52.472 1.00 86.50 729 ASN A CA 1
ATOM 5906 C C . ASN A 1 729 ? -7.539 25.103 -51.976 1.00 86.50 729 ASN A C 1
ATOM 5908 O O . ASN A 1 729 ? -6.853 25.420 -51.004 1.00 86.50 729 ASN A O 1
ATOM 5912 N N . GLN A 1 730 ? -8.311 25.972 -52.635 1.00 84.00 730 GLN A N 1
ATOM 5913 C CA . GLN A 1 730 ? -8.327 27.404 -52.330 1.00 84.00 730 GLN A CA 1
ATOM 5914 C C . GLN A 1 730 ? -8.833 27.695 -50.912 1.00 84.00 730 GLN A C 1
ATOM 5916 O O . GLN A 1 730 ? -8.296 28.565 -50.238 1.00 84.00 730 GLN A O 1
ATOM 5921 N N . GLN A 1 731 ? -9.799 26.921 -50.414 1.00 80.69 731 GLN A N 1
ATOM 5922 C CA . GLN A 1 731 ? -10.309 27.077 -49.055 1.00 80.69 731 GLN A CA 1
ATOM 5923 C C . GLN A 1 731 ? -9.241 26.713 -48.012 1.00 80.69 731 GLN A C 1
ATOM 5925 O O . GLN A 1 731 ? -9.009 27.471 -47.079 1.00 80.69 731 GLN A O 1
ATOM 5930 N N . LEU A 1 732 ? -8.544 25.588 -48.187 1.00 83.00 732 LEU A N 1
ATOM 5931 C CA . LEU A 1 732 ? -7.429 25.175 -47.326 1.00 83.00 732 LEU A CA 1
ATOM 5932 C C . LEU A 1 732 ? -6.284 26.199 -47.339 1.00 83.00 732 LEU A C 1
ATOM 5934 O O . LEU A 1 732 ? -5.688 26.491 -46.302 1.00 83.00 732 LEU A O 1
ATOM 5938 N N . LYS A 1 733 ? -6.001 26.762 -48.516 1.00 87.31 733 LYS A N 1
ATOM 5939 C CA . LYS A 1 733 ? -4.982 27.794 -48.705 1.00 87.31 733 LYS A CA 1
ATOM 5940 C C . LYS A 1 733 ? -5.286 29.043 -47.872 1.00 87.31 733 LYS A C 1
ATOM 5942 O O . LYS A 1 733 ? -4.386 29.558 -47.216 1.00 87.31 733 LYS A O 1
ATOM 5947 N N . GLU A 1 734 ? -6.547 29.475 -47.809 1.00 81.38 734 GLU A N 1
ATOM 5948 C CA . GLU A 1 734 ? -6.977 30.589 -46.946 1.00 81.38 734 GLU A CA 1
ATOM 5949 C C . GLU A 1 734 ? -6.690 30.333 -45.457 1.00 81.38 734 GLU A C 1
ATOM 5951 O O . GLU A 1 734 ? -6.230 31.238 -44.759 1.00 81.38 734 GLU A O 1
ATOM 5956 N N . TYR A 1 735 ? -6.896 29.106 -44.965 1.00 79.62 735 TYR A N 1
ATOM 5957 C CA . TYR A 1 735 ? -6.601 28.765 -43.568 1.00 79.62 735 TYR A CA 1
ATOM 5958 C C . TYR A 1 735 ? -5.098 28.762 -43.264 1.00 79.62 735 TYR A C 1
ATOM 5960 O O . TYR A 1 735 ? -4.693 29.247 -42.208 1.00 79.62 735 TYR A O 1
ATOM 5968 N N . TYR A 1 736 ? -4.259 28.271 -44.181 1.00 85.25 736 TYR A N 1
ATOM 5969 C CA . TYR A 1 736 ? -2.805 28.342 -44.010 1.00 85.25 736 TYR A CA 1
ATOM 5970 C C . TYR A 1 736 ? -2.277 29.778 -44.081 1.00 85.25 736 TYR A C 1
ATOM 5972 O O . TYR A 1 736 ? -1.433 30.140 -43.265 1.00 85.25 736 TYR A O 1
ATOM 5980 N N . LYS A 1 737 ? -2.797 30.621 -44.984 1.00 83.56 737 LYS A N 1
ATOM 5981 C CA . LYS A 1 737 ? -2.445 32.052 -45.025 1.00 83.56 737 LYS A CA 1
ATOM 5982 C C . LYS A 1 737 ? -2.760 32.739 -43.702 1.00 83.56 737 LYS A C 1
ATOM 5984 O O . LYS A 1 737 ? -1.909 33.421 -43.142 1.00 83.56 737 LYS A O 1
ATOM 5989 N N . ALA A 1 738 ? -3.960 32.507 -43.175 1.00 74.06 738 ALA A N 1
ATOM 5990 C CA . ALA A 1 738 ? -4.367 33.045 -41.885 1.00 74.06 738 ALA A CA 1
ATOM 5991 C C . ALA A 1 738 ? -3.471 32.541 -40.735 1.00 74.06 738 ALA A C 1
ATOM 5993 O O . ALA A 1 738 ? -3.103 33.326 -39.868 1.00 74.06 738 ALA A O 1
ATOM 5994 N N . LEU A 1 739 ? -3.068 31.265 -40.747 1.00 75.94 739 LEU A N 1
ATOM 5995 C CA . LEU A 1 739 ? -2.150 30.696 -39.753 1.00 75.94 739 LEU A CA 1
ATOM 5996 C C . LEU A 1 739 ? -0.761 31.355 -39.785 1.00 75.94 739 LEU A C 1
ATOM 5998 O O . LEU A 1 739 ? -0.204 31.653 -38.731 1.00 75.94 739 LEU A O 1
ATOM 6002 N N . VAL A 1 740 ? -0.214 31.604 -40.979 1.00 81.00 740 VAL A N 1
ATOM 6003 C CA . VAL A 1 740 ? 1.084 32.278 -41.141 1.00 81.00 740 VAL A CA 1
ATOM 6004 C C . VAL A 1 740 ? 1.007 33.713 -40.626 1.00 81.00 740 VAL A C 1
ATOM 6006 O O . VAL A 1 740 ? 1.799 34.100 -39.771 1.00 81.00 740 VAL A O 1
ATOM 6009 N N . LEU A 1 741 ? 0.007 34.479 -41.069 1.00 75.06 741 LEU A N 1
ATOM 6010 C CA . LEU A 1 741 ? -0.169 35.872 -40.647 1.00 75.06 741 LEU A CA 1
ATOM 6011 C C . LEU A 1 741 ? -0.385 36.004 -39.129 1.00 75.06 741 LEU A C 1
ATOM 6013 O O . LEU A 1 741 ? 0.044 36.988 -38.529 1.00 75.06 741 LEU A O 1
ATOM 6017 N N . TYR A 1 742 ? -0.996 34.994 -38.505 1.00 67.69 742 TYR A N 1
ATOM 6018 C CA . TYR A 1 742 ? -1.300 34.991 -37.078 1.00 67.69 742 TYR A CA 1
ATOM 6019 C C . TYR A 1 742 ? -0.142 34.530 -36.186 1.00 67.69 742 TYR A C 1
ATOM 6021 O O . TYR A 1 742 ? -0.002 35.018 -35.070 1.00 67.69 742 TYR A O 1
ATOM 6029 N N . SER A 1 743 ? 0.665 33.563 -36.631 1.00 68.12 743 SER A N 1
ATOM 6030 C CA . SER A 1 743 ? 1.574 32.836 -35.732 1.00 68.12 743 SER A CA 1
ATOM 6031 C C . SER A 1 743 ? 3.039 32.828 -36.164 1.00 68.12 743 SER A C 1
ATOM 6033 O O . SER A 1 743 ? 3.851 32.201 -35.485 1.00 68.12 743 SER A O 1
ATOM 6035 N N . PHE A 1 744 ? 3.398 33.473 -37.283 1.00 77.62 744 PHE A N 1
ATOM 6036 C CA . PHE A 1 744 ? 4.773 33.486 -37.810 1.00 77.62 744 PHE A CA 1
ATOM 6037 C C . PHE A 1 744 ? 5.503 34.815 -37.539 1.00 77.62 744 PHE A C 1
ATOM 6039 O O . PHE A 1 744 ? 6.267 35.303 -38.370 1.00 77.62 744 PHE A O 1
ATOM 6046 N N . HIS A 1 745 ? 5.267 35.399 -36.367 1.00 72.00 745 HIS A N 1
ATOM 6047 C CA . HIS A 1 745 ? 5.992 36.557 -35.833 1.00 72.00 745 HIS A CA 1
ATOM 6048 C C . HIS A 1 745 ? 7.145 36.100 -34.908 1.00 72.00 745 HIS A C 1
ATOM 6050 O O . HIS A 1 745 ? 7.264 34.912 -34.599 1.00 72.00 745 HIS A O 1
ATOM 6056 N N . GLN A 1 746 ? 7.989 37.021 -34.429 1.00 66.19 746 GLN A N 1
ATOM 6057 C CA . GLN A 1 746 ? 9.198 36.731 -33.633 1.00 66.19 746 GLN A CA 1
ATOM 6058 C C . GLN A 1 746 ? 8.906 36.034 -32.287 1.00 66.19 746 GLN A C 1
ATOM 6060 O O . GLN A 1 746 ? 9.764 35.392 -31.695 1.00 66.19 746 GLN A O 1
ATOM 6065 N N . GLY A 1 747 ? 7.679 36.137 -31.782 1.00 59.69 747 GLY A N 1
ATOM 6066 C CA . GLY A 1 747 ? 7.224 35.426 -30.582 1.00 59.69 747 GLY A CA 1
ATOM 6067 C C . GLY A 1 747 ? 6.479 34.117 -30.861 1.00 59.69 747 GLY A C 1
ATOM 6068 O O . GLY A 1 747 ? 6.035 33.471 -29.915 1.00 59.69 747 GLY A O 1
ATOM 6069 N N . GLY A 1 748 ? 6.278 33.773 -32.134 1.00 63.72 748 GLY A N 1
ATOM 6070 C CA . GLY A 1 748 ? 5.429 32.675 -32.584 1.00 63.72 748 GLY A CA 1
ATOM 6071 C C . GLY A 1 748 ? 6.202 31.397 -32.918 1.00 63.72 748 GLY A C 1
ATOM 6072 O O . GLY A 1 748 ? 7.287 31.149 -32.397 1.00 63.72 748 GLY A O 1
ATOM 6073 N N . PHE A 1 749 ? 5.646 30.567 -33.806 1.00 69.25 749 PHE A N 1
ATOM 6074 C CA . PHE A 1 749 ? 6.259 29.291 -34.208 1.00 69.25 749 PHE A CA 1
ATOM 6075 C C . PHE A 1 749 ? 7.697 29.382 -34.754 1.00 69.25 749 PHE A C 1
ATOM 6077 O O . PHE A 1 749 ? 8.451 28.451 -34.479 1.00 69.25 749 PHE A O 1
ATOM 6084 N N . PRO A 1 750 ? 8.095 30.427 -35.511 1.00 73.62 750 PRO A N 1
ATOM 6085 C CA . PRO A 1 750 ? 9.399 30.446 -36.167 1.00 73.62 750 PRO A CA 1
ATOM 6086 C C . PRO A 1 750 ? 10.599 30.551 -35.217 1.00 73.62 750 PRO A C 1
ATOM 6088 O O . PRO A 1 750 ? 11.633 29.973 -35.508 1.00 73.62 750 PRO A O 1
ATOM 6091 N N . HIS A 1 751 ? 10.460 31.244 -34.084 1.00 73.31 751 HIS A N 1
ATOM 6092 C CA . HIS A 1 751 ? 11.575 31.554 -33.165 1.00 73.31 751 HIS A CA 1
ATOM 6093 C C . HIS A 1 751 ? 11.448 30.855 -31.810 1.00 73.31 751 HIS A C 1
ATOM 6095 O O . HIS A 1 751 ? 11.993 31.283 -30.788 1.00 73.31 751 HIS A O 1
ATOM 6101 N N . ALA A 1 752 ? 10.636 29.804 -31.754 1.00 66.12 752 ALA A N 1
ATOM 6102 C CA . ALA A 1 752 ? 10.339 29.146 -30.496 1.00 66.12 752 ALA A CA 1
ATOM 6103 C C . ALA A 1 752 ? 11.582 28.446 -29.910 1.00 66.12 752 ALA A C 1
ATOM 6105 O O . ALA A 1 752 ? 11.673 28.330 -28.684 1.00 66.12 752 ALA A O 1
ATOM 6106 N N . PHE A 1 753 ? 12.545 28.003 -30.736 1.00 70.06 753 PHE A N 1
ATOM 6107 C CA . PHE A 1 753 ? 13.763 27.353 -30.245 1.00 70.06 753 PHE A CA 1
ATOM 6108 C C . PHE A 1 753 ? 14.815 28.325 -29.755 1.00 70.06 753 PHE A C 1
ATOM 6110 O O . PHE A 1 753 ? 15.357 28.117 -28.668 1.00 70.06 753 PHE A O 1
ATOM 6117 N N . SER A 1 754 ? 15.089 29.380 -30.517 1.00 72.50 754 SER A N 1
ATOM 6118 C CA . SER A 1 754 ? 16.068 30.411 -30.159 1.00 72.50 754 SER A CA 1
ATOM 6119 C C . SER A 1 754 ? 15.729 31.045 -28.821 1.00 72.50 754 SER A C 1
ATOM 6121 O O . SER A 1 754 ? 16.603 31.166 -27.959 1.00 72.50 754 SER A O 1
ATOM 6123 N N . LYS A 1 755 ? 14.451 31.383 -28.607 1.00 69.00 755 LYS A N 1
ATOM 6124 C CA . LYS A 1 755 ? 13.987 32.030 -27.376 1.00 69.00 755 LYS A CA 1
ATOM 6125 C C . LYS A 1 755 ? 14.250 31.169 -26.137 1.00 69.00 755 LYS A C 1
ATOM 6127 O O . LYS A 1 755 ? 14.843 31.646 -25.172 1.00 69.00 755 LYS A O 1
ATOM 6132 N N . VAL A 1 756 ? 13.874 29.890 -26.185 1.00 64.12 756 VAL A N 1
ATOM 6133 C CA . VAL A 1 756 ? 14.063 28.951 -25.063 1.00 64.12 756 VAL A CA 1
ATOM 6134 C C . VAL A 1 756 ? 15.529 28.592 -24.860 1.00 64.12 756 VAL A C 1
ATOM 6136 O O . VAL A 1 756 ? 15.998 28.510 -23.721 1.00 64.12 756 VAL A O 1
ATOM 6139 N N . SER A 1 757 ? 16.261 28.377 -25.954 1.00 68.12 757 SER A N 1
ATOM 6140 C CA . SER A 1 757 ? 17.669 27.987 -25.904 1.00 68.12 757 SER A CA 1
ATOM 6141 C C . SER A 1 757 ? 18.522 29.102 -25.325 1.00 68.12 757 SER A C 1
ATOM 6143 O O . SER A 1 757 ? 19.307 28.848 -24.417 1.00 68.12 757 SER A O 1
ATOM 6145 N N . MET A 1 758 ? 18.321 30.343 -25.769 1.00 74.75 758 MET A N 1
ATOM 6146 C CA . MET A 1 758 ? 19.076 31.491 -25.275 1.00 74.75 758 MET A CA 1
ATOM 6147 C C . MET A 1 758 ? 18.833 31.730 -23.780 1.00 74.75 758 MET A C 1
ATOM 6149 O O . MET A 1 758 ? 19.788 31.919 -23.030 1.00 74.75 758 MET A O 1
ATOM 6153 N N . GLU A 1 759 ? 17.579 31.676 -23.323 1.00 68.50 759 GLU A N 1
ATOM 6154 C CA . GLU A 1 759 ? 17.246 31.851 -21.905 1.00 68.50 759 GLU A CA 1
ATOM 6155 C C . GLU A 1 759 ? 17.870 30.748 -21.040 1.00 68.50 759 GLU A C 1
ATOM 6157 O O . GLU A 1 759 ? 18.512 31.030 -20.028 1.00 68.50 759 GLU A O 1
ATOM 6162 N N . SER A 1 760 ? 17.779 29.496 -21.486 1.00 67.25 760 SER A N 1
ATOM 6163 C CA . SER A 1 760 ? 18.320 28.347 -20.753 1.00 67.25 760 SER A CA 1
ATOM 6164 C C . SER A 1 760 ? 19.851 28.334 -20.722 1.00 67.25 760 SER A C 1
ATOM 6166 O O . SER A 1 760 ? 20.456 28.029 -19.691 1.00 67.25 760 SER A O 1
ATOM 6168 N N . VAL A 1 761 ? 20.495 28.693 -21.837 1.00 72.12 761 VAL A N 1
ATOM 6169 C CA . VAL A 1 761 ? 21.953 28.849 -21.919 1.00 72.12 761 VAL A CA 1
ATOM 6170 C C . VAL A 1 761 ? 22.412 29.986 -21.011 1.00 72.12 761 VAL A C 1
ATOM 6172 O O . VAL A 1 761 ? 23.360 29.804 -20.250 1.00 72.12 761 VAL A O 1
ATOM 6175 N N . ASN A 1 762 ? 21.704 31.117 -20.997 1.00 75.88 762 ASN A N 1
ATOM 6176 C CA . ASN A 1 762 ? 22.033 32.245 -20.129 1.00 75.88 762 ASN A CA 1
ATOM 6177 C C . ASN A 1 762 ? 21.829 31.940 -18.647 1.00 75.88 762 ASN A C 1
ATOM 6179 O O . ASN A 1 762 ? 22.691 32.284 -17.847 1.00 75.88 762 ASN A O 1
ATOM 6183 N N . GLN A 1 763 ? 20.769 31.233 -18.257 1.00 70.69 763 GLN A N 1
ATOM 6184 C CA . GLN A 1 763 ? 20.598 30.776 -16.872 1.00 70.69 763 GLN A CA 1
ATOM 6185 C C . GLN A 1 763 ? 21.724 29.827 -16.432 1.00 70.69 763 GLN A C 1
ATOM 6187 O O . GLN A 1 763 ? 22.167 29.857 -15.279 1.00 70.69 763 GLN A O 1
ATOM 6192 N N . TYR A 1 764 ? 22.201 28.977 -17.344 1.00 72.44 764 TYR A N 1
ATOM 6193 C CA . TYR A 1 764 ? 23.309 28.066 -17.078 1.00 72.44 764 TYR A CA 1
ATOM 6194 C C . TYR A 1 764 ? 24.646 28.806 -16.942 1.00 72.44 764 TYR A C 1
ATOM 6196 O O . TYR A 1 764 ? 25.384 28.572 -15.982 1.00 72.44 764 TYR A O 1
ATOM 6204 N N . LEU A 1 765 ? 24.937 29.718 -17.870 1.00 73.62 765 LEU A N 1
ATOM 6205 C CA . LEU A 1 765 ? 26.168 30.509 -17.898 1.00 73.62 765 LEU A CA 1
ATOM 6206 C C . LEU A 1 765 ? 26.204 31.600 -16.814 1.00 73.62 765 LEU A C 1
ATOM 6208 O O . LEU A 1 765 ? 27.281 31.908 -16.304 1.00 73.62 765 LEU A O 1
ATOM 6212 N N . ALA A 1 766 ? 25.053 32.104 -16.356 1.00 70.94 766 ALA A N 1
ATOM 6213 C CA . ALA A 1 766 ? 24.969 33.100 -15.285 1.00 70.94 766 ALA A CA 1
ATOM 6214 C C . ALA A 1 766 ? 25.587 32.600 -13.968 1.00 70.94 766 ALA A C 1
ATOM 6216 O O . ALA A 1 766 ? 26.203 33.373 -13.237 1.00 70.94 766 ALA A O 1
ATOM 6217 N N . LYS A 1 767 ? 25.530 31.285 -13.698 1.00 71.44 767 LYS A N 1
ATOM 6218 C CA . LYS A 1 767 ? 26.217 30.651 -12.551 1.00 71.44 767 LYS A CA 1
ATOM 6219 C C . LYS A 1 767 ? 27.746 30.740 -12.637 1.00 71.44 767 LYS A C 1
ATOM 6221 O O . LYS A 1 767 ? 28.428 30.498 -11.647 1.00 71.44 767 LYS A O 1
ATOM 6226 N N . LYS A 1 768 ? 28.268 31.068 -13.818 1.00 70.69 768 LYS A N 1
ATOM 6227 C CA . LYS A 1 768 ? 29.681 31.271 -14.145 1.00 70.69 768 LYS A CA 1
ATOM 6228 C C . LYS A 1 768 ? 29.986 32.727 -14.528 1.00 70.69 768 LYS A C 1
ATOM 6230 O O . LYS A 1 768 ? 31.024 32.974 -15.128 1.00 70.69 768 LYS A O 1
ATOM 6235 N N . LEU A 1 769 ? 29.086 33.671 -14.223 1.00 77.31 769 LEU A N 1
ATOM 6236 C CA . LEU A 1 769 ? 29.229 35.102 -14.533 1.00 77.31 769 LEU A CA 1
ATOM 6237 C C . LEU A 1 769 ? 29.453 35.396 -16.030 1.00 77.31 769 LEU A C 1
ATOM 6239 O O . LEU A 1 769 ? 30.119 36.361 -16.391 1.00 77.31 769 LEU A O 1
ATOM 6243 N N . THR A 1 770 ? 28.875 34.580 -16.914 1.00 78.75 770 THR A N 1
ATOM 6244 C CA . THR A 1 770 ? 28.912 34.784 -18.371 1.00 78.75 770 THR A CA 1
ATOM 6245 C C . THR A 1 770 ? 27.506 34.697 -18.959 1.00 78.75 770 THR A C 1
ATOM 6247 O O . THR A 1 770 ? 26.619 34.082 -18.370 1.00 78.75 770 THR A O 1
ATOM 6250 N N . ILE A 1 771 ? 27.284 35.324 -20.113 1.00 84.44 771 ILE A N 1
ATOM 6251 C CA . ILE A 1 771 ? 26.041 35.217 -20.893 1.00 84.44 771 ILE A CA 1
ATOM 6252 C C . ILE A 1 771 ? 26.373 35.015 -22.372 1.00 84.44 771 ILE A C 1
ATOM 6254 O O . ILE A 1 771 ? 27.384 35.517 -22.850 1.00 84.44 771 ILE A O 1
ATOM 6258 N N . ILE A 1 772 ? 25.543 34.281 -23.101 1.00 84.62 772 ILE A N 1
ATOM 6259 C CA . ILE A 1 772 ? 25.638 34.128 -24.551 1.00 84.62 772 ILE A CA 1
ATOM 6260 C C . ILE A 1 772 ? 24.961 35.314 -25.252 1.00 84.62 772 ILE A C 1
ATOM 6262 O O . ILE A 1 772 ? 23.955 35.840 -24.763 1.00 84.62 772 ILE A O 1
ATOM 6266 N N . ALA A 1 773 ? 25.530 35.761 -26.370 1.00 82.56 773 ALA A N 1
ATOM 6267 C CA . ALA A 1 773 ? 24.963 36.837 -27.177 1.00 82.56 773 ALA A CA 1
ATOM 6268 C C . ALA A 1 773 ? 23.713 36.380 -27.950 1.00 82.56 773 ALA A C 1
ATOM 6270 O O . ALA A 1 773 ? 23.327 35.209 -27.913 1.00 82.56 773 ALA A O 1
ATOM 6271 N N . GLN A 1 774 ? 23.067 37.322 -28.645 1.00 80.81 774 GLN A N 1
ATOM 6272 C CA . GLN A 1 774 ? 21.972 36.989 -29.558 1.00 80.81 774 GLN A CA 1
ATOM 6273 C C . GLN A 1 774 ? 22.486 36.033 -30.645 1.00 80.81 774 GLN A C 1
ATOM 6275 O O . GLN A 1 774 ? 23.576 36.268 -31.169 1.00 80.81 774 GLN A O 1
ATOM 6280 N N . PRO A 1 775 ? 21.740 34.965 -30.969 1.00 84.69 775 PRO A N 1
ATOM 6281 C CA . PRO A 1 775 ? 22.138 34.063 -32.035 1.00 84.69 775 PRO A CA 1
ATOM 6282 C C . PRO A 1 775 ? 21.998 34.737 -33.398 1.00 84.69 775 PRO A C 1
ATOM 6284 O O . PRO A 1 775 ? 21.094 35.551 -33.601 1.00 84.69 775 PRO A O 1
ATOM 6287 N N . ASP A 1 776 ? 22.830 34.320 -34.347 1.00 85.12 776 ASP A N 1
ATOM 6288 C CA . ASP A 1 776 ? 22.479 34.440 -35.756 1.00 85.12 776 ASP A CA 1
ATOM 6289 C C . ASP A 1 776 ? 21.387 33.409 -36.066 1.00 85.12 776 ASP A C 1
ATOM 6291 O O . ASP A 1 776 ? 21.570 32.207 -35.847 1.00 85.12 776 ASP A O 1
ATOM 6295 N N . VAL A 1 777 ? 20.220 33.890 -36.489 1.00 84.56 777 VAL A N 1
ATOM 6296 C CA . VAL A 1 777 ? 19.017 33.076 -36.686 1.00 84.56 777 VAL A CA 1
ATOM 6297 C C . VAL A 1 777 ? 18.765 32.915 -38.174 1.00 84.56 777 VAL A C 1
ATOM 6299 O O . VAL A 1 777 ? 18.642 33.900 -38.899 1.00 84.56 777 VAL A O 1
ATOM 6302 N N . GLN A 1 778 ? 18.594 31.674 -38.616 1.00 87.75 778 GLN A N 1
ATOM 6303 C CA . GLN A 1 778 ? 18.108 31.333 -39.945 1.00 87.75 778 GLN A CA 1
ATOM 6304 C C . GLN A 1 778 ? 16.831 30.514 -39.835 1.00 87.75 778 GLN A C 1
ATOM 6306 O O . GLN A 1 778 ? 16.777 29.503 -39.137 1.00 87.75 778 GLN A O 1
ATOM 6311 N N . ILE A 1 779 ? 15.794 30.933 -40.555 1.00 88.38 779 ILE A N 1
ATOM 6312 C CA . ILE A 1 779 ? 14.513 30.232 -40.588 1.00 88.38 779 ILE A CA 1
ATOM 6313 C C . ILE A 1 779 ? 14.177 29.889 -42.022 1.00 88.38 779 ILE A C 1
ATOM 6315 O O . ILE A 1 779 ? 14.164 30.765 -42.876 1.00 88.38 779 ILE A O 1
ATOM 6319 N N . ASN A 1 780 ? 13.860 28.631 -42.291 1.00 87.88 780 ASN A N 1
ATOM 6320 C CA . ASN A 1 780 ? 13.427 28.159 -43.591 1.00 87.88 780 ASN A CA 1
ATOM 6321 C C . ASN A 1 780 ? 11.997 27.617 -43.522 1.00 87.88 780 ASN A C 1
ATOM 6323 O O . ASN A 1 780 ? 11.698 26.642 -42.831 1.00 87.88 780 ASN A O 1
ATOM 6327 N N . PHE A 1 781 ? 11.110 28.245 -44.283 1.00 91.44 781 PHE A N 1
ATOM 6328 C CA . PHE A 1 781 ? 9.739 27.810 -44.482 1.00 91.44 781 PHE A CA 1
ATOM 6329 C C . PHE A 1 781 ? 9.646 26.997 -45.769 1.00 91.44 781 PHE A C 1
ATOM 6331 O O . PHE A 1 781 ? 10.084 27.434 -46.831 1.00 91.44 781 PHE A O 1
ATOM 6338 N N . SER A 1 782 ? 9.036 25.821 -45.708 1.00 88.75 782 SER A N 1
ATOM 6339 C CA . SER A 1 782 ? 8.806 25.005 -46.901 1.00 88.75 782 SER A CA 1
ATOM 6340 C C . SER A 1 782 ? 7.469 24.290 -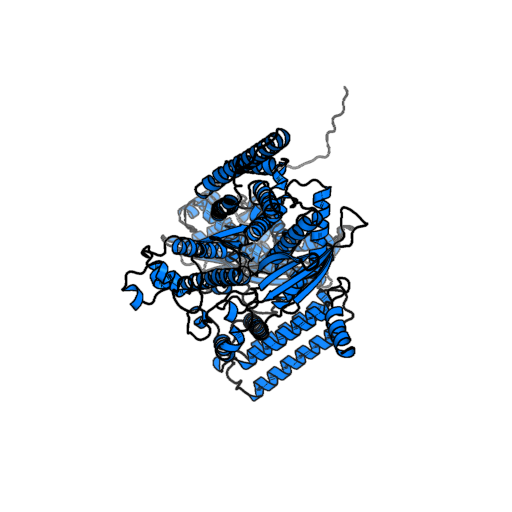46.844 1.00 88.75 782 SER A C 1
ATOM 6342 O O . SER A 1 782 ? 6.899 24.069 -45.775 1.00 88.75 782 SER A O 1
ATOM 6344 N N . TRP A 1 783 ? 6.940 23.932 -48.009 1.00 88.06 783 TRP A N 1
ATOM 6345 C CA . TRP A 1 783 ? 5.760 23.082 -48.096 1.00 88.06 783 TRP A CA 1
ATOM 6346 C C . TRP A 1 783 ? 6.173 21.621 -48.282 1.00 88.06 783 TRP A C 1
ATOM 6348 O O . TRP A 1 783 ? 6.925 21.281 -49.193 1.00 88.06 783 TRP A O 1
ATOM 6358 N N . SER A 1 784 ? 5.661 20.739 -47.423 1.00 83.00 784 SER A N 1
ATOM 6359 C CA . SER A 1 784 ? 5.903 19.301 -47.504 1.00 83.00 784 SER A CA 1
ATOM 6360 C C . SER A 1 784 ? 4.751 18.607 -48.220 1.00 83.00 784 SER A C 1
ATOM 6362 O O . SER A 1 784 ? 3.719 18.328 -47.610 1.00 83.00 784 SER A O 1
ATOM 6364 N N . GLU A 1 785 ? 4.940 18.256 -49.491 1.00 77.25 785 GLU A N 1
ATOM 6365 C CA . GLU A 1 785 ? 3.945 17.503 -50.272 1.00 77.25 785 GLU A CA 1
ATOM 6366 C C . GLU A 1 785 ? 3.600 16.152 -49.633 1.00 77.25 785 GLU A C 1
ATOM 6368 O O . GLU A 1 785 ? 2.430 15.816 -49.441 1.00 77.25 785 GLU A O 1
ATOM 6373 N N . ALA A 1 786 ? 4.619 15.402 -49.204 1.00 74.12 786 ALA A N 1
ATOM 6374 C CA . ALA A 1 786 ? 4.444 14.085 -48.591 1.00 74.12 786 ALA A CA 1
ATOM 6375 C C . ALA A 1 786 ? 3.610 14.126 -47.299 1.00 74.12 786 ALA A C 1
ATOM 6377 O O . ALA A 1 786 ? 2.940 13.150 -46.958 1.00 74.12 786 ALA A O 1
ATOM 6378 N N . ARG A 1 787 ? 3.654 15.244 -46.565 1.00 75.75 787 ARG A N 1
ATOM 6379 C CA . ARG A 1 787 ? 3.001 15.391 -45.255 1.00 75.75 787 ARG A CA 1
ATOM 6380 C C . ARG A 1 787 ? 1.853 16.401 -45.248 1.00 75.75 787 ARG A C 1
ATOM 6382 O O . ARG A 1 787 ? 1.198 16.552 -44.219 1.00 75.75 787 ARG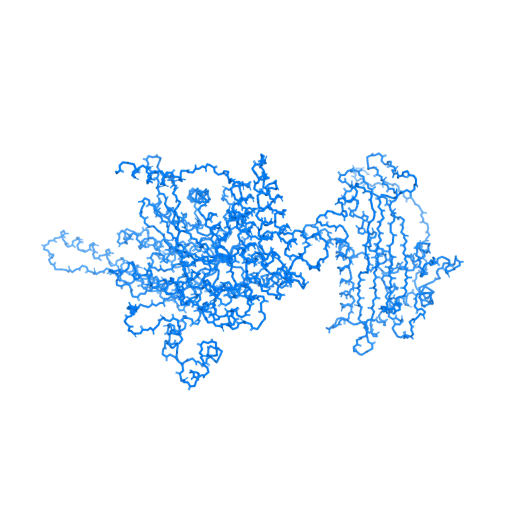 A O 1
ATOM 6389 N N . LYS A 1 788 ? 1.588 17.034 -46.396 1.00 83.38 788 LYS A N 1
ATOM 6390 C CA . LYS A 1 788 ? 0.517 18.008 -46.648 1.00 83.38 788 LYS A CA 1
ATOM 6391 C C . LYS A 1 788 ? 0.482 19.147 -45.619 1.00 83.38 788 LYS A C 1
ATOM 6393 O O . LYS A 1 788 ? -0.563 19.415 -45.020 1.00 83.38 788 LYS A O 1
ATOM 6398 N N . GLY A 1 789 ? 1.622 19.799 -45.393 1.00 88.62 789 GLY A N 1
ATOM 6399 C CA . GLY A 1 789 ? 1.737 20.862 -44.393 1.00 88.62 789 GLY A CA 1
ATOM 6400 C C . GLY A 1 789 ? 2.991 21.722 -44.521 1.00 88.62 789 GLY A C 1
ATOM 6401 O O . GLY A 1 789 ? 3.899 21.397 -45.284 1.00 88.62 789 GLY A O 1
ATOM 6402 N N . ILE A 1 790 ? 3.037 22.809 -43.750 1.00 89.25 790 ILE A N 1
ATOM 6403 C CA . ILE A 1 790 ? 4.173 23.740 -43.707 1.00 89.25 790 ILE A CA 1
ATOM 6404 C C . ILE A 1 790 ? 5.235 23.184 -42.761 1.00 89.25 790 ILE A C 1
ATOM 6406 O O . ILE A 1 790 ? 4.938 22.893 -41.602 1.00 89.25 790 ILE A O 1
ATOM 6410 N N . GLN A 1 791 ? 6.467 23.063 -43.242 1.00 88.25 791 GLN A N 1
ATOM 6411 C CA . GLN A 1 791 ? 7.648 22.820 -42.428 1.00 88.25 791 GLN A CA 1
ATOM 6412 C C . GLN A 1 791 ? 8.342 24.142 -42.108 1.00 88.25 791 GLN A C 1
ATOM 6414 O O . GLN A 1 791 ? 8.528 24.984 -42.984 1.00 88.25 791 GLN A O 1
ATOM 6419 N N . ILE A 1 792 ? 8.710 24.304 -40.844 1.00 87.94 792 ILE A N 1
ATOM 6420 C CA . ILE A 1 792 ? 9.484 25.426 -40.327 1.00 87.94 792 ILE A CA 1
ATOM 6421 C C . ILE A 1 792 ? 10.767 24.835 -39.779 1.00 87.94 792 ILE A C 1
ATOM 6423 O O . ILE A 1 792 ? 10.720 24.069 -38.817 1.00 87.94 792 ILE A O 1
ATOM 6427 N N . GLU A 1 793 ? 11.883 25.147 -40.411 1.00 85.81 793 GLU A N 1
ATOM 6428 C CA . GLU A 1 793 ? 13.210 24.804 -39.930 1.00 85.81 793 GLU A CA 1
ATOM 6429 C C . GLU A 1 793 ? 13.868 26.053 -39.352 1.00 85.81 793 GLU A C 1
ATOM 6431 O O . GLU A 1 793 ? 13.922 27.077 -40.017 1.00 85.81 793 GLU A O 1
ATOM 6436 N N . GLU A 1 794 ? 14.325 25.983 -38.110 1.00 85.94 794 GLU A N 1
ATOM 6437 C CA . GLU A 1 794 ? 14.991 27.069 -37.392 1.00 85.94 794 GLU A CA 1
ATOM 6438 C C . GLU A 1 794 ? 16.403 26.605 -37.041 1.00 85.94 794 GLU A C 1
ATOM 6440 O O . GLU A 1 794 ? 16.554 25.557 -36.412 1.00 85.94 794 GLU A O 1
ATOM 6445 N N . ILE A 1 795 ? 17.419 27.370 -37.434 1.00 84.56 795 ILE A N 1
ATOM 6446 C CA . ILE A 1 795 ? 18.834 27.152 -37.126 1.00 84.56 795 ILE A CA 1
ATOM 6447 C C . ILE A 1 795 ? 19.343 28.410 -36.425 1.00 84.56 795 ILE A C 1
ATOM 6449 O O . ILE A 1 795 ? 19.243 29.504 -36.968 1.00 84.56 795 ILE A O 1
ATOM 6453 N N . ASN A 1 796 ? 19.897 28.253 -35.228 1.00 85.38 796 ASN A N 1
ATOM 6454 C CA . ASN A 1 796 ? 20.434 29.351 -34.429 1.00 85.38 796 ASN A CA 1
ATOM 6455 C C . ASN A 1 796 ? 21.895 29.081 -34.116 1.00 85.38 796 ASN A C 1
ATOM 6457 O O . ASN A 1 796 ? 22.188 28.034 -33.538 1.00 85.38 796 ASN A O 1
ATOM 6461 N N . THR A 1 797 ? 22.774 30.025 -34.427 1.00 86.50 797 THR A N 1
ATOM 6462 C CA . THR A 1 797 ? 24.217 29.913 -34.199 1.00 86.50 797 THR A CA 1
ATOM 6463 C C . THR A 1 797 ? 24.664 30.975 -33.199 1.00 86.50 797 THR A C 1
ATOM 6465 O O . THR A 1 797 ? 24.424 32.163 -33.384 1.00 86.50 797 THR A O 1
ATOM 6468 N N . TYR A 1 798 ? 25.301 30.551 -32.110 1.00 87.12 798 TYR A N 1
ATOM 6469 C CA . TYR A 1 798 ? 25.744 31.424 -31.027 1.00 87.12 798 TYR A CA 1
ATOM 6470 C C . TYR A 1 798 ? 27.275 31.532 -31.018 1.00 87.12 798 TYR A C 1
ATOM 6472 O O . TYR A 1 798 ? 27.965 30.663 -30.480 1.00 87.12 798 TYR A O 1
ATOM 6480 N N . GLU A 1 799 ? 27.809 32.603 -31.599 1.00 86.06 799 GLU A N 1
ATOM 6481 C CA . GLU A 1 799 ? 29.256 32.776 -31.828 1.00 86.06 799 GLU A CA 1
ATOM 6482 C C . GLU A 1 799 ? 29.972 33.545 -30.712 1.00 86.06 799 GLU A C 1
ATOM 6484 O O . GLU A 1 799 ? 31.184 33.426 -30.536 1.00 86.06 799 GLU A O 1
ATOM 6489 N N . GLU A 1 800 ? 29.225 34.309 -29.914 1.00 87.69 800 GLU A N 1
ATOM 6490 C CA . GLU A 1 800 ? 29.790 35.193 -28.897 1.00 87.69 800 GLU A CA 1
ATOM 6491 C C . GLU A 1 800 ? 29.243 34.895 -27.500 1.00 87.69 800 GLU A C 1
ATOM 6493 O O . GLU A 1 800 ? 28.048 34.641 -27.309 1.00 87.69 800 GLU A O 1
ATOM 6498 N N . LYS A 1 801 ? 30.110 35.014 -26.490 1.00 86.50 801 LYS A N 1
ATOM 6499 C CA . LYS A 1 801 ? 29.711 35.101 -25.080 1.00 86.50 801 LYS A CA 1
ATOM 6500 C C . LYS A 1 801 ? 30.350 36.318 -24.419 1.00 86.50 801 LYS A C 1
ATOM 6502 O O . LYS A 1 801 ? 31.458 36.707 -24.762 1.00 86.50 801 LYS A O 1
ATOM 6507 N N . LYS A 1 802 ? 29.663 36.926 -23.458 1.00 84.88 802 LYS A N 1
ATOM 6508 C CA . LYS A 1 802 ? 30.112 38.113 -22.727 1.00 84.88 802 LYS A CA 1
ATOM 6509 C C . LYS A 1 802 ? 30.383 37.772 -21.267 1.00 84.88 802 LYS A C 1
ATOM 6511 O O . LYS A 1 802 ? 29.546 37.152 -20.609 1.00 84.88 802 LYS A O 1
ATOM 6516 N N . ASP A 1 803 ? 31.535 38.202 -20.762 1.00 79.50 803 ASP A N 1
ATOM 6517 C CA . ASP A 1 803 ? 31.842 38.178 -19.330 1.00 79.50 803 ASP A CA 1
ATOM 6518 C C . ASP A 1 803 ? 31.091 39.315 -18.620 1.00 79.50 803 ASP A C 1
ATOM 6520 O O . ASP A 1 803 ? 31.148 40.475 -19.034 1.00 79.50 803 ASP A O 1
ATOM 6524 N N . MET A 1 804 ? 30.349 38.982 -17.565 1.00 76.75 804 MET A N 1
ATOM 6525 C CA . MET A 1 804 ? 29.490 39.931 -16.851 1.00 76.75 804 MET A CA 1
ATOM 6526 C C . MET A 1 804 ? 30.278 40.903 -15.962 1.00 76.75 804 MET A C 1
ATOM 6528 O O . MET A 1 804 ? 29.779 41.990 -15.683 1.00 76.75 804 MET A O 1
ATOM 6532 N N . ASN A 1 805 ? 31.494 40.552 -15.536 1.00 76.25 805 ASN A N 1
ATOM 6533 C CA . ASN A 1 805 ? 32.328 41.391 -14.674 1.00 76.25 805 ASN A CA 1
ATOM 6534 C C . ASN A 1 805 ? 33.173 42.377 -15.481 1.00 76.25 805 ASN A C 1
ATOM 6536 O O . ASN A 1 805 ? 33.345 43.523 -15.075 1.00 76.25 805 ASN A O 1
ATOM 6540 N N . THR A 1 806 ? 33.717 41.932 -16.616 1.00 75.25 806 THR A N 1
ATOM 6541 C CA . THR A 1 806 ? 34.633 42.743 -17.440 1.00 75.25 806 THR A CA 1
ATOM 6542 C C . THR A 1 806 ? 33.964 43.342 -18.675 1.00 75.25 806 THR A C 1
ATOM 6544 O O . THR A 1 806 ? 34.591 44.122 -19.387 1.00 75.25 806 THR A O 1
ATOM 6547 N N . ALA A 1 807 ? 32.716 42.955 -18.964 1.00 74.38 807 ALA A N 1
ATOM 6548 C CA . ALA A 1 807 ? 31.983 43.279 -20.189 1.00 74.38 807 ALA A CA 1
ATOM 6549 C C . ALA A 1 807 ? 32.699 42.871 -21.494 1.00 74.38 807 ALA A C 1
ATOM 6551 O O . ALA A 1 807 ? 32.294 43.308 -22.573 1.00 74.38 807 ALA A O 1
ATOM 6552 N N . THR A 1 808 ? 33.726 42.021 -21.407 1.00 80.56 808 THR A N 1
ATOM 6553 C CA . THR A 1 808 ? 34.542 41.604 -22.551 1.00 80.56 808 THR A CA 1
ATOM 6554 C C . THR A 1 808 ? 33.796 40.564 -23.385 1.00 80.56 808 THR A C 1
ATOM 6556 O O . THR A 1 808 ? 33.206 39.630 -22.835 1.00 80.56 808 THR A O 1
ATOM 6559 N N . ILE A 1 809 ? 33.817 40.732 -24.711 1.00 84.00 809 ILE A N 1
ATOM 6560 C CA . ILE A 1 809 ? 33.257 39.772 -25.670 1.00 84.00 809 ILE A CA 1
ATOM 6561 C C . ILE A 1 809 ? 34.310 38.702 -25.955 1.00 84.00 809 ILE A C 1
ATOM 6563 O O . ILE A 1 809 ? 35.444 39.009 -26.314 1.00 84.00 809 ILE A O 1
ATOM 6567 N N . LEU A 1 810 ? 33.915 37.447 -25.793 1.00 81.69 810 LEU A N 1
ATOM 6568 C CA . LEU A 1 810 ? 34.710 36.261 -26.062 1.00 81.69 810 LEU A CA 1
ATOM 6569 C C . LEU A 1 810 ? 34.142 35.574 -27.307 1.00 81.69 810 LEU A C 1
ATOM 6571 O O . LEU A 1 810 ? 32.936 35.324 -27.385 1.00 81.69 810 LEU A O 1
ATOM 6575 N N . ARG A 1 811 ? 35.024 35.273 -28.260 1.00 84.12 811 ARG A N 1
ATOM 6576 C CA . ARG A 1 811 ? 34.739 34.526 -29.490 1.00 84.12 811 ARG A CA 1
ATOM 6577 C C . ARG A 1 811 ? 35.635 33.293 -29.542 1.00 84.12 811 ARG A C 1
ATOM 6579 O O . ARG A 1 811 ? 36.697 33.285 -28.919 1.00 84.12 811 ARG A O 1
ATOM 6586 N N . LEU A 1 812 ? 35.199 32.258 -30.251 1.00 75.38 812 LEU A N 1
ATOM 6587 C CA . LEU A 1 812 ? 36.057 31.117 -30.568 1.00 75.38 812 LEU A CA 1
ATOM 6588 C C . LEU A 1 812 ? 36.952 31.454 -31.766 1.00 75.38 812 LEU A C 1
ATOM 6590 O O . LEU A 1 812 ? 36.559 32.207 -32.661 1.00 75.38 812 LEU A O 1
ATOM 6594 N N . ASP A 1 813 ? 38.163 30.903 -31.773 1.00 65.56 813 ASP A N 1
ATOM 6595 C CA . ASP A 1 813 ? 39.097 31.078 -32.883 1.00 65.56 813 ASP A CA 1
ATOM 6596 C C . ASP A 1 813 ? 38.572 30.364 -34.142 1.00 65.56 813 ASP A C 1
ATOM 6598 O O . ASP A 1 813 ? 37.975 29.294 -34.062 1.00 65.56 813 ASP A O 1
ATOM 6602 N N . GLY A 1 814 ? 38.792 30.948 -35.324 1.00 60.38 814 GLY A N 1
ATOM 6603 C CA . GLY A 1 814 ? 38.470 30.299 -36.604 1.00 60.38 814 GLY A CA 1
ATOM 6604 C C . GLY A 1 814 ? 37.014 30.399 -37.084 1.00 60.38 814 GLY A C 1
ATOM 6605 O O . GLY A 1 814 ? 36.687 29.777 -38.091 1.00 60.38 814 GLY A O 1
ATOM 6606 N N . GLY A 1 815 ? 36.158 31.195 -36.431 1.00 57.66 815 GLY A N 1
ATOM 6607 C CA . GLY A 1 815 ? 34.750 31.361 -36.832 1.00 57.66 815 GLY A CA 1
ATOM 6608 C C . GLY A 1 815 ? 33.826 30.239 -36.344 1.00 57.66 815 GLY A C 1
ATOM 6609 O O . GLY A 1 815 ? 32.783 29.993 -36.943 1.00 57.66 815 GLY A O 1
ATOM 6610 N N . GLU A 1 816 ? 34.220 29.532 -35.283 1.00 73.31 816 GLU A N 1
ATOM 6611 C CA . GLU A 1 816 ? 33.405 28.498 -34.643 1.00 73.31 816 GLU A CA 1
ATOM 6612 C C . GLU A 1 816 ? 32.337 29.092 -33.704 1.00 73.31 816 GLU A C 1
ATOM 6614 O O . GLU A 1 816 ? 32.455 30.214 -33.208 1.00 73.31 816 GLU A O 1
ATOM 6619 N N . TYR A 1 817 ? 31.297 28.307 -33.409 1.00 80.06 817 TYR A N 1
ATOM 6620 C CA . TYR A 1 817 ? 30.206 28.684 -32.510 1.00 80.06 817 TYR A CA 1
ATOM 6621 C C . TYR A 1 817 ? 30.272 27.946 -31.169 1.00 80.06 817 TYR A C 1
ATOM 6623 O O . TYR A 1 817 ? 30.630 26.772 -31.081 1.00 80.06 817 TYR A O 1
ATOM 6631 N N . TYR A 1 818 ? 29.862 28.615 -30.090 1.00 81.88 818 TYR A N 1
ATOM 6632 C CA . TYR A 1 818 ? 29.726 27.983 -28.774 1.00 81.88 818 TYR A CA 1
ATOM 6633 C C . TYR A 1 818 ? 28.587 26.964 -28.757 1.00 81.88 818 TYR A C 1
ATOM 6635 O O . TYR A 1 818 ? 28.665 25.929 -28.089 1.00 81.88 818 TYR A O 1
ATOM 6643 N N . CYS A 1 819 ? 27.511 27.278 -29.471 1.00 82.50 819 CYS A N 1
ATOM 6644 C CA . CYS A 1 819 ? 26.323 26.454 -29.585 1.00 82.50 819 CYS A CA 1
ATOM 6645 C C . CYS A 1 819 ? 25.659 26.720 -30.935 1.00 82.50 819 CYS A C 1
ATOM 6647 O O . CYS A 1 819 ? 25.564 27.867 -31.359 1.00 82.50 819 CYS A O 1
ATOM 6649 N N . GLN A 1 820 ? 25.157 25.677 -31.573 1.00 82.62 820 GLN A N 1
ATOM 6650 C CA . GLN A 1 820 ? 24.216 25.743 -32.667 1.00 82.62 820 GLN A CA 1
ATOM 6651 C C . GLN A 1 820 ? 23.017 24.872 -32.314 1.00 82.62 820 GLN A C 1
ATOM 6653 O O . GLN A 1 820 ? 23.158 23.727 -31.886 1.00 82.62 820 GLN A O 1
ATOM 6658 N N . THR A 1 821 ? 21.818 25.405 -32.494 1.00 79.50 821 THR A N 1
ATOM 6659 C CA . THR A 1 821 ? 20.574 24.673 -32.255 1.00 79.50 821 THR A CA 1
ATOM 6660 C C . THR A 1 821 ? 19.772 24.633 -33.541 1.00 79.50 821 THR A C 1
ATOM 6662 O O . THR A 1 821 ? 19.605 25.673 -34.169 1.00 79.50 821 THR A O 1
ATOM 6665 N N . GLN A 1 822 ? 19.249 23.469 -33.912 1.00 77.62 822 GLN A N 1
ATOM 6666 C CA . GLN A 1 822 ? 18.413 23.295 -35.095 1.00 77.62 822 GLN A CA 1
ATOM 6667 C C . GLN A 1 822 ? 17.107 22.594 -34.726 1.00 77.62 822 GLN A C 1
ATOM 6669 O O . GLN A 1 822 ? 17.115 21.583 -34.026 1.00 77.62 822 GLN A O 1
ATOM 6674 N N . SER A 1 823 ? 15.971 23.090 -35.210 1.00 77.56 823 SER A N 1
ATOM 6675 C CA . SER A 1 823 ? 14.678 22.418 -35.076 1.00 77.56 823 SER A CA 1
ATOM 6676 C C . SER A 1 823 ? 13.902 22.425 -36.379 1.00 77.56 823 SER A C 1
ATOM 6678 O O . SER A 1 823 ? 14.022 23.351 -37.166 1.00 77.56 823 SER A O 1
ATOM 6680 N N . CYS A 1 824 ? 13.089 21.395 -36.606 1.00 80.25 824 CYS A N 1
ATOM 6681 C CA . CYS A 1 824 ? 12.131 21.351 -37.700 1.00 80.25 824 CYS A CA 1
ATOM 6682 C C . CYS A 1 824 ? 10.749 20.983 -37.160 1.00 80.25 824 CYS A C 1
ATOM 6684 O O . CYS A 1 824 ? 10.570 19.928 -36.545 1.00 80.25 824 CYS A O 1
ATOM 6686 N N . ILE A 1 825 ? 9.753 21.827 -37.410 1.00 80.44 825 ILE A N 1
ATOM 6687 C CA . ILE A 1 825 ? 8.359 21.647 -36.994 1.00 80.44 825 ILE A CA 1
ATOM 6688 C C . ILE A 1 825 ? 7.484 21.535 -38.241 1.00 80.44 825 ILE A C 1
ATOM 6690 O O . ILE A 1 825 ? 7.688 22.247 -39.214 1.00 80.44 825 ILE A O 1
ATOM 6694 N N . LEU A 1 826 ? 6.488 20.653 -38.215 1.00 81.69 826 LEU A N 1
ATOM 6695 C CA . LEU A 1 826 ? 5.470 20.507 -39.252 1.00 81.69 826 LEU A CA 1
ATOM 6696 C C . LEU A 1 826 ? 4.103 20.945 -38.724 1.00 81.69 826 LEU A C 1
ATOM 6698 O O . LEU A 1 826 ? 3.610 20.363 -37.753 1.00 81.69 826 LEU A O 1
ATOM 6702 N N . LEU A 1 827 ? 3.469 21.883 -39.426 1.00 82.44 827 LEU A N 1
ATOM 6703 C CA . LEU A 1 827 ? 2.087 22.315 -39.227 1.00 82.44 827 LEU A CA 1
ATOM 6704 C C . LEU A 1 827 ? 1.192 21.700 -40.312 1.00 82.44 827 LEU A C 1
ATOM 6706 O O . LEU A 1 827 ? 1.376 21.994 -41.494 1.00 82.44 827 LEU A O 1
ATOM 6710 N N . ASN A 1 828 ? 0.206 20.882 -39.933 1.00 84.31 828 ASN A N 1
ATOM 6711 C CA . ASN A 1 828 ? -0.743 20.277 -40.869 1.00 84.31 828 ASN A CA 1
ATOM 6712 C C . ASN A 1 828 ? -2.209 20.531 -40.486 1.00 84.31 828 ASN A C 1
ATOM 6714 O O . ASN A 1 828 ? -2.620 20.363 -39.341 1.00 84.31 828 ASN A O 1
ATOM 6718 N N . LEU A 1 829 ? -3.022 20.898 -41.472 1.00 81.00 829 LEU A N 1
ATOM 6719 C CA . LEU A 1 829 ? -4.457 21.133 -41.346 1.00 81.00 829 LEU A CA 1
ATOM 6720 C C . LEU A 1 829 ? -5.237 19.925 -41.866 1.00 81.00 829 LEU A C 1
ATOM 6722 O O . LEU A 1 829 ? -5.243 19.645 -43.062 1.00 81.00 829 LEU A O 1
ATOM 6726 N N . ASN A 1 830 ? -5.910 19.212 -40.964 1.00 79.88 830 ASN A N 1
ATOM 6727 C CA . ASN A 1 830 ? -6.716 18.042 -41.313 1.00 79.88 830 ASN A CA 1
ATOM 6728 C C . ASN A 1 830 ? -8.185 18.427 -41.457 1.00 79.88 830 ASN A C 1
ATOM 6730 O O . ASN A 1 830 ? -8.737 19.079 -40.572 1.00 79.88 830 ASN A O 1
ATOM 6734 N N . GLU A 1 831 ? -8.822 18.003 -42.540 1.00 75.56 831 GLU A N 1
ATOM 6735 C CA . GLU A 1 831 ? -10.237 18.274 -42.782 1.00 75.56 831 GLU A CA 1
ATOM 6736 C C . GLU A 1 831 ? -11.128 17.593 -41.726 1.00 75.56 831 GLU A C 1
ATOM 6738 O O . GLU A 1 831 ? -10.898 16.457 -41.302 1.00 75.56 831 GLU A O 1
ATOM 6743 N N . ALA A 1 832 ? -12.147 18.312 -41.274 1.00 69.06 832 ALA A N 1
ATOM 6744 C CA . ALA A 1 832 ? -13.151 17.890 -40.312 1.00 69.06 832 ALA A CA 1
ATOM 6745 C C . ALA A 1 832 ? -14.559 18.138 -40.884 1.00 69.06 832 ALA A C 1
ATOM 6747 O O . ALA A 1 832 ? -14.737 18.826 -41.889 1.00 69.06 832 ALA A O 1
ATOM 6748 N N . LYS A 1 833 ? -15.587 17.559 -40.247 1.00 65.12 833 LYS A N 1
ATOM 6749 C CA . LYS A 1 833 ? -16.976 17.635 -40.734 1.00 65.12 833 LYS A CA 1
ATOM 6750 C C . LYS A 1 833 ? -17.421 19.092 -40.942 1.00 65.12 833 LYS A C 1
ATOM 6752 O O . LYS A 1 833 ? -17.286 19.906 -40.032 1.00 65.12 833 LYS A O 1
ATOM 6757 N N . GLY A 1 834 ? -18.005 19.378 -42.110 1.00 65.06 834 GLY A N 1
ATOM 6758 C CA . GLY A 1 834 ? -18.569 20.691 -42.447 1.00 65.06 834 GLY A CA 1
ATOM 6759 C C . GLY A 1 834 ? -17.590 21.692 -43.075 1.00 65.06 834 GLY A C 1
ATOM 6760 O O . GLY A 1 834 ? -17.788 22.888 -42.900 1.00 65.06 834 GLY A O 1
ATOM 6761 N N . GLY A 1 835 ? -16.539 21.233 -43.771 1.00 64.44 835 GLY A N 1
ATOM 6762 C CA . GLY A 1 835 ? -15.604 22.113 -44.497 1.00 64.44 835 GLY A CA 1
ATOM 6763 C C . GLY A 1 835 ? -14.653 22.906 -43.592 1.00 64.44 835 GLY A C 1
ATOM 6764 O O . GLY A 1 835 ? -14.199 23.993 -43.946 1.00 64.44 835 GLY A O 1
ATOM 6765 N N . ALA A 1 836 ? -14.391 22.386 -42.396 1.00 68.19 836 ALA A N 1
ATOM 6766 C CA . ALA A 1 836 ? -13.594 23.032 -41.363 1.00 68.19 836 ALA A CA 1
ATOM 6767 C C . ALA A 1 836 ? -12.301 22.231 -41.113 1.00 68.19 836 ALA A C 1
ATOM 6769 O O . ALA A 1 836 ? -12.258 21.039 -41.401 1.00 68.19 836 ALA A O 1
ATOM 6770 N N . TYR A 1 837 ? -11.242 22.855 -40.588 1.00 71.62 837 TYR A N 1
ATOM 6771 C CA . TYR A 1 837 ? -9.920 22.225 -40.452 1.00 71.62 837 TYR A CA 1
ATOM 6772 C C . TYR A 1 837 ? -9.414 22.160 -39.012 1.00 71.62 837 TYR A C 1
ATOM 6774 O O . TYR A 1 837 ? -9.605 23.074 -38.217 1.00 71.62 837 TYR A O 1
ATOM 6782 N N . LYS A 1 838 ? -8.703 21.089 -38.668 1.00 70.56 838 LYS A N 1
ATOM 6783 C CA . LYS A 1 838 ? -8.049 20.904 -37.371 1.00 70.56 838 LYS A CA 1
ATOM 6784 C C . LYS A 1 838 ? -6.535 21.014 -37.518 1.00 70.56 838 LYS A C 1
ATOM 6786 O O . LYS A 1 838 ? -5.937 20.218 -38.243 1.00 70.56 838 LYS A O 1
ATOM 6791 N N . LEU A 1 839 ? -5.927 21.942 -36.775 1.00 67.50 839 LEU A N 1
ATOM 6792 C CA . LEU A 1 839 ? -4.472 22.065 -36.689 1.00 67.50 839 LEU A CA 1
ATOM 6793 C C . LEU A 1 839 ? -3.891 20.865 -35.938 1.00 67.50 839 LEU A C 1
ATOM 6795 O O . LEU A 1 839 ? -4.243 20.589 -34.787 1.00 67.50 839 LEU A O 1
ATOM 6799 N N . ALA A 1 840 ? -2.992 20.159 -36.602 1.00 68.25 840 ALA A N 1
ATOM 6800 C CA . ALA A 1 840 ? -2.064 19.227 -36.004 1.00 68.25 840 ALA A CA 1
ATOM 6801 C C . ALA A 1 840 ? -0.655 19.802 -36.157 1.00 68.25 840 ALA A C 1
ATOM 6803 O O . ALA A 1 840 ? -0.331 20.466 -37.141 1.00 68.25 840 ALA A O 1
ATOM 6804 N N . VAL A 1 841 ? 0.162 19.594 -35.128 1.00 67.50 841 VAL A N 1
ATOM 6805 C CA . VAL A 1 841 ? 1.539 20.070 -35.119 1.00 67.50 841 VAL A CA 1
ATOM 6806 C C . VAL A 1 841 ? 2.450 18.980 -34.590 1.00 67.50 841 VAL A C 1
ATOM 6808 O O . VAL A 1 841 ? 2.107 18.286 -33.630 1.00 67.50 841 VAL A O 1
ATOM 6811 N N . SER A 1 842 ? 3.598 18.803 -35.236 1.00 63.81 842 SER A N 1
ATOM 6812 C CA . SER A 1 842 ? 4.561 17.762 -34.885 1.00 63.81 842 SER A CA 1
ATOM 6813 C C . SER A 1 842 ? 5.993 18.213 -35.127 1.00 63.81 842 SER A C 1
ATOM 6815 O O . SER A 1 842 ? 6.294 18.839 -36.136 1.00 63.81 842 SER A O 1
ATOM 6817 N N . ILE A 1 843 ? 6.884 17.864 -34.207 1.00 70.44 843 ILE A N 1
ATOM 6818 C CA . ILE A 1 843 ? 8.320 18.124 -34.329 1.00 70.44 843 ILE A CA 1
ATOM 6819 C C . ILE A 1 843 ? 8.923 17.002 -35.172 1.00 70.44 843 ILE A C 1
ATOM 6821 O O . ILE A 1 843 ? 8.690 15.827 -34.887 1.00 70.44 843 ILE A O 1
ATOM 6825 N N . GLN A 1 844 ? 9.648 17.367 -36.223 1.00 72.00 844 GLN A N 1
ATOM 6826 C CA . GLN A 1 844 ? 10.259 16.452 -37.186 1.00 72.00 844 GLN A CA 1
ATOM 6827 C C . GLN A 1 844 ? 11.697 16.114 -36.824 1.00 72.00 844 GLN A C 1
ATOM 6829 O O . GLN A 1 844 ? 12.097 14.956 -36.904 1.00 72.00 844 GLN A O 1
ATOM 6834 N N . SER A 1 845 ? 12.448 17.115 -36.386 1.00 67.12 845 SER A N 1
ATOM 6835 C CA . SER A 1 845 ? 13.802 16.961 -35.878 1.00 67.12 845 SER A CA 1
ATOM 6836 C C . SER A 1 845 ? 14.096 18.081 -34.891 1.00 67.12 845 SER A C 1
ATOM 6838 O O . SER A 1 845 ? 13.491 19.152 -34.940 1.00 67.12 845 SER A O 1
ATOM 6840 N N . ALA A 1 846 ? 15.008 17.810 -33.968 1.00 68.25 846 ALA A N 1
ATOM 6841 C CA . ALA A 1 846 ? 15.664 18.833 -33.182 1.00 68.25 846 ALA A CA 1
ATOM 6842 C C . ALA A 1 846 ? 17.066 18.323 -32.830 1.00 68.25 846 ALA A C 1
ATOM 6844 O O . ALA A 1 846 ? 17.220 17.161 -32.442 1.00 68.25 846 ALA A O 1
ATOM 6845 N N . SER A 1 847 ? 18.074 19.167 -32.989 1.00 65.75 847 SER A N 1
ATOM 6846 C CA . SER A 1 847 ? 19.481 18.865 -32.745 1.00 65.75 847 SER A CA 1
ATOM 6847 C C . SER A 1 847 ? 20.172 20.064 -32.114 1.00 65.75 847 SER A C 1
ATOM 6849 O O . SER A 1 847 ? 19.751 21.210 -32.265 1.00 65.75 847 SER A O 1
ATOM 6851 N N . VAL A 1 848 ? 21.235 19.775 -31.371 1.00 71.38 848 VAL A N 1
ATOM 6852 C CA . VAL A 1 848 ? 22.128 20.780 -30.808 1.00 71.38 848 VAL A CA 1
ATOM 6853 C C . VAL A 1 848 ? 23.548 20.303 -31.022 1.00 71.38 848 VAL A C 1
ATOM 6855 O O . VAL A 1 848 ? 23.846 19.134 -30.771 1.00 71.38 848 VAL A O 1
ATOM 6858 N N . ASP A 1 849 ? 24.400 21.212 -31.459 1.00 72.81 849 ASP A N 1
ATOM 6859 C CA . ASP A 1 849 ? 25.841 21.052 -31.485 1.00 72.81 849 ASP A CA 1
ATOM 6860 C C . ASP A 1 849 ? 26.460 22.135 -30.603 1.00 72.81 849 ASP A C 1
ATOM 6862 O O . ASP A 1 849 ? 26.058 23.290 -30.664 1.00 72.81 849 ASP A O 1
ATOM 6866 N N . CYS A 1 850 ? 27.371 21.782 -29.704 1.00 79.88 850 CYS A N 1
ATOM 6867 C CA . CYS A 1 850 ? 27.925 22.761 -28.775 1.00 79.88 850 CYS A CA 1
ATOM 6868 C C . CYS A 1 850 ? 29.267 22.321 -28.198 1.00 79.88 850 CYS A C 1
ATOM 6870 O O . CYS A 1 850 ? 29.563 21.125 -28.074 1.00 79.88 850 CYS A O 1
ATOM 6872 N N . VAL A 1 851 ? 30.035 23.302 -27.726 1.00 76.81 851 VAL A N 1
ATOM 6873 C CA . VAL A 1 851 ? 31.296 23.059 -27.019 1.00 76.81 851 VAL A CA 1
ATOM 6874 C C . VAL A 1 851 ? 31.075 22.269 -25.724 1.00 76.81 851 VAL A C 1
ATOM 6876 O O . VAL A 1 851 ? 29.998 22.307 -25.118 1.00 76.81 851 VAL A O 1
ATOM 6879 N N . ASP A 1 852 ? 32.114 21.569 -25.260 1.00 76.50 852 ASP A N 1
ATOM 6880 C CA . ASP A 1 852 ? 32.061 20.702 -24.070 1.00 76.50 852 ASP A CA 1
ATOM 6881 C C . ASP A 1 852 ? 31.526 21.406 -22.818 1.00 76.50 852 ASP A C 1
ATOM 6883 O O . ASP A 1 852 ? 30.844 20.787 -22.003 1.00 76.50 852 ASP A O 1
ATOM 6887 N N . GLU A 1 853 ? 31.771 22.711 -22.689 1.00 78.69 853 GLU A N 1
ATOM 6888 C CA . GLU A 1 853 ? 31.255 23.534 -21.596 1.00 78.69 853 GLU A CA 1
ATOM 6889 C C . GLU A 1 853 ? 29.716 23.531 -21.512 1.00 78.69 853 GLU A C 1
ATOM 6891 O O . GLU A 1 853 ? 29.161 23.550 -20.410 1.00 78.69 853 GLU A O 1
ATOM 6896 N N . LEU A 1 854 ? 29.032 23.489 -22.657 1.00 72.50 854 LEU A N 1
ATOM 6897 C CA . LEU A 1 854 ? 27.573 23.520 -22.755 1.00 72.50 854 LEU A CA 1
ATOM 6898 C C . LEU A 1 854 ? 26.968 22.118 -22.888 1.00 72.50 854 LEU A C 1
ATOM 6900 O O . LEU A 1 854 ? 25.773 21.937 -22.649 1.00 72.50 854 LEU A O 1
ATOM 6904 N N . LYS A 1 855 ? 27.772 21.081 -23.155 1.00 72.06 855 LYS A N 1
ATOM 6905 C CA . LYS A 1 855 ? 27.275 19.698 -23.234 1.00 72.06 855 LYS A CA 1
ATOM 6906 C C . LYS A 1 855 ? 26.523 19.227 -21.978 1.00 72.06 855 LYS A C 1
ATOM 6908 O O . LYS A 1 855 ? 25.524 18.524 -22.126 1.00 72.06 855 LYS A O 1
ATOM 6913 N N . PRO A 1 856 ? 26.900 19.596 -20.738 1.00 69.19 856 PRO A N 1
ATOM 6914 C CA . PRO A 1 856 ? 26.117 19.253 -19.553 1.00 69.19 856 PRO A CA 1
ATOM 6915 C C . PRO A 1 856 ? 24.702 19.846 -19.540 1.00 69.19 856 PRO A C 1
ATOM 6917 O O . PRO A 1 856 ? 23.823 19.239 -18.932 1.00 69.19 856 PRO A O 1
ATOM 6920 N N . LEU A 1 857 ? 24.483 20.996 -20.189 1.00 67.81 857 LEU A N 1
ATOM 6921 C CA . LEU A 1 857 ? 23.167 21.622 -20.338 1.00 67.81 857 LEU A CA 1
ATOM 6922 C C . LEU A 1 857 ? 22.300 20.839 -21.337 1.00 67.81 857 LEU A C 1
ATOM 6924 O O . LEU A 1 857 ? 21.130 20.563 -21.069 1.00 67.81 857 LEU A O 1
ATOM 6928 N N . PHE A 1 858 ? 22.889 20.416 -22.457 1.00 63.03 858 PHE A N 1
ATOM 6929 C CA . PHE A 1 858 ? 22.161 19.765 -23.548 1.00 63.03 858 PHE A CA 1
ATOM 6930 C C . PHE A 1 858 ? 22.150 18.229 -23.508 1.00 63.03 858 PHE A C 1
ATOM 6932 O O . PHE A 1 858 ? 21.332 17.642 -24.202 1.00 63.03 858 PHE A O 1
ATOM 6939 N N . PHE A 1 859 ? 22.994 17.548 -22.715 1.00 59.97 859 PHE A N 1
ATOM 6940 C CA . PHE A 1 859 ? 23.182 16.085 -22.825 1.00 59.97 859 PHE A CA 1
ATOM 6941 C C . PHE A 1 859 ? 23.243 15.289 -21.495 1.00 59.97 859 PHE A C 1
ATOM 6943 O O . PHE A 1 859 ? 23.478 14.079 -21.526 1.00 59.97 859 PHE A O 1
ATOM 6950 N N . LYS A 1 860 ? 23.002 15.889 -20.311 1.00 55.47 860 LYS A N 1
ATOM 6951 C CA . LYS A 1 860 ? 22.804 15.139 -19.035 1.00 55.47 860 LYS A CA 1
ATOM 6952 C C . LYS A 1 860 ? 21.331 14.735 -18.818 1.00 55.47 860 LYS A C 1
ATOM 6954 O O . LYS A 1 860 ? 20.464 15.194 -19.542 1.00 55.47 860 LYS A O 1
ATOM 6959 N N . LYS A 1 861 ? 21.067 13.873 -17.811 1.00 41.03 861 LYS A N 1
ATOM 6960 C CA . LYS A 1 861 ? 19.826 13.103 -17.469 1.00 41.03 861 LYS A CA 1
ATOM 6961 C C . LYS A 1 861 ? 18.437 13.793 -17.557 1.00 41.03 861 LYS A C 1
ATOM 6963 O O . LYS A 1 861 ? 17.437 13.124 -17.314 1.00 41.03 861 LYS A O 1
ATOM 6968 N N . SER A 1 862 ? 18.362 15.070 -17.894 1.00 47.53 862 SER A N 1
ATOM 6969 C CA . SER A 1 862 ? 17.166 15.782 -18.354 1.00 47.53 862 SER A CA 1
ATOM 6970 C C . SER A 1 862 ? 17.665 16.822 -19.356 1.00 47.53 862 SER A C 1
ATOM 6972 O O . SER A 1 862 ? 18.188 17.854 -18.938 1.00 47.53 862 SER A O 1
ATOM 6974 N N . ASN A 1 863 ? 17.658 16.479 -20.646 1.00 55.25 863 ASN A N 1
ATOM 6975 C CA . ASN A 1 863 ? 18.344 17.273 -21.663 1.00 55.25 863 ASN A CA 1
ATOM 6976 C C . ASN A 1 863 ? 17.507 18.502 -22.078 1.00 55.25 863 ASN A C 1
ATOM 6978 O O . ASN A 1 863 ? 16.280 18.440 -22.158 1.00 55.25 863 ASN A O 1
ATOM 6982 N N . LEU A 1 864 ? 18.169 19.639 -22.335 1.00 51.56 864 LEU A N 1
ATOM 6983 C CA . LEU A 1 864 ? 17.520 20.876 -22.796 1.00 51.56 864 LEU A CA 1
ATOM 6984 C C . LEU A 1 864 ? 16.756 20.684 -24.125 1.00 51.56 864 LEU A C 1
ATOM 6986 O O . LEU A 1 864 ? 15.781 21.378 -24.391 1.00 51.56 864 LEU A O 1
ATOM 6990 N N . LEU A 1 865 ? 17.132 19.679 -24.918 1.00 52.28 865 LEU A N 1
ATOM 6991 C CA . LEU A 1 865 ? 16.435 19.285 -26.142 1.00 52.28 865 LEU A CA 1
ATOM 6992 C C . LEU A 1 865 ? 15.046 18.666 -25.874 1.00 52.28 865 LEU A C 1
ATOM 6994 O O . LEU A 1 865 ? 14.086 18.964 -26.575 1.00 52.28 865 LEU A O 1
ATOM 6998 N N . GLU A 1 866 ? 14.907 17.842 -24.838 1.00 52.28 866 GLU A N 1
ATOM 6999 C CA . GLU A 1 866 ? 13.652 17.244 -24.364 1.00 52.28 866 GLU A CA 1
ATOM 7000 C C . GLU A 1 866 ? 12.767 18.321 -23.750 1.00 52.28 866 GLU A C 1
ATOM 7002 O O . GLU A 1 866 ? 11.564 18.331 -24.000 1.00 52.28 866 GLU A O 1
ATOM 7007 N N . ILE A 1 867 ? 13.370 19.247 -23.001 1.00 50.66 867 ILE A N 1
ATOM 7008 C CA . ILE A 1 867 ? 12.718 20.451 -22.478 1.00 50.66 867 ILE A CA 1
ATOM 7009 C C . ILE A 1 867 ? 12.176 21.303 -23.625 1.00 50.66 867 ILE A C 1
ATOM 7011 O O . ILE A 1 867 ? 11.015 21.696 -23.591 1.00 50.66 867 ILE A O 1
ATOM 7015 N N . PHE A 1 868 ? 12.972 21.542 -24.665 1.00 54.34 868 PHE A N 1
ATOM 7016 C CA . PHE A 1 868 ? 12.554 22.289 -25.843 1.00 54.34 868 PHE A CA 1
ATOM 7017 C C . PHE A 1 868 ? 11.434 21.575 -26.610 1.00 54.34 868 PHE A C 1
ATOM 7019 O O . PHE A 1 868 ? 10.421 22.184 -26.944 1.00 54.34 868 PHE A O 1
ATOM 7026 N N . ILE A 1 869 ? 11.554 20.261 -26.816 1.00 54.78 869 ILE A N 1
ATOM 7027 C CA . ILE A 1 869 ? 10.510 19.442 -27.444 1.00 54.78 869 ILE A CA 1
ATOM 7028 C C . ILE A 1 869 ? 9.204 19.508 -26.638 1.00 54.78 869 ILE A C 1
ATOM 7030 O O . ILE A 1 869 ? 8.121 19.572 -27.219 1.00 54.78 869 ILE A O 1
ATOM 7034 N N . GLN A 1 870 ? 9.281 19.518 -25.307 1.00 51.94 870 GLN A N 1
ATOM 7035 C CA . GLN A 1 870 ? 8.120 19.608 -24.418 1.00 51.94 870 GLN A CA 1
ATOM 7036 C C . GLN A 1 870 ? 7.551 21.030 -24.323 1.00 51.94 870 GLN A C 1
ATOM 7038 O O . GLN A 1 870 ? 6.328 21.183 -24.258 1.00 51.94 870 GLN A O 1
ATOM 7043 N N . TYR A 1 871 ? 8.398 22.060 -24.374 1.00 51.75 871 TYR A N 1
ATOM 7044 C CA . TYR A 1 871 ? 7.997 23.461 -24.492 1.00 51.75 871 TYR A CA 1
ATOM 7045 C C . TYR A 1 871 ? 7.252 23.687 -25.799 1.00 51.75 871 TYR A C 1
ATOM 7047 O O . TYR A 1 871 ? 6.131 24.180 -25.765 1.00 51.75 871 TYR A O 1
ATOM 7055 N N . LEU A 1 872 ? 7.808 23.235 -26.927 1.00 52.62 872 LEU A N 1
ATOM 7056 C CA . LEU A 1 872 ? 7.120 23.252 -28.208 1.00 52.62 872 LEU A CA 1
ATOM 7057 C C . LEU A 1 872 ? 5.792 22.520 -28.082 1.00 52.62 872 LEU A C 1
ATOM 7059 O O . LEU A 1 872 ? 4.760 23.126 -28.298 1.00 52.62 872 LEU A O 1
ATOM 7063 N N . GLN A 1 873 ? 5.755 21.268 -27.625 1.00 54.09 873 GLN A N 1
ATOM 7064 C CA . GLN A 1 873 ? 4.487 20.547 -27.440 1.00 54.09 873 GLN A CA 1
ATOM 7065 C C . GLN A 1 873 ? 3.463 21.307 -26.577 1.00 54.09 873 GLN A C 1
ATOM 7067 O O . GLN A 1 873 ? 2.266 21.230 -26.859 1.00 54.09 873 GLN A O 1
ATOM 7072 N N . SER A 1 874 ? 3.914 22.064 -25.575 1.00 49.97 874 SER A N 1
ATOM 7073 C CA . SER A 1 874 ? 3.066 22.886 -24.703 1.00 49.97 874 SER A CA 1
ATOM 7074 C C . SER A 1 874 ? 2.609 24.186 -25.371 1.00 49.97 874 SER A C 1
ATOM 7076 O O . SER A 1 874 ? 1.435 24.523 -25.269 1.00 49.97 874 SER A O 1
ATOM 7078 N N . LEU A 1 875 ? 3.485 24.874 -26.106 1.00 50.38 875 LEU A N 1
ATOM 7079 C CA . LEU A 1 875 ? 3.173 26.040 -26.935 1.00 50.38 875 LEU A CA 1
ATOM 7080 C C . LEU A 1 875 ? 2.183 25.653 -28.041 1.00 50.38 875 LEU A C 1
ATOM 7082 O O . LEU A 1 875 ? 1.170 26.312 -28.233 1.00 50.38 875 LEU A O 1
ATOM 7086 N N . LEU A 1 876 ? 2.414 24.517 -28.700 1.00 52.94 876 LEU A N 1
ATOM 7087 C CA . LEU A 1 876 ? 1.529 23.926 -29.700 1.00 52.94 876 LEU A CA 1
ATOM 7088 C C . LEU A 1 876 ? 0.159 23.580 -29.100 1.00 52.94 876 LEU A C 1
ATOM 7090 O O . LEU A 1 876 ? -0.868 23.821 -29.732 1.00 52.94 876 LEU A O 1
ATOM 7094 N N . ALA A 1 877 ? 0.124 23.035 -27.879 1.00 51.09 877 ALA A N 1
ATOM 7095 C CA . ALA A 1 877 ? -1.117 22.736 -27.169 1.00 51.09 877 ALA A CA 1
ATOM 7096 C C . ALA A 1 877 ? -1.855 24.005 -26.716 1.00 51.09 877 ALA A C 1
ATOM 7098 O O . ALA A 1 877 ? -3.076 24.041 -26.825 1.00 51.09 877 ALA A O 1
ATOM 7099 N N . ALA A 1 878 ? -1.135 25.032 -26.260 1.00 47.91 878 ALA A N 1
ATOM 7100 C CA . ALA A 1 878 ? -1.687 26.313 -25.831 1.00 47.91 878 ALA A CA 1
ATOM 7101 C C . ALA A 1 878 ? -2.219 27.129 -27.013 1.00 47.91 878 ALA A C 1
ATOM 7103 O O . ALA A 1 878 ? -3.334 27.625 -26.940 1.00 47.91 878 ALA A O 1
ATOM 7104 N N . ILE A 1 879 ? -1.489 27.197 -28.130 1.00 49.03 879 ILE A N 1
ATOM 7105 C CA . ILE A 1 879 ? -1.958 27.832 -29.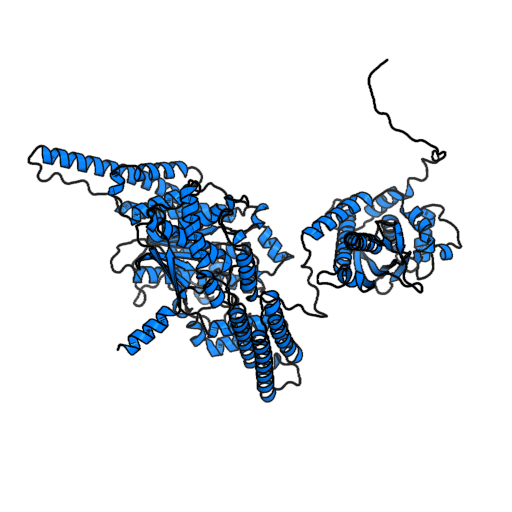370 1.00 49.03 879 ILE A CA 1
ATOM 7106 C C . ILE A 1 879 ? -3.182 27.088 -29.894 1.00 49.03 879 ILE A C 1
ATOM 7108 O O . ILE A 1 879 ? -4.192 27.709 -30.210 1.00 49.03 879 ILE A O 1
ATOM 7112 N N . LYS A 1 880 ? -3.146 25.749 -29.896 1.00 50.00 880 LYS A N 1
ATOM 7113 C CA . LYS A 1 880 ? -4.319 24.941 -30.231 1.00 50.00 880 LYS A CA 1
ATOM 7114 C C . LYS A 1 880 ? -5.491 25.251 -29.290 1.00 50.00 880 LYS A C 1
ATOM 7116 O O . LYS A 1 880 ? -6.590 25.469 -29.774 1.00 50.00 880 LYS A O 1
ATOM 7121 N N . GLN A 1 881 ? -5.276 25.305 -27.977 1.00 49.66 881 GLN A N 1
ATOM 7122 C CA . GLN A 1 881 ? -6.317 25.600 -26.989 1.00 49.66 881 GLN A CA 1
ATOM 7123 C C . GLN A 1 881 ? -6.867 27.026 -27.125 1.00 49.66 881 GLN A C 1
ATOM 7125 O O . GLN A 1 881 ? -8.069 27.218 -27.027 1.00 49.66 881 GLN A O 1
ATOM 7130 N N . TYR A 1 882 ? -6.025 28.014 -27.408 1.00 46.28 882 TYR A N 1
ATOM 7131 C CA . TYR A 1 882 ? -6.440 29.388 -27.664 1.00 46.28 882 TYR A CA 1
ATOM 7132 C C . TYR A 1 882 ? -7.282 29.484 -28.949 1.00 46.28 882 TYR A C 1
ATOM 7134 O O . TYR A 1 882 ? -8.350 30.102 -28.961 1.00 46.28 882 TYR A O 1
ATOM 7142 N N . CYS A 1 883 ? -6.868 28.790 -30.018 1.00 47.00 883 CYS A N 1
ATOM 7143 C CA . CYS A 1 883 ? -7.694 28.617 -31.214 1.00 47.00 883 CYS A CA 1
ATOM 7144 C C . CYS A 1 883 ? -9.026 27.907 -30.897 1.00 47.00 883 CYS A C 1
ATOM 7146 O O . CYS A 1 883 ? -10.055 28.262 -31.475 1.00 47.00 883 CYS A O 1
ATOM 7148 N N . ASP A 1 884 ? -9.022 26.953 -29.959 1.00 46.56 884 ASP A N 1
ATOM 7149 C CA . ASP A 1 884 ? -10.211 26.230 -29.490 1.00 46.56 884 ASP A CA 1
ATOM 7150 C C . ASP A 1 884 ? -11.142 27.133 -28.632 1.00 46.56 884 ASP A C 1
ATOM 7152 O O . ASP A 1 884 ? -12.369 27.045 -28.737 1.00 46.56 884 ASP A O 1
ATOM 7156 N N . GLU A 1 885 ? -10.592 28.050 -27.825 1.00 44.81 885 GLU A N 1
ATOM 7157 C CA . GLU A 1 885 ? -11.323 28.963 -26.927 1.00 44.81 885 GLU A CA 1
ATOM 7158 C C . GLU A 1 885 ? -11.995 30.141 -27.656 1.00 44.81 885 GLU A C 1
ATOM 7160 O O . GLU A 1 885 ? -13.114 30.530 -27.299 1.00 44.81 885 GLU A O 1
ATOM 7165 N N . LEU A 1 886 ? -11.402 30.653 -28.743 1.00 43.50 886 LEU A N 1
ATOM 7166 C CA . LEU A 1 886 ? -11.959 31.744 -29.567 1.00 43.50 886 LEU A CA 1
ATOM 7167 C C . LEU A 1 886 ? -13.342 31.440 -30.196 1.00 43.50 886 LEU A C 1
ATOM 7169 O O . LEU A 1 886 ? -14.020 32.354 -30.701 1.00 43.50 886 LEU A O 1
ATOM 7173 N N . ILE A 1 887 ? -13.780 30.174 -30.172 1.00 46.41 887 ILE A N 1
ATOM 7174 C CA . ILE A 1 887 ? -14.977 29.680 -30.874 1.00 46.41 887 ILE A CA 1
ATOM 7175 C C . ILE A 1 887 ? -16.083 29.185 -29.906 1.00 46.41 887 ILE A C 1
ATOM 7177 O O . ILE A 1 887 ? -17.214 28.974 -30.347 1.00 46.41 887 ILE A O 1
ATOM 7181 N N . LYS A 1 888 ? -15.830 29.098 -28.584 1.00 44.41 888 LYS A N 1
ATOM 7182 C CA . LYS A 1 888 ? -16.810 28.742 -27.520 1.00 44.41 888 LYS A CA 1
ATOM 7183 C C . LYS A 1 888 ? -17.818 27.626 -27.898 1.00 44.41 888 LYS A C 1
ATOM 7185 O O . LYS A 1 888 ? -19.017 27.789 -27.680 1.00 44.41 888 LYS A O 1
ATOM 7190 N N . LYS A 1 889 ? -17.376 26.487 -28.453 1.00 44.66 889 LYS A N 1
ATOM 7191 C CA . LYS A 1 889 ? -18.200 25.262 -28.616 1.00 44.66 889 LYS A CA 1
ATOM 7192 C C . LYS A 1 889 ? -17.341 23.983 -28.579 1.00 44.66 889 LYS A C 1
ATOM 7194 O O . LYS A 1 889 ? -16.141 24.059 -28.828 1.00 44.66 889 LYS A O 1
ATOM 7199 N N . PRO A 1 890 ? -17.926 22.809 -28.259 1.00 38.47 890 PRO A N 1
ATOM 7200 C CA . PRO A 1 890 ? -17.175 21.578 -28.022 1.00 38.47 890 PRO A CA 1
ATOM 7201 C C . PRO A 1 890 ? -16.698 20.958 -29.345 1.00 38.47 890 PRO A C 1
ATOM 7203 O O . PRO A 1 890 ? -17.405 20.173 -29.971 1.00 38.47 890 PRO A O 1
ATOM 7206 N N . GLY A 1 891 ? -15.490 21.324 -29.774 1.00 50.19 891 GLY A N 1
ATOM 7207 C CA . GLY A 1 891 ? -14.799 20.717 -30.915 1.00 50.19 891 GLY A CA 1
ATOM 7208 C C . GLY A 1 891 ? -13.726 21.643 -31.511 1.00 50.19 891 GLY A C 1
ATOM 7209 O O . GLY A 1 891 ? -14.070 22.752 -31.908 1.00 50.19 891 GLY A O 1
ATOM 7210 N N . PRO A 1 892 ? -12.450 21.218 -31.608 1.00 50.38 892 PRO A N 1
ATOM 7211 C CA . PRO A 1 892 ? -11.336 22.069 -32.031 1.00 50.38 892 PRO A CA 1
ATOM 7212 C C . PRO A 1 892 ? -11.251 22.153 -33.562 1.00 50.38 892 PRO A C 1
ATOM 7214 O O . PRO A 1 892 ? -10.558 21.337 -34.180 1.00 50.38 892 PRO A O 1
ATOM 7217 N N . VAL A 1 893 ? -12.007 23.056 -34.197 1.00 54.72 893 VAL A N 1
ATOM 7218 C CA . VAL A 1 893 ? -12.031 23.164 -35.666 1.00 54.72 893 VAL A CA 1
ATOM 7219 C C . VAL A 1 893 ? -12.066 24.624 -36.144 1.00 54.72 893 VAL A C 1
ATOM 7221 O O . VAL A 1 893 ? -12.966 25.379 -35.781 1.00 54.72 893 VAL A O 1
ATOM 7224 N N . MET A 1 894 ? -11.109 25.009 -36.994 1.00 57.81 894 MET A N 1
ATOM 7225 C CA . MET A 1 894 ? -11.082 26.269 -37.743 1.00 57.81 894 MET A CA 1
ATOM 7226 C C . MET A 1 894 ? -12.148 26.229 -38.838 1.00 57.81 894 MET A C 1
ATOM 7228 O O . MET A 1 894 ? -12.019 25.498 -39.818 1.00 57.81 894 MET A O 1
ATOM 7232 N N . ASN A 1 895 ? -13.222 26.989 -38.641 1.00 61.38 895 ASN A N 1
ATOM 7233 C CA . ASN A 1 895 ? -14.370 27.073 -39.541 1.00 61.38 895 ASN A CA 1
ATOM 7234 C C . ASN A 1 895 ? -14.502 28.480 -40.147 1.00 61.38 895 ASN A C 1
ATOM 7236 O O . ASN A 1 895 ? -13.728 29.385 -39.837 1.00 61.38 895 ASN A O 1
ATOM 7240 N N . GLU A 1 896 ? -15.516 28.690 -40.983 1.00 64.88 896 GLU A N 1
ATOM 7241 C CA . GLU A 1 896 ? -15.735 29.962 -41.682 1.00 64.88 896 GLU A CA 1
ATOM 7242 C C . GLU A 1 896 ? -15.866 31.160 -40.723 1.00 64.88 896 GLU A C 1
ATOM 7244 O O . GLU A 1 896 ? -15.362 32.242 -40.999 1.00 64.88 896 GLU A O 1
ATOM 7249 N N . LYS A 1 897 ? -16.432 30.957 -39.526 1.00 63.16 897 LYS A N 1
ATOM 7250 C CA . LYS A 1 897 ? -16.523 31.994 -38.486 1.00 63.16 897 LYS A CA 1
ATOM 7251 C C . LYS A 1 897 ? -15.152 32.391 -37.923 1.00 63.16 897 LYS A C 1
ATOM 7253 O O . LYS A 1 897 ? -14.956 33.560 -37.596 1.00 63.16 897 LYS A O 1
ATOM 7258 N N . TRP A 1 898 ? -14.224 31.440 -37.792 1.00 63.38 898 TRP A N 1
ATOM 7259 C CA . TRP A 1 898 ? -12.827 31.724 -37.442 1.00 63.38 898 TRP A CA 1
ATOM 7260 C C . TRP A 1 898 ? -12.162 32.542 -38.547 1.00 63.38 898 TRP A C 1
ATOM 7262 O O . TRP A 1 898 ? -11.620 33.606 -38.267 1.00 63.38 898 TRP A O 1
ATOM 7272 N N . LEU A 1 899 ? -12.301 32.103 -39.802 1.00 61.78 899 LEU A N 1
ATOM 7273 C CA . LEU A 1 899 ? -11.717 32.788 -40.953 1.00 61.78 899 LEU A CA 1
ATOM 7274 C C . LEU A 1 899 ? -12.237 34.229 -41.070 1.00 61.78 899 LEU A C 1
ATOM 7276 O O . LEU A 1 899 ? -11.446 35.149 -41.253 1.00 61.78 899 LEU A O 1
ATOM 7280 N N . SER A 1 900 ? -13.541 34.445 -40.877 1.00 62.56 900 SER A N 1
ATOM 7281 C CA . SER A 1 900 ? -14.156 35.775 -40.890 1.00 62.56 900 SER A CA 1
ATOM 7282 C C . SER A 1 900 ? -13.674 36.665 -39.744 1.00 62.56 900 SER A C 1
ATOM 7284 O O . SER A 1 900 ? -13.398 37.835 -39.980 1.00 62.56 900 SER A O 1
ATOM 7286 N N . LYS A 1 901 ? -13.513 36.139 -38.519 1.00 62.19 901 LYS A N 1
ATOM 7287 C CA . LYS A 1 901 ? -12.951 36.907 -37.390 1.00 62.19 901 LYS A CA 1
ATOM 7288 C C . LYS A 1 901 ? -11.492 37.295 -37.625 1.00 62.19 901 LYS A C 1
ATOM 7290 O O . LYS A 1 901 ? -11.134 38.439 -37.366 1.00 62.19 901 LYS A O 1
ATOM 7295 N N . THR A 1 902 ? -10.670 36.370 -38.121 1.00 57.34 902 THR A N 1
ATOM 7296 C CA . THR A 1 902 ? -9.267 36.648 -38.456 1.00 57.34 902 THR A CA 1
ATOM 7297 C C . THR A 1 902 ? -9.186 37.696 -39.561 1.00 57.34 902 THR A C 1
ATOM 7299 O O . THR A 1 902 ? -8.449 38.667 -39.431 1.00 57.34 902 THR A O 1
ATOM 7302 N N . LYS A 1 903 ? -10.018 37.575 -40.605 1.00 59.50 903 LYS A N 1
ATOM 7303 C CA . LYS A 1 903 ? -10.091 38.584 -41.666 1.00 59.50 903 LYS A CA 1
ATOM 7304 C C . LYS A 1 903 ? -10.496 39.963 -41.133 1.00 59.50 903 LYS A C 1
ATOM 7306 O O . LYS A 1 903 ? -9.917 40.960 -41.545 1.00 59.50 903 LYS A O 1
ATOM 7311 N N . LEU A 1 904 ? -11.437 40.020 -40.190 1.00 57.69 904 LEU A N 1
ATOM 7312 C CA . LEU A 1 904 ? -11.893 41.269 -39.575 1.00 57.69 904 LEU A CA 1
ATOM 7313 C C . LEU A 1 904 ? -10.801 41.951 -38.732 1.00 57.69 904 LEU A C 1
ATOM 7315 O O . LEU A 1 904 ? -10.730 43.172 -38.704 1.00 57.69 904 LEU A O 1
ATOM 7319 N N . PHE A 1 905 ? -9.937 41.178 -38.069 1.00 52.06 905 PHE A N 1
ATOM 7320 C CA . PHE A 1 905 ? -8.850 41.710 -37.240 1.00 52.06 905 PHE A CA 1
ATOM 7321 C C . PHE A 1 905 ? -7.669 42.270 -38.048 1.00 52.06 905 PHE A C 1
ATOM 7323 O O . PHE A 1 905 ? -7.118 43.291 -37.652 1.00 52.06 905 PHE A O 1
ATOM 7330 N N . PHE A 1 906 ? -7.300 41.632 -39.161 1.00 44.91 906 PHE A N 1
ATOM 7331 C CA . PHE A 1 906 ? -6.117 42.012 -39.950 1.00 44.91 906 PHE A CA 1
ATOM 7332 C C . PHE A 1 906 ? -6.450 42.933 -41.136 1.00 44.91 906 PHE A C 1
ATOM 7334 O O . PHE A 1 906 ? -5.687 43.834 -41.462 1.00 44.91 906 PHE A O 1
ATOM 7341 N N . PHE A 1 907 ? -7.631 42.804 -41.751 1.00 51.22 907 PHE A N 1
ATOM 7342 C CA . PHE A 1 907 ? -7.957 43.563 -42.967 1.00 51.22 907 PHE A CA 1
ATOM 7343 C C . PHE A 1 907 ? -8.874 44.785 -42.752 1.00 51.22 907 PHE A C 1
ATOM 7345 O O . PHE A 1 907 ? -9.217 45.434 -43.736 1.00 51.22 907 PHE A O 1
ATOM 7352 N N . GLN A 1 908 ? -9.274 45.139 -41.515 1.00 45.69 908 GLN A N 1
ATOM 7353 C CA . GLN A 1 908 ? -10.115 46.334 -41.252 1.00 45.69 908 GLN A CA 1
ATOM 7354 C C . GLN A 1 908 ? -9.411 47.549 -40.624 1.00 45.69 908 GLN A C 1
ATOM 7356 O O . GLN A 1 908 ? -10.045 48.595 -40.502 1.00 45.69 908 GLN A O 1
ATOM 7361 N N . LYS A 1 909 ? -8.117 47.501 -40.284 1.00 40.28 909 LYS A N 1
ATOM 7362 C CA . LYS A 1 909 ? -7.369 48.717 -39.903 1.00 40.28 909 LYS A CA 1
ATOM 7363 C C . LYS A 1 909 ? -6.409 49.148 -41.009 1.00 40.28 909 LYS A C 1
ATOM 7365 O O . LYS A 1 909 ? -5.200 49.085 -40.849 1.00 40.28 909 LYS A O 1
ATOM 7370 N N . SER A 1 910 ? -6.964 49.620 -42.125 1.00 39.56 910 SER A N 1
ATOM 7371 C CA . SER A 1 910 ? -6.209 50.409 -43.112 1.00 39.56 910 SER A CA 1
ATOM 7372 C C . SER A 1 910 ? -6.630 51.889 -43.161 1.00 39.56 910 SER A C 1
ATOM 7374 O O . SER A 1 910 ? -6.185 52.606 -44.050 1.00 39.56 910 SER A O 1
ATOM 7376 N N . THR A 1 911 ? -7.461 52.384 -42.234 1.00 34.06 911 THR A N 1
ATOM 7377 C CA . THR A 1 911 ? -8.046 53.738 -42.366 1.00 34.06 911 THR A CA 1
ATOM 7378 C C . THR A 1 911 ? -7.978 54.653 -41.140 1.00 34.06 911 THR A C 1
ATOM 7380 O O . THR A 1 911 ? -8.590 55.713 -41.172 1.00 34.06 911 THR A O 1
ATOM 7383 N N . ALA A 1 912 ? -7.222 54.349 -40.080 1.00 34.50 912 ALA A N 1
ATOM 7384 C CA . ALA A 1 912 ? -7.025 55.334 -39.007 1.00 34.50 912 ALA A CA 1
ATOM 7385 C C . ALA A 1 912 ? -5.685 55.162 -38.281 1.00 34.50 912 ALA A C 1
ATOM 7387 O O . ALA A 1 912 ? -5.367 54.051 -37.857 1.00 34.50 912 ALA A O 1
ATOM 7388 N N . ALA A 1 913 ? -4.985 56.285 -38.089 1.00 29.81 913 ALA A N 1
ATOM 7389 C CA . ALA A 1 913 ? -3.650 56.471 -37.505 1.00 29.81 913 ALA A CA 1
ATOM 7390 C C . ALA A 1 913 ? -2.458 56.333 -38.476 1.00 29.81 913 ALA A C 1
ATOM 7392 O O . ALA A 1 913 ? -1.504 55.598 -38.234 1.00 29.81 913 ALA A O 1
ATOM 7393 N N . SER A 1 914 ? -2.503 57.083 -39.580 1.00 37.47 914 SER A N 1
ATOM 7394 C CA . SER A 1 914 ? -1.387 57.986 -39.882 1.00 37.47 914 SER A CA 1
ATOM 7395 C C . SER A 1 914 ? -1.462 59.177 -38.922 1.00 37.47 914 SER A C 1
ATOM 7397 O O . SER A 1 914 ? -2.573 59.618 -38.644 1.00 37.47 914 SER A O 1
ATOM 7399 N N . GLU A 1 915 ? -0.302 59.697 -38.523 1.00 36.91 915 GLU A N 1
ATOM 7400 C CA . GLU A 1 915 ? -0.044 60.853 -37.639 1.00 36.91 915 GLU A CA 1
ATOM 7401 C C . GLU A 1 915 ? 0.379 60.472 -36.207 1.00 36.91 915 GLU A C 1
ATOM 7403 O O . GLU A 1 915 ? -0.287 59.706 -35.517 1.00 36.91 915 GLU A O 1
ATOM 7408 N N . ASP A 1 916 ? 1.536 61.028 -35.829 1.00 31.00 916 ASP A N 1
ATOM 7409 C CA . ASP A 1 916 ? 2.226 61.013 -34.530 1.00 31.00 916 ASP A CA 1
ATOM 7410 C C . ASP A 1 916 ? 3.229 59.886 -34.217 1.00 31.00 916 ASP A C 1
ATOM 7412 O O . ASP A 1 916 ? 3.172 59.242 -33.176 1.00 31.00 916 ASP A O 1
ATOM 7416 N N . GLU A 1 917 ? 4.261 59.748 -35.058 1.00 28.44 917 GLU A N 1
ATOM 7417 C CA . GLU A 1 917 ? 5.632 59.504 -34.568 1.00 28.44 917 GLU A CA 1
ATOM 7418 C C . GLU A 1 917 ? 6.612 60.403 -35.343 1.00 28.44 917 GLU A C 1
ATOM 7420 O O . GLU A 1 917 ? 7.200 60.008 -36.347 1.00 28.44 917 GLU A O 1
ATOM 7425 N N . ASN A 1 918 ? 6.771 61.641 -34.875 1.00 31.38 918 ASN A N 1
ATOM 7426 C CA . ASN A 1 918 ? 7.952 62.462 -35.126 1.00 31.38 918 ASN A CA 1
ATOM 7427 C C . ASN A 1 918 ? 8.321 63.196 -33.827 1.00 31.38 918 ASN A C 1
ATOM 7429 O O . ASN A 1 918 ? 7.442 63.670 -33.116 1.00 31.38 918 ASN A O 1
ATOM 7433 N N . GLU A 1 919 ? 9.632 63.298 -33.594 1.00 27.05 919 GLU A N 1
ATOM 7434 C CA . GLU A 1 919 ? 10.344 64.076 -32.561 1.00 27.05 919 GLU A CA 1
ATOM 7435 C C . GLU A 1 919 ? 10.638 63.398 -31.201 1.00 27.05 919 GLU A C 1
ATOM 7437 O O . GLU A 1 919 ? 9.862 63.406 -30.251 1.00 27.05 919 GLU A O 1
ATOM 7442 N N . ALA A 1 920 ? 11.874 62.895 -31.077 1.00 30.73 920 ALA A N 1
ATOM 7443 C CA . ALA A 1 920 ? 12.666 62.998 -29.839 1.00 30.73 920 ALA A CA 1
ATOM 7444 C C . ALA A 1 920 ? 13.069 64.484 -29.637 1.00 30.73 920 ALA A C 1
ATOM 7446 O O . ALA A 1 920 ? 13.218 65.144 -30.670 1.00 30.73 920 ALA A O 1
ATOM 7447 N N . PRO A 1 921 ? 13.347 65.037 -28.421 1.00 36.09 921 PRO A N 1
ATOM 7448 C CA . PRO A 1 921 ? 14.443 64.560 -27.547 1.00 36.09 921 PRO A CA 1
ATOM 7449 C C . PRO A 1 921 ? 14.364 64.890 -26.022 1.00 36.09 921 PRO A C 1
ATOM 7451 O O . PRO A 1 921 ? 13.576 65.714 -25.574 1.00 36.09 921 PRO A O 1
ATOM 7454 N N . SER A 1 922 ? 15.341 64.370 -25.251 1.00 25.31 922 SER A N 1
ATOM 7455 C CA . SER A 1 922 ? 15.772 64.824 -23.896 1.00 25.31 922 SER A CA 1
ATOM 7456 C C . SER A 1 922 ? 14.744 64.622 -22.751 1.00 25.31 922 SER A C 1
ATOM 7458 O O . SER A 1 922 ? 13.562 64.492 -22.996 1.00 25.31 922 SER A O 1
ATOM 7460 N N . SER A 1 923 ? 15.058 64.496 -21.461 1.00 25.73 923 SER A N 1
ATOM 7461 C CA . SER A 1 923 ? 16.198 64.916 -20.658 1.00 25.73 923 SER A CA 1
ATOM 7462 C C . SER A 1 923 ? 16.273 64.101 -19.354 1.00 25.73 923 SER A C 1
ATOM 7464 O O . SER A 1 923 ? 15.315 63.494 -18.885 1.00 25.73 923 SER A O 1
ATOM 7466 N N . THR A 1 924 ? 17.448 64.179 -18.749 1.00 27.33 924 THR A N 1
ATOM 7467 C CA . THR A 1 924 ? 17.786 64.024 -17.332 1.00 27.33 924 THR A CA 1
ATOM 7468 C C . THR A 1 924 ? 16.749 64.479 -16.283 1.00 27.33 924 THR A C 1
ATOM 7470 O O . THR A 1 924 ? 16.023 65.453 -16.465 1.00 27.33 924 THR A O 1
ATOM 7473 N N . THR A 1 925 ? 16.910 63.861 -15.101 1.00 27.14 925 THR A N 1
ATOM 7474 C CA . THR A 1 925 ? 16.710 64.349 -13.711 1.00 27.14 925 THR A CA 1
ATOM 7475 C C . THR A 1 925 ? 15.341 64.264 -13.007 1.00 27.14 925 THR A C 1
ATOM 7477 O O . THR A 1 925 ? 14.305 64.685 -13.496 1.00 27.14 925 THR A O 1
ATOM 7480 N N . LYS A 1 926 ? 15.428 63.710 -11.782 1.00 28.61 926 LYS A N 1
ATOM 7481 C CA . LYS A 1 926 ? 14.435 63.545 -10.700 1.00 28.61 926 LYS A CA 1
ATOM 7482 C C . LYS A 1 926 ? 13.709 64.846 -10.310 1.00 28.61 926 LYS A C 1
ATOM 7484 O O . LYS A 1 926 ? 14.276 65.919 -10.489 1.00 28.61 926 LYS A O 1
ATOM 7489 N N . PRO A 1 927 ? 12.659 64.719 -9.477 1.00 27.61 927 PRO A N 1
ATOM 7490 C CA . PRO A 1 927 ? 12.525 65.590 -8.315 1.00 27.61 927 PRO A CA 1
ATOM 7491 C C . PRO A 1 927 ? 12.462 64.807 -6.995 1.00 27.61 927 PRO A C 1
ATOM 7493 O O . PRO A 1 927 ? 11.666 63.888 -6.807 1.00 27.61 927 PRO A O 1
ATOM 7496 N N . VAL A 1 928 ? 13.327 65.222 -6.071 1.00 28.23 928 VAL A N 1
ATOM 7497 C CA . VAL A 1 928 ? 13.163 65.077 -4.622 1.00 28.23 928 VAL A CA 1
ATOM 7498 C C . VAL A 1 928 ? 12.406 66.320 -4.159 1.00 28.23 928 VAL A C 1
ATOM 7500 O O . VAL A 1 928 ? 12.810 67.434 -4.478 1.00 28.23 928 VAL A O 1
ATOM 7503 N N . LEU A 1 929 ? 11.314 66.130 -3.424 1.00 27.56 929 LEU A N 1
ATOM 7504 C CA . LEU A 1 929 ? 10.656 67.185 -2.655 1.00 27.56 929 LEU A CA 1
ATOM 7505 C C . LEU A 1 929 ? 11.447 67.417 -1.362 1.00 27.56 929 LEU A C 1
ATOM 7507 O O . LEU A 1 929 ? 11.677 66.472 -0.608 1.00 27.56 929 LEU A O 1
ATOM 7511 N N . SER A 1 930 ? 11.808 68.664 -1.069 1.00 32.16 930 SER A N 1
ATOM 7512 C CA . SER A 1 930 ? 12.151 69.095 0.289 1.00 32.16 930 SER A CA 1
ATOM 7513 C C . SER A 1 930 ? 11.503 70.442 0.587 1.00 32.16 930 SER A C 1
ATOM 7515 O O . SER A 1 930 ? 11.464 71.323 -0.265 1.00 32.16 930 SER A O 1
ATOM 7517 N N . SER A 1 931 ? 11.003 70.587 1.808 1.00 31.06 931 SER A N 1
ATOM 7518 C CA . SER A 1 931 ? 10.409 71.800 2.372 1.00 31.06 931 SER A CA 1
ATOM 7519 C C . SER A 1 931 ? 11.350 73.015 2.365 1.00 31.06 931 SER A C 1
ATOM 7521 O O . SER A 1 931 ? 12.423 72.929 2.962 1.00 31.06 931 SER A O 1
ATOM 7523 N N . ASN A 1 932 ? 10.913 74.132 1.770 1.00 28.58 932 ASN A N 1
ATOM 7524 C CA . ASN A 1 932 ? 10.829 75.505 2.317 1.00 28.58 932 ASN A CA 1
ATOM 7525 C C . ASN A 1 932 ? 10.914 76.570 1.204 1.00 28.58 932 ASN A C 1
ATOM 7527 O O . ASN A 1 932 ? 11.828 76.515 0.387 1.00 28.58 932 ASN A O 1
ATOM 7531 N N . GLN A 1 933 ? 10.018 77.564 1.334 1.00 27.75 933 GLN A N 1
ATOM 7532 C CA . GLN A 1 933 ? 9.824 78.815 0.572 1.00 27.75 933 GLN A CA 1
ATOM 7533 C C . GLN A 1 933 ? 9.220 78.719 -0.830 1.00 27.75 933 GLN A C 1
ATOM 7535 O O . GLN A 1 933 ? 9.805 78.064 -1.716 1.00 27.75 933 GLN A O 1
#

Sequence (933 aa):
MSKIIELVRKSAESFIMEPQKSNLHKNFTLRGESFKDGMLLLIKHLDEQDWKLGNKFSARSNLLSKKVETHYKEFKNNLISMKASSFEAVNLPFDNLIASYISILNNHTTLKDPLQSLRDAECCGVWKKGREHFDTQFLVDNSNDRNLEPLKIVLSETPYTDSDILQPEYTVLTTWFKSLPKWQQDFIRENGEELSKKSIPSSFRGVAGLANVSHHECKVNDVPVLSYFRHATQLPIDLLGKKGIEDEQFRLTCLNIASQIRLSLDEKLRHSASSSQEELVILSQSIVSPGVIANVKARFISVASDNDTKIYELKEQAIQLFQHALANPEAKIDDDKIKRIFFLEEENQKDLLYKDFLKKWRLNVPHNTYQYKPVKLTLVSTNHPLNTLRHFEAYQPQIKNNEKNTALLLGAVARHLKPLMMAKPKAHEIDNWPQLENYLNKYNIITEFNNKLENLIKVLELREKDKISVNREAINKLIKELLASDIKVYLDENTLKLMQALYALLSIPKGQGVLASDERHKPLLRSTAEIMVINCLNGAAWIACKSGKDRTGGASIAVDATAIYYEQNKKIPLFHDNQFNREDYLKITQKLYKSGHHQYQASENAPGAKGLIKPTCFFPGDLKLDASIVLLETELARLNKPKVYHSKNERFNRRVLKSDFIDDLLEIKDKTITSTLGTNVTLRDWQRNWESYNINGRSVKELRKNENFKDEQDLSAFIEIQLLAQVKNQQLKEYYKALVLYSFHQGGFPHAFSKVSMESVNQYLAKKLTIIAQPDVQINFSWSEARKGIQIEEINTYEEKKDMNTATILRLDGGEYYCQTQSCILLNLNEAKGGAYKLAVSIQSASVDCVDELKPLFFKKSNLLEIFIQYLQSLLAAIKQYCDELIKKPGPVMNEKWLSKTKLFFFQKSTAASEDENEAPSSTTKPVLSSNQ